Protein AF-0000000077060402 (afdb_homodimer)

InterPro domains:
  IPR001466 Beta-lactamase-related [PF00144] (90-393)
  IPR012338 Beta-lactamase/transpeptidase-like [G3DSA:3.40.710.10] (52-408)
  IPR012338 Beta-lactamase/transpeptidase-like [SSF56601] (44-394)
  IPR058664 Beta-lactamase-like ARB_00930-like, C-terminal domain [PF26335] (419-558)

Secondary structure (DSSP, 8-state):
-------GGGGS---------S-S--SPPPP--TTTTTTTHHHHHHHHHHHHHHTT-TT-EEEEEEE-SSSEEEEEEE--SS--SS----SS--TT-BEE-GGGHHHHHHHHHHHHHHHTS--TTSBGGGT-GGGSSTT--S-GGG-BHHHHHTT-S---S-SSS-BHHHH-S-GGGGTPPP--GGGS-SS----SS------HHHHHHHHTT---SS-TTT-----HHHHHHHHHHHHHHHSS-HHHHHIIIIITTTT-TT-BSS---GGGB-----TTT--GGG---GGGHHHH--EE-HHHHHHHHHHHHHHTTTSSTT--TTS--EE-SSSSEEE-SS-EEEEESSS-SS----EEEEEEEEEETTEEEEEEEEGGGTEEEEEEEES-HHHHHHHHHHHHHHHHHHHHHHHHHHHHHHS-EEEEESSTTS--EEEEEEETTTEEEEEEEEETTEE-TTTTTT--TTTS-----EEEEEEEEEEEEETTTTEEEEEEEEEEEPPPS-GGGS-GGGG---------EETTEETTEEEEEGGGTEEEEGGGTEEEEE------S--------/-------GGGGS---------S-S--SPPPP--TTTTTTTHHHHHHHHHHHHHHTT-TT-EEEEEEE-SSSEEEEEEE--SS--SS----SS--TT-BEE-GGGHHHHHHHHHHHHHHHTS--TTSBGGGT-GGGSSTT--S-GGG-BHHHHHTT-S---S-SSS-BHHHH-S-GGGGTPPP--GGGS-SS----SS------HHHHHHHHTT---SS-TTT-----HHHHHHHHHHHHHHHSS-HHHHHIIIIITTTT-TT-BSS---GGGB-----TTT--STT---GGGHHHH--EE-HHHHHHHHHHHHHHTTTSSTT--TTS--EE-SSSSEEE-SS-EEEEESSS-SS----EEEEEEEEEETTEEEEEEEEGGGTEEEEEEEES-HHHHHHHHHHHHHHHHHHHHHHHHHHHHHHS-EEEEESSTTS--EEEEEEETTTEEEEEEEEETTEE-TTTTTT--TTTS-----EEEEEEEEEEEEETTTTEEEEEEEEEEEPPPS-GGGS-GGGG---------EETTEETTEEEEEGGGTEEEEGGGTEEEEE------S--------

Structure (mmCIF, N/CA/C/O backbone):
data_AF-0000000077060402-model_v1
#
loop_
_entity.id
_entity.type
_entity.pdbx_description
1 polymer 'Putative FLP FmtA-like protein, betalactamase'
#
loop_
_atom_site.group_PDB
_atom_site.id
_atom_site.type_symbol
_atom_site.label_atom_id
_atom_site.label_alt_id
_atom_site.label_comp_id
_atom_site.label_asym_id
_atom_site.label_entity_id
_atom_site.label_seq_id
_atom_site.pdbx_PDB_ins_code
_atom_site.Cartn_x
_atom_site.Cartn_y
_atom_site.Cartn_z
_atom_site.occupancy
_atom_site.B_iso_or_equiv
_atom_site.auth_seq_id
_atom_site.auth_comp_id
_atom_site.auth_asym_id
_atom_site.auth_atom_id
_atom_site.pdbx_PDB_model_num
ATOM 1 N N . MET A 1 1 ? -0.69 -56.375 -0.549 1 24.81 1 MET A N 1
ATOM 2 C CA . MET A 1 1 ? -0.98 -55.562 -1.747 1 24.81 1 MET A CA 1
ATOM 3 C C . MET A 1 1 ? -0.968 -54.094 -1.439 1 24.81 1 MET A C 1
ATOM 5 O O . MET A 1 1 ? -1.936 -53.562 -0.895 1 24.81 1 MET A O 1
ATOM 9 N N . PHE A 1 2 ? 0.203 -53.531 -1.13 1 27.95 2 PHE A N 1
ATOM 10 C CA . PHE A 1 2 ? 0.481 -52.156 -0.75 1 27.95 2 PHE A CA 1
ATOM 11 C C . PHE A 1 2 ? 0.081 -51.188 -1.865 1 27.95 2 PHE A C 1
ATOM 13 O O . PHE A 1 2 ? 0.59 -51.281 -2.984 1 27.95 2 PHE A O 1
ATOM 20 N N . SER A 1 3 ? -1.171 -50.812 -1.831 1 28.67 3 SER A N 1
ATOM 21 C CA . SER A 1 3 ? -1.671 -49.781 -2.73 1 28.67 3 SER A CA 1
ATOM 22 C C . SER A 1 3 ? -0.73 -48.594 -2.77 1 28.67 3 SER A C 1
ATOM 24 O O . SER A 1 3 ? -0.456 -47.969 -1.736 1 28.67 3 SER A O 1
ATOM 26 N N . THR A 1 4 ? 0.245 -48.625 -3.666 1 31.5 4 THR A N 1
ATOM 27 C CA . THR A 1 4 ? 1.097 -47.5 -4.02 1 31.5 4 THR A CA 1
ATOM 28 C C . THR A 1 4 ? 0.256 -46.281 -4.312 1 31.5 4 THR A C 1
ATOM 30 O O . THR A 1 4 ? -0.4 -46.188 -5.355 1 31.5 4 THR A O 1
ATOM 33 N N . THR A 1 5 ? -0.342 -45.719 -3.33 1 33.84 5 THR A N 1
ATOM 34 C CA . THR A 1 5 ? -0.962 -44.406 -3.506 1 33.84 5 THR A CA 1
ATOM 35 C C . THR A 1 5 ? -0.013 -43.438 -4.219 1 33.84 5 THR A C 1
ATOM 37 O O . THR A 1 5 ? 1.096 -43.188 -3.744 1 33.84 5 THR A O 1
ATOM 40 N N . PHE A 1 6 ? 0.019 -43.469 -5.512 1 34.91 6 PHE A N 1
ATOM 41 C CA . PHE A 1 6 ? 0.745 -42.531 -6.344 1 34.91 6 PHE A CA 1
ATOM 42 C C . PHE A 1 6 ? 0.491 -41.094 -5.883 1 34.91 6 PHE A C 1
ATOM 44 O O . PHE A 1 6 ? -0.661 -40.656 -5.773 1 34.91 6 PHE A O 1
ATOM 51 N N . PRO A 1 7 ? 1.475 -40.562 -5.258 1 40.41 7 PRO A N 1
ATOM 52 C CA . PRO A 1 7 ? 1.281 -39.156 -4.879 1 40.41 7 PRO A CA 1
ATOM 53 C C . PRO A 1 7 ? 0.972 -38.25 -6.074 1 40.41 7 PRO A C 1
ATOM 55 O O . PRO A 1 7 ? 1.854 -37.969 -6.891 1 40.41 7 PRO A O 1
ATOM 58 N N . LEU A 1 8 ? -0.119 -38.469 -6.68 1 39.44 8 LEU A N 1
ATOM 59 C CA . LEU A 1 8 ? -0.647 -37.656 -7.777 1 39.44 8 LEU A CA 1
ATOM 60 C C . LEU A 1 8 ? -0.33 -36.188 -7.574 1 39.44 8 LEU A C 1
ATOM 62 O O . LEU A 1 8 ? -0.068 -35.469 -8.539 1 39.44 8 LEU A O 1
ATOM 66 N N . LEU A 1 9 ? -0.48 -35.719 -6.402 1 42.25 9 LEU A N 1
ATOM 67 C CA . LEU A 1 9 ? -0.623 -34.281 -6.203 1 42.25 9 LEU A CA 1
ATOM 68 C C . LEU A 1 9 ? 0.739 -33.594 -6.195 1 42.25 9 LEU A C 1
ATOM 70 O O . LEU A 1 9 ? 0.831 -32.375 -5.938 1 42.25 9 LEU A O 1
ATOM 74 N N . ALA A 1 10 ? 1.762 -34.406 -6.434 1 41.72 10 ALA A N 1
ATOM 75 C CA . ALA A 1 10 ? 3.088 -33.812 -6.461 1 41.72 10 ALA A CA 1
ATOM 76 C C . ALA A 1 10 ? 3.201 -32.781 -7.594 1 41.72 10 ALA A C 1
ATOM 78 O O . ALA A 1 10 ? 4.18 -32.031 -7.676 1 41.72 10 ALA A O 1
ATOM 79 N N . CYS A 1 11 ? 2.266 -32.938 -8.531 1 41.91 11 CYS A N 1
ATOM 80 C CA . CYS A 1 11 ? 2.436 -32.062 -9.695 1 41.91 11 CYS A CA 1
ATOM 81 C C . CYS A 1 11 ? 1.756 -30.719 -9.484 1 41.91 11 CYS A C 1
ATOM 83 O O . CYS A 1 11 ? 1.653 -29.922 -10.414 1 41.91 11 CYS A O 1
ATOM 85 N N . ILE A 1 12 ? 1.032 -30.625 -8.43 1 45.75 12 ILE A N 1
ATOM 86 C CA . ILE A 1 12 ? 0.491 -29.281 -8.266 1 45.75 12 ILE A CA 1
ATOM 87 C C . ILE A 1 12 ? 1.61 -28.312 -7.875 1 45.75 12 ILE A C 1
ATOM 89 O O . ILE A 1 12 ? 2.326 -28.547 -6.898 1 45.75 12 ILE A O 1
ATOM 93 N N . LEU A 1 13 ? 2.109 -27.672 -8.836 1 48.09 13 LEU A N 1
ATOM 94 C CA . LEU A 1 13 ? 3.178 -26.688 -8.648 1 48.09 13 LEU A CA 1
ATOM 95 C C . LEU A 1 13 ? 3.1 -26.062 -7.258 1 48.09 13 LEU A C 1
ATOM 97 O O . LEU A 1 13 ? 2.062 -25.516 -6.879 1 48.09 13 LEU A O 1
ATOM 101 N N . PRO A 1 14 ? 3.951 -26.625 -6.352 1 42.69 14 PRO A N 1
ATOM 102 C CA . PRO A 1 14 ? 3.986 -25.844 -5.117 1 42.69 14 PRO A CA 1
ATOM 103 C C . PRO A 1 14 ? 4.023 -24.328 -5.371 1 42.69 14 PRO A C 1
ATOM 105 O O . PRO A 1 14 ? 5.043 -23.797 -5.82 1 42.69 14 PRO A O 1
ATOM 108 N N . ILE A 1 15 ? 3.031 -23.812 -5.852 1 44.56 15 ILE A N 1
ATOM 109 C CA . ILE A 1 15 ? 3.053 -22.359 -5.66 1 44.56 15 ILE A CA 1
ATOM 110 C C . ILE A 1 15 ? 3.639 -22.031 -4.289 1 44.56 15 ILE A C 1
ATOM 112 O O . ILE A 1 15 ? 3.408 -22.75 -3.318 1 44.56 15 ILE A O 1
ATOM 116 N N . ALA A 1 16 ? 4.531 -21.25 -4.199 1 44.94 16 ALA A N 1
ATOM 117 C CA . ALA A 1 16 ? 5.055 -20.75 -2.932 1 44.94 16 ALA A CA 1
ATOM 118 C C . ALA A 1 16 ? 3.998 -20.812 -1.835 1 44.94 16 ALA A C 1
ATOM 120 O O . ALA A 1 16 ? 2.996 -20.094 -1.881 1 44.94 16 ALA A O 1
ATOM 121 N N . ALA A 1 17 ? 3.84 -21.984 -1.268 1 48.72 17 ALA A N 1
ATOM 122 C CA . ALA A 1 17 ? 2.932 -22.234 -0.149 1 48.72 17 ALA A CA 1
ATOM 123 C C . ALA A 1 17 ? 3 -21.094 0.864 1 48.72 17 ALA A C 1
ATOM 125 O O . ALA A 1 17 ? 3.809 -21.125 1.795 1 48.72 17 ALA A O 1
ATOM 126 N N . ALA A 1 18 ? 2.691 -19.922 0.426 1 56.84 18 ALA A N 1
ATOM 127 C CA . ALA A 1 18 ? 2.6 -18.891 1.452 1 56.84 18 ALA A CA 1
ATOM 128 C C . ALA A 1 18 ? 1.478 -19.203 2.439 1 56.84 18 ALA A C 1
ATOM 130 O O . ALA A 1 18 ? 0.377 -19.578 2.039 1 56.84 18 ALA A O 1
ATOM 131 N N . THR A 1 19 ? 1.859 -19.453 3.646 1 72.81 19 THR A N 1
ATOM 132 C CA . THR A 1 19 ? 0.919 -19.562 4.758 1 72.81 19 THR A CA 1
ATOM 133 C C . THR A 1 19 ? 0.091 -18.281 4.891 1 72.81 19 THR A C 1
ATOM 135 O O . THR A 1 19 ? 0.634 -17.203 5.148 1 72.81 19 THR A O 1
ATOM 138 N N . CYS A 1 20 ? -1.122 -18.422 4.422 1 85.06 20 CYS A N 1
ATOM 139 C CA . CYS A 1 20 ? -2.006 -17.266 4.527 1 85.06 20 CYS A CA 1
ATOM 140 C C . CYS A 1 20 ? -2.934 -17.406 5.73 1 85.06 20 CYS A C 1
ATOM 142 O O . CYS A 1 20 ? -3.494 -18.484 5.973 1 85.06 20 CYS A O 1
ATOM 144 N N . TYR A 1 21 ? -2.979 -16.297 6.406 1 88.5 21 TYR A N 1
ATOM 145 C CA . TYR A 1 21 ? -3.859 -16.25 7.566 1 88.5 21 TYR A CA 1
ATOM 146 C C . TYR A 1 21 ? -5.004 -15.273 7.344 1 88.5 21 TYR A C 1
ATOM 148 O O . TYR A 1 21 ? -4.812 -14.211 6.742 1 88.5 21 TYR A O 1
ATOM 156 N N . GLU A 1 22 ? -6.191 -15.641 7.77 1 89.44 22 GLU A N 1
ATOM 157 C CA . GLU A 1 22 ? -7.344 -14.758 7.902 1 89.44 22 GLU A CA 1
ATOM 158 C C . GLU A 1 22 ? -7.578 -13.953 6.625 1 89.44 22 GLU A C 1
ATOM 160 O O . GLU A 1 22 ? -7.5 -12.727 6.633 1 89.44 22 GLU A O 1
ATOM 165 N N . PRO A 1 23 ? -8 -14.578 5.586 1 92.25 23 PRO A N 1
ATOM 166 C CA . PRO A 1 23 ? -8.219 -13.875 4.32 1 92.25 23 PRO A CA 1
ATOM 167 C C . PRO A 1 23 ? -9.359 -12.859 4.398 1 92.25 23 PRO A C 1
ATOM 169 O O . PRO A 1 23 ? -10.25 -13 5.234 1 92.25 23 PRO A O 1
ATOM 172 N N . SER A 1 24 ? -9.266 -11.789 3.645 1 91.88 24 SER A N 1
ATOM 173 C CA . SER A 1 24 ? -10.297 -10.789 3.396 1 91.88 24 SER A CA 1
ATOM 174 C C . SER A 1 24 ? -10.641 -10.703 1.912 1 91.88 24 SER A C 1
ATOM 176 O O . SER A 1 24 ? -9.789 -10.969 1.058 1 91.88 24 SER A O 1
ATOM 178 N N . PRO A 1 25 ? -11.914 -10.352 1.57 1 93.94 25 PRO A N 1
ATOM 179 C CA . PRO A 1 25 ? -13.039 -10.148 2.488 1 93.94 25 PRO A CA 1
ATOM 180 C C . PRO A 1 25 ? -13.5 -11.445 3.156 1 93.94 25 PRO A C 1
ATOM 182 O O . PRO A 1 25 ? -13.484 -12.5 2.529 1 93.94 25 PRO A O 1
ATOM 185 N N . ALA A 1 26 ? -13.891 -11.312 4.332 1 95.81 26 ALA A N 1
ATOM 186 C CA . ALA A 1 26 ? -14.312 -12.492 5.078 1 95.81 26 ALA A CA 1
ATOM 187 C C . ALA A 1 26 ? -15.812 -12.734 4.922 1 95.81 26 ALA A C 1
ATOM 189 O O . ALA A 1 26 ? -16.312 -13.82 5.23 1 95.81 26 ALA A O 1
ATOM 190 N N . PHE A 1 27 ? -16.547 -11.781 4.531 1 97.62 27 PHE A N 1
ATOM 191 C CA . PHE A 1 27 ? -18 -11.836 4.402 1 97.62 27 PHE A CA 1
ATOM 192 C C . PHE A 1 27 ? -18.469 -10.898 3.295 1 97.62 27 PHE A C 1
ATOM 194 O O . PHE A 1 27 ? -17.719 -10.047 2.824 1 97.62 27 PHE A O 1
ATOM 201 N N . PRO A 1 28 ? -19.672 -11.102 2.762 1 96.94 28 PRO A N 1
ATOM 202 C CA . PRO A 1 28 ? -20.219 -10.188 1.76 1 96.94 28 PRO A CA 1
ATOM 203 C C . PRO A 1 28 ? -20.453 -8.789 2.311 1 96.94 28 PRO A C 1
ATOM 205 O O . PRO A 1 28 ? -20.453 -8.586 3.529 1 96.94 28 PRO A O 1
ATOM 208 N N . VAL A 1 29 ? -20.641 -7.824 1.464 1 95.81 29 VAL A N 1
ATOM 209 C CA . VAL A 1 29 ? -20.922 -6.457 1.887 1 95.81 29 VAL A CA 1
ATOM 210 C C . VAL A 1 29 ? -22.203 -6.422 2.709 1 95.81 29 VAL A C 1
ATOM 212 O O . VAL A 1 29 ? -23.281 -6.75 2.203 1 95.81 29 VAL A O 1
ATOM 215 N N . PRO A 1 30 ? -22.094 -6.016 3.916 1 96.88 30 PRO A N 1
ATOM 216 C CA . PRO A 1 30 ? -23.297 -6.035 4.762 1 96.88 30 PRO A CA 1
ATOM 217 C C . PRO A 1 30 ? -24.297 -4.953 4.383 1 96.88 30 PRO A C 1
ATOM 219 O O . PRO A 1 30 ? -23.906 -3.867 3.943 1 96.88 30 PRO A O 1
ATOM 222 N N . SER A 1 31 ? -25.516 -5.285 4.559 1 94.62 31 SER A N 1
ATOM 223 C CA . SER A 1 31 ? -26.594 -4.297 4.516 1 94.62 31 SER A CA 1
ATOM 224 C C . SER A 1 31 ? -27.047 -3.916 5.918 1 94.62 31 SER A C 1
ATOM 226 O O . SER A 1 31 ? -27.281 -4.789 6.762 1 94.62 31 SER A O 1
ATOM 228 N N . TRP A 1 32 ? -27.094 -2.654 6.145 1 97 32 TRP A N 1
ATOM 229 C CA . TRP A 1 32 ? -27.422 -2.182 7.484 1 97 32 TRP A CA 1
ATOM 230 C C . TRP A 1 32 ? -28.719 -1.389 7.477 1 97 32 TRP A C 1
ATOM 232 O O . TRP A 1 32 ? -29.016 -0.676 6.516 1 97 32 TRP A O 1
ATOM 242 N N . ASN A 1 33 ? -29.469 -1.549 8.547 1 90.62 33 ASN A N 1
ATOM 243 C CA . ASN A 1 33 ? -30.531 -0.615 8.867 1 90.62 33 ASN A CA 1
ATOM 244 C C . ASN A 1 33 ? -30.438 -0.127 10.312 1 90.62 33 ASN A C 1
ATOM 246 O O . ASN A 1 33 ? -29.516 -0.506 11.039 1 90.62 33 ASN A O 1
ATOM 250 N N . LYS A 1 34 ? -31.281 0.694 10.766 1 90.06 34 LYS A N 1
ATOM 251 C CA . LYS A 1 34 ? -31.188 1.396 12.047 1 90.06 34 LYS A CA 1
ATOM 252 C C . LYS A 1 34 ? -31.359 0.432 13.211 1 90.06 34 LYS A C 1
ATOM 254 O O . LYS A 1 34 ? -30.938 0.73 14.336 1 90.06 34 LYS A O 1
ATOM 259 N N . GLU A 1 35 ? -31.969 -0.68 12.875 1 91.12 35 GLU A N 1
ATOM 260 C CA . GLU A 1 35 ? -32.188 -1.651 13.938 1 91.12 35 GLU A CA 1
ATOM 261 C C . GLU A 1 35 ? -30.906 -2.449 14.219 1 91.12 35 GLU A C 1
ATOM 263 O O . GLU A 1 35 ? -30.719 -2.975 15.32 1 91.12 35 GLU A O 1
ATOM 268 N N . ASP A 1 36 ? -30.188 -2.33 13.102 1 89 36 ASP A N 1
ATOM 269 C CA . ASP A 1 36 ? -28.922 -3.041 13.266 1 89 36 ASP A CA 1
ATOM 270 C C . ASP A 1 36 ? -27.984 -2.293 14.211 1 89 36 ASP A C 1
ATOM 272 O O . ASP A 1 36 ? -27.969 -1.062 14.227 1 89 36 ASP A O 1
ATOM 276 N N . LEU A 1 37 ? -27.312 -2.781 15.156 1 94.44 37 LEU A N 1
ATOM 277 C CA . LEU A 1 37 ? -26.328 -2.238 16.078 1 94.44 37 LEU A CA 1
ATOM 278 C C . LEU A 1 37 ? -26.984 -1.337 17.125 1 94.44 37 LEU A C 1
ATOM 280 O O . LEU A 1 37 ? -26.312 -0.627 17.859 1 94.44 37 LEU A O 1
ATOM 284 N N . LYS A 1 38 ? -28.328 -1.126 17.094 1 94.19 38 LYS A N 1
ATOM 285 C CA . LYS A 1 38 ? -29.078 -0.216 17.953 1 94.19 38 LYS A CA 1
ATOM 286 C C . LYS A 1 38 ? -28.719 -0.425 19.422 1 94.19 38 LYS A C 1
ATOM 288 O O . LYS A 1 38 ? -28.734 0.524 20.203 1 94.19 38 LYS A O 1
ATOM 293 N N . SER A 1 39 ? -28.469 -1.648 19.734 1 95.12 39 SER A N 1
ATOM 294 C CA . SER A 1 39 ? -28.172 -1.961 21.125 1 95.12 39 SER A CA 1
ATOM 295 C C . SER A 1 39 ? -26.75 -1.546 21.516 1 95.12 39 SER A C 1
ATOM 297 O O . SER A 1 39 ? -26.438 -1.417 22.688 1 95.12 39 SER A O 1
ATOM 299 N N . ASP A 1 40 ? -25.906 -1.33 20.547 1 96.88 40 ASP A N 1
ATOM 300 C CA . ASP A 1 40 ? -24.5 -1.014 20.781 1 96.88 40 ASP A CA 1
ATOM 301 C C . ASP A 1 40 ? -24.281 0.494 20.922 1 96.88 40 ASP A C 1
ATOM 303 O O . ASP A 1 40 ? -23.406 0.944 21.656 1 96.88 40 ASP A O 1
ATOM 307 N N . PHE A 1 41 ? -25.062 1.335 20.281 1 97.62 41 PHE A N 1
ATOM 308 C CA . PHE A 1 41 ? -24.859 2.775 20.203 1 97.62 41 PHE A CA 1
ATOM 309 C C . PHE A 1 41 ? -25.047 3.428 21.578 1 97.62 41 PHE A C 1
ATOM 311 O O . PHE A 1 41 ? -24.281 4.324 21.938 1 97.62 41 PHE A O 1
ATOM 318 N N . PRO A 1 42 ? -26.016 2.951 22.453 1 97.44 42 PRO A N 1
ATOM 319 C CA . PRO A 1 42 ? -26.125 3.537 23.781 1 97.44 42 PRO A CA 1
ATOM 320 C C . PRO A 1 42 ? -24.859 3.33 24.625 1 97.44 42 PRO A C 1
ATOM 322 O O . PRO A 1 42 ? -24.516 4.188 25.438 1 97.44 42 PRO A O 1
ATOM 325 N N . LEU A 1 43 ? -24.266 2.197 24.422 1 97.62 43 LEU A N 1
ATOM 326 C CA . LEU A 1 43 ? -23.031 1.941 25.141 1 97.62 43 LEU A CA 1
ATOM 327 C C . LEU A 1 43 ? -21.922 2.902 24.703 1 97.62 43 LEU A C 1
ATOM 329 O O . LEU A 1 43 ? -21.141 3.379 25.531 1 97.62 43 LEU A O 1
ATOM 333 N N . ILE A 1 44 ? -21.875 3.184 23.438 1 98 44 ILE A N 1
ATOM 334 C CA . ILE A 1 44 ? -20.906 4.141 22.891 1 98 44 ILE A CA 1
ATOM 335 C C . ILE A 1 44 ? -21.203 5.535 23.453 1 98 44 ILE A C 1
ATOM 337 O O . ILE A 1 44 ? -20.297 6.254 23.859 1 98 44 ILE A O 1
ATOM 341 N N . GLU A 1 45 ? -22.438 5.906 23.516 1 97.62 45 GLU A N 1
ATOM 342 C CA . GLU A 1 45 ? -22.844 7.207 24.031 1 97.62 45 GLU A CA 1
ATOM 343 C C . GLU A 1 45 ? -22.469 7.363 25.5 1 97.62 45 GLU A C 1
ATOM 345 O O . GLU A 1 45 ? -22.031 8.438 25.938 1 97.62 45 GLU A O 1
ATOM 350 N N . ALA A 1 46 ? -22.688 6.316 26.25 1 97.31 46 ALA A N 1
ATOM 351 C CA . ALA A 1 46 ? -22.312 6.348 27.672 1 97.31 46 ALA A CA 1
ATOM 352 C C . ALA A 1 46 ? -20.812 6.582 27.828 1 97.31 46 ALA A C 1
ATOM 354 O O . ALA A 1 46 ? -20.391 7.355 28.703 1 97.31 46 ALA A O 1
ATOM 355 N N . SER A 1 47 ? -20.078 5.887 27.016 1 97 47 SER A N 1
ATOM 356 C CA . SER A 1 47 ? -18.625 6.047 27.078 1 97 47 SER A CA 1
ATOM 357 C C . SER A 1 47 ? -18.203 7.453 26.656 1 97 47 SER A C 1
ATOM 359 O O . SER A 1 47 ? -17.25 8.008 27.188 1 97 47 SER A O 1
ATOM 361 N N . LEU A 1 48 ? -18.875 8.039 25.641 1 97.06 48 LEU A N 1
ATOM 362 C CA . LEU A 1 48 ? -18.609 9.414 25.234 1 97.06 48 LEU A CA 1
ATOM 363 C C . LEU A 1 48 ? -18.875 10.383 26.375 1 97.06 48 LEU A C 1
ATOM 365 O O . LEU A 1 48 ? -18.094 11.32 26.594 1 97.06 48 LEU A O 1
ATOM 369 N N . ARG A 1 49 ? -19.922 10.148 27.156 1 95.06 49 ARG A N 1
ATOM 370 C CA . ARG A 1 49 ? -20.234 10.984 28.312 1 95.06 49 ARG A CA 1
ATOM 371 C C . ARG A 1 49 ? -19.141 10.875 29.359 1 95.06 49 ARG A C 1
ATOM 373 O O . ARG A 1 49 ? -18.766 11.875 29.984 1 95.06 49 ARG A O 1
ATOM 380 N N . ASP A 1 50 ? -18.656 9.695 29.516 1 95.44 50 ASP A N 1
ATOM 381 C CA . ASP A 1 50 ? -17.578 9.477 30.484 1 95.44 50 ASP A CA 1
ATOM 382 C C . ASP A 1 50 ? -16.328 10.281 30.094 1 95.44 50 ASP A C 1
ATOM 384 O O . ASP A 1 50 ? -15.648 10.836 30.953 1 95.44 50 ASP A O 1
ATOM 388 N N . ILE A 1 51 ? -16.062 10.305 28.859 1 95.12 51 ILE A N 1
ATOM 389 C CA . ILE A 1 51 ? -14.922 11.055 28.344 1 95.12 51 ILE A CA 1
ATOM 390 C C . ILE A 1 51 ? -15.102 12.539 28.656 1 95.12 51 ILE A C 1
ATOM 392 O O . ILE A 1 51 ? -14.18 13.203 29.109 1 95.12 51 ILE A O 1
ATOM 396 N N . LEU A 1 52 ? -16.266 13.047 28.438 1 93.62 52 LEU A N 1
ATOM 397 C CA . LEU A 1 52 ? -16.562 14.461 28.625 1 93.62 52 LEU A CA 1
ATOM 398 C C . LEU A 1 52 ? -16.5 14.836 30.109 1 93.62 52 LEU A C 1
ATOM 400 O O . LEU A 1 52 ? -16.156 15.969 30.453 1 93.62 52 LEU A O 1
ATOM 404 N N . ASP A 1 53 ? -16.766 13.945 30.984 1 88.69 53 ASP A N 1
ATOM 405 C CA . ASP A 1 53 ? -16.797 14.188 32.406 1 88.69 53 ASP A CA 1
ATOM 406 C C . ASP A 1 53 ? -15.398 14.156 33 1 88.69 53 ASP A C 1
ATOM 408 O O . ASP A 1 53 ? -15.125 14.805 34.031 1 88.69 53 ASP A O 1
ATOM 412 N N . GLN A 1 54 ? -14.594 13.391 32.469 1 78.75 54 GLN A N 1
ATOM 413 C CA . GLN A 1 54 ? -13.281 13.133 33.062 1 78.75 54 GLN A CA 1
ATOM 414 C C . GLN A 1 54 ? -12.273 14.195 32.625 1 78.75 54 GLN A C 1
ATOM 416 O O . GLN A 1 54 ? -11.312 14.469 33.375 1 78.75 54 GLN A O 1
ATOM 421 N N . GLU A 1 55 ? -12.43 14.664 31.547 1 75.31 55 GLU A N 1
ATOM 422 C CA . GLU A 1 55 ? -11.367 15.5 31 1 75.31 55 GLU A CA 1
ATOM 423 C C . GLU A 1 55 ? -11.859 16.922 30.719 1 75.31 55 GLU A C 1
ATOM 425 O O . GLU A 1 55 ? -13.07 17.156 30.641 1 75.31 55 GLU A O 1
ATOM 430 N N . ASN A 1 56 ? -11.0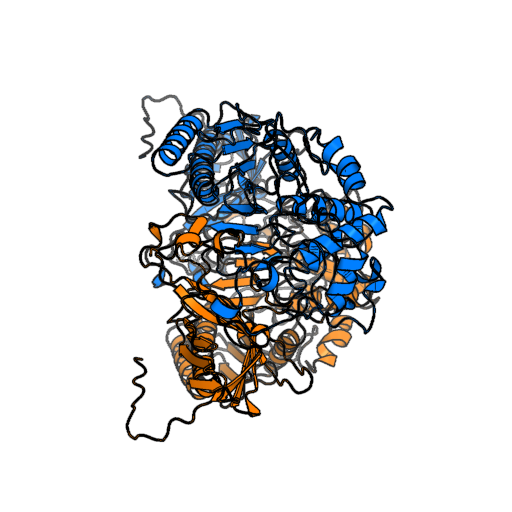23 17.844 30.812 1 78.38 56 ASN A N 1
ATOM 431 C CA . ASN A 1 56 ? -11.422 19.234 30.672 1 78.38 56 ASN A CA 1
ATOM 432 C C . ASN A 1 56 ? -11.641 19.594 29.203 1 78.38 56 ASN A C 1
ATOM 434 O O . ASN A 1 56 ? -10.758 20.156 28.562 1 78.38 56 ASN A O 1
ATOM 438 N N . TYR A 1 57 ? -12.906 19.172 28.781 1 91.81 57 TYR A N 1
ATOM 439 C CA . TYR A 1 57 ? -13.312 19.531 27.422 1 91.81 57 TYR A CA 1
ATOM 440 C C . TYR A 1 57 ? -14.477 20.516 27.453 1 91.81 57 TYR A C 1
ATOM 442 O O . TYR A 1 57 ? -15.344 20.484 26.578 1 91.81 57 TYR A O 1
ATOM 450 N N . GLU A 1 58 ? -14.492 21.391 28.422 1 91.69 58 GLU A N 1
ATOM 451 C CA . GLU A 1 58 ? -15.641 22.25 28.672 1 91.69 58 GLU A CA 1
ATOM 452 C C . GLU A 1 58 ? -15.844 23.25 27.531 1 91.69 58 GLU A C 1
ATOM 454 O O . GLU A 1 58 ? -16.953 23.75 27.328 1 91.69 58 GLU A O 1
ATOM 459 N N . SER A 1 59 ? -14.859 23.531 26.828 1 92.25 59 SER A N 1
ATOM 460 C CA . SER A 1 59 ? -14.961 24.5 25.75 1 92.25 59 SER A CA 1
ATOM 461 C C . SER A 1 59 ? -15.023 23.812 24.391 1 92.25 59 SER A C 1
ATOM 463 O O . SER A 1 59 ? -14.758 24.438 23.359 1 92.25 59 SER A O 1
ATOM 465 N N . SER A 1 60 ? -15.312 22.484 24.375 1 95.75 60 SER A N 1
ATOM 466 C CA . SER A 1 60 ? -15.305 21.734 23.125 1 95.75 60 SER A CA 1
ATOM 467 C C . SER A 1 60 ? -16.688 21.219 22.781 1 95.75 60 SER A C 1
ATOM 469 O O . SER A 1 60 ? -17.453 20.812 23.656 1 95.75 60 SER A O 1
ATOM 471 N N . SER A 1 61 ? -17.031 21.281 21.516 1 97.81 61 SER A N 1
ATOM 472 C CA . SER A 1 61 ? -18.234 20.688 20.938 1 97.81 61 SER A CA 1
ATOM 473 C C . SER A 1 61 ? -17.891 19.594 19.922 1 97.81 61 SER A C 1
ATOM 475 O O . SER A 1 61 ? -16.766 19.547 19.422 1 97.81 61 SER A O 1
ATOM 477 N N . PHE A 1 62 ? -18.812 18.656 19.703 1 98.62 62 PHE A N 1
ATOM 478 C CA . PHE A 1 62 ? -18.547 17.703 18.641 1 98.62 62 PHE A CA 1
ATOM 479 C C . PHE A 1 62 ? -19.859 17.234 18 1 98.62 62 PHE A C 1
ATOM 481 O O . PHE A 1 62 ? -20.922 17.375 18.578 1 98.62 62 PHE A O 1
ATOM 488 N N . SER A 1 63 ? -19.766 16.844 16.797 1 98.88 63 SER A N 1
ATOM 489 C CA . SER A 1 63 ? -20.766 16.078 16.047 1 98.88 63 SER A CA 1
ATOM 490 C C . SER A 1 63 ? -20.188 14.789 15.492 1 98.88 63 SER A C 1
ATOM 492 O O . SER A 1 63 ? -19.156 14.812 14.805 1 98.88 63 SER A O 1
ATOM 494 N N . VAL A 1 64 ? -20.781 13.641 15.781 1 98.88 64 VAL A N 1
ATOM 495 C CA . VAL A 1 64 ? -20.328 12.336 15.305 1 98.88 64 VAL A CA 1
ATOM 496 C C . VAL A 1 64 ? -21.5 11.609 14.625 1 98.88 64 VAL A C 1
ATOM 498 O O . VAL A 1 64 ? -22.609 11.594 15.148 1 98.88 64 VAL A O 1
ATOM 501 N N . GLU A 1 65 ? -21.219 11.086 13.477 1 98.75 65 GLU A N 1
ATOM 502 C CA . GLU A 1 65 ? -22.219 10.273 12.797 1 98.75 65 GLU A CA 1
ATOM 503 C C . GLU A 1 65 ? -21.625 8.984 12.25 1 98.75 65 GLU A C 1
ATOM 505 O O . GLU A 1 65 ? -20.484 8.984 11.781 1 98.75 65 GLU A O 1
ATOM 510 N N . VAL A 1 66 ? -22.359 7.887 12.328 1 98.75 66 VAL A N 1
ATOM 511 C CA . VAL A 1 66 ? -22.078 6.613 11.672 1 98.75 66 VAL A CA 1
ATOM 512 C C . VAL A 1 66 ? -23.125 6.371 10.57 1 98.75 66 VAL A C 1
ATOM 514 O O . VAL A 1 66 ? -24.328 6.465 10.812 1 98.75 66 VAL A O 1
ATOM 517 N N . THR A 1 67 ? -22.656 6.113 9.398 1 98.38 67 THR A N 1
ATOM 518 C CA . THR A 1 67 ? -23.562 5.902 8.273 1 98.38 67 THR A CA 1
ATOM 519 C C . THR A 1 67 ? -23.234 4.598 7.551 1 98.38 67 THR A C 1
ATOM 521 O O . THR A 1 67 ? -22.109 4.102 7.629 1 98.38 67 THR A O 1
ATOM 524 N N . SER A 1 68 ? -24.266 3.959 6.969 1 98.12 68 SER A N 1
ATOM 525 C CA . SER A 1 68 ? -24.094 2.945 5.934 1 98.12 68 SER A CA 1
ATOM 526 C C . SER A 1 68 ? -24.078 3.57 4.543 1 98.12 68 SER A C 1
ATOM 528 O O . SER A 1 68 ? -24.016 4.793 4.406 1 98.12 68 SER A O 1
ATOM 530 N N . SER A 1 69 ? -24.094 2.734 3.525 1 97.31 69 SER A N 1
ATOM 531 C CA . SER A 1 69 ? -24.141 3.24 2.158 1 97.31 69 SER A CA 1
ATOM 532 C C . SER A 1 69 ? -25.516 3.824 1.838 1 97.31 69 SER A C 1
ATOM 534 O O . SER A 1 69 ? -25.688 4.508 0.826 1 97.31 69 SER A O 1
ATOM 536 N N . THR A 1 70 ? -26.469 3.689 2.803 1 96.38 70 THR A N 1
ATOM 537 C CA . THR A 1 70 ? -27.828 4.082 2.43 1 96.38 70 THR A CA 1
ATOM 538 C C . THR A 1 70 ? -28.359 5.141 3.389 1 96.38 70 THR A C 1
ATOM 540 O O . THR A 1 70 ? -29.219 5.949 3.016 1 96.38 70 THR A O 1
ATOM 543 N N . GLU A 1 71 ? -27.953 5.086 4.656 1 96.5 71 GLU A N 1
ATOM 544 C CA . GLU A 1 71 ? -28.531 6.031 5.605 1 96.5 71 GLU A CA 1
ATOM 545 C C . GLU A 1 71 ? -27.641 6.207 6.828 1 96.5 71 GLU A C 1
ATOM 547 O O . GLU A 1 71 ? -26.734 5.402 7.066 1 96.5 71 GLU A O 1
ATOM 552 N N . THR A 1 72 ? -27.906 7.266 7.578 1 97.62 72 THR A N 1
ATOM 553 C CA . THR A 1 72 ? -27.266 7.461 8.875 1 97.62 72 THR A CA 1
ATOM 554 C C . THR A 1 72 ? -27.844 6.508 9.914 1 97.62 72 THR A C 1
ATOM 556 O O . THR A 1 72 ? -29.062 6.434 10.078 1 97.62 72 THR A O 1
ATOM 559 N N . LEU A 1 73 ? -27 5.785 10.594 1 98.06 73 LEU A N 1
ATOM 560 C CA . LEU A 1 73 ? -27.438 4.777 11.555 1 98.06 73 LEU A CA 1
ATOM 561 C C . LEU A 1 73 ? -27.453 5.348 12.969 1 98.06 73 LEU A C 1
ATOM 563 O O . LEU A 1 73 ? -28.203 4.879 13.828 1 98.06 73 LEU A O 1
ATOM 567 N N . TRP A 1 74 ? -26.594 6.293 13.234 1 97.88 74 TRP A N 1
ATOM 568 C CA . TRP A 1 74 ? -26.438 6.836 14.586 1 97.88 74 TRP A CA 1
ATOM 569 C C . TRP A 1 74 ? -25.75 8.203 14.539 1 97.88 74 TRP A C 1
ATOM 571 O O . TRP A 1 74 ? -24.875 8.445 13.703 1 97.88 74 TRP A O 1
ATOM 581 N N . SER A 1 75 ? -26.188 9.102 15.438 1 98 75 SER A N 1
ATOM 582 C CA . SER A 1 75 ? -25.578 10.414 15.625 1 98 75 SER A CA 1
ATOM 583 C C . SER A 1 75 ? -25.453 10.758 17.109 1 98 75 SER A C 1
ATOM 585 O O . SER A 1 75 ? -26.281 10.352 17.922 1 98 75 SER A O 1
ATOM 587 N N . ALA A 1 76 ? -24.422 11.438 17.422 1 98.44 76 ALA A N 1
ATOM 588 C CA . ALA A 1 76 ? -24.203 11.992 18.766 1 98.44 76 ALA A CA 1
ATOM 589 C C . ALA A 1 76 ? -23.625 13.398 18.688 1 98.44 76 ALA A C 1
ATOM 591 O O . ALA A 1 76 ? -22.766 13.672 17.844 1 98.44 76 ALA A O 1
ATOM 592 N N . PHE A 1 77 ? -24.172 14.312 19.516 1 98.31 77 PHE A N 1
ATOM 593 C CA . PHE A 1 77 ? -23.75 15.711 19.531 1 98.31 77 PHE A CA 1
ATOM 594 C C . PHE A 1 77 ? -23.484 16.188 20.953 1 98.31 77 PHE A C 1
ATOM 596 O O . PHE A 1 77 ? -24.078 15.664 21.906 1 98.31 77 PHE A O 1
ATOM 603 N N . HIS A 1 78 ? -22.641 17.094 21.078 1 98 78 HIS A N 1
ATOM 604 C CA . HIS A 1 78 ? -22.328 17.75 22.344 1 98 78 HIS A CA 1
ATOM 605 C C . HIS A 1 78 ? -22.016 19.234 22.141 1 98 78 HIS A C 1
ATOM 607 O O . HIS A 1 78 ? -21.219 19.578 21.266 1 98 78 HIS A O 1
ATOM 613 N N . THR A 1 79 ? -22.641 20.047 22.922 1 97.19 79 THR A N 1
ATOM 614 C CA . THR A 1 79 ? -22.359 21.469 22.953 1 97.19 79 THR A CA 1
ATOM 615 C C . THR A 1 79 ? -21.438 21.828 24.094 1 97.19 79 THR A C 1
ATOM 617 O O . THR A 1 79 ? -21.672 21.438 25.25 1 97.19 79 THR A O 1
ATOM 620 N N . ALA A 1 80 ? -20.453 22.625 23.766 1 95.81 80 ALA A N 1
ATOM 621 C CA . ALA A 1 80 ? -19.531 23.094 24.797 1 95.81 80 ALA A CA 1
ATOM 622 C C . ALA A 1 80 ? -20.281 23.781 25.938 1 95.81 80 ALA A C 1
ATOM 624 O O . ALA A 1 80 ? -21.25 24.5 25.703 1 95.81 80 ALA A O 1
ATOM 625 N N . LYS A 1 81 ? -19.797 23.562 27.141 1 93.31 81 LYS A N 1
ATOM 626 C CA . LYS A 1 81 ? -20.375 24.234 28.312 1 93.31 81 LYS A CA 1
ATOM 627 C C . LYS A 1 81 ? -19.938 25.703 28.375 1 93.31 81 LYS A C 1
ATOM 629 O O . LYS A 1 81 ? -20.688 26.562 28.828 1 93.31 81 LYS A O 1
ATOM 634 N N . VAL A 1 82 ? -18.75 25.922 27.969 1 92.38 82 VAL A N 1
ATOM 635 C CA . VAL A 1 82 ? -18.188 27.266 27.938 1 92.38 82 VAL A CA 1
ATOM 636 C C . VAL A 1 82 ? -18.172 27.781 26.5 1 92.38 82 VAL A C 1
ATOM 638 O O . VAL A 1 82 ? -17.453 27.25 25.656 1 92.38 82 VAL A O 1
ATOM 641 N N . LEU A 1 83 ? -18.938 28.75 26.234 1 93.25 83 LEU A N 1
ATOM 642 C CA . LEU A 1 83 ? -19.031 29.391 24.938 1 93.25 83 LEU A CA 1
ATOM 643 C C . LEU A 1 83 ? -18.562 30.844 25.016 1 93.25 83 LEU A C 1
ATOM 645 O O . LEU A 1 83 ? -18.422 31.391 26.094 1 93.25 83 LEU A O 1
ATOM 649 N N . ASN A 1 84 ? -18.234 31.344 23.844 1 89.75 84 ASN A N 1
ATOM 650 C CA . ASN A 1 84 ? -17.953 32.781 23.797 1 89.75 84 ASN A CA 1
ATOM 651 C C . ASN A 1 84 ? -19.172 33.594 24.25 1 89.75 84 ASN A C 1
ATOM 653 O O . ASN A 1 84 ? -20.266 33.406 23.719 1 89.75 84 ASN A O 1
ATOM 657 N N . GLU A 1 85 ? -19 34.5 25.062 1 90.12 85 GLU A N 1
ATOM 658 C CA . GLU A 1 85 ? -20.109 35.25 25.656 1 90.12 85 GLU A CA 1
ATOM 659 C C . GLU A 1 85 ? -20.797 36.156 24.641 1 90.12 85 GLU A C 1
ATOM 661 O O . GLU A 1 85 ? -22.031 36.281 24.625 1 90.12 85 GLU A O 1
ATOM 666 N N . THR A 1 86 ? -20.047 36.812 23.828 1 91.62 86 THR A N 1
ATOM 667 C CA . THR A 1 86 ? -20.609 37.781 22.922 1 91.62 86 THR A CA 1
ATOM 668 C C . THR A 1 86 ? -20.906 37.156 21.562 1 91.62 86 THR A C 1
ATOM 670 O O . THR A 1 86 ? -21.703 37.688 20.781 1 91.62 86 THR A O 1
ATOM 673 N N . ARG A 1 87 ? -20.266 36.031 21.266 1 93.88 87 ARG A N 1
ATOM 674 C CA . ARG A 1 87 ? -20.438 35.312 20 1 93.88 87 ARG A CA 1
ATOM 675 C C . ARG A 1 87 ? -20.5 33.812 20.234 1 93.88 87 ARG A C 1
ATOM 677 O O . ARG A 1 87 ? -19.594 33.062 19.812 1 93.88 87 ARG A O 1
ATOM 684 N N . PRO A 1 88 ? -21.547 33.375 20.828 1 94.44 88 PRO A N 1
ATOM 685 C CA . PRO A 1 88 ? -21.609 31.969 21.312 1 94.44 88 PRO A CA 1
ATOM 686 C C . PRO A 1 88 ? -21.734 30.969 20.172 1 94.44 88 PRO A C 1
ATOM 688 O O . PRO A 1 88 ? -21.453 29.781 20.359 1 94.44 88 PRO A O 1
ATOM 691 N N . GLY A 1 89 ? -22.141 31.438 18.922 1 96.38 89 GLY A N 1
ATOM 692 C CA . GLY A 1 89 ? -22.406 30.484 17.859 1 96.38 89 GLY A CA 1
ATOM 693 C C . GLY A 1 89 ? -23.609 29.609 18.125 1 96.38 89 GLY A C 1
ATOM 694 O O . GLY A 1 89 ? -24.594 30.047 18.703 1 96.38 89 GLY A O 1
ATOM 695 N N . ASP A 1 90 ? -23.562 28.406 17.578 1 96.12 90 ASP A N 1
ATOM 696 C CA . ASP A 1 90 ? -24.641 27.438 17.797 1 96.12 90 ASP A CA 1
ATOM 697 C C . ASP A 1 90 ? -24.672 26.969 19.25 1 96.12 90 ASP A C 1
ATOM 699 O O . ASP A 1 90 ? -23.734 26.312 19.703 1 96.12 90 ASP A O 1
ATOM 703 N N . GLN A 1 91 ? -25.734 27.125 19.891 1 96.62 91 GLN A N 1
ATOM 704 C CA . GLN A 1 91 ? -25.828 26.781 21.297 1 96.62 91 GLN A CA 1
ATOM 705 C C . GLN A 1 91 ? -26.516 25.438 21.5 1 96.62 91 GLN A C 1
ATOM 707 O O . GLN A 1 91 ? -26.672 24.953 22.625 1 96.62 91 GLN A O 1
ATOM 712 N N . ASN A 1 92 ? -26.969 24.875 20.516 1 97.5 92 ASN A N 1
ATOM 713 C CA . ASN A 1 92 ? -27.547 23.531 20.469 1 97.5 92 ASN A CA 1
ATOM 714 C C . ASN A 1 92 ? -27 22.734 19.297 1 97.5 92 ASN A C 1
ATOM 716 O O . ASN A 1 92 ? -27.719 22.5 18.312 1 97.5 92 ASN A O 1
ATOM 720 N N . VAL A 1 93 ? -25.812 22.234 19.438 1 98.44 93 VAL A N 1
ATOM 721 C CA . VAL A 1 93 ? -25.109 21.547 18.375 1 98.44 93 VAL A CA 1
ATOM 722 C C . VAL A 1 93 ? -25.906 20.359 17.875 1 98.44 93 VAL A C 1
ATOM 724 O O . VAL A 1 93 ? -26.453 19.594 18.688 1 98.44 93 VAL A O 1
ATOM 727 N N . SER A 1 94 ? -26.016 20.172 16.656 1 98.25 94 SER A N 1
ATOM 728 C CA . SER A 1 94 ? -26.734 19.109 15.961 1 98.25 94 SER A CA 1
ATOM 729 C C . SER A 1 94 ? -26 18.688 14.688 1 98.25 94 SER A C 1
ATOM 731 O O . SER A 1 94 ? -24.844 19.031 14.492 1 98.25 94 SER A O 1
ATOM 733 N N . SER A 1 95 ? -26.734 17.922 13.859 1 98.12 95 SER A N 1
ATOM 734 C CA . SER A 1 95 ? -26.156 17.438 12.609 1 98.12 95 SER A CA 1
ATOM 735 C C . SER A 1 95 ? -26.016 18.562 11.594 1 98.12 95 SER A C 1
ATOM 737 O O . SER A 1 95 ? -25.281 18.422 10.609 1 98.12 95 SER A O 1
ATOM 739 N N . SER A 1 96 ? -26.625 19.703 11.82 1 97.94 96 SER A N 1
ATOM 740 C CA . SER A 1 96 ? -26.609 20.812 10.883 1 97.94 96 SER A CA 1
ATOM 741 C C . SER A 1 96 ? -25.625 21.891 11.328 1 97.94 96 SER A C 1
ATOM 743 O O . SER A 1 96 ? -25.438 22.891 10.625 1 97.94 96 SER A O 1
ATOM 745 N N . SER A 1 97 ? -25.062 21.719 12.5 1 98.69 97 SER A N 1
ATOM 746 C CA . SER A 1 97 ? -24.094 22.688 12.977 1 98.69 97 SER A CA 1
ATOM 747 C C . SER A 1 97 ? -22.828 22.672 12.117 1 98.69 97 SER A C 1
ATOM 749 O O . SER A 1 97 ? -22.375 21.594 11.703 1 98.69 97 SER A O 1
ATOM 751 N N . LEU A 1 98 ? -22.312 23.844 11.875 1 98.75 98 LEU A N 1
ATOM 752 C CA . LEU A 1 98 ? -21.266 23.984 10.875 1 98.75 98 LEU A CA 1
ATOM 753 C C . LEU A 1 98 ? -19.891 24.078 11.547 1 98.75 98 LEU A C 1
ATOM 755 O O . LEU A 1 98 ? -19.75 24.719 12.586 1 98.75 98 LEU A O 1
ATOM 759 N N . TYR A 1 99 ? -18.953 23.406 10.969 1 98.75 99 TYR A N 1
ATOM 760 C CA . TYR A 1 99 ? -17.547 23.375 11.352 1 98.75 99 TYR A CA 1
ATOM 761 C C . TYR A 1 99 ? -16.656 23.75 10.172 1 98.75 99 TYR A C 1
ATOM 763 O O . TYR A 1 99 ? -17.094 23.703 9.023 1 98.75 99 TYR A O 1
ATOM 771 N N . ARG A 1 100 ? -15.383 24.219 10.43 1 98.12 100 ARG A N 1
ATOM 772 C CA . ARG A 1 100 ? -14.32 24.109 9.438 1 98.12 100 ARG A CA 1
ATOM 773 C C . ARG A 1 100 ? -13.82 22.672 9.336 1 98.12 100 ARG A C 1
ATOM 775 O O . ARG A 1 100 ? -13.242 22.141 10.281 1 98.12 100 ARG A O 1
ATOM 782 N N . ILE A 1 101 ? -14.008 22.031 8.195 1 98.69 101 ILE A N 1
ATOM 783 C CA . ILE A 1 101 ? -13.594 20.641 8.109 1 98.69 101 ILE A CA 1
ATOM 784 C C . ILE A 1 101 ? -12.125 20.562 7.695 1 98.69 101 ILE A C 1
ATOM 786 O O . ILE A 1 101 ? -11.539 19.469 7.664 1 98.69 101 ILE A O 1
ATOM 790 N N . ALA A 1 102 ? -11.555 21.703 7.332 1 98.06 102 ALA A N 1
ATOM 791 C CA . ALA A 1 102 ? -10.125 21.812 7.078 1 98.06 102 ALA A CA 1
ATOM 792 C C . ALA A 1 102 ? -9.68 20.844 5.988 1 98.06 102 ALA A C 1
ATOM 794 O O . ALA A 1 102 ? -10.258 20.812 4.898 1 98.06 102 ALA A O 1
ATOM 795 N N . SER A 1 103 ? -8.695 20.062 6.191 1 98.56 103 SER A N 1
ATOM 796 C CA . SER A 1 103 ? -8 19.281 5.176 1 98.56 103 SER A CA 1
ATOM 797 C C . SER A 1 103 ? -8.898 18.188 4.609 1 98.56 103 SER A C 1
ATOM 799 O O . SER A 1 103 ? -8.578 17.594 3.58 1 98.56 103 SER A O 1
ATOM 801 N N . ILE A 1 104 ? -9.984 17.875 5.207 1 98.88 104 ILE A N 1
ATOM 802 C CA . ILE A 1 104 ? -10.906 16.969 4.547 1 98.88 104 ILE A CA 1
ATOM 803 C C . ILE A 1 104 ? -11.281 17.516 3.168 1 98.88 104 ILE A C 1
ATOM 805 O O . ILE A 1 104 ? -11.602 16.75 2.258 1 98.88 104 ILE A O 1
ATOM 809 N N . THR A 1 105 ? -11.148 18.828 3.004 1 98.94 105 THR A N 1
ATOM 810 C CA . THR A 1 105 ? -11.383 19.5 1.731 1 98.94 105 THR A CA 1
ATOM 811 C C . THR A 1 105 ? -10.562 18.859 0.619 1 98.94 105 THR A C 1
ATOM 813 O O . THR A 1 105 ? -11.016 18.766 -0.523 1 98.94 105 THR A O 1
ATOM 816 N N . LYS A 1 106 ? -9.438 18.328 0.917 1 98.94 106 LYS A N 1
ATOM 817 C CA . LYS A 1 106 ? -8.562 17.703 -0.064 1 98.94 106 LYS A CA 1
ATOM 818 C C . LYS A 1 106 ? -9.258 16.547 -0.765 1 98.94 106 LYS A C 1
ATOM 820 O O . LYS A 1 106 ? -8.953 16.234 -1.921 1 98.94 106 LYS A O 1
ATOM 825 N N . THR A 1 107 ? -10.18 15.891 -0.113 1 98.94 107 THR A N 1
ATOM 826 C CA . THR A 1 107 ? -10.906 14.797 -0.747 1 98.94 107 THR A CA 1
ATOM 827 C C . THR A 1 107 ? -11.836 15.328 -1.832 1 98.94 107 THR A C 1
ATOM 829 O O . THR A 1 107 ? -12.031 14.68 -2.859 1 98.94 107 THR A O 1
ATOM 832 N N . PHE A 1 108 ? -12.414 16.484 -1.64 1 98.94 108 PHE A N 1
ATOM 833 C CA . PHE A 1 108 ? -13.242 17.109 -2.664 1 98.94 108 PHE A CA 1
ATOM 834 C C . PHE A 1 108 ? -12.391 17.531 -3.859 1 98.94 108 PHE A C 1
ATOM 836 O O . PHE A 1 108 ? -12.797 17.344 -5.008 1 98.94 108 PHE A O 1
ATOM 843 N N . THR A 1 109 ? -11.234 18.078 -3.547 1 98.94 109 THR A N 1
ATOM 844 C CA . THR A 1 109 ? -10.305 18.453 -4.602 1 98.94 109 THR A CA 1
ATOM 845 C C . THR A 1 109 ? -9.898 17.234 -5.426 1 98.94 109 THR A C 1
ATOM 847 O O . THR A 1 109 ? -9.906 17.281 -6.66 1 98.94 109 THR A O 1
ATOM 850 N N . THR A 1 110 ? -9.617 16.141 -4.785 1 98.88 110 THR A N 1
ATOM 851 C CA . THR A 1 110 ? -9.211 14.922 -5.477 1 98.88 110 THR A CA 1
ATOM 852 C C . THR A 1 110 ? -10.375 14.344 -6.273 1 98.88 110 THR A C 1
ATOM 854 O O . THR A 1 110 ? -10.188 13.867 -7.398 1 98.88 110 THR A O 1
ATOM 857 N N . LEU A 1 111 ? -11.57 14.359 -5.68 1 98.88 111 LEU A N 1
ATOM 858 C CA . LEU A 1 111 ? -12.734 13.891 -6.418 1 98.88 111 LEU A CA 1
ATOM 859 C C . LEU A 1 111 ? -12.922 14.688 -7.707 1 98.88 111 LEU A C 1
ATOM 861 O O . LEU A 1 111 ? -13.211 14.117 -8.758 1 98.88 111 LEU A O 1
ATOM 865 N N . ALA A 1 112 ? -12.742 16 -7.625 1 98.94 112 ALA A N 1
ATOM 866 C CA . ALA A 1 112 ? -12.828 16.844 -8.812 1 98.94 112 ALA A CA 1
ATOM 867 C C . ALA A 1 112 ? -11.797 16.422 -9.859 1 98.94 112 ALA A C 1
ATOM 869 O O . ALA A 1 112 ? -12.109 16.359 -11.055 1 98.94 112 ALA A O 1
ATOM 870 N N . ILE A 1 113 ? -10.586 16.141 -9.453 1 98.88 113 ILE A N 1
ATOM 871 C CA . ILE A 1 113 ? -9.523 15.688 -10.344 1 98.88 113 ILE A CA 1
ATOM 872 C C . ILE A 1 113 ? -9.938 14.375 -10.992 1 98.88 113 ILE A C 1
ATOM 874 O O . ILE A 1 113 ? -9.766 14.195 -12.203 1 98.88 113 ILE A O 1
ATOM 878 N N . LEU A 1 114 ? -10.477 13.453 -10.211 1 98.69 114 LEU A N 1
ATOM 879 C CA . LEU A 1 114 ? -10.906 12.164 -10.742 1 98.69 114 LEU A CA 1
ATOM 880 C C . LEU A 1 114 ? -12.008 12.344 -11.781 1 98.69 114 LEU A C 1
ATOM 882 O O . LEU A 1 114 ? -12.031 11.641 -12.789 1 98.69 114 LEU A O 1
ATOM 886 N N . HIS A 1 115 ? -12.961 13.32 -11.492 1 98.62 115 HIS A N 1
ATOM 887 C CA . HIS A 1 115 ? -13.984 13.633 -12.477 1 98.62 115 HIS A CA 1
ATOM 888 C C . HIS A 1 115 ? -13.375 14.086 -13.797 1 98.62 115 HIS A C 1
ATOM 890 O O . HIS A 1 115 ? -13.797 13.656 -14.867 1 98.62 115 HIS A O 1
ATOM 896 N N . GLN A 1 116 ? -12.367 14.883 -13.719 1 98.75 116 GLN A N 1
ATOM 897 C CA . GLN A 1 116 ? -11.734 15.406 -14.922 1 98.75 116 GLN A CA 1
ATOM 898 C C . GLN A 1 116 ? -10.922 14.328 -15.625 1 98.75 116 GLN A C 1
ATOM 900 O O . GLN A 1 116 ? -10.859 14.297 -16.859 1 98.75 116 GLN A O 1
ATOM 905 N N . HIS A 1 117 ? -10.297 13.469 -14.867 1 98.38 117 HIS A N 1
ATOM 906 C CA . HIS A 1 117 ? -9.609 12.312 -15.438 1 98.38 117 HIS A CA 1
ATOM 907 C C . HIS A 1 117 ? -10.586 11.414 -16.203 1 98.38 117 HIS A C 1
ATOM 909 O O . HIS A 1 117 ? -10.305 11.016 -17.328 1 98.38 117 HIS A O 1
ATOM 915 N N . ASN A 1 118 ? -11.656 11.125 -15.562 1 97.5 118 ASN A N 1
ATOM 916 C CA . ASN A 1 118 ? -12.672 10.273 -16.188 1 97.5 118 ASN A CA 1
ATOM 917 C C . ASN A 1 118 ? -13.219 10.898 -17.469 1 97.5 118 ASN A C 1
ATOM 919 O O . ASN A 1 118 ? -13.477 10.188 -18.438 1 97.5 118 ASN A O 1
ATOM 923 N N . ALA A 1 119 ? -13.336 12.211 -17.469 1 97.56 119 ALA A N 1
ATOM 924 C CA . ALA A 1 119 ? -13.883 12.93 -18.625 1 97.56 119 ALA A CA 1
ATOM 925 C C . ALA A 1 119 ? -12.836 13.078 -19.719 1 97.56 119 ALA A C 1
ATOM 927 O O . ALA A 1 119 ? -13.148 13.523 -20.828 1 97.56 119 ALA A O 1
ATOM 928 N N . GLY A 1 120 ? -11.578 12.781 -19.422 1 96.5 120 GLY A N 1
ATOM 929 C CA . GLY A 1 120 ? -10.523 12.859 -20.422 1 96.5 120 GLY A CA 1
ATOM 930 C C . GLY A 1 120 ? -9.914 14.242 -20.547 1 96.5 120 GLY A C 1
ATOM 931 O O . GLY A 1 120 ? -9.125 14.508 -21.453 1 96.5 120 GLY A O 1
ATOM 932 N N . ASN A 1 121 ? -10.297 15.164 -19.641 1 98.31 121 ASN A N 1
ATOM 933 C CA . ASN A 1 121 ? -9.773 16.531 -19.688 1 98.31 121 ASN A CA 1
ATOM 934 C C . ASN A 1 121 ? -8.352 16.594 -19.125 1 98.31 121 ASN A C 1
ATOM 936 O O . ASN A 1 121 ? -7.617 17.547 -19.406 1 98.31 121 ASN A O 1
ATOM 940 N N . LEU A 1 122 ? -7.977 15.586 -18.344 1 97.94 122 LEU A N 1
ATOM 941 C CA . LEU A 1 122 ? -6.609 15.391 -17.875 1 97.94 122 LEU A CA 1
ATOM 942 C C . LEU A 1 122 ? -6.344 13.922 -17.562 1 97.94 122 LEU A C 1
ATOM 944 O O . LEU A 1 122 ? -7.277 13.109 -17.531 1 97.94 122 LEU A O 1
ATOM 948 N N . SER A 1 123 ? -5.098 13.602 -17.5 1 97.25 123 SER A N 1
ATOM 949 C CA . SER A 1 123 ? -4.672 12.289 -17.031 1 97.25 123 SER A CA 1
ATOM 950 C C . SER A 1 123 ? -3.961 12.391 -15.688 1 97.25 123 SER A C 1
ATOM 952 O O . SER A 1 123 ? -3.178 13.312 -15.461 1 97.25 123 SER A O 1
ATOM 954 N N . LEU A 1 124 ? -4.254 11.477 -14.836 1 97.81 124 LEU A N 1
ATOM 955 C CA . LEU A 1 124 ? -3.568 11.445 -13.547 1 97.81 124 LEU A CA 1
ATOM 956 C C . LEU A 1 124 ? -2.059 11.328 -13.734 1 97.81 124 LEU A C 1
ATOM 958 O O . LEU A 1 124 ? -1.285 11.734 -12.867 1 97.81 124 LEU A O 1
ATOM 962 N N . ASP A 1 125 ? -1.596 10.82 -14.867 1 96.81 125 ASP A N 1
ATOM 963 C CA . ASP A 1 125 ? -0.172 10.586 -15.086 1 96.81 125 ASP A CA 1
ATOM 964 C C . ASP A 1 125 ? 0.453 11.727 -15.891 1 96.81 125 ASP A C 1
ATOM 966 O O . ASP A 1 125 ? 1.625 11.656 -16.266 1 96.81 125 ASP A O 1
ATOM 970 N N . ASP A 1 126 ? -0.33 12.805 -16.125 1 97.25 126 ASP A N 1
ATOM 971 C CA . ASP A 1 126 ? 0.213 14 -16.766 1 97.25 126 ASP A CA 1
ATOM 972 C C . ASP A 1 126 ? 1.119 14.773 -15.812 1 97.25 126 ASP A C 1
ATOM 974 O O . ASP A 1 126 ? 0.807 14.906 -14.625 1 97.25 126 ASP A O 1
ATOM 978 N N . PRO A 1 127 ? 2.248 15.273 -16.297 1 97.62 127 PRO A N 1
ATOM 979 C CA . PRO A 1 127 ? 2.998 16.219 -15.469 1 97.62 127 PRO A CA 1
ATOM 980 C C . PRO A 1 127 ? 2.215 17.5 -15.188 1 97.62 127 PRO A C 1
ATOM 982 O O . PRO A 1 127 ? 1.483 17.984 -16.047 1 97.62 127 PRO A O 1
ATOM 985 N N . VAL A 1 128 ? 2.357 18.078 -14.07 1 98.56 128 VAL A N 1
ATOM 986 C CA . VAL A 1 128 ? 1.572 19.219 -13.617 1 98.56 128 VAL A CA 1
ATOM 987 C C . VAL A 1 128 ? 1.842 20.422 -14.508 1 98.56 128 VAL A C 1
ATOM 989 O O . VAL A 1 128 ? 0.965 21.266 -14.703 1 98.56 128 VAL A O 1
ATOM 992 N N . ILE A 1 129 ? 3.006 20.547 -15.211 1 98.31 129 ILE A N 1
ATOM 993 C CA . ILE A 1 129 ? 3.393 21.703 -16.031 1 98.31 129 ILE A CA 1
ATOM 994 C C . ILE A 1 129 ? 2.461 21.812 -17.234 1 98.31 129 ILE A C 1
ATOM 996 O O . ILE A 1 129 ? 2.348 22.891 -17.828 1 98.31 129 ILE A O 1
ATOM 1000 N N . LYS A 1 130 ? 1.837 20.703 -17.578 1 98.12 130 LYS A N 1
ATOM 1001 C CA . LYS A 1 130 ? 0.872 20.75 -18.672 1 98.12 130 LYS A CA 1
ATOM 1002 C C . LYS A 1 130 ? -0.287 21.688 -18.359 1 98.12 130 LYS A C 1
ATOM 1004 O O . LYS A 1 130 ? -0.877 22.281 -19.266 1 98.12 130 LYS A O 1
ATOM 1009 N N . TYR A 1 131 ? -0.544 21.875 -17.062 1 98.69 131 TYR A N 1
ATOM 1010 C CA . TYR A 1 131 ? -1.737 22.609 -16.672 1 98.69 131 TYR A CA 1
ATOM 1011 C C . TYR A 1 131 ? -1.363 23.906 -15.953 1 98.69 131 TYR A C 1
ATOM 1013 O O . TYR A 1 131 ? -2.203 24.797 -15.789 1 98.69 131 TYR A O 1
ATOM 1021 N N . ILE A 1 132 ? -0.193 23.953 -15.516 1 98.62 132 ILE A N 1
ATOM 1022 C CA . ILE A 1 132 ? 0.379 25.188 -14.977 1 98.62 132 ILE A CA 1
ATOM 1023 C C . ILE A 1 132 ? 1.705 25.484 -15.672 1 98.62 132 ILE A C 1
ATOM 1025 O O . ILE A 1 132 ? 2.775 25.297 -15.086 1 98.62 132 ILE A O 1
ATOM 1029 N N . PRO A 1 133 ? 1.668 26 -16.781 1 97.75 133 PRO A N 1
ATOM 1030 C CA . PRO A 1 133 ? 2.869 26.156 -17.594 1 97.75 133 PRO A CA 1
ATOM 1031 C C . PRO A 1 133 ? 3.908 27.078 -16.953 1 97.75 133 PRO A C 1
ATOM 1033 O O . PRO A 1 133 ? 5.102 26.969 -17.266 1 97.75 133 PRO A O 1
ATOM 1036 N N . GLU A 1 134 ? 3.504 27.969 -16.031 1 97.31 134 GLU A N 1
ATOM 1037 C CA . GLU A 1 134 ? 4.43 28.859 -15.344 1 97.31 134 GLU A CA 1
ATOM 1038 C C . GLU A 1 134 ? 5.484 28.078 -14.57 1 97.31 134 GLU A C 1
ATOM 1040 O O . GLU A 1 134 ? 6.59 28.562 -14.336 1 97.31 134 GLU A O 1
ATOM 1045 N N . LEU A 1 135 ? 5.164 26.906 -14.227 1 98.06 135 LEU A N 1
ATOM 1046 C CA . LEU A 1 135 ? 6.078 26.078 -13.445 1 98.06 135 LEU A CA 1
ATOM 1047 C C . LEU A 1 135 ? 7.215 25.562 -14.312 1 98.06 135 LEU A C 1
ATOM 1049 O O . LEU A 1 135 ? 8.219 25.062 -13.797 1 98.06 135 LEU A O 1
ATOM 1053 N N . ASP A 1 136 ? 7.004 25.594 -15.609 1 95.81 136 ASP A N 1
ATOM 1054 C CA . ASP A 1 136 ? 8.039 25.156 -16.531 1 95.81 136 ASP A CA 1
ATOM 1055 C C . ASP A 1 136 ? 9.078 26.25 -16.766 1 95.81 136 ASP A C 1
ATOM 1057 O O . ASP A 1 136 ? 9.125 26.844 -17.844 1 95.81 136 ASP A O 1
ATOM 1061 N N . SER A 1 137 ? 9.805 26.594 -15.773 1 94.44 137 SER A N 1
ATOM 1062 C CA . SER A 1 137 ? 10.797 27.672 -15.805 1 94.44 137 SER A CA 1
ATOM 1063 C C . SER A 1 137 ? 12.047 27.281 -15.023 1 94.44 137 SER A C 1
ATOM 1065 O O . SER A 1 137 ? 11.969 26.547 -14.047 1 94.44 137 SER A O 1
ATOM 1067 N N . SER A 1 138 ? 13.141 27.797 -15.414 1 93.56 138 SER A N 1
ATOM 1068 C CA . SER A 1 138 ? 14.414 27.547 -14.742 1 93.56 138 SER A CA 1
ATOM 1069 C C . SER A 1 138 ? 14.492 28.312 -13.414 1 93.56 138 SER A C 1
ATOM 1071 O O . SER A 1 138 ? 15.406 28.078 -12.625 1 93.56 138 SER A O 1
ATOM 1073 N N . ASP A 1 139 ? 13.484 29.125 -13.188 1 94.19 139 ASP A N 1
ATOM 1074 C CA . ASP A 1 139 ? 13.438 29.891 -11.938 1 94.19 139 ASP A CA 1
ATOM 1075 C C . ASP A 1 139 ? 13.148 28.969 -10.75 1 94.19 139 ASP A C 1
ATOM 1077 O O . ASP A 1 139 ? 13.359 29.344 -9.594 1 94.19 139 ASP A O 1
ATOM 1081 N N . PHE A 1 140 ? 12.602 27.844 -11.078 1 95.69 140 PHE A N 1
ATOM 1082 C CA . PHE A 1 140 ? 12.227 26.922 -10.016 1 95.69 140 PHE A CA 1
ATOM 1083 C C . PHE A 1 140 ? 13.305 25.859 -9.82 1 95.69 140 PHE A C 1
ATOM 1085 O O . PHE A 1 140 ? 13.906 25.375 -10.789 1 95.69 140 PHE A O 1
ATOM 1092 N N . THR A 1 141 ? 13.484 25.484 -8.539 1 94.88 141 THR A N 1
ATOM 1093 C CA . THR A 1 141 ? 14.43 24.422 -8.219 1 94.88 141 THR A CA 1
ATOM 1094 C C . THR A 1 141 ? 13.711 23.078 -8.133 1 94.88 141 THR A C 1
ATOM 1096 O O . THR A 1 141 ? 14.305 22.031 -8.406 1 94.88 141 THR A O 1
ATOM 1099 N N . ILE A 1 142 ? 12.477 23.062 -7.746 1 97.25 142 ILE A N 1
ATOM 1100 C CA . ILE A 1 142 ? 11.664 21.844 -7.723 1 97.25 142 ILE A CA 1
ATOM 1101 C C . ILE A 1 142 ? 11.477 21.328 -9.148 1 97.25 142 ILE A C 1
ATOM 1103 O O . ILE A 1 142 ? 11.18 22.094 -10.062 1 97.25 142 ILE A O 1
ATOM 1107 N N . PRO A 1 143 ? 11.68 19.984 -9.375 1 96.81 143 PRO A N 1
ATOM 1108 C CA . PRO A 1 143 ? 11.562 19.438 -10.727 1 96.81 143 PRO A CA 1
ATOM 1109 C C . PRO A 1 143 ? 10.117 19.188 -11.141 1 96.81 143 PRO A C 1
ATOM 1111 O O . PRO A 1 143 ? 9.719 18.047 -11.352 1 96.81 143 PRO A O 1
ATOM 1114 N N . TRP A 1 144 ? 9.414 20.172 -11.453 1 97.94 144 TRP A N 1
ATOM 1115 C CA . TRP A 1 144 ? 7.98 20.141 -11.719 1 97.94 144 TRP A CA 1
ATOM 1116 C C . TRP A 1 144 ? 7.664 19.25 -12.914 1 97.94 144 TRP A C 1
ATOM 1118 O O . TRP A 1 144 ? 6.586 18.656 -12.992 1 97.94 144 TRP A O 1
ATOM 1128 N N . LYS A 1 145 ? 8.578 19.125 -13.859 1 96.25 145 LYS A N 1
ATOM 1129 C CA . LYS A 1 145 ? 8.367 18.297 -15.047 1 96.25 145 LYS A CA 1
ATOM 1130 C C . LYS A 1 145 ? 8.234 16.828 -14.68 1 96.25 145 LYS A C 1
ATOM 1132 O O . LYS A 1 145 ? 7.648 16.031 -15.438 1 96.25 145 LYS A O 1
ATOM 1137 N N . ASP A 1 146 ? 8.75 16.453 -13.539 1 96.62 146 ASP A N 1
ATOM 1138 C CA . ASP A 1 146 ? 8.758 15.055 -13.117 1 96.62 146 ASP A CA 1
ATOM 1139 C C . ASP A 1 146 ? 7.637 14.781 -12.125 1 96.62 146 ASP A C 1
ATOM 1141 O O . ASP A 1 146 ? 7.52 13.664 -11.609 1 96.62 146 ASP A O 1
ATOM 1145 N N . ILE A 1 147 ? 6.797 15.711 -11.828 1 98.06 147 ILE A N 1
ATOM 1146 C CA . ILE A 1 147 ? 5.711 15.586 -10.867 1 98.06 147 ILE A CA 1
ATOM 1147 C C . ILE A 1 147 ? 4.375 15.492 -11.602 1 98.06 147 ILE A C 1
ATOM 1149 O O . ILE A 1 147 ? 3.998 16.406 -12.336 1 98.06 147 ILE A O 1
ATOM 1153 N N . THR A 1 148 ? 3.666 14.391 -11.422 1 98.31 148 THR A N 1
ATOM 1154 C CA . THR A 1 148 ? 2.381 14.188 -12.078 1 98.31 148 THR A CA 1
ATOM 1155 C C . THR A 1 148 ? 1.231 14.602 -11.164 1 98.31 148 THR A C 1
ATOM 1157 O O . THR A 1 148 ? 1.438 14.852 -9.977 1 98.31 148 THR A O 1
ATOM 1160 N N . ILE A 1 149 ? 0.03 14.633 -11.727 1 98.62 149 ILE A N 1
ATOM 1161 C CA . ILE A 1 149 ? -1.186 14.898 -10.961 1 98.62 149 ILE A CA 1
ATOM 1162 C C . ILE A 1 149 ? -1.365 13.82 -9.891 1 98.62 149 ILE A C 1
ATOM 1164 O O . ILE A 1 149 ? -1.689 14.133 -8.742 1 98.62 149 ILE A O 1
ATOM 1168 N N . ARG A 1 150 ? -1.06 12.586 -10.25 1 97.69 150 ARG A N 1
ATOM 1169 C CA . ARG A 1 150 ? -1.144 11.461 -9.312 1 97.69 150 ARG A CA 1
ATOM 1170 C C . ARG A 1 150 ? -0.153 11.633 -8.164 1 97.69 150 ARG A C 1
ATOM 1172 O O . ARG A 1 150 ? -0.493 11.391 -7.008 1 97.69 150 ARG A O 1
ATOM 1179 N N . SER A 1 151 ? 1.06 12.039 -8.516 1 97.56 151 SER A N 1
ATOM 1180 C CA . SER A 1 151 ? 2.08 12.273 -7.5 1 97.56 151 SER A CA 1
ATOM 1181 C C . SER A 1 151 ? 1.605 13.289 -6.465 1 97.56 151 SER A C 1
ATOM 1183 O O . SER A 1 151 ? 1.766 13.07 -5.262 1 97.56 151 SER A O 1
ATOM 1185 N N . MET A 1 152 ? 1.021 14.297 -6.926 1 98.44 152 MET A N 1
ATOM 1186 C CA . MET A 1 152 ? 0.56 15.367 -6.043 1 98.44 152 MET A CA 1
ATOM 1187 C C . MET A 1 152 ? -0.6 14.898 -5.172 1 98.44 152 MET A C 1
ATOM 1189 O O . MET A 1 152 ? -0.569 15.055 -3.951 1 98.44 152 MET A O 1
ATOM 1193 N N . ALA A 1 153 ? -1.548 14.25 -5.777 1 98.25 153 ALA A N 1
ATOM 1194 C CA . ALA A 1 153 ? -2.738 13.82 -5.051 1 98.25 153 ALA A CA 1
ATOM 1195 C C . ALA A 1 153 ? -2.391 12.75 -4.02 1 98.25 153 ALA A C 1
ATOM 1197 O O . ALA A 1 153 ? -3.102 12.578 -3.025 1 98.25 153 ALA A O 1
ATOM 1198 N N . SER A 1 154 ? -1.261 12.047 -4.191 1 97.12 154 SER A N 1
ATOM 1199 C CA . SER A 1 154 ? -0.855 10.961 -3.312 1 97.12 154 SER A CA 1
ATOM 1200 C C . SER A 1 154 ? 0.255 11.398 -2.363 1 97.12 154 SER A C 1
ATOM 1202 O O . SER A 1 154 ? 0.901 10.562 -1.728 1 97.12 154 SER A O 1
ATOM 1204 N N . GLN A 1 155 ? 0.57 12.648 -2.348 1 97.62 155 GLN A N 1
ATOM 1205 C CA . GLN A 1 155 ? 1.58 13.211 -1.457 1 97.62 155 GLN A CA 1
ATOM 1206 C C . GLN A 1 155 ? 2.959 12.625 -1.752 1 97.62 155 GLN A C 1
ATOM 1208 O O . GLN A 1 155 ? 3.723 12.328 -0.832 1 97.62 155 GLN A O 1
ATOM 1213 N N . LEU A 1 156 ? 3.264 12.406 -3.035 1 97.31 156 LEU A N 1
ATOM 1214 C CA . LEU A 1 156 ? 4.516 11.789 -3.457 1 97.31 156 LEU A CA 1
ATOM 1215 C C . LEU A 1 156 ? 5.371 12.773 -4.246 1 97.31 156 LEU A C 1
ATOM 1217 O O . LEU A 1 156 ? 6.395 12.391 -4.82 1 97.31 156 LEU A O 1
ATOM 1221 N N . SER A 1 157 ? 5.039 14.016 -4.246 1 97.75 157 SER A N 1
ATOM 1222 C CA . SER A 1 157 ? 5.695 14.984 -5.125 1 97.75 157 SER A CA 1
ATOM 1223 C C . SER A 1 157 ? 7.062 15.383 -4.578 1 97.75 157 SER A C 1
ATOM 1225 O O . SER A 1 157 ? 7.926 15.852 -5.328 1 97.75 157 SER A O 1
ATOM 1227 N N . GLY A 1 158 ? 7.227 15.305 -3.24 1 97 158 GLY A N 1
ATOM 1228 C CA . GLY A 1 158 ? 8.445 15.781 -2.607 1 97 158 GLY A CA 1
ATOM 1229 C C . GLY A 1 158 ? 8.445 17.281 -2.377 1 97 158 GLY A C 1
ATOM 1230 O O . GLY A 1 158 ? 9.438 17.844 -1.9 1 97 158 GLY A O 1
ATOM 1231 N N . VAL A 1 159 ? 7.352 17.969 -2.607 1 97 159 VAL A N 1
ATOM 1232 C CA . VAL A 1 159 ? 7.25 19.422 -2.428 1 97 159 VAL A CA 1
ATOM 1233 C C . VAL A 1 159 ? 7.055 19.734 -0.948 1 97 159 VAL A C 1
ATOM 1235 O O . VAL A 1 159 ? 6.531 18.922 -0.19 1 97 159 VAL A O 1
ATOM 1238 N N . PRO A 1 160 ? 7.48 20.891 -0.528 1 95 160 PRO A N 1
ATOM 1239 C CA . PRO A 1 160 ? 7.344 21.25 0.888 1 95 160 PRO A CA 1
ATOM 1240 C C . PRO A 1 160 ? 5.895 21.25 1.36 1 95 160 PRO A C 1
ATOM 1242 O O . PRO A 1 160 ? 4.977 21.359 0.545 1 95 160 PRO A O 1
ATOM 1245 N N . ARG A 1 161 ? 5.746 21.203 2.635 1 95.62 161 ARG A N 1
ATOM 1246 C CA . ARG A 1 161 ? 4.426 21.125 3.252 1 95.62 161 ARG A CA 1
ATOM 1247 C C . ARG A 1 161 ? 3.625 22.391 2.992 1 95.62 161 ARG A C 1
ATOM 1249 O O . ARG A 1 161 ? 2.439 22.328 2.656 1 95.62 161 ARG A O 1
ATOM 1256 N N . GLU A 1 162 ? 4.336 23.547 3.244 1 94.88 162 GLU A N 1
ATOM 1257 C CA . GLU A 1 162 ? 3.688 24.859 3.217 1 94.88 162 GLU A CA 1
ATOM 1258 C C . GLU A 1 162 ? 4.43 25.828 2.297 1 94.88 162 GLU A C 1
ATOM 1260 O O . GLU A 1 162 ? 5.641 25.688 2.094 1 94.88 162 GLU A O 1
ATOM 1265 N N . PHE A 1 163 ? 3.682 26.875 1.814 1 91.88 163 PHE A N 1
ATOM 1266 C CA . PHE A 1 163 ? 4.352 27.984 1.142 1 91.88 163 PHE A CA 1
ATOM 1267 C C . PHE A 1 163 ? 4.277 29.25 1.984 1 91.88 163 PHE A C 1
ATOM 1269 O O . PHE A 1 163 ? 5.016 30.219 1.741 1 91.88 163 PHE A O 1
ATOM 1276 N N . GLY A 1 164 ? 3.428 29.297 3.008 1 87.31 164 GLY A N 1
ATOM 1277 C CA . GLY A 1 164 ? 3.289 30.562 3.703 1 87.31 164 GLY A CA 1
ATOM 1278 C C . GLY A 1 164 ? 2.855 30.406 5.148 1 87.31 164 GLY A C 1
ATOM 1279 O O . GLY A 1 164 ? 2.799 31.391 5.895 1 87.31 164 GLY A O 1
ATOM 1280 N N . GLN A 1 165 ? 2.594 29.25 5.602 1 85.62 165 GLN A N 1
ATOM 1281 C CA . GLN A 1 165 ? 2.107 29.031 6.961 1 85.62 165 GLN A CA 1
ATOM 1282 C C . GLN A 1 165 ? 3.199 28.438 7.844 1 85.62 165 GLN A C 1
ATOM 1284 O O . GLN A 1 165 ? 4.156 27.844 7.344 1 85.62 165 GLN A O 1
ATOM 1289 N N . SER A 1 166 ? 3.041 28.656 9.219 1 88.5 166 SER A N 1
ATOM 1290 C CA . SER A 1 166 ? 3.809 27.969 10.25 1 88.5 166 SER A CA 1
ATOM 1291 C C . SER A 1 166 ? 5.273 28.406 10.227 1 88.5 166 SER A C 1
ATOM 1293 O O . SER A 1 166 ? 6.172 27.562 10.367 1 88.5 166 SER A O 1
ATOM 1295 N N . ASP A 1 167 ? 5.508 29.656 10.008 1 91.81 167 ASP A N 1
ATOM 1296 C CA . ASP A 1 167 ? 6.855 30.203 10.133 1 91.81 167 ASP A CA 1
ATOM 1297 C C . ASP A 1 167 ? 7.066 30.844 11.508 1 91.81 167 ASP A C 1
ATOM 1299 O O . ASP A 1 167 ? 6.359 31.781 11.883 1 91.81 167 ASP A O 1
ATOM 1303 N N . LEU A 1 168 ? 8.031 30.438 12.195 1 90.81 168 LEU A N 1
ATOM 1304 C CA . LEU A 1 168 ? 8.281 30.875 13.57 1 90.81 168 LEU A CA 1
ATOM 1305 C C . LEU A 1 168 ? 8.625 32.375 13.617 1 90.81 168 LEU A C 1
ATOM 1307 O O . LEU A 1 168 ? 8.438 33 14.648 1 90.81 168 LEU A O 1
ATOM 1311 N N . LEU A 1 169 ? 9.109 32.875 12.539 1 91.75 169 LEU A N 1
ATOM 1312 C CA . LEU A 1 169 ? 9.414 34.312 12.516 1 91.75 169 LEU A CA 1
ATOM 1313 C C . LEU A 1 169 ? 8.148 35.125 12.711 1 91.75 169 LEU A C 1
ATOM 1315 O O . LEU A 1 169 ? 8.195 36.188 13.328 1 91.75 169 LEU A O 1
ATOM 1319 N N . ASN A 1 170 ? 7.078 34.594 12.195 1 87.94 170 ASN A N 1
ATOM 1320 C CA . ASN A 1 170 ? 5.793 35.281 12.344 1 87.94 170 ASN A CA 1
ATOM 1321 C C . ASN A 1 170 ? 5.078 34.844 13.617 1 87.94 170 ASN A C 1
ATOM 1323 O O . ASN A 1 170 ? 4.332 35.625 14.211 1 87.94 170 ASN A O 1
ATOM 1327 N N . LEU A 1 171 ? 5.301 33.656 14.07 1 84.5 171 LEU A N 1
ATOM 1328 C CA . LEU A 1 171 ? 4.469 33.062 15.102 1 84.5 171 LEU A CA 1
ATOM 1329 C C . LEU A 1 171 ? 5.047 33.344 16.484 1 84.5 171 LEU A C 1
ATOM 1331 O O . LEU A 1 171 ? 4.305 33.438 17.469 1 84.5 171 LEU A O 1
ATOM 1335 N N . ALA A 1 172 ? 6.355 33.312 16.547 1 86.19 172 ALA A N 1
ATOM 1336 C CA . ALA A 1 172 ? 6.996 33.469 17.859 1 86.19 172 ALA A CA 1
ATOM 1337 C C . ALA A 1 172 ? 6.938 34.906 18.328 1 86.19 172 ALA A C 1
ATOM 1339 O O . ALA A 1 172 ? 7.105 35.844 17.531 1 86.19 172 ALA A O 1
ATOM 1340 N N . GLU A 1 173 ? 6.625 35.062 19.625 1 85.19 173 GLU A N 1
ATOM 1341 C CA . GLU A 1 173 ? 6.672 36.406 20.203 1 85.19 173 GLU A CA 1
ATOM 1342 C C . GLU A 1 173 ? 8.078 37 20.125 1 85.19 173 GLU A C 1
ATOM 1344 O O . GLU A 1 173 ? 8.25 38.188 19.812 1 85.19 173 GLU A O 1
ATOM 1349 N N . ASP A 1 174 ? 9.016 36.156 20.5 1 90 174 ASP A N 1
ATOM 1350 C CA . ASP A 1 174 ? 10.43 36.531 20.438 1 90 174 ASP A CA 1
ATOM 1351 C C . ASP A 1 174 ? 11.273 35.344 19.953 1 90 174 ASP A C 1
ATOM 1353 O O . ASP A 1 174 ? 11.695 34.5 20.734 1 90 174 ASP A O 1
ATOM 1357 N N . ALA A 1 175 ? 11.609 35.406 18.719 1 90.5 175 ALA A N 1
ATOM 1358 C CA . ALA A 1 175 ? 12.367 34.344 18.078 1 90.5 175 ALA A CA 1
ATOM 1359 C C . ALA A 1 175 ? 13.766 34.219 18.688 1 90.5 175 ALA A C 1
ATOM 1361 O O . ALA A 1 175 ? 14.312 33.125 18.781 1 90.5 175 ALA A O 1
ATOM 1362 N N . LEU A 1 176 ? 14.266 35.281 19.188 1 91.62 176 LEU A N 1
ATOM 1363 C CA . LEU A 1 176 ? 15.625 35.281 19.734 1 91.62 176 LEU A CA 1
ATOM 1364 C C . LEU A 1 176 ? 15.672 34.5 21.031 1 91.62 176 LEU A C 1
ATOM 1366 O O . LEU A 1 176 ? 16.672 33.812 21.328 1 91.62 176 LEU A O 1
ATOM 1370 N N . LYS A 1 177 ? 14.602 34.531 21.734 1 90.44 177 LYS A N 1
ATOM 1371 C CA . LYS A 1 177 ? 14.531 33.812 23 1 90.44 177 LYS A CA 1
ATOM 1372 C C . LYS A 1 177 ? 14.477 32.312 22.781 1 90.44 177 LYS A C 1
ATOM 1374 O O . LYS A 1 177 ? 14.742 31.531 23.703 1 90.44 177 LYS A O 1
ATOM 1379 N N . LEU A 1 178 ? 14.188 32 21.594 1 90.81 178 LEU A N 1
ATOM 1380 C CA . LEU A 1 178 ? 14.141 30.578 21.25 1 90.81 178 LEU A CA 1
ATOM 1381 C C . LEU A 1 178 ? 15.477 30.109 20.688 1 90.81 178 LEU A C 1
ATOM 1383 O O . LEU A 1 178 ? 15.602 28.969 20.234 1 90.81 178 LEU A O 1
ATOM 1387 N N . GLY A 1 179 ? 16.406 30.953 20.703 1 93.06 179 GLY A N 1
ATOM 1388 C CA . GLY A 1 179 ? 17.719 30.609 20.203 1 93.06 179 GLY A CA 1
ATOM 1389 C C . GLY A 1 179 ? 17.859 30.828 18.703 1 93.06 179 GLY A C 1
ATOM 1390 O O . GLY A 1 179 ? 18.875 30.469 18.109 1 93.06 179 GLY A O 1
ATOM 1391 N N . LEU A 1 180 ? 16.859 31.406 18.109 1 94.62 180 LEU A N 1
ATOM 1392 C CA . LEU A 1 180 ? 16.875 31.641 16.672 1 94.62 180 LEU A CA 1
ATOM 1393 C C . LEU A 1 180 ? 17.625 32.906 16.328 1 94.62 180 LEU A C 1
ATOM 1395 O O . LEU A 1 180 ? 17.625 33.875 17.109 1 94.62 180 LEU A O 1
ATOM 1399 N N . PRO A 1 181 ? 18.266 32.969 15.141 1 95 181 PRO A N 1
ATOM 1400 C CA . PRO A 1 181 ? 19.016 34.156 14.742 1 95 181 PRO A CA 1
ATOM 1401 C C . PRO A 1 181 ? 18.109 35.281 14.227 1 95 181 PRO A C 1
ATOM 1403 O O . PRO A 1 181 ? 16.953 35.031 13.891 1 95 181 PRO A O 1
ATOM 1406 N N . PRO A 1 182 ? 18.688 36.5 14.258 1 94.81 182 PRO A N 1
ATOM 1407 C CA . PRO A 1 182 ? 17.906 37.531 13.602 1 94.81 182 PRO A CA 1
ATOM 1408 C C . PRO A 1 182 ? 17.625 37.25 12.133 1 94.81 182 PRO A C 1
ATOM 1410 O O . PRO A 1 182 ? 18.484 36.719 11.43 1 94.81 182 PRO A O 1
ATOM 1413 N N . ALA A 1 183 ? 16.422 37.562 11.75 1 94.94 183 ALA A N 1
ATOM 1414 C CA . ALA A 1 183 ? 16.031 37.344 10.367 1 94.94 183 ALA A CA 1
ATOM 1415 C C . ALA A 1 183 ? 15.039 38.406 9.906 1 94.94 183 ALA A C 1
ATOM 1417 O O . ALA A 1 183 ? 14.43 39.094 10.734 1 94.94 183 ALA A O 1
ATOM 1418 N N . SER A 1 184 ? 15.016 38.5 8.562 1 92.81 184 SER A N 1
ATOM 1419 C CA . SER A 1 184 ? 14.078 39.438 7.949 1 92.81 184 SER A CA 1
ATOM 1420 C C . SER A 1 184 ? 12.844 38.719 7.418 1 92.81 184 SER A C 1
ATOM 1422 O O . SER A 1 184 ? 12.938 37.594 6.938 1 92.81 184 SER A O 1
ATOM 1424 N N . LYS A 1 185 ? 11.711 39.375 7.457 1 90.94 185 LYS A N 1
ATOM 1425 C CA . LYS A 1 185 ? 10.469 38.844 6.934 1 90.94 185 LYS A CA 1
ATOM 1426 C C . LYS A 1 185 ? 10.336 39.094 5.438 1 90.94 185 LYS A C 1
ATOM 1428 O O . LYS A 1 185 ? 9.352 38.688 4.816 1 90.94 185 LYS A O 1
ATOM 1433 N N . GLU A 1 186 ? 11.312 39.625 4.828 1 88 186 GLU A N 1
ATOM 1434 C CA . GLU A 1 186 ? 11.25 40.062 3.438 1 88 186 GLU A CA 1
ATOM 1435 C C . GLU A 1 186 ? 11.016 38.875 2.498 1 88 186 GLU A C 1
ATOM 1437 O O . GLU A 1 186 ? 10.383 39.031 1.45 1 88 186 GLU A O 1
ATOM 1442 N N . SER A 1 187 ? 11.492 37.812 2.904 1 84.31 187 SER A N 1
ATOM 1443 C CA . SER A 1 187 ? 11.398 36.656 2.023 1 84.31 187 SER A CA 1
ATOM 1444 C C . SER A 1 187 ? 10.102 35.875 2.258 1 84.31 187 SER A C 1
ATOM 1446 O O . SER A 1 187 ? 9.797 34.938 1.525 1 84.31 187 SER A O 1
ATOM 1448 N N . LEU A 1 188 ? 9.32 36.219 3.186 1 91.56 188 LEU A N 1
ATOM 1449 C CA . LEU A 1 188 ? 8.078 35.531 3.494 1 91.56 188 LEU A CA 1
ATOM 1450 C C . LEU A 1 188 ? 6.91 36.125 2.709 1 91.56 188 LEU A C 1
ATOM 1452 O O . LEU A 1 188 ? 6.922 37.312 2.377 1 91.56 188 LEU A O 1
ATOM 1456 N N . PRO A 1 189 ? 5.977 35.25 2.393 1 91.5 189 PRO A N 1
ATOM 1457 C CA . PRO A 1 189 ? 4.781 35.844 1.78 1 91.5 189 PRO A CA 1
ATOM 1458 C C . PRO A 1 189 ? 4.047 36.812 2.715 1 91.5 189 PRO A C 1
ATOM 1460 O O . PRO A 1 189 ? 4.031 36.594 3.932 1 91.5 189 PRO A O 1
ATOM 1463 N N . PRO A 1 190 ? 3.418 37.812 2.176 1 89.12 190 PRO A N 1
ATOM 1464 C CA . PRO A 1 190 ? 2.699 38.781 2.992 1 89.12 190 PRO A CA 1
ATOM 1465 C C . PRO A 1 190 ? 1.303 38.312 3.389 1 89.12 190 PRO A C 1
ATOM 1467 O O . PRO A 1 190 ? 0.454 39.125 3.762 1 89.12 190 PRO A O 1
ATOM 1470 N N . CYS A 1 191 ? 1.066 37.094 3.217 1 91.44 191 CYS A N 1
ATOM 1471 C CA . CYS A 1 191 ? -0.272 36.531 3.369 1 91.44 191 CYS A CA 1
ATOM 1472 C C . CYS A 1 191 ? -0.215 35.125 3.947 1 91.44 191 CYS A C 1
ATOM 1474 O O . CYS A 1 191 ? 0.869 34.562 4.109 1 91.44 191 CYS A O 1
ATOM 1476 N N . ASP A 1 192 ? -1.387 34.594 4.473 1 86.69 192 ASP A N 1
ATOM 1477 C CA . ASP A 1 192 ? -1.729 33.219 4.746 1 86.69 192 ASP A CA 1
ATOM 1478 C C . ASP A 1 192 ? -1.138 32.75 6.078 1 86.69 192 ASP A C 1
ATOM 1480 O O . ASP A 1 192 ? -1.343 31.609 6.492 1 86.69 192 ASP A O 1
ATOM 1484 N N . GLU A 1 193 ? -0.482 33.531 6.746 1 84.81 193 GLU A N 1
ATOM 1485 C CA . GLU A 1 193 ? 0.075 33.094 8.023 1 84.81 193 GLU A CA 1
ATOM 1486 C C . GLU A 1 193 ? -0.999 33.062 9.109 1 84.81 193 GLU A C 1
ATOM 1488 O O . GLU A 1 193 ? -1.948 33.844 9.078 1 84.81 193 GLU A O 1
ATOM 1493 N N . TYR A 1 194 ? -0.808 32.094 10.055 1 74.12 194 TYR A N 1
ATOM 1494 C CA . TYR A 1 194 ? -1.731 31.969 11.172 1 74.12 194 TYR A CA 1
ATOM 1495 C C . TYR A 1 194 ? -1.608 33.156 12.117 1 74.12 194 TYR A C 1
ATOM 1497 O O . TYR A 1 194 ? -0.847 33.125 13.086 1 74.12 194 TYR A O 1
ATOM 1505 N N . VAL A 1 195 ? -2.006 34.312 11.664 1 68.94 195 VAL A N 1
ATOM 1506 C CA . VAL A 1 195 ? -1.802 35.5 12.508 1 68.94 195 VAL A CA 1
ATOM 1507 C C . VAL A 1 195 ? -3.117 35.875 13.172 1 68.94 195 VAL A C 1
ATOM 1509 O O . VAL A 1 195 ? -4.195 35.656 12.625 1 68.94 195 VAL A O 1
ATOM 1512 N N . ARG A 1 196 ? -3.021 36.25 14.453 1 61.38 196 ARG A N 1
ATOM 1513 C CA . ARG A 1 196 ? -4.129 36.625 15.328 1 61.38 196 ARG A CA 1
ATOM 1514 C C . ARG A 1 196 ? -5.02 37.688 14.672 1 61.38 196 ARG A C 1
ATOM 1516 O O . ARG A 1 196 ? -6.246 37.562 14.68 1 61.38 196 ARG A O 1
ATOM 1523 N N . ASN A 1 197 ? -4.355 38.75 14.258 1 66.06 197 ASN A N 1
ATOM 1524 C CA . ASN A 1 197 ? -5.117 39.875 13.758 1 66.06 197 ASN A CA 1
ATOM 1525 C C . ASN A 1 197 ? -4.699 40.25 12.336 1 66.06 197 ASN A C 1
ATOM 1527 O O . ASN A 1 197 ? -3.529 40.125 11.969 1 66.06 197 ASN A O 1
ATOM 1531 N N . ASN A 1 198 ? -5.703 40.281 11.375 1 74.44 198 ASN A N 1
ATOM 1532 C CA . ASN A 1 198 ? -5.504 40.812 10.039 1 74.44 198 ASN A CA 1
ATOM 1533 C C . ASN A 1 198 ? -5.043 39.75 9.055 1 74.44 198 ASN A C 1
ATOM 1535 O O . ASN A 1 198 ? -4.105 39.969 8.289 1 74.44 198 ASN A O 1
ATOM 1539 N N . TYR A 1 199 ? -5.578 38.625 9.117 1 84.12 199 TYR A N 1
ATOM 1540 C CA . TYR A 1 199 ? -5.293 37.594 8.133 1 84.12 199 TYR A CA 1
ATOM 1541 C C . TYR A 1 199 ? -5.566 38.094 6.723 1 84.12 199 TYR A C 1
ATOM 1543 O O . TYR A 1 199 ? -6.578 38.781 6.477 1 84.12 199 TYR A O 1
ATOM 1551 N N . LYS A 1 200 ? -4.613 37.906 5.824 1 89.44 200 LYS A N 1
ATOM 1552 C CA . LYS A 1 200 ? -4.758 38.188 4.395 1 89.44 200 LYS A CA 1
ATOM 1553 C C . LYS A 1 200 ? -4.551 36.938 3.572 1 89.44 200 LYS A C 1
ATOM 1555 O O . LYS A 1 200 ? -3.502 36.281 3.66 1 89.44 200 LYS A O 1
ATOM 1560 N N . PRO A 1 201 ? -5.57 36.562 2.812 1 93 201 PRO A N 1
ATOM 1561 C CA . PRO A 1 201 ? -5.398 35.375 1.976 1 93 201 PRO A CA 1
ATOM 1562 C C . PRO A 1 201 ? -4.41 35.594 0.831 1 93 201 PRO A C 1
ATOM 1564 O O . PRO A 1 201 ? -4.371 36.688 0.244 1 93 201 PRO A O 1
ATOM 1567 N N . CYS A 1 202 ? -3.674 34.594 0.535 1 95.56 202 CYS A N 1
ATOM 1568 C CA . CYS A 1 202 ? -2.793 34.625 -0.626 1 95.56 202 CYS A CA 1
ATOM 1569 C C . CYS A 1 202 ? -3.553 34.281 -1.9 1 95.56 202 CYS A C 1
ATOM 1571 O O . CYS A 1 202 ? -4.605 33.656 -1.847 1 95.56 202 CYS A O 1
ATOM 1573 N N . GLY A 1 203 ? -3.002 34.75 -3.049 1 96.56 203 GLY A N 1
ATOM 1574 C CA . GLY A 1 203 ? -3.492 34.375 -4.363 1 96.56 203 GLY A CA 1
ATOM 1575 C C . GLY A 1 203 ? -2.498 33.531 -5.156 1 96.56 203 GLY A C 1
ATOM 1576 O O . GLY A 1 203 ? -1.448 33.156 -4.633 1 96.56 203 GLY A O 1
ATOM 1577 N N . ARG A 1 204 ? -2.914 33.25 -6.375 1 97.12 204 ARG A N 1
ATOM 1578 C CA . ARG A 1 204 ? -2.105 32.469 -7.293 1 97.12 204 ARG A CA 1
ATOM 1579 C C . ARG A 1 204 ? -0.702 33.031 -7.43 1 97.12 204 ARG A C 1
ATOM 1581 O O . ARG A 1 204 ? 0.288 32.312 -7.371 1 97.12 204 ARG A O 1
ATOM 1588 N N . ALA A 1 205 ? -0.606 34.312 -7.586 1 96.69 205 ALA A N 1
ATOM 1589 C CA . ALA A 1 205 ? 0.68 34.969 -7.816 1 96.69 205 ALA A CA 1
ATOM 1590 C C . ALA A 1 205 ? 1.596 34.812 -6.605 1 96.69 205 ALA A C 1
ATOM 1592 O O . ALA A 1 205 ? 2.799 34.594 -6.754 1 96.69 205 ALA A O 1
ATOM 1593 N N . ASP A 1 206 ? 1.027 35 -5.395 1 96.38 206 ASP A N 1
ATOM 1594 C CA . ASP A 1 206 ? 1.798 34.844 -4.168 1 96.38 206 ASP A CA 1
ATOM 1595 C C . ASP A 1 206 ? 2.359 33.438 -4.055 1 96.38 206 ASP A C 1
ATOM 1597 O O . ASP A 1 206 ? 3.535 33.25 -3.732 1 96.38 206 ASP A O 1
ATOM 1601 N N . LEU A 1 207 ? 1.492 32.438 -4.32 1 97 207 LEU A N 1
ATOM 1602 C CA . LEU A 1 207 ? 1.868 31.047 -4.258 1 97 207 LEU A CA 1
ATOM 1603 C C . LEU A 1 207 ? 3.02 30.75 -5.211 1 97 207 LEU A C 1
ATOM 1605 O O . LEU A 1 207 ? 4.051 30.203 -4.797 1 97 207 LEU A O 1
ATOM 1609 N N . LEU A 1 208 ? 2.895 31.094 -6.469 1 97.19 208 LEU A N 1
ATOM 1610 C CA . LEU A 1 208 ? 3.893 30.781 -7.488 1 97.19 208 LEU A CA 1
ATOM 1611 C C . LEU A 1 208 ? 5.199 31.516 -7.211 1 97.19 208 LEU A C 1
ATOM 1613 O O . LEU A 1 208 ? 6.281 30.953 -7.426 1 97.19 208 LEU A O 1
ATOM 1617 N N . LYS A 1 209 ? 5.098 32.719 -6.758 1 95.69 209 LYS A N 1
ATOM 1618 C CA . LYS A 1 209 ? 6.301 33.469 -6.414 1 95.69 209 LYS A CA 1
ATOM 1619 C C . LYS A 1 209 ? 7.082 32.781 -5.301 1 95.69 209 LYS A C 1
ATOM 1621 O O . LYS A 1 209 ? 8.305 32.656 -5.387 1 95.69 209 LYS A O 1
ATOM 1626 N N . ARG A 1 210 ? 6.375 32.406 -4.293 1 95.5 210 ARG A N 1
ATOM 1627 C CA . ARG A 1 210 ? 7.027 31.734 -3.166 1 95.5 210 ARG A CA 1
ATOM 1628 C C . ARG A 1 210 ? 7.68 30.422 -3.602 1 95.5 210 ARG A C 1
ATOM 1630 O O . ARG A 1 210 ? 8.727 30.047 -3.074 1 95.5 210 ARG A O 1
ATOM 1637 N N . LEU A 1 211 ? 7.086 29.719 -4.504 1 96.38 211 LEU A N 1
ATOM 1638 C CA . LEU A 1 211 ? 7.574 28.406 -4.934 1 96.38 211 LEU A CA 1
ATOM 1639 C C . LEU A 1 211 ? 8.883 28.547 -5.707 1 96.38 211 LEU A C 1
ATOM 1641 O O . LEU A 1 211 ? 9.617 27.578 -5.871 1 96.38 211 LEU A O 1
ATOM 1645 N N . LYS A 1 212 ? 9.195 29.75 -6.168 1 95.5 212 LYS A N 1
ATOM 1646 C CA . LYS A 1 212 ? 10.477 29.969 -6.84 1 95.5 212 LYS A CA 1
ATOM 1647 C C . LYS A 1 212 ? 11.641 29.781 -5.875 1 95.5 212 LYS A C 1
ATOM 1649 O O . LYS A 1 212 ? 12.727 29.359 -6.281 1 95.5 212 LYS A O 1
ATOM 1654 N N . SER A 1 213 ? 11.367 30.031 -4.629 1 92.94 213 SER A N 1
ATOM 1655 C CA . SER A 1 213 ? 12.438 29.938 -3.643 1 92.94 213 SER A CA 1
ATOM 1656 C C . SER A 1 213 ? 12.406 28.594 -2.92 1 92.94 213 SER A C 1
ATOM 1658 O O . SER A 1 213 ? 13.312 28.281 -2.141 1 92.94 213 SER A O 1
ATOM 1660 N N . ALA A 1 214 ? 11.391 27.859 -3.164 1 94.25 214 ALA A N 1
ATOM 1661 C CA . ALA A 1 214 ? 11.234 26.594 -2.455 1 94.25 214 ALA A CA 1
ATOM 1662 C C . ALA A 1 214 ? 12.172 25.531 -3.012 1 94.25 214 ALA A C 1
ATOM 1664 O O . ALA A 1 214 ? 12.484 25.531 -4.207 1 94.25 214 ALA A O 1
ATOM 1665 N N . LYS A 1 215 ? 12.633 24.625 -2.127 1 94.88 215 LYS A N 1
ATOM 1666 C CA . LYS A 1 215 ? 13.453 23.469 -2.492 1 94.88 215 LYS A CA 1
ATOM 1667 C C . LYS A 1 215 ? 12.711 22.156 -2.215 1 94.88 215 LYS A C 1
ATOM 1669 O O . LYS A 1 215 ? 11.891 22.094 -1.299 1 94.88 215 LYS A O 1
ATOM 1674 N N . PRO A 1 216 ? 13.016 21.125 -3.018 1 96.31 216 PRO A N 1
ATOM 1675 C CA . PRO A 1 216 ? 12.344 19.844 -2.781 1 96.31 216 PRO A CA 1
ATOM 1676 C C . PRO A 1 216 ? 12.797 19.172 -1.488 1 96.31 216 PRO A C 1
ATOM 1678 O O . PRO A 1 216 ? 13.977 19.234 -1.13 1 96.31 216 PRO A O 1
ATOM 1681 N N . LEU A 1 217 ? 11.906 18.531 -0.802 1 96.88 217 LEU A N 1
ATOM 1682 C CA . LEU A 1 217 ? 12.219 17.703 0.361 1 96.88 217 LEU A CA 1
ATOM 1683 C C . LEU A 1 217 ? 12.727 16.328 -0.066 1 96.88 217 LEU A C 1
ATOM 1685 O O . LEU A 1 217 ? 13.695 15.828 0.495 1 96.88 217 LEU A O 1
ATOM 1689 N N . PHE A 1 218 ? 12.008 15.688 -0.974 1 97.19 218 PHE A N 1
ATOM 1690 C CA . PHE A 1 218 ? 12.367 14.414 -1.593 1 97.19 218 PHE A CA 1
ATOM 1691 C C . PHE A 1 218 ? 12.305 14.516 -3.111 1 97.19 218 PHE A C 1
ATOM 1693 O O . PHE A 1 218 ? 11.656 15.414 -3.654 1 97.19 218 PHE A O 1
ATOM 1700 N N . ALA A 1 219 ? 13.031 13.594 -3.797 1 96.94 219 ALA A N 1
ATOM 1701 C CA . ALA A 1 219 ? 12.773 13.438 -5.227 1 96.94 219 ALA A CA 1
ATOM 1702 C C . ALA A 1 219 ? 11.344 12.984 -5.48 1 96.94 219 ALA A C 1
ATOM 1704 O O . ALA A 1 219 ? 10.758 12.258 -4.672 1 96.94 219 ALA A O 1
ATOM 1705 N N . PRO A 1 220 ? 10.766 13.484 -6.602 1 97.56 220 PRO A N 1
ATOM 1706 C CA . PRO A 1 220 ? 9.406 13.031 -6.91 1 97.56 220 PRO A CA 1
ATOM 1707 C C . PRO A 1 220 ? 9.258 11.516 -6.867 1 97.56 220 PRO A C 1
ATOM 1709 O O . PRO A 1 220 ? 10.117 10.797 -7.387 1 97.56 220 PRO A O 1
ATOM 1712 N N . ASN A 1 221 ? 8.211 11.008 -6.145 1 96.69 221 ASN A N 1
ATOM 1713 C CA . ASN A 1 221 ? 7.789 9.617 -6.082 1 96.69 221 ASN A CA 1
ATOM 1714 C C . ASN A 1 221 ? 8.727 8.781 -5.219 1 96.69 221 ASN A C 1
ATOM 1716 O O . ASN A 1 221 ? 8.633 7.555 -5.199 1 96.69 221 ASN A O 1
ATOM 1720 N N . GLN A 1 222 ? 9.641 9.422 -4.496 1 95.81 222 GLN A N 1
ATOM 1721 C CA . GLN A 1 222 ? 10.578 8.703 -3.646 1 95.81 222 GLN A CA 1
ATOM 1722 C C . GLN A 1 222 ? 9.938 8.328 -2.314 1 95.81 222 GLN A C 1
ATOM 1724 O O . GLN A 1 222 ? 10.109 7.203 -1.836 1 95.81 222 GLN A O 1
ATOM 1729 N N . LYS A 1 223 ? 9.297 9.242 -1.72 1 94.81 223 LYS A N 1
ATOM 1730 C CA . LYS A 1 223 ? 8.688 9.102 -0.402 1 94.81 223 LYS A CA 1
ATOM 1731 C C . LYS A 1 223 ? 7.535 10.086 -0.222 1 94.81 223 LYS A C 1
ATOM 1733 O O . LYS A 1 223 ? 7.625 11.234 -0.652 1 94.81 223 LYS A O 1
ATOM 1738 N N . SER A 1 224 ? 6.52 9.539 0.434 1 94.06 224 SER A N 1
ATOM 1739 C CA . SER A 1 224 ? 5.391 10.414 0.725 1 94.06 224 SER A CA 1
ATOM 1740 C C . SER A 1 224 ? 5.668 11.289 1.944 1 94.06 224 SER A C 1
ATOM 1742 O O . SER A 1 224 ? 6.254 10.828 2.926 1 94.06 224 SER A O 1
ATOM 1744 N N . THR A 1 225 ? 5.289 12.492 1.856 1 94.88 225 THR A N 1
ATOM 1745 C CA . THR A 1 225 ? 5.227 13.453 2.953 1 94.88 225 THR A CA 1
ATOM 1746 C C . THR A 1 225 ? 4.078 14.438 2.75 1 94.88 225 THR A C 1
ATOM 1748 O O . THR A 1 225 ? 3.75 14.789 1.615 1 94.88 225 THR A O 1
ATOM 1751 N N . TYR A 1 226 ? 3.51 14.805 3.799 1 95.81 226 TYR A N 1
ATOM 1752 C CA . TYR A 1 226 ? 2.316 15.641 3.742 1 95.81 226 TYR A CA 1
ATOM 1753 C C . TYR A 1 226 ? 2.643 17.016 3.176 1 95.81 226 TYR A C 1
ATOM 1755 O O . TYR A 1 226 ? 3.568 17.688 3.643 1 95.81 226 TYR A O 1
ATOM 1763 N N . SER A 1 227 ? 1.862 17.438 2.143 1 97.31 227 SER A N 1
ATOM 1764 C CA . SER A 1 227 ? 2.043 18.75 1.516 1 97.31 227 SER A CA 1
ATOM 1765 C C . SER A 1 227 ? 0.701 19.406 1.208 1 97.31 227 SER A C 1
ATOM 1767 O O . SER A 1 227 ? -0.087 18.875 0.42 1 97.31 227 SER A O 1
ATOM 1769 N N . ASN A 1 228 ? 0.448 20.547 1.794 1 97.56 228 ASN A N 1
ATOM 1770 C CA . ASN A 1 228 ? -0.694 21.359 1.411 1 97.56 228 ASN A CA 1
ATOM 1771 C C . ASN A 1 228 ? -0.503 21.984 0.028 1 97.56 228 ASN A C 1
ATOM 1773 O O . ASN A 1 228 ? -1.469 22.141 -0.72 1 97.56 228 ASN A O 1
ATOM 1777 N N . VAL A 1 229 ? 0.701 22.266 -0.327 1 97.88 229 VAL A N 1
ATOM 1778 C CA . VAL A 1 229 ? 1.031 22.906 -1.594 1 97.88 229 VAL A CA 1
ATOM 1779 C C . VAL A 1 229 ? 0.56 22.031 -2.756 1 97.88 229 VAL A C 1
ATOM 1781 O O . VAL A 1 229 ? 0.097 22.547 -3.777 1 97.88 229 VAL A O 1
ATOM 1784 N N . ASN A 1 230 ? 0.658 20.703 -2.604 1 98.69 230 ASN A N 1
ATOM 1785 C CA . ASN A 1 230 ? 0.137 19.812 -3.625 1 98.69 230 ASN A CA 1
ATOM 1786 C C . ASN A 1 230 ? -1.307 20.141 -3.986 1 98.69 230 ASN A C 1
ATOM 1788 O O . ASN A 1 230 ? -1.652 20.234 -5.168 1 98.69 230 ASN A O 1
ATOM 1792 N N . PHE A 1 231 ? -2.059 20.453 -3.031 1 98.81 231 PHE A N 1
ATOM 1793 C CA . PHE A 1 231 ? -3.492 20.609 -3.252 1 98.81 231 PHE A CA 1
ATOM 1794 C C . PHE A 1 231 ? -3.83 22.047 -3.619 1 98.81 231 PHE A C 1
ATOM 1796 O O . PHE A 1 231 ? -4.789 22.297 -4.355 1 98.81 231 PHE A O 1
ATOM 1803 N N . ASP A 1 232 ? -2.988 23.016 -3.141 1 98.69 232 ASP A N 1
ATOM 1804 C CA . ASP A 1 232 ? -3.125 24.359 -3.674 1 98.69 232 ASP A CA 1
ATOM 1805 C C . ASP A 1 232 ? -2.969 24.375 -5.195 1 98.69 232 ASP A C 1
ATOM 1807 O O . ASP A 1 232 ? -3.787 24.953 -5.902 1 98.69 232 ASP A O 1
ATOM 1811 N N . LEU A 1 233 ? -1.992 23.656 -5.629 1 98.88 233 LEU A N 1
ATOM 1812 C CA . LEU A 1 233 ? -1.704 23.609 -7.059 1 98.88 233 LEU A CA 1
ATOM 1813 C C . LEU A 1 233 ? -2.768 22.797 -7.797 1 98.88 233 LEU A C 1
ATOM 1815 O O . LEU A 1 233 ? -3.145 23.141 -8.922 1 98.88 233 LEU A O 1
ATOM 1819 N N . LEU A 1 234 ? -3.258 21.672 -7.203 1 98.94 234 LEU A N 1
ATOM 1820 C CA . LEU A 1 234 ? -4.324 20.906 -7.832 1 98.94 234 LEU A CA 1
ATOM 1821 C C . LEU A 1 234 ? -5.578 21.75 -8.016 1 98.94 234 LEU A C 1
ATOM 1823 O O . LEU A 1 234 ? -6.32 21.578 -8.984 1 98.94 234 LEU A O 1
ATOM 1827 N N . GLY A 1 235 ? -5.824 22.688 -7.051 1 98.94 235 GLY A N 1
ATOM 1828 C CA . GLY A 1 235 ? -6.891 23.641 -7.258 1 98.94 235 GLY A CA 1
ATOM 1829 C C . GLY A 1 235 ? -6.723 24.469 -8.523 1 98.94 235 GLY A C 1
ATOM 1830 O O . GLY A 1 235 ? -7.68 24.672 -9.273 1 98.94 235 GLY A O 1
ATOM 1831 N N . LEU A 1 236 ? -5.496 24.953 -8.773 1 98.88 236 LEU A N 1
ATOM 1832 C CA . LEU A 1 236 ? -5.203 25.703 -9.992 1 98.88 236 LEU A CA 1
ATOM 1833 C C . LEU A 1 236 ? -5.395 24.828 -11.227 1 98.88 236 LEU A C 1
ATOM 1835 O O . LEU A 1 236 ? -5.855 25.312 -12.266 1 98.88 236 LEU A O 1
ATOM 1839 N N . VAL A 1 237 ? -5.012 23.547 -11.125 1 98.94 237 VAL A N 1
ATOM 1840 C CA . VAL A 1 237 ? -5.207 22.609 -12.227 1 98.94 237 VAL A CA 1
ATOM 1841 C C . VAL A 1 237 ? -6.695 22.5 -12.555 1 98.94 237 VAL A C 1
ATOM 1843 O O . VAL A 1 237 ? -7.078 22.547 -13.727 1 98.94 237 VAL A O 1
ATOM 1846 N N . ILE A 1 238 ? -7.547 22.359 -11.562 1 98.94 238 ILE A N 1
ATOM 1847 C CA . ILE A 1 238 ? -8.992 22.266 -11.758 1 98.94 238 ILE A CA 1
ATOM 1848 C C . ILE A 1 238 ? -9.516 23.516 -12.445 1 98.94 238 ILE A C 1
ATOM 1850 O O . ILE A 1 238 ? -10.312 23.438 -13.383 1 98.94 238 ILE A O 1
ATOM 1854 N N . GLU A 1 239 ? -9.047 24.688 -12 1 98.88 239 GLU A N 1
ATOM 1855 C CA . GLU A 1 239 ? -9.453 25.938 -12.641 1 98.88 239 GLU A CA 1
ATOM 1856 C C . GLU A 1 239 ? -9.07 25.938 -14.117 1 98.88 239 GLU A C 1
ATOM 1858 O O . GLU A 1 239 ? -9.867 26.344 -14.969 1 98.88 239 GLU A O 1
ATOM 1863 N N . GLN A 1 240 ? -7.891 25.484 -14.383 1 98.69 240 GLN A N 1
ATOM 1864 C CA . GLN A 1 240 ? -7.375 25.5 -15.742 1 98.69 240 GLN A CA 1
ATOM 1865 C C . GLN A 1 240 ? -8.195 24.578 -16.656 1 98.69 240 GLN A C 1
ATOM 1867 O O . GLN A 1 240 ? -8.562 24.969 -17.766 1 98.69 240 GLN A O 1
ATOM 1872 N N . VAL A 1 241 ? -8.523 23.375 -16.203 1 98.69 241 VAL A N 1
ATOM 1873 C CA . VAL A 1 241 ? -9.117 22.375 -17.078 1 98.69 241 VAL A CA 1
ATOM 1874 C C . VAL A 1 241 ? -10.617 22.609 -17.188 1 98.69 241 VAL A C 1
ATOM 1876 O O . VAL A 1 241 ? -11.242 22.219 -18.188 1 98.69 241 VAL A O 1
ATOM 1879 N N . THR A 1 242 ? -11.234 23.281 -16.203 1 98.62 242 THR A N 1
ATOM 1880 C CA . THR A 1 242 ? -12.68 23.469 -16.219 1 98.62 242 THR A CA 1
ATOM 1881 C C . THR A 1 242 ? -13.047 24.859 -16.734 1 98.62 242 THR A C 1
ATOM 1883 O O . THR A 1 242 ? -14.18 25.094 -17.141 1 98.62 242 THR A O 1
ATOM 1886 N N . GLY A 1 243 ? -12.125 25.828 -16.547 1 98.44 243 GLY A N 1
ATOM 1887 C CA . GLY A 1 243 ? -12.398 27.219 -16.891 1 98.44 243 GLY A CA 1
ATOM 1888 C C . GLY A 1 243 ? -13.227 27.922 -15.836 1 98.44 243 GLY A C 1
ATOM 1889 O O . GLY A 1 243 ? -13.719 29.031 -16.078 1 98.44 243 GLY A O 1
ATOM 1890 N N . MET A 1 244 ? -13.398 27.344 -14.688 1 98.38 244 MET A N 1
ATOM 1891 C CA . MET A 1 244 ? -14.172 27.891 -13.578 1 98.38 244 MET A CA 1
ATOM 1892 C C . MET A 1 244 ? -13.289 28.125 -12.359 1 98.38 244 MET A C 1
ATOM 1894 O O . MET A 1 244 ? -12.289 27.438 -12.164 1 98.38 244 MET A O 1
ATOM 1898 N N . PRO A 1 245 ? -13.727 29.141 -11.531 1 98.56 245 PRO A N 1
ATOM 1899 C CA . PRO A 1 245 ? -13.078 29.172 -10.227 1 98.56 245 PRO A CA 1
ATOM 1900 C C . PRO A 1 245 ? -13.242 27.875 -9.438 1 98.56 245 PRO A C 1
ATOM 1902 O O . PRO A 1 245 ? -14.305 27.25 -9.5 1 98.56 245 PRO A O 1
ATOM 1905 N N . TYR A 1 246 ? -12.258 27.547 -8.719 1 98.69 246 TYR A N 1
ATOM 1906 C CA . TYR A 1 246 ? -12.242 26.281 -7.992 1 98.69 246 TYR A CA 1
ATOM 1907 C C . TYR A 1 246 ? -13.5 26.125 -7.145 1 98.69 246 TYR A C 1
ATOM 1909 O O . TYR A 1 246 ? -14.18 25.094 -7.223 1 98.69 246 TYR A O 1
ATOM 1917 N N . GLU A 1 247 ? -13.789 27.094 -6.352 1 98.75 247 GLU A N 1
ATOM 1918 C CA . GLU A 1 247 ? -14.914 27.031 -5.418 1 98.75 247 GLU A CA 1
ATOM 1919 C C . GLU A 1 247 ? -16.234 26.812 -6.156 1 98.75 247 GLU A C 1
ATOM 1921 O O . GLU A 1 247 ? -17.047 25.984 -5.738 1 98.75 247 GLU A O 1
ATOM 1926 N N . GLU A 1 248 ? -16.391 27.5 -7.203 1 98.62 248 GLU A N 1
ATOM 1927 C CA . GLU A 1 248 ? -17.625 27.375 -7.988 1 98.62 248 GLU A CA 1
ATOM 1928 C C . GLU A 1 248 ? -17.75 25.969 -8.578 1 98.62 248 GLU A C 1
ATOM 1930 O O . GLU A 1 248 ? -18.844 25.391 -8.57 1 98.62 248 GLU A O 1
ATOM 1935 N N . TYR A 1 249 ? -16.688 25.484 -9.047 1 98.81 249 TYR A N 1
ATOM 1936 C CA . TYR A 1 249 ? -16.734 24.141 -9.625 1 98.81 249 TYR A CA 1
ATOM 1937 C C . TYR A 1 249 ? -17.094 23.094 -8.578 1 98.81 249 TYR A C 1
ATOM 1939 O O . TYR A 1 249 ? -17.906 22.203 -8.828 1 98.81 249 TYR A O 1
ATOM 1947 N N . ILE A 1 250 ? -16.484 23.125 -7.414 1 98.88 250 ILE A N 1
ATOM 1948 C CA . ILE A 1 250 ? -16.75 22.156 -6.359 1 98.88 250 ILE A CA 1
ATOM 1949 C C . ILE A 1 250 ? -18.234 22.203 -5.973 1 98.88 250 ILE A C 1
ATOM 1951 O O . ILE A 1 250 ? -18.875 21.172 -5.805 1 98.88 250 ILE A O 1
ATOM 1955 N N . VAL A 1 251 ? -18.734 23.391 -5.852 1 98.69 251 VAL A N 1
ATOM 1956 C CA . VAL A 1 251 ? -20.141 23.547 -5.469 1 98.69 251 VAL A CA 1
ATOM 1957 C C . VAL A 1 251 ? -21.031 22.922 -6.539 1 98.69 251 VAL A C 1
ATOM 1959 O O . VAL A 1 251 ? -21.891 22.094 -6.234 1 98.69 251 VAL A O 1
ATOM 1962 N N . GLU A 1 252 ? -20.797 23.234 -7.762 1 98.31 252 GLU A N 1
ATOM 1963 C CA . GLU A 1 252 ? -21.656 22.797 -8.859 1 98.31 252 GLU A CA 1
ATOM 1964 C C . GLU A 1 252 ? -21.516 21.312 -9.133 1 98.31 252 GLU A C 1
ATOM 1966 O O . GLU A 1 252 ? -22.5 20.609 -9.375 1 98.31 252 GLU A O 1
ATOM 1971 N N . ALA A 1 253 ? -20.297 20.844 -9.086 1 98.56 253 ALA A N 1
ATOM 1972 C CA . ALA A 1 253 ? -20.016 19.5 -9.57 1 98.56 253 ALA A CA 1
ATOM 1973 C C . ALA A 1 253 ? -20.141 18.469 -8.445 1 98.56 253 ALA A C 1
ATOM 1975 O O . ALA A 1 253 ? -20.328 17.281 -8.703 1 98.56 253 ALA A O 1
ATOM 1976 N N . ILE A 1 254 ? -20.078 18.891 -7.164 1 98.81 254 ILE A N 1
ATOM 1977 C CA . ILE A 1 254 ? -20 17.906 -6.094 1 98.81 254 ILE A CA 1
ATOM 1978 C C . ILE A 1 254 ? -21.047 18.234 -5.023 1 98.81 254 ILE A C 1
ATOM 1980 O O . ILE A 1 254 ? -21.938 17.422 -4.758 1 98.81 254 ILE A O 1
ATOM 1984 N N . LEU A 1 255 ? -21.062 19.422 -4.457 1 98.88 255 LEU A N 1
ATOM 1985 C CA . LEU A 1 255 ? -21.922 19.719 -3.318 1 98.88 255 LEU A CA 1
ATOM 1986 C C . LEU A 1 255 ? -23.406 19.672 -3.721 1 98.88 255 LEU A C 1
ATOM 1988 O O . LEU A 1 255 ? -24.219 19.078 -3.027 1 98.88 255 LEU A O 1
ATOM 1992 N N . GLU A 1 256 ? -23.703 20.328 -4.801 1 98.69 256 GLU A N 1
ATOM 1993 C CA . GLU A 1 256 ? -25.109 20.406 -5.219 1 98.69 256 GLU A CA 1
ATOM 1994 C C . GLU A 1 256 ? -25.656 19.047 -5.586 1 98.69 256 GLU A C 1
ATOM 1996 O O . GLU A 1 256 ? -26.703 18.625 -5.074 1 98.69 256 GLU A O 1
ATOM 2001 N N . PRO A 1 257 ? -24.922 18.281 -6.395 1 98.69 257 PRO A N 1
ATOM 2002 C CA . PRO A 1 257 ? -25.438 16.953 -6.73 1 98.69 257 PRO A CA 1
ATOM 2003 C C . PRO A 1 257 ? -25.594 16.047 -5.508 1 98.69 257 PRO A C 1
ATOM 2005 O O . PRO A 1 257 ? -26.469 15.172 -5.496 1 98.69 257 PRO A O 1
ATOM 2008 N N . LEU A 1 258 ? -24.844 16.234 -4.473 1 98.69 258 LEU A N 1
ATOM 2009 C CA . LEU A 1 258 ? -24.906 15.406 -3.279 1 98.69 258 LEU A CA 1
ATOM 2010 C C . LEU A 1 258 ? -25.875 15.984 -2.252 1 98.69 258 LEU A C 1
ATOM 2012 O O . LEU A 1 258 ? -25.984 15.469 -1.136 1 98.69 258 LEU A O 1
ATOM 2016 N N . ASP A 1 259 ? -26.484 17.078 -2.592 1 98.5 259 ASP A N 1
ATOM 2017 C CA . ASP A 1 259 ? -27.422 17.781 -1.716 1 98.5 259 ASP A CA 1
ATOM 2018 C C . ASP A 1 259 ? -26.75 18.219 -0.42 1 98.5 259 ASP A C 1
ATOM 2020 O O . ASP A 1 259 ? -27.328 18.094 0.662 1 98.5 259 ASP A O 1
ATOM 2024 N N . MET A 1 260 ? -25.5 18.531 -0.511 1 98.75 260 MET A N 1
ATOM 2025 C CA . MET A 1 260 ? -24.766 19.109 0.606 1 98.75 260 MET A CA 1
ATOM 2026 C C . MET A 1 260 ? -24.984 20.609 0.691 1 98.75 260 MET A C 1
ATOM 2028 O O . MET A 1 260 ? -24.047 21.391 0.555 1 98.75 260 MET A O 1
ATOM 2032 N N . VAL A 1 261 ? -26.062 21.016 1.119 1 96.38 261 VAL A N 1
ATOM 2033 C CA . VAL A 1 261 ? -26.562 22.375 0.94 1 96.38 261 VAL A CA 1
ATOM 2034 C C . VAL A 1 261 ? -26 23.281 2.025 1 96.38 261 VAL A C 1
ATOM 2036 O O . VAL A 1 261 ? -26.016 24.5 1.883 1 96.38 261 VAL A O 1
ATOM 2039 N N . SER A 1 262 ? -25.562 22.688 3.098 1 97.5 262 SER A N 1
ATOM 2040 C CA . SER A 1 262 ? -25.031 23.5 4.184 1 97.5 262 SER A CA 1
ATOM 2041 C C . SER A 1 262 ? -23.547 23.75 4.004 1 97.5 262 SER A C 1
ATOM 2043 O O . SER A 1 262 ? -22.969 24.609 4.684 1 97.5 262 SER A O 1
ATOM 2045 N N . SER A 1 263 ? -22.906 23.031 3.102 1 98.69 263 SER A N 1
ATOM 2046 C CA . SER A 1 263 ? -21.469 23.156 2.887 1 98.69 263 SER A CA 1
ATOM 2047 C C . SER A 1 263 ? -21.156 24.312 1.949 1 98.69 263 SER A C 1
ATOM 2049 O O . SER A 1 263 ? -21.875 24.547 0.979 1 98.69 263 SER A O 1
ATOM 2051 N N . SER A 1 264 ? -20.078 25.031 2.299 1 97.81 264 SER A N 1
ATOM 2052 C CA . SER A 1 264 ? -19.781 26.234 1.522 1 97.81 264 SER A CA 1
ATOM 2053 C C . SER A 1 264 ? -18.328 26.672 1.723 1 97.81 264 SER A C 1
ATOM 2055 O O . SER A 1 264 ? -17.688 26.281 2.707 1 97.81 264 SER A O 1
ATOM 2057 N N . PHE A 1 265 ? -17.844 27.438 0.751 1 98.12 265 PHE A N 1
ATOM 2058 C CA . PHE A 1 265 ? -16.562 28.109 0.921 1 98.12 265 PHE A CA 1
ATOM 2059 C C . PHE A 1 265 ? -16.75 29.516 1.465 1 98.12 265 PHE A C 1
ATOM 2061 O O . PHE A 1 265 ? -15.82 30.125 1.984 1 98.12 265 PHE A O 1
ATOM 2068 N N . GLU A 1 266 ? -17.891 29.984 1.274 1 96.69 266 GLU A N 1
ATOM 2069 C CA . GLU A 1 266 ? -18.25 31.25 1.903 1 96.69 266 GLU A CA 1
ATOM 2070 C C . GLU A 1 266 ? -18.609 31.062 3.371 1 96.69 266 GLU A C 1
ATOM 2072 O O . GLU A 1 266 ? -19.297 30.094 3.719 1 96.69 266 GLU A O 1
ATOM 2077 N N . LYS A 1 267 ? -18.156 31.953 4.152 1 96.06 267 LYS A N 1
ATOM 2078 C CA . LYS A 1 267 ? -18.438 31.875 5.582 1 96.06 267 LYS A CA 1
ATOM 2079 C C . LYS A 1 267 ? -19.953 31.844 5.84 1 96.06 267 LYS A C 1
ATOM 2081 O O . LYS A 1 267 ? -20.672 32.75 5.414 1 96.06 267 LYS A O 1
ATOM 2086 N N . PRO A 1 268 ? -20.359 30.875 6.598 1 96.12 268 PRO A N 1
ATOM 2087 C CA . PRO A 1 268 ? -21.797 30.812 6.93 1 96.12 268 PRO A CA 1
ATOM 2088 C C . PRO A 1 268 ? -22.156 31.703 8.117 1 96.12 268 PRO A C 1
ATOM 2090 O O . PRO A 1 268 ? -21.281 32.312 8.727 1 96.12 268 PRO A O 1
ATOM 2093 N N . SER A 1 269 ? -23.469 31.688 8.375 1 94.75 269 SER A N 1
ATOM 2094 C CA . SER A 1 269 ? -23.984 32.438 9.516 1 94.75 269 SER A CA 1
ATOM 2095 C C . SER A 1 269 ? -23.469 31.859 10.828 1 94.75 269 SER A C 1
ATOM 2097 O O . SER A 1 269 ? -23.375 30.641 10.984 1 94.75 269 SER A O 1
ATOM 2099 N N . ASP A 1 270 ? -23.25 32.75 11.758 1 95.94 270 ASP A N 1
ATOM 2100 C CA . ASP A 1 270 ? -22.797 32.344 13.078 1 95.94 270 ASP A CA 1
ATOM 2101 C C . ASP A 1 270 ? -23.859 31.531 13.805 1 95.94 270 ASP A C 1
ATOM 2103 O O . ASP A 1 270 ? -23.562 30.797 14.742 1 95.94 270 ASP A O 1
ATOM 2107 N N . LYS A 1 271 ? -25.062 31.75 13.375 1 93.75 271 LYS A N 1
ATOM 2108 C CA . LYS A 1 271 ? -26.188 31.125 14.062 1 93.75 271 LYS A CA 1
ATOM 2109 C C . LYS A 1 271 ? -26 29.609 14.148 1 93.75 271 LYS A C 1
ATOM 2111 O O . LYS A 1 271 ? -26.422 28.984 15.133 1 93.75 271 LYS A O 1
ATOM 2116 N N . HIS A 1 272 ? -25.391 29.016 13.172 1 95.06 272 HIS A N 1
ATOM 2117 C CA . HIS A 1 272 ? -25.234 27.562 13.148 1 95.06 272 HIS A CA 1
ATOM 2118 C C . HIS A 1 272 ? -23.766 27.172 13.227 1 95.06 272 HIS A C 1
ATOM 2120 O O . HIS A 1 272 ? -23.422 26.016 12.945 1 95.06 272 HIS A O 1
ATOM 2126 N N . ALA A 1 273 ? -23.016 28.141 13.672 1 97.94 273 ALA A N 1
ATOM 2127 C CA . ALA A 1 273 ? -21.562 27.922 13.68 1 97.94 273 ALA A CA 1
ATOM 2128 C C . ALA A 1 273 ? -21.109 27.375 15.023 1 97.94 273 ALA A C 1
ATOM 2130 O O . ALA A 1 273 ? -21.531 27.859 16.078 1 97.94 273 ALA A O 1
ATOM 2131 N N . VAL A 1 274 ? -20.359 26.312 14.992 1 98.06 274 VAL A N 1
ATOM 2132 C CA . VAL A 1 274 ? -19.562 25.969 16.172 1 98.06 274 VAL A CA 1
ATOM 2133 C C . VAL A 1 274 ? -18.359 26.891 16.281 1 98.06 274 VAL A C 1
ATOM 2135 O O . VAL A 1 274 ? -17.469 26.859 15.422 1 98.06 274 VAL A O 1
ATOM 2138 N N . LEU A 1 275 ? -18.312 27.688 17.328 1 96.69 275 LEU A N 1
ATOM 2139 C CA . LEU A 1 275 ? -17.25 28.672 17.516 1 96.69 275 LEU A CA 1
ATOM 2140 C C . LEU A 1 275 ? -16.469 28.375 18.797 1 96.69 275 LEU A C 1
ATOM 2142 O O . LEU A 1 275 ? -16.719 28.984 19.844 1 96.69 275 LEU A O 1
ATOM 2146 N N . PRO A 1 276 ? -15.5 27.516 18.703 1 93.88 276 PRO A N 1
ATOM 2147 C CA . PRO A 1 276 ? -14.727 27.203 19.922 1 93.88 276 PRO A CA 1
ATOM 2148 C C . PRO A 1 276 ? -13.945 28.406 20.438 1 93.88 276 PRO A C 1
ATOM 2150 O O . PRO A 1 276 ? -13.453 29.219 19.656 1 93.88 276 PRO A O 1
ATOM 2153 N N . VAL A 1 277 ? -13.766 28.406 21.75 1 88.69 277 VAL A N 1
ATOM 2154 C CA . VAL A 1 277 ? -12.93 29.422 22.375 1 88.69 277 VAL A CA 1
ATOM 2155 C C . VAL A 1 277 ? -11.469 29 22.328 1 88.69 277 VAL A C 1
ATOM 2157 O O . VAL A 1 277 ? -11.078 28.016 22.969 1 88.69 277 VAL A O 1
ATOM 2160 N N . VAL A 1 278 ? -10.758 29.609 21.547 1 81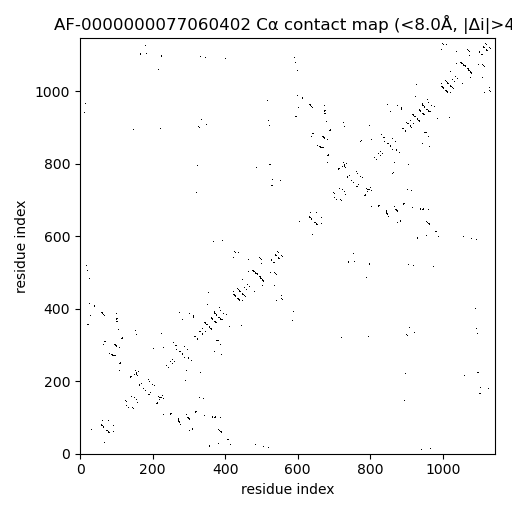.5 278 VAL A N 1
ATOM 2161 C CA . VAL A 1 278 ? -9.336 29.312 21.391 1 81.5 278 VAL A CA 1
ATOM 2162 C C . VAL A 1 278 ? -8.508 30.469 21.953 1 81.5 278 VAL A C 1
ATOM 2164 O O . VAL A 1 278 ? -8.641 31.609 21.5 1 81.5 278 VAL A O 1
ATOM 2167 N N . PRO A 1 279 ? -7.766 30.125 22.953 1 72.19 279 PRO A N 1
ATOM 2168 C CA . PRO A 1 279 ? -6.914 31.203 23.453 1 72.19 279 PRO A CA 1
ATOM 2169 C C . PRO A 1 279 ? -5.922 31.719 22.422 1 72.19 279 PRO A C 1
ATOM 2171 O O . PRO A 1 279 ? -5.387 30.922 21.641 1 72.19 279 PRO A O 1
ATOM 2174 N N . GLY A 1 280 ? -5.648 33 22.406 1 64.62 280 GLY A N 1
ATOM 2175 C CA . GLY A 1 280 ? -4.629 33.562 21.531 1 64.62 280 GLY A CA 1
ATOM 2176 C C . GLY A 1 280 ? -5.156 33.938 20.172 1 64.62 280 GLY A C 1
ATOM 2177 O O . GLY A 1 280 ? -5.957 34.875 20.062 1 64.62 280 GLY A O 1
ATOM 2178 N N . THR A 1 281 ? -4.926 33.094 19.141 1 61.44 281 THR A N 1
ATOM 2179 C CA . THR A 1 281 ? -5.121 33.406 17.719 1 61.44 281 THR A CA 1
ATOM 2180 C C . THR A 1 281 ? -6.602 33.406 17.359 1 61.44 281 THR A C 1
ATOM 2182 O O . THR A 1 281 ? -7 33.938 16.328 1 61.44 281 THR A O 1
ATOM 2185 N N . GLY A 1 282 ? -7.426 32.969 18.266 1 76.88 282 GLY A N 1
ATOM 2186 C CA . GLY A 1 282 ? -8.828 32.781 17.906 1 76.88 282 GLY A CA 1
ATOM 2187 C C . GLY A 1 282 ? -9.078 31.562 17.047 1 76.88 282 GLY A C 1
ATOM 2188 O O . GLY A 1 282 ? -8.148 30.859 16.656 1 76.88 282 GLY A O 1
ATOM 2189 N N . ASN A 1 283 ? -10.352 31.359 16.797 1 84.81 283 ASN A N 1
ATOM 2190 C CA . ASN A 1 283 ? -10.68 30.219 15.945 1 84.81 283 ASN A CA 1
ATOM 2191 C C . ASN A 1 283 ? -10.672 30.609 14.469 1 84.81 283 ASN A C 1
ATOM 2193 O O . ASN A 1 283 ? -10.648 31.797 14.133 1 84.81 283 ASN A O 1
ATOM 2197 N N . TYR A 1 284 ? -10.469 29.844 13.57 1 90.56 284 TYR A N 1
ATOM 2198 C CA . TYR A 1 284 ? -10.266 30.047 12.141 1 90.56 284 TYR A CA 1
ATOM 2199 C C . TYR A 1 284 ? -11.602 30.156 11.406 1 90.56 284 TYR A C 1
ATOM 2201 O O . TYR A 1 284 ? -11.656 30.016 10.188 1 90.56 284 TYR A O 1
ATOM 2209 N N . TRP A 1 285 ? -12.664 30.547 12.094 1 94.12 285 TRP A N 1
ATOM 2210 C CA . TRP A 1 285 ? -14 30.562 11.508 1 94.12 285 TRP A CA 1
ATOM 2211 C C . TRP A 1 285 ? -14.109 31.641 10.438 1 94.12 285 TRP A C 1
ATOM 2213 O O . TRP A 1 285 ? -14.727 31.438 9.391 1 94.12 285 TRP A O 1
ATOM 2223 N N . ASP A 1 286 ? -13.461 32.781 10.648 1 93.12 286 ASP A N 1
ATOM 2224 C CA . ASP A 1 286 ? -13.695 33.969 9.828 1 93.12 286 ASP A CA 1
ATOM 2225 C C . ASP A 1 286 ? -12.656 34.062 8.711 1 93.12 286 ASP A C 1
ATOM 2227 O O . ASP A 1 286 ? -12.594 35.094 8.016 1 93.12 286 ASP A O 1
ATOM 2231 N N . ILE A 1 287 ? -11.875 33.062 8.523 1 91.81 287 ILE A N 1
ATOM 2232 C CA . ILE A 1 287 ? -10.719 33.188 7.652 1 91.81 287 ILE A CA 1
ATOM 2233 C C . ILE A 1 287 ? -11.055 32.656 6.266 1 91.81 287 ILE A C 1
ATOM 2235 O O . ILE A 1 287 ? -11.539 31.531 6.133 1 91.81 287 ILE A O 1
ATOM 2239 N N . ASP A 1 288 ? -10.844 33.438 5.285 1 92.56 288 ASP A N 1
ATOM 2240 C CA . ASP A 1 288 ? -10.836 33 3.896 1 92.56 288 ASP A CA 1
ATOM 2241 C C . ASP A 1 288 ? -9.453 32.5 3.486 1 92.56 288 ASP A C 1
ATOM 2243 O O . ASP A 1 288 ? -8.492 33.281 3.475 1 92.56 288 ASP A O 1
ATOM 2247 N N . GLU A 1 289 ? -9.367 31.312 2.992 1 93.25 289 GLU A N 1
ATOM 2248 C CA . GLU A 1 289 ? -8.062 30.688 2.773 1 93.25 289 GLU A CA 1
ATOM 2249 C C . GLU A 1 289 ? -7.535 31 1.378 1 93.25 289 GLU A C 1
ATOM 2251 O O . GLU A 1 289 ? -6.406 30.625 1.0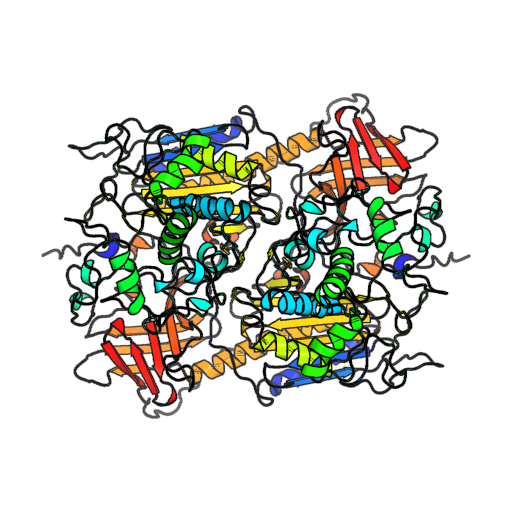4 1 93.25 289 GLU A O 1
ATOM 2256 N N . GLY A 1 290 ? -8.336 31.656 0.477 1 95.56 290 GLY A N 1
ATOM 2257 C CA . GLY A 1 290 ? -7.859 32.062 -0.833 1 95.56 290 GLY A CA 1
ATOM 2258 C C . GLY A 1 290 ? -7.348 30.922 -1.672 1 95.56 290 GLY A C 1
ATOM 2259 O O . GLY A 1 290 ? -8.055 29.922 -1.865 1 95.56 290 GLY A O 1
ATOM 2260 N N . VAL A 1 291 ? -6.082 31 -2.059 1 97.31 291 VAL A N 1
ATOM 2261 C CA . VAL A 1 291 ? -5.484 30 -2.939 1 97.31 291 VAL A CA 1
ATOM 2262 C C . VAL A 1 291 ? -5.363 28.672 -2.203 1 97.31 291 VAL A C 1
ATOM 2264 O O . VAL A 1 291 ? -5.188 27.625 -2.83 1 97.31 291 VAL A O 1
ATOM 2267 N N . GLN A 1 292 ? -5.574 28.625 -0.862 1 97.25 292 GLN A N 1
ATOM 2268 C CA . GLN A 1 292 ? -5.488 27.406 -0.067 1 97.25 292 GLN A CA 1
ATOM 2269 C C . GLN A 1 292 ? -6.867 26.781 0.135 1 97.25 292 GLN A C 1
ATOM 2271 O O . GLN A 1 292 ? -7.008 25.797 0.854 1 97.25 292 GLN A O 1
ATOM 2276 N N . ASN A 1 293 ? -7.922 27.297 -0.506 1 98.38 293 ASN A N 1
ATOM 2277 C CA . ASN A 1 293 ? -9.258 26.719 -0.391 1 98.38 293 ASN A CA 1
ATOM 2278 C C . ASN A 1 293 ? -9.266 25.25 -0.797 1 98.38 293 ASN A C 1
ATOM 2280 O O . ASN A 1 293 ? -9.883 24.422 -0.133 1 98.38 293 ASN A O 1
ATOM 2284 N N . PRO A 1 294 ? -8.484 24.859 -1.831 1 98.81 294 PRO A N 1
ATOM 2285 C CA . PRO A 1 294 ? -8.469 23.453 -2.219 1 98.81 294 PRO A CA 1
ATOM 2286 C C . PRO A 1 294 ? -7.863 22.547 -1.146 1 98.81 294 PRO A C 1
ATOM 2288 O O . PRO A 1 294 ? -8.078 21.344 -1.164 1 98.81 294 PRO A O 1
ATOM 2291 N N . THR A 1 295 ? -7.172 23.078 -0.253 1 97.69 295 THR A N 1
ATOM 2292 C CA . THR A 1 295 ? -6.492 22.312 0.779 1 97.69 295 THR A CA 1
ATOM 2293 C C . THR A 1 295 ? -7.336 22.234 2.049 1 97.69 295 THR A C 1
ATOM 2295 O O . THR A 1 295 ? -7.266 21.266 2.797 1 97.69 295 THR A O 1
ATOM 2298 N N . GLY A 1 296 ? -8.125 23.375 2.324 1 97.56 296 GLY A N 1
ATOM 2299 C CA . GLY A 1 296 ? -8.742 23.312 3.641 1 97.56 296 GLY A CA 1
ATOM 2300 C C . GLY A 1 296 ? -9.867 24.312 3.822 1 97.56 296 GLY A C 1
ATOM 2301 O O . GLY A 1 296 ? -10.242 24.641 4.949 1 97.56 296 GLY A O 1
ATOM 2302 N N . GLY A 1 297 ? -10.531 24.797 2.799 1 98.06 297 GLY A N 1
ATOM 2303 C CA . GLY A 1 297 ? -11.359 25.984 2.939 1 98.06 297 GLY A CA 1
ATOM 2304 C C . GLY A 1 297 ? -12.82 25.656 3.172 1 98.06 297 GLY A C 1
ATOM 2305 O O . GLY A 1 297 ? -13.625 26.562 3.445 1 98.06 297 GLY A O 1
ATOM 2306 N N . LEU A 1 298 ? -13.211 24.422 3.182 1 98.81 298 LEU A N 1
ATOM 2307 C CA . LEU A 1 298 ? -14.625 24.062 3.148 1 98.81 298 LEU A CA 1
ATOM 2308 C C . LEU A 1 298 ? -15.219 24.078 4.551 1 98.81 298 LEU A C 1
ATOM 2310 O O . LEU A 1 298 ? -14.602 23.578 5.496 1 98.81 298 LEU A O 1
ATOM 2314 N N . TYR A 1 299 ? -16.391 24.781 4.742 1 98.81 299 TYR A N 1
ATOM 2315 C CA . TYR A 1 299 ? -17.281 24.625 5.891 1 98.81 299 TYR A CA 1
ATOM 2316 C C . TYR A 1 299 ? -18.281 23.5 5.664 1 98.81 299 TYR A C 1
ATOM 2318 O O . TYR A 1 299 ? -18.797 23.328 4.559 1 98.81 299 TYR A O 1
ATOM 2326 N N . SER A 1 300 ? -18.531 22.734 6.652 1 98.88 300 SER A N 1
ATOM 2327 C CA . SER A 1 300 ? -19.531 21.688 6.477 1 98.88 300 SER A CA 1
ATOM 2328 C C . SER A 1 300 ? -20.094 21.234 7.816 1 98.88 300 SER A C 1
ATOM 2330 O O . SER A 1 300 ? -19.766 21.797 8.859 1 98.88 300 SER A O 1
ATOM 2332 N N . CYS A 1 301 ? -21.078 20.359 7.793 1 98.88 301 CYS A N 1
ATOM 2333 C CA . CYS A 1 301 ? -21.703 19.766 8.969 1 98.88 301 CYS A CA 1
ATOM 2334 C C . CYS A 1 301 ? -21.703 18.25 8.859 1 98.88 301 CYS A C 1
ATOM 2336 O O . CYS A 1 301 ? -21.344 17.688 7.82 1 98.88 301 CYS A O 1
ATOM 2338 N N . SER A 1 302 ? -21.984 17.625 9.945 1 98.81 302 SER A N 1
ATOM 2339 C CA . SER A 1 302 ? -21.875 16.172 9.969 1 98.81 302 SER A CA 1
ATOM 2340 C C . SER A 1 302 ? -22.891 15.516 9.039 1 98.81 302 SER A C 1
ATOM 2342 O O . SER A 1 302 ? -22.609 14.484 8.43 1 98.81 302 SER A O 1
ATOM 2344 N N . SER A 1 303 ? -24.062 16.125 8.867 1 98.69 303 SER A N 1
ATOM 2345 C CA . SER A 1 303 ? -25.062 15.586 7.965 1 98.69 303 SER A CA 1
ATOM 2346 C C . SER A 1 303 ? -24.578 15.594 6.52 1 98.69 303 SER A C 1
ATOM 2348 O O . SER A 1 303 ? -24.719 14.602 5.805 1 98.69 303 SER A O 1
ATOM 2350 N N . ASP A 1 304 ? -24.062 16.719 6.066 1 98.88 304 ASP A N 1
ATOM 2351 C CA . ASP A 1 304 ? -23.516 16.812 4.719 1 98.88 304 ASP A CA 1
ATOM 2352 C C . ASP A 1 304 ? -22.328 15.859 4.539 1 98.88 304 ASP A C 1
ATOM 2354 O O . ASP A 1 304 ? -22.219 15.188 3.508 1 98.88 304 ASP A O 1
ATOM 2358 N N . MET A 1 305 ? -21.469 15.781 5.531 1 98.94 305 MET A N 1
ATOM 2359 C CA . MET A 1 305 ? -20.312 14.906 5.438 1 98.94 305 MET A CA 1
ATOM 2360 C C . MET A 1 305 ? -20.734 13.445 5.363 1 98.94 305 MET A C 1
ATOM 2362 O O . MET A 1 305 ? -20.094 12.633 4.699 1 98.94 305 MET A O 1
ATOM 2366 N N . SER A 1 306 ? -21.781 13.117 6.059 1 98.75 306 SER A N 1
ATOM 2367 C CA . SER A 1 306 ? -22.312 11.758 5.957 1 98.75 306 SER A CA 1
ATOM 2368 C C . SER A 1 306 ? -22.766 11.445 4.535 1 98.75 306 SER A C 1
ATOM 2370 O O . SER A 1 306 ? -22.594 10.328 4.051 1 98.75 306 SER A O 1
ATOM 2372 N N . LYS A 1 307 ? -23.406 12.422 3.859 1 98.88 307 LYS A N 1
ATOM 2373 C CA . LYS A 1 307 ? -23.766 12.242 2.459 1 98.88 307 LYS A CA 1
ATOM 2374 C C . LYS A 1 307 ? -22.547 11.984 1.593 1 98.88 307 LYS A C 1
ATOM 2376 O O . LYS A 1 307 ? -22.562 11.109 0.727 1 98.88 307 LYS A O 1
ATOM 2381 N N . PHE A 1 308 ? -21.547 12.766 1.835 1 98.94 308 PHE A N 1
ATOM 2382 C CA . PHE A 1 308 ? -20.312 12.617 1.074 1 98.94 308 PHE A CA 1
ATOM 2383 C C . PHE A 1 308 ? -19.688 11.25 1.309 1 98.94 308 PHE A C 1
ATOM 2385 O O . PHE A 1 308 ? -19.266 10.586 0.363 1 98.94 308 PHE A O 1
ATOM 2392 N N . VAL A 1 309 ? -19.609 10.805 2.559 1 98.88 309 VAL A N 1
ATOM 2393 C CA . VAL A 1 309 ? -19.062 9.508 2.922 1 98.88 309 VAL A CA 1
ATOM 2394 C C . VAL A 1 309 ? -19.875 8.391 2.266 1 98.88 309 VAL A C 1
ATOM 2396 O O . VAL A 1 309 ? -19.328 7.41 1.776 1 98.88 309 VAL A O 1
ATOM 2399 N N . ARG A 1 310 ? -21.188 8.539 2.182 1 98.44 310 ARG A N 1
ATOM 2400 C CA . ARG A 1 310 ? -22.031 7.57 1.494 1 98.44 310 ARG A CA 1
ATOM 2401 C C . ARG A 1 310 ? -21.719 7.516 0.005 1 98.44 310 ARG A C 1
ATOM 2403 O O . ARG A 1 310 ? -21.672 6.438 -0.59 1 98.44 310 ARG A O 1
ATOM 2410 N N . TYR A 1 311 ? -21.5 8.664 -0.503 1 98.81 311 TYR A N 1
ATOM 2411 C CA . TYR A 1 311 ? -21.109 8.719 -1.907 1 98.81 311 TYR A CA 1
ATOM 2412 C C . TYR A 1 311 ? -19.828 7.945 -2.146 1 98.81 311 TYR A C 1
ATOM 2414 O O . TYR A 1 311 ? -19.719 7.18 -3.111 1 98.81 311 TYR A O 1
ATOM 2422 N N . ILE A 1 312 ? -18.859 8.117 -1.292 1 98.81 312 ILE A N 1
ATOM 2423 C CA . ILE A 1 312 ? -17.594 7.395 -1.425 1 98.81 312 ILE A CA 1
ATOM 2424 C C . ILE A 1 312 ? -17.844 5.891 -1.322 1 98.81 312 ILE A C 1
ATOM 2426 O O . ILE A 1 312 ? -17.359 5.121 -2.158 1 98.81 312 ILE A O 1
ATOM 2430 N N . LEU A 1 313 ? -18.641 5.473 -0.402 1 98.5 313 LEU A N 1
ATOM 2431 C CA . LEU A 1 313 ? -18.922 4.062 -0.156 1 98.5 313 LEU A CA 1
ATOM 2432 C C . LEU A 1 313 ? -19.547 3.408 -1.379 1 98.5 313 LEU A C 1
ATOM 2434 O O . LEU A 1 313 ? -19.344 2.219 -1.63 1 98.5 313 LEU A O 1
ATOM 2438 N N . THR A 1 314 ? -20.234 4.219 -2.143 1 97.69 314 THR A N 1
ATOM 2439 C CA . THR A 1 314 ? -21 3.623 -3.234 1 97.69 314 THR A CA 1
ATOM 2440 C C . THR A 1 314 ? -20.297 3.842 -4.57 1 97.69 314 THR A C 1
ATOM 2442 O O . THR A 1 314 ? -20.672 3.236 -5.578 1 97.69 314 THR A O 1
ATOM 2445 N N . HIS A 1 315 ? -19.219 4.691 -4.637 1 98.25 315 HIS A N 1
ATOM 2446 C CA . HIS A 1 315 ? -18.688 5.059 -5.945 1 98.25 315 HIS A CA 1
ATOM 2447 C C . HIS A 1 315 ? -17.172 4.863 -5.996 1 98.25 315 HIS A C 1
ATOM 2449 O O . HIS A 1 315 ? -16.562 5.039 -7.051 1 98.25 315 HIS A O 1
ATOM 2455 N N . PHE A 1 316 ? -16.531 4.445 -4.961 1 98.19 316 PHE A N 1
ATOM 2456 C CA . PHE A 1 316 ? -15.078 4.484 -4.828 1 98.19 316 PHE A CA 1
ATOM 2457 C C . PHE A 1 316 ? -14.406 3.715 -5.961 1 98.19 316 PHE A C 1
ATOM 2459 O O . PHE A 1 316 ? -13.273 4.016 -6.336 1 98.19 316 PHE A O 1
ATOM 2466 N N . ASN A 1 317 ? -15.039 2.762 -6.582 1 97.31 317 ASN A N 1
ATOM 2467 C CA . ASN A 1 317 ? -14.438 1.929 -7.617 1 97.31 317 ASN A CA 1
ATOM 2468 C C . ASN A 1 317 ? -15.07 2.18 -8.977 1 97.31 317 ASN A C 1
ATOM 2470 O O . ASN A 1 317 ? -14.938 1.363 -9.891 1 97.31 317 ASN A O 1
ATOM 2474 N N . THR A 1 318 ? -15.852 3.26 -9.164 1 96.44 318 THR A N 1
ATOM 2475 C CA . THR A 1 318 ? -16.547 3.508 -10.414 1 96.44 318 THR A CA 1
ATOM 2476 C C . THR A 1 318 ? -16.344 4.949 -10.867 1 96.44 318 THR A C 1
ATOM 2478 O O . THR A 1 318 ? -16.969 5.391 -11.844 1 96.44 318 THR A O 1
ATOM 2481 N N . LEU A 1 319 ? -15.5 5.695 -10.156 1 97.31 319 LEU A N 1
ATOM 2482 C CA . LEU A 1 319 ? -15.305 7.113 -10.438 1 97.31 319 LEU A CA 1
ATOM 2483 C C . LEU A 1 319 ? -14.578 7.305 -11.766 1 97.31 319 LEU A C 1
ATOM 2485 O O . LEU A 1 319 ? -14.828 8.273 -12.484 1 97.31 319 LEU A O 1
ATOM 2489 N N . ALA A 1 320 ? -13.672 6.457 -11.984 1 95.38 320 ALA A N 1
ATOM 2490 C CA . ALA A 1 320 ? -12.898 6.406 -13.227 1 95.38 320 ALA A CA 1
ATOM 2491 C C . ALA A 1 320 ? -12.438 4.98 -13.523 1 95.38 320 ALA A C 1
ATOM 2493 O O . ALA A 1 320 ? -12.203 4.191 -12.609 1 95.38 320 ALA A O 1
ATOM 2494 N N . THR A 1 321 ? -12.289 4.723 -14.805 1 92.44 321 THR A N 1
ATOM 2495 C CA . THR A 1 321 ? -11.867 3.385 -15.203 1 92.44 321 THR A CA 1
ATOM 2496 C C . THR A 1 321 ? -10.508 3.041 -14.602 1 92.44 321 THR A C 1
ATOM 2498 O O . THR A 1 321 ? -9.555 3.809 -14.734 1 92.44 321 THR A O 1
ATOM 2501 N N . GLY A 1 322 ? -10.539 1.952 -13.914 1 92 322 GLY A N 1
ATOM 2502 C CA . GLY A 1 322 ? -9.273 1.44 -13.406 1 92 322 GLY A CA 1
ATOM 2503 C C . GLY A 1 322 ? -8.875 2.055 -12.078 1 92 322 GLY A C 1
ATOM 2504 O O . GLY A 1 322 ? -7.789 1.783 -11.562 1 92 322 GLY A O 1
ATOM 2505 N N . VAL A 1 323 ? -9.758 2.887 -11.523 1 94.5 323 VAL A N 1
ATOM 2506 C CA . VAL A 1 323 ? -9.391 3.557 -10.273 1 94.5 323 VAL A CA 1
ATOM 2507 C C . VAL A 1 323 ? -10.242 3.018 -9.125 1 94.5 323 VAL A C 1
ATOM 2509 O O . VAL A 1 323 ? -11.469 3.084 -9.172 1 94.5 323 VAL A O 1
ATOM 2512 N N . ASN A 1 324 ? -9.641 2.398 -8.164 1 97.5 324 ASN A N 1
ATOM 2513 C CA . ASN A 1 324 ? -10.203 2.227 -6.828 1 97.5 324 ASN A CA 1
ATOM 2514 C C . ASN A 1 324 ? -9.672 3.273 -5.855 1 97.5 324 ASN A C 1
ATOM 2516 O O . ASN A 1 324 ? -8.5 3.234 -5.477 1 97.5 324 ASN A O 1
ATOM 2520 N N . TRP A 1 325 ? -10.516 4.191 -5.48 1 98.31 325 TRP A N 1
ATOM 2521 C CA . TRP A 1 325 ? -10.117 5.391 -4.754 1 98.31 325 TRP A CA 1
ATOM 2522 C C . TRP A 1 325 ? -9.625 5.043 -3.352 1 98.31 325 TRP A C 1
ATOM 2524 O O . TRP A 1 325 ? -9.016 5.875 -2.676 1 98.31 325 TRP A O 1
ATOM 2534 N N . LEU A 1 326 ? -9.828 3.82 -2.871 1 98.25 326 LEU A N 1
ATOM 2535 C CA . LEU A 1 326 ? -9.57 3.488 -1.476 1 98.25 326 LEU A CA 1
ATOM 2536 C C . LEU A 1 326 ? -8.297 2.65 -1.347 1 98.25 326 LEU A C 1
ATOM 2538 O O . LEU A 1 326 ? -7.941 2.225 -0.246 1 98.25 326 LEU A O 1
ATOM 2542 N N . MET A 1 327 ? -7.555 2.459 -2.395 1 97.31 327 MET A N 1
ATOM 2543 C CA . MET A 1 327 ? -6.34 1.647 -2.383 1 97.31 327 MET A CA 1
ATOM 2544 C C . MET A 1 327 ? -5.152 2.457 -1.881 1 97.31 327 MET A C 1
ATOM 2546 O O . MET A 1 327 ? -5.152 3.686 -1.964 1 97.31 327 MET A O 1
ATOM 2550 N N . PRO A 1 328 ? -4.109 1.773 -1.368 1 96.56 328 PRO A N 1
ATOM 2551 C CA . PRO A 1 328 ? -2.877 2.479 -1.008 1 96.56 328 PRO A CA 1
ATOM 2552 C C . PRO A 1 328 ? -2.062 2.9 -2.229 1 96.56 328 PRO A C 1
ATOM 2554 O O . PRO A 1 328 ? -2.221 2.33 -3.311 1 96.56 328 PRO A O 1
ATOM 2557 N N . GLY A 1 329 ? -1.219 3.926 -1.979 1 95.56 329 GLY A N 1
ATOM 2558 C CA . GLY A 1 329 ? -0.334 4.367 -3.045 1 95.56 329 GLY A CA 1
ATOM 2559 C C . GLY A 1 329 ? 1.127 4.387 -2.639 1 95.56 329 GLY A C 1
ATOM 2560 O O . GLY A 1 329 ? 2.016 4.344 -3.494 1 95.56 329 GLY A O 1
ATOM 2561 N N . SER A 1 330 ? 1.316 4.496 -1.356 1 96.44 330 SER A N 1
ATOM 2562 C CA . SER A 1 330 ? 2.67 4.527 -0.813 1 96.44 330 SER A CA 1
ATOM 2563 C C . SER A 1 330 ? 2.672 4.238 0.684 1 96.44 330 SER A C 1
ATOM 2565 O O . SER A 1 330 ? 1.611 4.172 1.31 1 96.44 330 SER A O 1
ATOM 2567 N N . TRP A 1 331 ? 3.852 4.09 1.193 1 94.88 331 TRP A N 1
ATOM 2568 C CA . TRP A 1 331 ? 4.004 3.889 2.631 1 94.88 331 TRP A CA 1
ATOM 2569 C C . TRP A 1 331 ? 4.086 5.223 3.361 1 94.88 331 TRP A C 1
ATOM 2571 O O . TRP A 1 331 ? 4.699 6.172 2.869 1 94.88 331 TRP A O 1
ATOM 2581 N N . ALA A 1 332 ? 3.406 5.25 4.492 1 94.94 332 ALA A N 1
ATOM 2582 C CA . ALA A 1 332 ? 3.781 6.219 5.52 1 94.94 332 ALA A CA 1
ATOM 2583 C C . ALA A 1 332 ? 4.758 5.609 6.523 1 94.94 332 ALA A C 1
ATOM 2585 O O . ALA A 1 332 ? 5.352 4.562 6.258 1 94.94 332 ALA A O 1
ATOM 2586 N N . THR A 1 333 ? 5.004 6.301 7.609 1 93.38 333 THR A N 1
ATOM 2587 C CA . THR A 1 333 ? 5.949 5.789 8.602 1 93.38 333 THR A CA 1
ATOM 2588 C C . THR A 1 333 ? 5.336 4.637 9.383 1 93.38 333 THR A C 1
ATOM 2590 O O . THR A 1 333 ? 4.184 4.715 9.82 1 93.38 333 THR A O 1
ATOM 2593 N N . GLY A 1 334 ? 6.125 3.559 9.5 1 92.5 334 GLY A N 1
ATOM 2594 C CA . GLY A 1 334 ? 5.695 2.402 10.273 1 92.5 334 GLY A CA 1
ATOM 2595 C C . GLY A 1 334 ? 5.059 1.321 9.422 1 92.5 334 GLY A C 1
ATOM 2596 O O . GLY A 1 334 ? 5.094 1.393 8.188 1 92.5 334 GLY A O 1
ATOM 2597 N N . MET A 1 335 ? 4.48 0.284 10.055 1 94.5 335 MET A N 1
ATOM 2598 C CA . MET A 1 335 ? 3.92 -0.878 9.375 1 94.5 335 MET A CA 1
ATOM 2599 C C . MET A 1 335 ? 2.467 -0.628 8.984 1 94.5 335 MET A C 1
ATOM 2601 O O . MET A 1 335 ? 1.975 -1.201 8.008 1 94.5 335 MET A O 1
ATOM 2605 N N . ASN A 1 336 ? 1.804 0.302 9.727 1 96.31 336 ASN A N 1
ATOM 2606 C CA . ASN A 1 336 ? 0.345 0.284 9.734 1 96.31 336 ASN A CA 1
ATOM 2607 C C . ASN A 1 336 ? -0.235 1.443 8.93 1 96.31 336 ASN A C 1
ATOM 2609 O O . ASN A 1 336 ? -1.449 1.524 8.734 1 96.31 336 ASN A O 1
ATOM 2613 N N . SER A 1 337 ? 0.6 2.336 8.43 1 96.81 337 SER A N 1
ATOM 2614 C CA . SER A 1 337 ? 0.101 3.582 7.859 1 96.81 337 SER A CA 1
ATOM 2615 C C . SER A 1 337 ? 0.515 3.725 6.398 1 96.81 337 SER A C 1
ATOM 2617 O O . SER A 1 337 ? 1.638 3.375 6.031 1 96.81 337 SER A O 1
ATOM 2619 N N . PHE A 1 338 ? -0.427 4.254 5.59 1 97.44 338 PHE A N 1
ATOM 2620 C CA . PHE A 1 338 ? -0.227 4.418 4.156 1 97.44 338 PHE A CA 1
ATOM 2621 C C . PHE A 1 338 ? -0.853 5.723 3.668 1 97.44 338 PHE A C 1
ATOM 2623 O O . PHE A 1 338 ? -1.748 6.266 4.316 1 97.44 338 PHE A O 1
ATOM 2630 N N . TYR A 1 339 ? -0.323 6.215 2.572 1 97.5 339 TYR A N 1
ATOM 2631 C CA . TYR A 1 339 ? -1.014 7.262 1.829 1 97.5 339 TYR A CA 1
ATOM 2632 C C . TYR A 1 339 ? -1.758 6.684 0.632 1 97.5 339 TYR A C 1
ATOM 2634 O O . TYR A 1 339 ? -1.241 5.801 -0.061 1 97.5 339 TYR A O 1
ATOM 2642 N N . GLY A 1 340 ? -3.01 7.074 0.491 1 97.69 340 GLY A N 1
ATOM 2643 C CA . GLY A 1 340 ? -3.756 6.91 -0.746 1 97.69 340 GLY A CA 1
ATOM 2644 C C . GLY A 1 340 ? -3.834 8.188 -1.568 1 97.69 340 GLY A C 1
ATOM 2645 O O . GLY A 1 340 ? -2.838 8.898 -1.714 1 97.69 340 GLY A O 1
ATOM 2646 N N . THR A 1 341 ? -5.02 8.398 -2.131 1 96.56 341 THR A N 1
ATOM 2647 C CA . THR A 1 341 ? -5.23 9.57 -2.971 1 96.56 341 THR A CA 1
ATOM 2648 C C . THR A 1 341 ? -6.508 10.305 -2.568 1 96.56 341 THR A C 1
ATOM 2650 O O . THR A 1 341 ? -7.566 10.086 -3.162 1 96.56 341 THR A O 1
ATOM 2653 N N . PRO A 1 342 ? -6.566 11.094 -1.579 1 97.31 342 PRO A N 1
ATOM 2654 C CA . PRO A 1 342 ? -5.418 11.492 -0.766 1 97.31 342 PRO A CA 1
ATOM 2655 C C . PRO A 1 342 ? -5.461 10.914 0.646 1 97.31 342 PRO A C 1
ATOM 2657 O O . PRO A 1 342 ? -4.898 11.5 1.575 1 97.31 342 PRO A O 1
ATOM 2660 N N . PHE A 1 343 ? -6.039 9.883 0.902 1 98.62 343 PHE A N 1
ATOM 2661 C CA . PHE A 1 343 ? -6.414 9.344 2.203 1 98.62 343 PHE A CA 1
ATOM 2662 C C . PHE A 1 343 ? -5.176 8.953 3.004 1 98.62 343 PHE A C 1
ATOM 2664 O O . PHE A 1 343 ? -4.172 8.523 2.432 1 98.62 343 PHE A O 1
ATOM 2671 N N . GLU A 1 344 ? -5.273 9.195 4.336 1 97.81 344 GLU A N 1
ATOM 2672 C CA . GLU A 1 344 ? -4.383 8.57 5.312 1 97.81 344 GLU A CA 1
ATOM 2673 C C . GLU A 1 344 ? -4.93 7.223 5.777 1 97.81 344 GLU A C 1
ATOM 2675 O O . GLU A 1 344 ? -5.773 7.164 6.676 1 97.81 344 GLU A O 1
ATOM 2680 N N . ILE A 1 345 ? -4.375 6.188 5.238 1 98.5 345 ILE A N 1
ATOM 2681 C CA . ILE A 1 345 ? -4.945 4.863 5.461 1 98.5 345 ILE A CA 1
ATOM 2682 C C . ILE A 1 345 ? -4.266 4.203 6.66 1 98.5 345 ILE A C 1
ATOM 2684 O O . ILE A 1 345 ? -3.039 4.227 6.773 1 98.5 345 ILE A O 1
ATOM 2688 N N . PHE A 1 346 ? -5.082 3.691 7.605 1 98 346 PHE A N 1
ATOM 2689 C CA . PHE A 1 346 ? -4.629 2.971 8.789 1 98 346 PHE A CA 1
ATOM 2690 C C . PHE A 1 346 ? -5.109 1.526 8.766 1 98 346 PHE A C 1
ATOM 2692 O O . PHE A 1 346 ? -6.309 1.269 8.641 1 98 346 PHE A O 1
ATOM 2699 N N . ARG A 1 347 ? -4.215 0.581 8.812 1 97.38 347 ARG A N 1
ATOM 2700 C CA . ARG A 1 347 ? -4.527 -0.844 8.859 1 97.38 347 ARG A CA 1
ATOM 2701 C C . ARG A 1 347 ? -4.02 -1.474 10.148 1 97.38 347 ARG A C 1
ATOM 2703 O O . ARG A 1 347 ? -2.889 -1.219 10.57 1 97.38 347 ARG A O 1
ATOM 2710 N N . SER A 1 348 ? -4.902 -2.297 10.844 1 96.69 348 SER A N 1
ATOM 2711 C CA . SER A 1 348 ? -4.523 -2.9 12.117 1 96.69 348 SER A CA 1
ATOM 2712 C C . SER A 1 348 ? -5.141 -4.285 12.281 1 96.69 348 SER A C 1
ATOM 2714 O O . SER A 1 348 ? -6.273 -4.52 11.852 1 96.69 348 SER A O 1
ATOM 2716 N N . ASP A 1 349 ? -4.367 -5.184 12.891 1 94.62 349 ASP A N 1
ATOM 2717 C CA . ASP A 1 349 ? -4.891 -6.504 13.227 1 94.62 349 ASP A CA 1
ATOM 2718 C C . ASP A 1 349 ? -5.211 -6.609 14.711 1 94.62 349 ASP A C 1
ATOM 2720 O O . ASP A 1 349 ? -5.332 -7.711 15.25 1 94.62 349 ASP A O 1
ATOM 2724 N N . ARG A 1 350 ? -5.379 -5.457 15.398 1 94.44 350 ARG A N 1
ATOM 2725 C CA . ARG A 1 350 ? -5.582 -5.441 16.844 1 94.44 350 ARG A CA 1
ATOM 2726 C C . ARG A 1 350 ? -7.012 -5.043 17.188 1 94.44 350 ARG A C 1
ATOM 2728 O O . ARG A 1 350 ? -7.34 -4.848 18.375 1 94.44 350 ARG A O 1
ATOM 2735 N N . VAL A 1 351 ? -7.809 -4.883 16.188 1 97.06 351 VAL A N 1
ATOM 2736 C CA . VAL A 1 351 ? -9.125 -4.301 16.438 1 97.06 351 VAL A CA 1
ATOM 2737 C C . VAL A 1 351 ? -10.094 -5.387 16.891 1 97.06 351 VAL A C 1
ATOM 2739 O O . VAL A 1 351 ? -10.844 -5.199 17.859 1 97.06 351 VAL A O 1
ATOM 2742 N N . LEU A 1 352 ? -10.086 -6.492 16.234 1 96.81 352 LEU A N 1
ATOM 2743 C CA . LEU A 1 352 ? -11.07 -7.547 16.469 1 96.81 352 LEU A CA 1
ATOM 2744 C C . LEU A 1 352 ? -10.727 -8.344 17.719 1 96.81 352 LEU A C 1
ATOM 2746 O O . LEU A 1 352 ? -9.555 -8.57 18.016 1 96.81 352 LEU A O 1
ATOM 2750 N N . LYS A 1 353 ? -11.695 -8.844 18.406 1 93.94 353 LYS A N 1
ATOM 2751 C CA . LYS A 1 353 ? -11.523 -9.555 19.656 1 93.94 353 LYS A CA 1
ATOM 2752 C C . LYS A 1 353 ? -11.055 -10.984 19.422 1 93.94 353 LYS A C 1
ATOM 2754 O O . LYS A 1 353 ? -10.25 -11.516 20.203 1 93.94 353 LYS A O 1
ATOM 2759 N N . ASP A 1 354 ? -11.516 -11.586 18.328 1 92.06 354 ASP A N 1
ATOM 2760 C CA . ASP A 1 354 ? -11.367 -13.031 18.203 1 92.06 354 ASP A CA 1
ATOM 2761 C C . ASP A 1 354 ? -10.508 -13.383 16.984 1 92.06 354 ASP A C 1
ATOM 2763 O O . ASP A 1 354 ? -10.406 -14.547 16.609 1 92.06 354 ASP A O 1
ATOM 2767 N N . SER A 1 355 ? -10.07 -12.414 16.344 1 92.19 355 SER A N 1
ATOM 2768 C CA . SER A 1 355 ? -9.328 -12.633 15.109 1 92.19 355 SER A CA 1
ATOM 2769 C C . SER A 1 355 ? -8.258 -11.555 14.914 1 92.19 355 SER A C 1
ATOM 2771 O O . SER A 1 355 ? -8.375 -10.453 15.453 1 92.19 355 SER A O 1
ATOM 2773 N N . ARG A 1 356 ? -7.23 -11.914 14.18 1 92.5 356 ARG A N 1
ATOM 2774 C CA . ARG A 1 356 ? -6.207 -10.938 13.805 1 92.5 356 ARG A CA 1
ATOM 2775 C C . ARG A 1 356 ? -6.371 -10.5 12.352 1 92.5 356 ARG A C 1
ATOM 2777 O O . ARG A 1 356 ? -5.41 -10.055 11.727 1 92.5 356 ARG A O 1
ATOM 2784 N N . ARG A 1 357 ? -7.574 -10.734 11.758 1 95 357 ARG A N 1
ATOM 2785 C CA . ARG A 1 357 ? -7.855 -10.227 10.422 1 95 357 ARG A CA 1
ATOM 2786 C C . ARG A 1 357 ? -7.648 -8.719 10.352 1 95 357 ARG A C 1
ATOM 2788 O O . ARG A 1 357 ? -8.172 -7.98 11.195 1 95 357 ARG A O 1
ATOM 2795 N N . PRO A 1 358 ? -6.902 -8.273 9.438 1 96.06 358 PRO A N 1
ATOM 2796 C CA . PRO A 1 358 ? -6.637 -6.836 9.367 1 96.06 358 PRO A CA 1
ATOM 2797 C C . PRO A 1 358 ? -7.891 -6.02 9.047 1 96.06 358 PRO A C 1
ATOM 2799 O O . PRO A 1 358 ? -8.695 -6.418 8.203 1 96.06 358 PRO A O 1
ATOM 2802 N N . ILE A 1 359 ? -8 -4.945 9.758 1 98 359 ILE A N 1
ATOM 2803 C CA . ILE A 1 359 ? -9.047 -3.965 9.484 1 98 359 ILE A CA 1
ATOM 2804 C C . ILE A 1 359 ? -8.422 -2.715 8.867 1 98 359 ILE A C 1
ATOM 2806 O O . ILE A 1 359 ? -7.434 -2.186 9.375 1 98 359 ILE A O 1
ATOM 2810 N N . THR A 1 360 ? -8.969 -2.309 7.766 1 98.25 360 THR A N 1
ATOM 2811 C CA . THR A 1 360 ? -8.469 -1.126 7.07 1 98.25 360 THR A CA 1
ATOM 2812 C C . THR A 1 360 ? -9.398 0.063 7.293 1 98.25 360 THR A C 1
ATOM 2814 O O . THR A 1 360 ? -10.594 -0.016 7.008 1 98.25 360 THR A O 1
ATOM 2817 N N . PHE A 1 361 ? -8.859 1.146 7.836 1 98.81 361 PHE A N 1
ATOM 2818 C CA . PHE A 1 361 ? -9.516 2.443 7.953 1 98.81 361 PHE A CA 1
ATOM 2819 C C . PHE A 1 361 ? -8.984 3.414 6.906 1 98.81 361 PHE A C 1
ATOM 2821 O O . PHE A 1 361 ? -7.832 3.84 6.977 1 98.81 361 PHE A O 1
ATOM 2828 N N . VAL A 1 362 ? -9.812 3.727 5.922 1 98.81 362 VAL A N 1
ATOM 2829 C CA . VAL A 1 362 ? -9.445 4.785 4.984 1 98.81 362 VAL A CA 1
ATOM 2830 C C . VAL A 1 362 ? -9.914 6.137 5.523 1 98.81 362 VAL A C 1
ATOM 2832 O O . VAL A 1 362 ? -11.117 6.391 5.617 1 98.81 362 VAL A O 1
ATOM 2835 N N . THR A 1 363 ? -8.945 7.023 5.875 1 98.69 363 THR A N 1
ATOM 2836 C CA . THR A 1 363 ? -9.32 8.219 6.625 1 98.69 363 THR A CA 1
ATOM 2837 C C . THR A 1 363 ? -8.781 9.469 5.949 1 98.69 363 THR A C 1
ATOM 2839 O O . THR A 1 363 ? -7.875 9.391 5.113 1 98.69 363 THR A O 1
ATOM 2842 N N . LYS A 1 364 ? -9.375 10.516 6.234 1 98.69 364 LYS A N 1
ATOM 2843 C CA . LYS A 1 364 ? -8.82 11.852 6.012 1 98.69 364 LYS A CA 1
ATOM 2844 C C . LYS A 1 364 ? -9.109 12.773 7.195 1 98.69 364 LYS A C 1
ATOM 2846 O O . LYS A 1 364 ? -10.273 12.953 7.574 1 98.69 364 LYS A O 1
ATOM 2851 N N . SER A 1 365 ? -8.086 13.32 7.75 1 97.88 365 SER A N 1
ATOM 2852 C CA . SER A 1 365 ? -8.227 14.234 8.883 1 97.88 365 SER A CA 1
ATOM 2853 C C . SER A 1 365 ? -8.133 15.688 8.43 1 97.88 365 SER A C 1
ATOM 2855 O O . SER A 1 365 ? -7.668 15.969 7.324 1 97.88 365 SER A O 1
ATOM 2857 N N . GLY A 1 366 ? -8.672 16.531 9.211 1 98.12 366 GLY A N 1
ATOM 2858 C CA . GLY A 1 366 ? -8.57 17.969 9.047 1 98.12 366 GLY A CA 1
ATOM 2859 C C . GLY A 1 366 ? -8.188 18.688 10.328 1 98.12 366 GLY A C 1
ATOM 2860 O O . GLY A 1 366 ? -8.609 18.312 11.414 1 98.12 366 GLY A O 1
ATOM 2861 N N . GLY A 1 367 ? -7.359 19.703 10.172 1 95.75 367 GLY A N 1
ATOM 2862 C CA . GLY A 1 367 ? -6.977 20.531 11.305 1 95.75 367 GLY A CA 1
ATOM 2863 C C . GLY A 1 367 ? -6.77 21.984 10.945 1 95.75 367 GLY A C 1
ATOM 2864 O O . GLY A 1 367 ? -6.105 22.297 9.953 1 95.75 367 GLY A O 1
ATOM 2865 N N . LEU A 1 368 ? -7.402 22.828 11.617 1 93.69 368 LEU A N 1
ATOM 2866 C CA . LEU A 1 368 ? -7.23 24.281 11.68 1 93.69 368 LEU A CA 1
ATOM 2867 C C . LEU A 1 368 ? -7.352 24.781 13.117 1 93.69 368 LEU A C 1
ATOM 2869 O O . LEU A 1 368 ? -7.895 24.078 13.977 1 93.69 368 LEU A O 1
ATOM 2873 N N . PRO A 1 369 ? -6.832 25.953 13.43 1 90.69 369 PRO A N 1
ATOM 2874 C CA . PRO A 1 369 ? -7.008 26.438 14.805 1 90.69 369 PRO A CA 1
ATOM 2875 C C . PRO A 1 369 ? -8.461 26.375 15.266 1 90.69 369 PRO A C 1
ATOM 2877 O O . PRO A 1 369 ? -9.336 26.984 14.648 1 90.69 369 PRO A O 1
ATOM 2880 N N . GLY A 1 370 ? -8.656 25.531 16.234 1 93.38 370 GLY A N 1
ATOM 2881 C CA . GLY A 1 370 ? -9.977 25.406 16.844 1 93.38 370 GLY A CA 1
ATOM 2882 C C . GLY A 1 370 ? -10.797 24.266 16.266 1 93.38 370 GLY A C 1
ATOM 2883 O O . GLY A 1 370 ? -11.82 23.875 16.844 1 93.38 370 GLY A O 1
ATOM 2884 N N . TYR A 1 371 ? -10.414 23.734 15.18 1 96.81 371 TYR A N 1
ATOM 2885 C CA . TYR A 1 371 ? -11.211 22.703 14.523 1 96.81 371 TYR A CA 1
ATOM 2886 C C . TYR A 1 371 ? -10.367 21.469 14.219 1 96.81 371 TYR A C 1
ATOM 2888 O O . TYR A 1 371 ? -9.258 21.578 13.68 1 96.81 371 TYR A O 1
ATOM 2896 N N . PHE A 1 372 ? -10.859 20.297 14.562 1 97.5 372 PHE A N 1
ATOM 2897 C CA . PHE A 1 372 ? -10.227 19 14.344 1 97.5 372 PHE A CA 1
ATOM 2898 C C . PHE A 1 372 ? -11.258 17.953 13.922 1 97.5 372 PHE A C 1
ATOM 2900 O O . PHE A 1 372 ? -12.188 17.656 14.672 1 97.5 372 PHE A O 1
ATOM 2907 N N . THR A 1 373 ? -11.062 17.438 12.734 1 98.69 373 THR A N 1
ATOM 2908 C CA . THR A 1 373 ? -12.117 16.656 12.094 1 98.69 373 THR A CA 1
ATOM 2909 C C . THR A 1 373 ? -11.531 15.414 11.43 1 98.69 373 THR A C 1
ATOM 2911 O O . THR A 1 373 ? -10.32 15.32 11.219 1 98.69 373 THR A O 1
ATOM 2914 N N . ARG A 1 374 ? -12.398 14.414 11.203 1 98.75 374 ARG A N 1
ATOM 2915 C CA . ARG A 1 374 ? -11.984 13.195 10.516 1 98.75 374 ARG A CA 1
ATOM 2916 C C . ARG A 1 374 ? -13.172 12.492 9.875 1 98.75 374 ARG A C 1
ATOM 2918 O O . ARG A 1 374 ? -14.25 12.406 10.477 1 98.75 374 ARG A O 1
ATOM 2925 N N . ILE A 1 375 ? -12.961 12.031 8.672 1 98.94 375 ILE A N 1
ATOM 2926 C CA . ILE A 1 375 ? -13.867 11.055 8.086 1 98.94 375 ILE A CA 1
ATOM 2927 C C . ILE A 1 375 ? -13.156 9.711 7.949 1 98.94 375 ILE A C 1
ATOM 2929 O O . ILE A 1 375 ? -11.938 9.656 7.758 1 98.94 375 ILE A O 1
ATOM 2933 N N . ILE A 1 376 ? -13.922 8.648 8.078 1 98.94 376 ILE A N 1
ATOM 2934 C CA . ILE A 1 376 ? -13.406 7.281 8.039 1 98.94 376 ILE A CA 1
ATOM 2935 C C . ILE A 1 376 ? -14.32 6.414 7.176 1 98.94 376 ILE A C 1
ATOM 2937 O O . ILE A 1 376 ? -15.531 6.395 7.371 1 98.94 376 ILE A O 1
ATOM 2941 N N . ILE A 1 377 ? -13.727 5.734 6.246 1 98.88 377 ILE A N 1
ATOM 2942 C CA . ILE A 1 377 ? -14.438 4.781 5.402 1 98.88 377 ILE A CA 1
ATOM 2943 C C . ILE A 1 377 ? -14.023 3.357 5.762 1 98.88 377 ILE A C 1
ATOM 2945 O O . ILE A 1 377 ? -12.836 3.029 5.734 1 98.88 377 ILE A O 1
ATOM 2949 N N . LEU A 1 378 ? -14.969 2.545 6.121 1 98.69 378 LEU A N 1
ATOM 2950 C CA . LEU A 1 378 ? -14.805 1.112 6.34 1 98.69 378 LEU A CA 1
ATOM 2951 C C . LEU A 1 378 ? -15.484 0.314 5.23 1 98.69 378 LEU A C 1
ATOM 2953 O O . LEU A 1 378 ? -16.594 -0.204 5.418 1 98.69 378 LEU A O 1
ATOM 2957 N N . GLU A 1 379 ? -14.766 0.143 4.18 1 97.5 379 GLU A N 1
ATOM 2958 C CA . GLU A 1 379 ? -15.328 -0.446 2.967 1 97.5 379 GLU A CA 1
ATOM 2959 C C . GLU A 1 379 ? -15.891 -1.839 3.24 1 97.5 379 GLU A C 1
ATOM 2961 O O . GLU A 1 379 ? -17.016 -2.145 2.855 1 97.5 379 GLU A O 1
ATOM 2966 N N . GLU A 1 380 ? -15.094 -2.664 3.906 1 96.81 380 GLU A N 1
ATOM 2967 C CA . GLU A 1 380 ? -15.477 -4.055 4.137 1 96.81 380 GLU A CA 1
ATOM 2968 C C . GLU A 1 380 ? -16.766 -4.145 4.941 1 96.81 380 GLU A C 1
ATOM 2970 O O . GLU A 1 380 ? -17.562 -5.078 4.766 1 96.81 380 GLU A O 1
ATOM 2975 N N . PHE A 1 381 ? -17.031 -3.189 5.781 1 98.44 381 PHE A N 1
ATOM 2976 C CA . PHE A 1 381 ? -18.172 -3.221 6.68 1 98.44 381 PHE A CA 1
ATOM 2977 C C . PHE A 1 381 ? -19.328 -2.4 6.113 1 98.44 381 PHE A C 1
ATOM 2979 O O . PHE A 1 381 ? -20.406 -2.369 6.691 1 98.44 381 PHE A O 1
ATOM 2986 N N . ASN A 1 382 ? -19.031 -1.72 4.988 1 98.44 382 ASN A N 1
ATOM 2987 C CA . ASN A 1 382 ? -20.031 -0.821 4.422 1 98.44 382 ASN A CA 1
ATOM 2988 C C . ASN A 1 382 ? -20.5 0.214 5.441 1 98.44 382 ASN A C 1
ATOM 2990 O O . ASN A 1 382 ? -21.703 0.421 5.613 1 98.44 382 ASN A O 1
ATOM 2994 N N . LEU A 1 383 ? -19.516 0.79 6.121 1 98.81 383 LEU A N 1
ATOM 2995 C CA . LEU A 1 383 ? -19.781 1.817 7.121 1 98.81 383 LEU A CA 1
ATOM 2996 C C . LEU A 1 383 ? -18.859 3.02 6.922 1 98.81 383 LEU A C 1
ATOM 2998 O O . LEU A 1 383 ? -17.766 2.891 6.359 1 98.81 383 LEU A O 1
ATOM 3002 N N . GLY A 1 384 ? -19.297 4.133 7.273 1 98.75 384 GLY A N 1
ATOM 3003 C CA . GLY A 1 384 ? -18.547 5.375 7.344 1 98.75 384 GLY A CA 1
ATOM 3004 C C . GLY A 1 384 ? -18.75 6.125 8.648 1 98.75 384 GLY A C 1
ATOM 3005 O O . GLY A 1 384 ? -19.812 6.016 9.273 1 98.75 384 GLY A O 1
ATOM 3006 N N . ILE A 1 385 ? -17.766 6.848 9.078 1 98.94 385 ILE A N 1
ATOM 3007 C CA . ILE A 1 385 ? -17.828 7.613 10.32 1 98.94 385 ILE A CA 1
ATOM 3008 C C . ILE A 1 385 ? -17.344 9.039 10.07 1 98.94 385 ILE A C 1
ATOM 3010 O O . ILE A 1 385 ? -16.344 9.25 9.375 1 98.94 385 ILE A O 1
ATOM 3014 N N . THR A 1 386 ? -18.047 9.977 10.555 1 98.94 386 THR A N 1
ATOM 3015 C CA . THR A 1 386 ? -17.688 11.391 10.578 1 98.94 386 THR A CA 1
ATOM 3016 C C . THR A 1 386 ? -17.531 11.891 12.008 1 98.94 386 THR A C 1
ATOM 3018 O O . THR A 1 386 ? -18.422 11.695 12.836 1 98.94 386 THR A O 1
ATOM 3021 N N . ILE A 1 387 ? -16.422 12.508 12.305 1 98.94 387 ILE A N 1
ATOM 3022 C CA . ILE A 1 387 ? -16.172 13.125 13.602 1 98.94 387 ILE A CA 1
ATOM 3023 C C . ILE A 1 387 ? -15.727 14.57 13.406 1 98.94 387 ILE A C 1
ATOM 3025 O O . ILE A 1 387 ? -14.664 14.828 12.836 1 98.94 387 ILE A O 1
ATOM 3029 N N . LEU A 1 388 ? -16.516 15.508 13.852 1 98.94 388 LEU A N 1
ATOM 3030 C CA . LEU A 1 388 ? -16.188 16.922 13.812 1 98.94 388 LEU A CA 1
ATOM 3031 C C . LEU A 1 388 ? -16.062 17.5 15.227 1 98.94 388 LEU A C 1
ATOM 3033 O O . LEU A 1 388 ? -17.016 17.422 16.016 1 98.94 388 LEU A O 1
ATOM 3037 N N . VAL A 1 389 ? -14.906 18.047 15.508 1 98.19 389 VAL A N 1
ATOM 3038 C CA . VAL A 1 389 ? -14.664 18.609 16.828 1 98.19 389 VAL A CA 1
ATOM 3039 C C . VAL A 1 389 ? -14.266 20.078 16.719 1 98.19 389 VAL A C 1
ATOM 3041 O O . VAL A 1 389 ? -13.383 20.422 15.922 1 98.19 389 VAL A O 1
ATOM 3044 N N . GLY A 1 390 ? -14.969 20.984 17.375 1 97.12 390 GLY A N 1
ATOM 3045 C CA . GLY A 1 390 ? -14.531 22.328 17.656 1 97.12 390 GLY A CA 1
ATOM 3046 C C . GLY A 1 390 ? -13.992 22.516 19.062 1 97.12 390 GLY A C 1
ATOM 3047 O O . GLY A 1 390 ? -14.734 22.391 20.031 1 97.12 390 GLY A O 1
ATOM 3048 N N . GLY A 1 391 ? -12.703 22.734 19.203 1 93.81 391 GLY A N 1
ATOM 3049 C CA . GLY A 1 391 ? -12.109 22.859 20.531 1 93.81 391 GLY A CA 1
ATOM 3050 C C . GLY A 1 391 ? -10.82 22.078 20.672 1 93.81 391 GLY A C 1
ATOM 3051 O O . GLY A 1 391 ? -9.883 22.266 19.891 1 93.81 391 GLY A O 1
ATOM 3052 N N . ASN A 1 392 ? -10.781 21.141 21.578 1 91.94 392 ASN A N 1
ATOM 3053 C CA . ASN A 1 392 ? -9.57 20.422 21.969 1 91.94 392 ASN A CA 1
ATOM 3054 C C . ASN A 1 392 ? -9.281 19.266 21.031 1 91.94 392 ASN A C 1
ATOM 3056 O O . ASN A 1 392 ? -10.094 18.344 20.906 1 91.94 392 ASN A O 1
ATOM 3060 N N . PRO A 1 393 ? -8.109 19.188 20.422 1 91.38 393 PRO A N 1
ATOM 3061 C CA . PRO A 1 393 ? -7.785 18.109 19.5 1 91.38 393 PRO A CA 1
ATOM 3062 C C . PRO A 1 393 ? -7.73 16.75 20.172 1 91.38 393 PRO A C 1
ATOM 3064 O O . PRO A 1 393 ? -7.98 15.719 19.547 1 91.38 393 PRO A O 1
ATOM 3067 N N . LYS A 1 394 ? -7.402 16.625 21.406 1 91.62 394 LYS A N 1
ATOM 3068 C CA . LYS A 1 394 ? -7.344 15.352 22.125 1 91.62 394 LYS A CA 1
ATOM 3069 C C . LYS A 1 394 ? -8.711 14.688 22.188 1 91.62 394 LYS A C 1
ATOM 3071 O O . LYS A 1 394 ? -8.812 13.461 22.281 1 91.62 394 LYS A O 1
ATOM 3076 N N . LEU A 1 395 ? -9.734 15.523 22.188 1 95.31 395 LEU A N 1
ATOM 3077 C CA . LEU A 1 395 ? -11.086 14.977 22.172 1 95.31 395 LEU A CA 1
ATOM 3078 C C . LEU A 1 395 ? -11.352 14.188 20.891 1 95.31 395 LEU A C 1
ATOM 3080 O O . LEU A 1 395 ? -12 13.141 20.938 1 95.31 395 LEU A O 1
ATOM 3084 N N . LEU A 1 396 ? -10.859 14.664 19.75 1 96.62 396 LEU A N 1
ATOM 3085 C CA . LEU A 1 396 ? -10.984 13.914 18.516 1 96.62 396 LEU A CA 1
ATOM 3086 C C . LEU A 1 396 ? -10.352 12.531 18.641 1 96.62 396 LEU A C 1
ATOM 3088 O O . LEU A 1 396 ? -10.93 11.531 18.219 1 96.62 396 LEU A O 1
ATOM 3092 N N . ASP A 1 397 ? -9.172 12.477 19.234 1 94.44 397 ASP A N 1
ATOM 3093 C CA . ASP A 1 397 ? -8.445 11.211 19.375 1 94.44 397 ASP A CA 1
ATOM 3094 C C . ASP A 1 397 ? -9.242 10.219 20.219 1 94.44 397 ASP A C 1
ATOM 3096 O O . ASP A 1 397 ? -9.32 9.031 19.875 1 94.44 397 ASP A O 1
ATOM 3100 N N . LYS A 1 398 ? -9.758 10.727 21.297 1 96 398 LYS A N 1
ATOM 3101 C CA . LYS A 1 398 ? -10.531 9.867 22.188 1 96 398 LYS A CA 1
ATOM 3102 C C . LYS A 1 398 ? -11.789 9.344 21.5 1 96 398 LYS A C 1
ATOM 3104 O O . LYS A 1 398 ? -12.117 8.164 21.609 1 96 398 LYS A O 1
ATOM 3109 N N . ILE A 1 399 ? -12.484 10.25 20.797 1 98 399 ILE A N 1
ATOM 3110 C CA . ILE A 1 399 ? -13.703 9.859 20.109 1 98 399 ILE A CA 1
ATOM 3111 C C . ILE A 1 399 ? -13.375 8.875 19 1 98 399 ILE A C 1
ATOM 3113 O O . ILE A 1 399 ? -14.07 7.871 18.828 1 98 399 ILE A O 1
ATOM 3117 N N . ASN A 1 400 ? -12.344 9.164 18.266 1 98.19 400 ASN A N 1
ATOM 3118 C CA . ASN A 1 400 ? -11.914 8.297 17.172 1 98.19 400 ASN A CA 1
ATOM 3119 C C . ASN A 1 400 ? -11.656 6.871 17.656 1 98.19 400 ASN A C 1
ATOM 3121 O O . ASN A 1 400 ? -12.172 5.91 17.078 1 98.19 400 ASN A O 1
ATOM 3125 N N . GLU A 1 401 ? -10.844 6.723 18.688 1 97.44 401 GLU A N 1
ATOM 3126 C CA . GLU A 1 401 ? -10.539 5.414 19.25 1 97.44 401 GLU A CA 1
ATOM 3127 C C . GLU A 1 401 ? -11.812 4.703 19.703 1 97.44 401 GLU A C 1
ATOM 3129 O O . GLU A 1 401 ? -12.055 3.555 19.328 1 97.44 401 GLU A O 1
ATOM 3134 N N . LEU A 1 402 ? -12.602 5.371 20.453 1 98 402 LEU A N 1
ATOM 3135 C CA . LEU A 1 402 ? -13.789 4.766 21.062 1 98 402 LEU A CA 1
ATOM 3136 C C . LEU A 1 402 ? -14.781 4.332 19.984 1 98 402 LEU A C 1
ATOM 3138 O O . LEU A 1 402 ? -15.195 3.172 19.953 1 98 402 LEU A O 1
ATOM 3142 N N . VAL A 1 403 ? -15.102 5.246 19.062 1 98.75 403 VAL A N 1
ATOM 3143 C CA . VAL A 1 403 ? -16.203 5.008 18.125 1 98.75 403 VAL A CA 1
ATOM 3144 C C . VAL A 1 403 ? -15.773 3.967 17.094 1 98.75 403 VAL A C 1
ATOM 3146 O O . VAL A 1 403 ? -16.5 3.012 16.828 1 98.75 403 VAL A O 1
ATOM 3149 N N . THR A 1 404 ? -14.594 4.047 16.547 1 98.69 404 THR A N 1
ATOM 3150 C CA . THR A 1 404 ? -14.18 3.145 15.477 1 98.69 404 THR A CA 1
ATOM 3151 C C . THR A 1 404 ? -14.039 1.718 16 1 98.69 404 THR A C 1
ATOM 3153 O O . THR A 1 404 ? -14.547 0.775 15.383 1 98.69 404 THR A O 1
ATOM 3156 N N . VAL A 1 405 ? -13.375 1.563 17.125 1 98.31 405 VAL A N 1
ATOM 3157 C CA . VAL A 1 405 ? -13.141 0.231 17.672 1 98.31 405 VAL A CA 1
ATOM 3158 C C . VAL A 1 405 ? -14.469 -0.407 18.062 1 98.31 405 VAL A C 1
ATOM 3160 O O . VAL A 1 405 ? -14.742 -1.555 17.719 1 98.31 405 VAL A O 1
ATOM 3163 N N . SER A 1 406 ? -15.305 0.391 18.734 1 98.38 406 SER A N 1
ATOM 3164 C CA . SER A 1 406 ? -16.578 -0.139 19.203 1 98.38 406 SER A CA 1
ATOM 3165 C C . SER A 1 406 ? -17.484 -0.496 18.031 1 98.38 406 SER A C 1
ATOM 3167 O O . SER A 1 406 ? -18.125 -1.549 18.031 1 98.38 406 SER A O 1
ATOM 3169 N N . VAL A 1 407 ? -17.547 0.367 17.031 1 98.56 407 VAL A N 1
ATOM 3170 C CA . VAL A 1 407 ? -18.422 0.149 15.891 1 98.56 407 VAL A CA 1
ATOM 3171 C C . VAL A 1 407 ? -17.953 -1.08 15.109 1 98.56 407 VAL A C 1
ATOM 3173 O O . VAL A 1 407 ? -18.766 -1.915 14.711 1 98.56 407 VAL A O 1
ATOM 3176 N N . VAL A 1 408 ? -16.688 -1.246 14.883 1 98.56 408 VAL A N 1
ATOM 3177 C CA . VAL A 1 408 ? -16.156 -2.379 14.125 1 98.56 408 VAL A CA 1
ATOM 3178 C C . VAL A 1 408 ? -16.453 -3.678 14.875 1 98.56 408 VAL A C 1
ATOM 3180 O O . VAL A 1 408 ? -16.891 -4.664 14.273 1 98.56 408 VAL A O 1
ATOM 3183 N N . GLN A 1 409 ? -16.203 -3.664 16.156 1 98.06 409 GLN A N 1
ATOM 3184 C CA . GLN A 1 409 ? -16.438 -4.871 16.953 1 98.06 409 GLN A CA 1
ATOM 3185 C C . GLN A 1 409 ? -17.922 -5.242 16.969 1 98.06 409 GLN A C 1
ATOM 3187 O O . GLN A 1 409 ? -18.266 -6.414 16.828 1 98.06 409 GLN A O 1
ATOM 3192 N N . ALA A 1 410 ? -18.766 -4.227 17.141 1 97.69 410 ALA A N 1
ATOM 3193 C CA . ALA A 1 410 ? -20.203 -4.477 17.109 1 97.69 410 ALA A CA 1
ATOM 3194 C C . ALA A 1 410 ? -20.641 -4.992 15.734 1 97.69 410 ALA A C 1
ATOM 3196 O O . ALA A 1 410 ? -21.422 -5.945 15.648 1 97.69 410 ALA A O 1
ATOM 3197 N N . ALA A 1 411 ? -20.188 -4.363 14.68 1 98.06 411 ALA A N 1
ATOM 3198 C CA . ALA A 1 411 ? -20.547 -4.77 13.32 1 98.06 411 ALA A CA 1
ATOM 3199 C C . ALA A 1 411 ? -20.078 -6.195 13.039 1 98.06 411 ALA A C 1
ATOM 3201 O O . ALA A 1 411 ? -20.812 -6.992 12.453 1 98.06 411 ALA A O 1
ATOM 3202 N N . GLU A 1 412 ? -18.844 -6.477 13.43 1 97.44 412 GLU A N 1
ATOM 3203 C CA . GLU A 1 412 ? -18.281 -7.816 13.25 1 97.44 412 GLU A CA 1
ATOM 3204 C C . GLU A 1 412 ? -19.188 -8.867 13.891 1 97.44 412 GLU A C 1
ATOM 3206 O O . GLU A 1 412 ? -19.5 -9.891 13.273 1 97.44 412 GLU A O 1
ATOM 3211 N N . ALA A 1 413 ? -19.547 -8.625 15.094 1 95.88 413 ALA A N 1
ATOM 3212 C CA . ALA A 1 413 ? -20.422 -9.562 15.805 1 95.88 413 ALA A CA 1
ATOM 3213 C C . ALA A 1 413 ? -21.75 -9.727 15.086 1 95.88 413 ALA A C 1
ATOM 3215 O O . ALA A 1 413 ? -22.25 -10.844 14.922 1 95.88 413 ALA A O 1
ATOM 3216 N N . ALA A 1 414 ? -22.344 -8.641 14.711 1 96.38 414 ALA A N 1
ATOM 3217 C CA . ALA A 1 414 ? -23.641 -8.672 14.031 1 96.38 414 ALA A CA 1
ATOM 3218 C C . ALA A 1 414 ? -23.547 -9.43 12.711 1 96.38 414 ALA A C 1
ATOM 3220 O O . ALA A 1 414 ? -24.453 -10.188 12.359 1 96.38 414 ALA A O 1
ATOM 3221 N N . ILE A 1 415 ? -22.516 -9.234 11.969 1 97.38 415 ILE A N 1
ATOM 3222 C CA . ILE A 1 415 ? -22.328 -9.859 10.664 1 97.38 415 ILE A CA 1
ATOM 3223 C C . ILE A 1 415 ? -22.219 -11.375 10.82 1 97.38 415 ILE A C 1
ATOM 3225 O O . ILE A 1 415 ? -22.906 -12.125 10.117 1 97.38 415 ILE A O 1
ATOM 3229 N N . TRP A 1 416 ? -21.438 -11.812 11.711 1 96.75 416 TRP A N 1
ATOM 3230 C CA . TRP A 1 416 ? -21.25 -13.25 11.867 1 96.75 416 TRP A CA 1
ATOM 3231 C C . TRP A 1 416 ? -22.516 -13.898 12.438 1 96.75 416 TRP A C 1
ATOM 3233 O O . TRP A 1 416 ? -22.828 -15.039 12.102 1 96.75 416 TRP A O 1
ATOM 3243 N N . SER A 1 417 ? -23.219 -13.172 13.336 1 94.94 417 SER A N 1
ATOM 3244 C CA . SER A 1 417 ? -24.516 -13.672 13.789 1 94.94 417 SER A CA 1
ATOM 3245 C C . SER A 1 417 ? -25.469 -13.867 12.617 1 94.94 417 SER A C 1
ATOM 3247 O O . SER A 1 417 ? -26.156 -14.891 12.539 1 94.94 417 SER A O 1
ATOM 3249 N N . SER A 1 418 ? -25.5 -12.906 11.758 1 95.31 418 SER A N 1
ATOM 3250 C CA . SER A 1 418 ? -26.359 -12.992 10.578 1 95.31 418 SER A CA 1
ATOM 3251 C C . SER A 1 418 ? -25.922 -14.133 9.664 1 95.31 418 SER A C 1
ATOM 3253 O O . SER A 1 418 ? -26.766 -14.891 9.172 1 95.31 418 SER A O 1
ATOM 3255 N N . LEU A 1 419 ? -24.688 -14.305 9.422 1 97 419 LEU A N 1
ATOM 3256 C CA . LEU A 1 419 ? -24.172 -15.352 8.547 1 97 419 LEU A CA 1
ATOM 3257 C C . LEU A 1 419 ? -24.406 -16.734 9.141 1 97 419 LEU A C 1
ATOM 3259 O O . LEU A 1 419 ? -24.641 -17.688 8.406 1 97 419 LEU A O 1
ATOM 3263 N N . ALA A 1 420 ? -24.281 -16.797 10.445 1 96.5 420 ALA A N 1
ATOM 3264 C CA . ALA A 1 420 ? -24.547 -18.078 11.125 1 96.5 420 ALA A CA 1
ATOM 3265 C C . ALA A 1 420 ? -25.969 -18.531 10.867 1 96.5 420 ALA A C 1
ATOM 3267 O O . ALA A 1 420 ? -26.234 -19.734 10.82 1 96.5 420 ALA A O 1
ATOM 3268 N N . GLN A 1 421 ? -26.859 -17.656 10.664 1 94.69 421 GLN A N 1
ATOM 3269 C CA . GLN A 1 421 ? -28.25 -17.984 10.422 1 94.69 421 GLN A CA 1
ATOM 3270 C C . GLN A 1 421 ? -28.5 -18.297 8.953 1 94.69 421 GLN A C 1
ATOM 3272 O O . GLN A 1 421 ? -29.297 -19.188 8.633 1 94.69 421 GLN A O 1
ATOM 3277 N N . SER A 1 422 ? -27.766 -17.641 8.133 1 96 422 SER A N 1
ATOM 3278 C CA . SER A 1 422 ? -28.141 -17.672 6.723 1 96 422 SER A CA 1
ATOM 3279 C C . SER A 1 422 ? -27.281 -18.656 5.949 1 96 422 SER A C 1
ATOM 3281 O O . SER A 1 422 ? -27.688 -19.188 4.918 1 96 422 SER A O 1
ATOM 3283 N N . HIS A 1 423 ? -25.984 -18.922 6.383 1 98 423 HIS A N 1
ATOM 3284 C CA . HIS A 1 423 ? -25.031 -19.578 5.512 1 98 423 HIS A CA 1
ATOM 3285 C C . HIS A 1 423 ? -24.531 -20.891 6.137 1 98 423 HIS A C 1
ATOM 3287 O O . HIS A 1 423 ? -23.641 -21.531 5.59 1 98 423 HIS A O 1
ATOM 3293 N N . THR A 1 424 ? -25 -21.234 7.273 1 97.94 424 THR A N 1
ATOM 3294 C CA . THR A 1 424 ? -24.469 -22.422 7.941 1 97.94 424 THR A CA 1
ATOM 3295 C C . THR A 1 424 ? -25.5 -23.547 7.938 1 97.94 424 THR A C 1
ATOM 3297 O O . THR A 1 424 ? -26.656 -23.328 7.574 1 97.94 424 THR A O 1
ATOM 3300 N N . GLY A 1 425 ? -25.031 -24.781 8.289 1 97.44 425 GLY A N 1
ATOM 3301 C CA . GLY A 1 425 ? -25.875 -25.969 8.391 1 97.44 425 GLY A CA 1
ATOM 3302 C C . GLY A 1 425 ? -25.328 -27.156 7.625 1 97.44 425 GLY A C 1
ATOM 3303 O O . GLY A 1 425 ? -24.188 -27.109 7.125 1 97.44 425 GLY A O 1
ATOM 3304 N N . SER A 1 426 ? -26.078 -28.203 7.688 1 97.81 426 SER A N 1
ATOM 3305 C CA . SER A 1 426 ? -25.781 -29.406 6.91 1 97.81 426 SER A CA 1
ATOM 3306 C C . SER A 1 426 ? -26.594 -29.438 5.617 1 97.81 426 SER A C 1
ATOM 3308 O O . SER A 1 426 ? -27.781 -29.141 5.617 1 97.81 426 SER A O 1
ATOM 3310 N N . PHE A 1 427 ? -25.906 -29.75 4.547 1 98.19 427 PHE A N 1
ATOM 3311 C CA . PHE A 1 427 ? -26.516 -29.797 3.227 1 98.19 427 PHE A CA 1
ATOM 3312 C C . PHE A 1 427 ? -26.344 -31.172 2.602 1 98.19 427 PHE A C 1
ATOM 3314 O O . PHE A 1 427 ? -25.297 -31.797 2.736 1 98.19 427 PHE A O 1
ATOM 3321 N N . THR A 1 428 ? -27.391 -31.641 1.959 1 97.94 428 THR A N 1
ATOM 3322 C CA . THR A 1 428 ? -27.328 -32.906 1.258 1 97.94 428 THR A CA 1
ATOM 3323 C C . THR A 1 428 ? -27.766 -32.75 -0.195 1 97.94 428 THR A C 1
ATOM 3325 O O . THR A 1 428 ? -28.625 -31.922 -0.504 1 97.94 428 THR A O 1
ATOM 3328 N N . ALA A 1 429 ? -27.234 -33.594 -1.02 1 98.19 429 ALA A N 1
ATOM 3329 C CA . ALA A 1 429 ? -27.531 -33.531 -2.449 1 98.19 429 ALA A CA 1
ATOM 3330 C C . ALA A 1 429 ? -29.031 -33.625 -2.707 1 98.19 429 ALA A C 1
ATOM 3332 O O . ALA A 1 429 ? -29.719 -34.438 -2.088 1 98.19 429 ALA A O 1
ATOM 3333 N N . VAL A 1 430 ? -29.453 -32.75 -3.607 1 97.5 430 VAL A N 1
ATOM 3334 C CA . VAL A 1 430 ? -30.859 -32.781 -4.008 1 97.5 430 VAL A CA 1
ATOM 3335 C C . VAL A 1 430 ? -31.156 -34.125 -4.688 1 97.5 430 VAL A C 1
ATOM 3337 O O . VAL A 1 430 ? -32.219 -34.719 -4.48 1 97.5 430 VAL A O 1
ATOM 3340 N N . ASP A 1 431 ? -30.25 -34.531 -5.551 1 95.69 431 ASP A N 1
ATOM 3341 C CA . ASP A 1 431 ? -30.297 -35.875 -6.109 1 95.69 431 ASP A CA 1
ATOM 3342 C C . ASP A 1 431 ? -29.766 -36.906 -5.117 1 95.69 431 ASP A C 1
ATOM 3344 O O . ASP A 1 431 ? -28.562 -37.031 -4.938 1 95.69 431 ASP A O 1
ATOM 3348 N N . PRO A 1 432 ? -30.594 -37.656 -4.594 1 87.94 432 PRO A N 1
ATOM 3349 C CA . PRO A 1 432 ? -30.172 -38.562 -3.521 1 87.94 432 PRO A CA 1
ATOM 3350 C C . PRO A 1 432 ? -29.234 -39.656 -4.012 1 87.94 432 PRO A C 1
ATOM 3352 O O . PRO A 1 432 ? -28.578 -40.312 -3.207 1 87.94 432 PRO A O 1
ATOM 3355 N N . SER A 1 433 ? -29.234 -39.844 -5.32 1 92.94 433 SER A N 1
ATOM 3356 C CA . SER A 1 433 ? -28.328 -40.844 -5.84 1 92.94 433 SER A CA 1
ATOM 3357 C C . SER A 1 433 ? -26.875 -40.438 -5.699 1 92.94 433 SER A C 1
ATOM 3359 O O . SER A 1 433 ? -25.953 -41.25 -5.793 1 92.94 433 SER A O 1
ATOM 3361 N N . LEU A 1 434 ? -26.797 -39.188 -5.535 1 93.88 434 LEU A N 1
ATOM 3362 C CA . LEU A 1 434 ? -25.469 -38.656 -5.289 1 93.88 434 LEU A CA 1
ATOM 3363 C C . LEU A 1 434 ? -25.141 -38.656 -3.799 1 93.88 434 LEU A C 1
ATOM 3365 O O . LEU A 1 434 ? -25.797 -37.938 -3.027 1 93.88 434 LEU A O 1
ATOM 3369 N N . ASN A 1 435 ? -24.406 -39.531 -3.227 1 94.94 435 ASN A N 1
ATOM 3370 C CA . ASN A 1 435 ? -23.984 -39.5 -1.834 1 94.94 435 ASN A CA 1
ATOM 3371 C C . ASN A 1 435 ? -23.031 -38.344 -1.555 1 94.94 435 ASN A C 1
ATOM 3373 O O . ASN A 1 435 ? -21.844 -38.562 -1.292 1 94.94 435 ASN A O 1
ATOM 3377 N N . SER A 1 436 ? -23.578 -37.156 -1.627 1 97.31 436 SER A N 1
ATOM 3378 C CA . SER A 1 436 ? -22.812 -35.938 -1.436 1 97.31 436 SER A CA 1
ATOM 3379 C C . SER A 1 436 ? -23.453 -35.031 -0.386 1 97.31 436 SER A C 1
ATOM 3381 O O . SER A 1 436 ? -24.688 -34.938 -0.327 1 97.31 436 SER A O 1
ATOM 3383 N N . SER A 1 437 ? -22.641 -34.5 0.523 1 97.19 437 SER A N 1
ATOM 3384 C CA . SER A 1 437 ? -23.094 -33.625 1.6 1 97.19 437 SER A CA 1
ATOM 3385 C C . SER A 1 437 ? -21.969 -32.688 2.061 1 97.19 437 SER A C 1
ATOM 3387 O O . SER A 1 437 ? -20.797 -32.938 1.772 1 97.19 437 SER A O 1
ATOM 3389 N N . LEU A 1 438 ? -22.344 -31.594 2.65 1 97.19 438 LEU A N 1
ATOM 3390 C CA . LEU A 1 438 ? -21.344 -30.75 3.307 1 97.19 438 LEU A CA 1
ATOM 3391 C C . LEU A 1 438 ? -21.938 -30.062 4.531 1 97.19 438 LEU A C 1
ATOM 3393 O O . LEU A 1 438 ? -23.156 -30.016 4.695 1 97.19 438 LEU A O 1
ATOM 3397 N N . THR A 1 439 ? -21.109 -29.656 5.434 1 98.06 439 THR A N 1
ATOM 3398 C CA . THR A 1 439 ? -21.484 -28.922 6.637 1 98.06 439 THR A CA 1
ATOM 3399 C C . THR A 1 439 ? -20.688 -27.625 6.746 1 98.06 439 THR A C 1
ATOM 3401 O O . THR A 1 439 ? -19.469 -27.609 6.578 1 98.06 439 THR A O 1
ATOM 3404 N N . LEU A 1 440 ? -21.406 -26.594 6.957 1 98.31 440 LEU A N 1
ATOM 3405 C CA . LEU A 1 440 ? -20.812 -25.266 7.121 1 98.31 440 LEU A CA 1
ATOM 3406 C C . LEU A 1 440 ? -21.078 -24.719 8.523 1 98.31 440 LEU A C 1
ATOM 3408 O O . LEU A 1 440 ? -22.188 -24.875 9.047 1 98.31 440 LEU A O 1
ATOM 3412 N N . THR A 1 441 ? -20.062 -24.156 9.102 1 97.62 441 THR A N 1
ATOM 3413 C CA . THR A 1 441 ? -20.172 -23.453 10.383 1 97.62 441 THR A CA 1
ATOM 3414 C C . THR A 1 441 ? -19.562 -22.062 10.289 1 97.62 441 THR A C 1
ATOM 3416 O O . THR A 1 441 ? -18.797 -21.766 9.367 1 97.62 441 THR A O 1
ATOM 3419 N N . ALA A 1 442 ? -19.969 -21.219 11.156 1 96.69 442 ALA A N 1
ATOM 3420 C CA . ALA A 1 442 ? -19.453 -19.844 11.164 1 96.69 442 ALA A CA 1
ATOM 3421 C C . ALA A 1 442 ? -19.016 -19.438 12.57 1 96.69 442 ALA A C 1
ATOM 3423 O O . ALA A 1 442 ? -19.672 -19.797 13.555 1 96.69 442 ALA A O 1
ATOM 3424 N N . SER A 1 443 ? -17.922 -18.703 12.672 1 93.12 443 SER A N 1
ATOM 3425 C CA . SER A 1 443 ? -17.453 -18.078 13.906 1 93.12 443 SER A CA 1
ATOM 3426 C C . SER A 1 443 ? -16.625 -16.844 13.633 1 93.12 443 SER A C 1
ATOM 3428 O O . SER A 1 443 ? -16 -16.719 12.57 1 93.12 443 SER A O 1
ATOM 3430 N N . PRO A 1 444 ? -16.594 -15.945 14.578 1 91.88 444 PRO A N 1
ATOM 3431 C CA . PRO A 1 444 ? -15.766 -14.75 14.391 1 91.88 444 PRO A CA 1
ATOM 3432 C C . PRO A 1 444 ? -14.273 -15.078 14.281 1 91.88 444 PRO A C 1
ATOM 3434 O O . PRO A 1 444 ? -13.531 -14.352 13.609 1 91.88 444 PRO A O 1
ATOM 3437 N N . SER A 1 445 ? -13.805 -16.125 14.828 1 91.19 445 SER A N 1
ATOM 3438 C CA . SER A 1 445 ? -12.383 -16.453 14.859 1 91.19 445 SER A CA 1
ATOM 3439 C C . SER A 1 445 ? -11.938 -17.109 13.562 1 91.19 445 SER A C 1
ATOM 3441 O O . SER A 1 445 ? -10.789 -16.938 13.133 1 91.19 445 SER A O 1
ATOM 3443 N N . LYS A 1 446 ? -12.859 -17.828 12.875 1 92.56 446 LYS A N 1
ATOM 3444 C CA . LYS A 1 446 ? -12.398 -18.609 11.734 1 92.56 446 LYS A CA 1
ATOM 3445 C C . LYS A 1 446 ? -13.234 -18.312 10.484 1 92.56 446 LYS A C 1
ATOM 3447 O O . LYS A 1 446 ? -12.969 -18.859 9.414 1 92.56 446 LYS A O 1
ATOM 3452 N N . GLY A 1 447 ? -14.234 -17.453 10.641 1 95.38 447 GLY A N 1
ATOM 3453 C CA . GLY A 1 447 ? -15.086 -17.125 9.508 1 95.38 447 GLY A CA 1
ATOM 3454 C C . GLY A 1 447 ? -16.062 -18.234 9.164 1 95.38 447 GLY A C 1
ATOM 3455 O O . GLY A 1 447 ? -16.484 -18.984 10.039 1 95.38 447 GLY A O 1
ATOM 3456 N N . LEU A 1 448 ? -16.562 -18.234 7.938 1 98.06 448 LEU A N 1
ATOM 3457 C CA . LEU A 1 448 ? -17.375 -19.328 7.422 1 98.06 448 LEU A CA 1
ATOM 3458 C C . LEU A 1 448 ? -16.5 -20.516 7 1 98.06 448 LEU A C 1
ATOM 3460 O O . LEU A 1 448 ? -15.641 -20.375 6.133 1 98.06 448 LEU A O 1
ATOM 3464 N N . GLN A 1 449 ? -16.797 -21.719 7.582 1 96.75 449 GLN A N 1
ATOM 3465 C CA . GLN A 1 449 ? -15.898 -22.859 7.414 1 96.75 449 GLN A CA 1
ATOM 3466 C C . GLN A 1 449 ? -16.625 -24.062 6.828 1 96.75 449 GLN A C 1
ATOM 3468 O O . GLN A 1 449 ? -17.781 -24.328 7.172 1 96.75 449 GLN A O 1
ATOM 3473 N N . LEU A 1 450 ? -15.914 -24.688 6.008 1 96.94 450 LEU A N 1
ATOM 3474 C CA . LEU A 1 450 ? -16.312 -26.031 5.621 1 96.94 450 LEU A CA 1
ATOM 3475 C C . LEU A 1 450 ? -15.75 -27.062 6.602 1 96.94 450 LEU A C 1
ATOM 3477 O O . LEU A 1 450 ? -14.531 -27.266 6.672 1 96.94 450 LEU A O 1
ATOM 3481 N N . THR A 1 451 ? -16.609 -27.766 7.316 1 96.19 451 THR A N 1
ATOM 3482 C CA . THR A 1 451 ? -16.125 -28.641 8.383 1 96.19 451 THR A CA 1
ATOM 3483 C C . THR A 1 451 ? -16.281 -30.094 7.996 1 96.19 451 THR A C 1
ATOM 3485 O O . THR A 1 451 ? -15.688 -30.984 8.617 1 96.19 451 THR A O 1
ATOM 3488 N N . ALA A 1 452 ? -17.141 -30.375 7.031 1 96.38 452 ALA A N 1
ATOM 3489 C CA . ALA A 1 452 ? -17.281 -31.703 6.438 1 96.38 452 ALA A CA 1
ATOM 3490 C C . ALA A 1 452 ? -17.703 -31.594 4.973 1 96.38 452 ALA A C 1
ATOM 3492 O O . ALA A 1 452 ? -18.484 -30.719 4.605 1 96.38 452 ALA A O 1
ATOM 3493 N N . ALA A 1 453 ? -17.219 -32.469 4.195 1 96.31 453 ALA A N 1
ATOM 3494 C CA . ALA A 1 453 ? -17.578 -32.5 2.779 1 96.31 453 ALA A CA 1
ATOM 3495 C C . ALA A 1 453 ? -17.391 -33.875 2.178 1 96.31 453 ALA A C 1
ATOM 3497 O O . ALA A 1 453 ? -16.266 -34.406 2.123 1 96.31 453 ALA A O 1
ATOM 3498 N N . ILE A 1 454 ? -18.453 -34.469 1.747 1 96.06 454 ILE A N 1
ATOM 3499 C CA . ILE A 1 454 ? -18.469 -35.75 1.061 1 96.06 454 ILE A CA 1
ATOM 3500 C C . ILE A 1 454 ? -18.984 -35.562 -0.366 1 96.06 454 ILE A C 1
ATOM 3502 O O . ILE A 1 454 ? -20.031 -34.969 -0.582 1 96.06 454 ILE A O 1
ATOM 3506 N N . SER A 1 455 ? -18.25 -36 -1.317 1 95.88 455 SER A N 1
ATOM 3507 C CA . SER A 1 455 ? -18.688 -36 -2.709 1 95.88 455 SER A CA 1
ATOM 3508 C C . SER A 1 455 ? -18.656 -37.438 -3.266 1 95.88 455 SER A C 1
ATOM 3510 O O . SER A 1 455 ? -17.594 -38.062 -3.365 1 95.88 455 SER A O 1
ATOM 3512 N N . ASN A 1 456 ? -19.844 -37.938 -3.623 1 94.38 456 ASN A N 1
ATOM 3513 C CA . ASN A 1 456 ? -19.938 -39.312 -4.152 1 94.38 456 ASN A CA 1
ATOM 3514 C C . ASN A 1 456 ? -19.25 -40.312 -3.238 1 94.38 456 ASN A C 1
ATOM 3516 O O . ASN A 1 456 ? -18.406 -41.094 -3.688 1 94.38 456 ASN A O 1
ATOM 3520 N N . SER A 1 457 ? -19.453 -40.188 -2.02 1 93.62 457 SER A N 1
ATOM 3521 C CA . SER A 1 457 ? -19.031 -41.125 -0.962 1 93.62 457 SER A CA 1
ATOM 3522 C C . SER A 1 457 ? -17.547 -40.938 -0.651 1 93.62 457 SER A C 1
ATOM 3524 O O . SER A 1 457 ? -16.953 -41.75 0.043 1 93.62 457 SER A O 1
ATOM 3526 N N . THR A 1 458 ? -16.953 -39.906 -1.183 1 94.38 458 THR A N 1
ATOM 3527 C CA . THR A 1 458 ? -15.539 -39.625 -0.95 1 94.38 458 THR A CA 1
ATOM 3528 C C . THR A 1 458 ? -15.367 -38.375 -0.067 1 94.38 458 THR A C 1
ATOM 3530 O O . THR A 1 458 ? -15.992 -37.344 -0.312 1 94.38 458 THR A O 1
ATOM 3533 N N . ASP A 1 459 ? -14.57 -38.5 0.997 1 93.62 459 ASP A N 1
ATOM 3534 C CA . ASP A 1 459 ? -14.203 -37.344 1.818 1 93.62 459 ASP A CA 1
ATOM 3535 C C . ASP A 1 459 ? -13.266 -36.406 1.063 1 93.62 459 ASP A C 1
ATOM 3537 O O . ASP A 1 459 ? -12.086 -36.719 0.867 1 93.62 459 ASP A O 1
ATOM 3541 N N . ILE A 1 460 ? -13.797 -35.281 0.708 1 90.69 460 ILE A N 1
ATOM 3542 C CA . ILE A 1 460 ? -13 -34.438 -0.163 1 90.69 460 ILE A CA 1
ATOM 3543 C C . ILE A 1 460 ? -12.266 -33.375 0.672 1 90.69 460 ILE A C 1
ATOM 3545 O O . ILE A 1 460 ? -11.328 -32.719 0.193 1 90.69 460 ILE A O 1
ATOM 3549 N N . LEU A 1 461 ? -12.688 -33.094 1.854 1 87.06 461 LEU A N 1
ATOM 3550 C CA . LEU A 1 461 ? -12 -32.125 2.725 1 87.06 461 LEU A CA 1
ATOM 3551 C C . LEU A 1 461 ? -10.586 -32.625 3.045 1 87.06 461 LEU A C 1
ATOM 3553 O O . LEU A 1 461 ? -9.633 -31.844 2.934 1 87.06 461 LEU A O 1
ATOM 3557 N N . ASN A 1 462 ? -10.383 -33.844 3.371 1 78.69 462 ASN A N 1
ATOM 3558 C CA . ASN A 1 462 ? -9.07 -34.406 3.684 1 78.69 462 ASN A CA 1
ATOM 3559 C C . ASN A 1 462 ? -8.422 -35.031 2.451 1 78.69 462 ASN A C 1
ATOM 3561 O O . ASN A 1 462 ? -7.41 -35.719 2.561 1 78.69 462 ASN A O 1
ATOM 3565 N N . GLY A 1 463 ? -8.961 -34.719 1.308 1 79.38 463 GLY A N 1
ATOM 3566 C CA . GLY A 1 463 ? -8.445 -35.219 0.049 1 79.38 463 GLY A CA 1
ATOM 3567 C C . GLY A 1 463 ? -7.977 -34.125 -0.895 1 79.38 463 GLY A C 1
ATOM 3568 O O . GLY A 1 463 ? -7.008 -33.438 -0.607 1 79.38 463 GLY A O 1
ATOM 3569 N N . VAL A 1 464 ? -8.844 -33.906 -1.847 1 75.19 464 VAL A N 1
ATOM 3570 C CA . VAL A 1 464 ? -8.492 -33.062 -2.99 1 75.19 464 VAL A CA 1
ATOM 3571 C C . VAL A 1 464 ? -8.312 -31.609 -2.535 1 75.19 464 VAL A C 1
ATOM 3573 O O . VAL A 1 464 ? -7.48 -30.875 -3.084 1 75.19 464 VAL A O 1
ATOM 3576 N N . LEU A 1 465 ? -9.016 -31.234 -1.507 1 71.19 465 LEU A N 1
ATOM 3577 C CA . LEU A 1 465 ? -8.922 -29.844 -1.082 1 71.19 465 LEU A CA 1
ATOM 3578 C C . LEU A 1 465 ? -7.695 -29.609 -0.211 1 71.19 465 LEU A C 1
ATOM 3580 O O . LEU A 1 465 ? -7.188 -28.484 -0.125 1 71.19 465 LEU A O 1
ATOM 3584 N N . SER A 1 466 ? -7.293 -30.5 0.689 1 63.19 466 SER A N 1
ATOM 3585 C CA . SER A 1 466 ? -6.156 -30.312 1.585 1 63.19 466 SER A CA 1
ATOM 3586 C C . SER A 1 466 ? -4.836 -30.562 0.86 1 63.19 466 SER A C 1
ATOM 3588 O O . SER A 1 466 ? -3.777 -30.141 1.325 1 63.19 466 SER A O 1
ATOM 3590 N N . GLY A 1 467 ? -4.957 -30.734 -0.287 1 56.38 467 GLY A N 1
ATOM 3591 C CA . GLY A 1 467 ? -3.719 -31.109 -0.953 1 56.38 467 GLY A CA 1
ATOM 3592 C C . GLY A 1 467 ? -2.947 -32.188 -0.214 1 56.38 467 GLY A C 1
ATOM 3593 O O . GLY A 1 467 ? -3.338 -32.594 0.88 1 56.38 467 GLY A O 1
ATOM 3594 N N . ASN A 1 468 ? -2.193 -33 -0.648 1 43.25 468 ASN A N 1
ATOM 3595 C CA . ASN A 1 468 ? -1.38 -33.938 0.104 1 43.25 468 ASN A CA 1
ATOM 3596 C C . ASN A 1 468 ? -0.521 -33.25 1.151 1 43.25 468 ASN A C 1
ATOM 3598 O O . ASN A 1 468 ? 0.001 -32.156 0.902 1 43.25 468 ASN A O 1
ATOM 3602 N N . ASP A 1 469 ? -0.8 -33.562 2.379 1 42.62 469 ASP A N 1
ATOM 3603 C CA . ASP A 1 469 ? -0.064 -33.156 3.57 1 42.62 469 ASP A CA 1
ATOM 3604 C C . ASP A 1 469 ? 1.378 -32.781 3.225 1 42.62 469 ASP A C 1
ATOM 3606 O O . ASP A 1 469 ? 1.94 -31.859 3.801 1 42.62 469 ASP A O 1
ATOM 3610 N N . ASP A 1 470 ? 1.967 -33.688 2.465 1 42.22 470 ASP A N 1
ATOM 3611 C CA . ASP A 1 470 ? 3.395 -33.5 2.211 1 42.22 470 ASP A CA 1
ATOM 3612 C C . ASP A 1 470 ? 3.672 -32.219 1.429 1 42.22 470 ASP A C 1
ATOM 3614 O O . ASP A 1 470 ? 4.816 -31.781 1.351 1 42.22 470 ASP A O 1
ATOM 3618 N N . ASP A 1 471 ? 2.758 -31.859 0.742 1 42.66 471 ASP A N 1
ATOM 3619 C CA . ASP A 1 471 ? 3.002 -30.719 -0.141 1 42.66 471 ASP A CA 1
ATOM 3620 C C . ASP A 1 471 ? 2.924 -29.406 0.626 1 42.66 471 ASP A C 1
ATOM 3622 O O . ASP A 1 471 ? 3.547 -28.406 0.236 1 42.66 471 ASP A O 1
ATOM 3626 N N . PHE A 1 472 ? 2.07 -29.328 1.556 1 42.19 472 PHE A N 1
ATOM 3627 C CA . PHE A 1 472 ? 2.094 -28.109 2.361 1 42.19 472 PHE A CA 1
ATOM 3628 C C . PHE A 1 472 ? 3.096 -28.234 3.504 1 42.19 472 PHE A C 1
ATOM 3630 O O . PHE A 1 472 ? 3.264 -27.312 4.297 1 42.19 472 PHE A O 1
ATOM 3637 N N . GLY A 1 473 ? 3.9 -29.125 3.48 1 42.38 473 GLY A N 1
ATOM 3638 C CA . GLY A 1 473 ? 5.016 -29.25 4.402 1 42.38 473 GLY A CA 1
ATOM 3639 C C . GLY A 1 473 ? 4.664 -28.859 5.824 1 42.38 473 GLY A C 1
ATOM 3640 O O . GLY A 1 473 ? 5.516 -28.875 6.711 1 42.38 473 GLY A O 1
ATOM 3641 N N . SER A 1 474 ? 3.627 -27.969 6 1 51 474 SER A N 1
ATOM 3642 C CA . SER A 1 474 ? 3.525 -27.438 7.352 1 51 474 SER A CA 1
ATOM 3643 C C . SER A 1 474 ? 2.592 -28.281 8.211 1 51 474 SER A C 1
ATOM 3645 O O . SER A 1 474 ? 1.508 -28.672 7.766 1 51 474 SER A O 1
ATOM 3647 N N . SER A 1 475 ? 3.059 -29.047 9.109 1 58.09 475 SER A N 1
ATOM 3648 C CA . SER A 1 475 ? 2.363 -29.672 10.234 1 58.09 475 SER A CA 1
ATOM 3649 C C . SER A 1 475 ? 1.434 -28.672 10.922 1 58.09 475 SER A C 1
ATOM 3651 O O . SER A 1 475 ? 0.796 -29 11.922 1 58.09 475 SER A O 1
ATOM 3653 N N . ALA A 1 476 ? 1.28 -27.531 10.242 1 68.38 476 ALA A N 1
ATOM 3654 C CA . ALA A 1 476 ? 0.464 -26.547 10.953 1 68.38 476 ALA A CA 1
ATOM 3655 C C . ALA A 1 476 ? -1.023 -26.828 10.75 1 68.38 476 ALA A C 1
ATOM 3657 O O . ALA A 1 476 ? -1.44 -27.234 9.664 1 68.38 476 ALA A O 1
ATOM 3658 N N . PRO A 1 477 ? -1.765 -26.703 11.828 1 81.88 477 PRO A N 1
ATOM 3659 C CA . PRO A 1 477 ? -3.217 -26.844 11.703 1 81.88 477 PRO A CA 1
ATOM 3660 C C . PRO A 1 477 ? -3.816 -25.891 10.672 1 81.88 477 PRO A C 1
ATOM 3662 O O . PRO A 1 477 ? -3.295 -24.797 10.461 1 81.88 477 PRO A O 1
ATOM 3665 N N . TRP A 1 478 ? -4.75 -26.422 9.859 1 87.62 478 TRP A N 1
ATOM 3666 C CA . TRP A 1 478 ? -5.43 -25.641 8.844 1 87.62 478 TRP A CA 1
ATOM 3667 C C . TRP A 1 478 ? -6.93 -25.922 8.844 1 87.62 478 TRP A C 1
ATOM 3669 O O . TRP A 1 478 ? -7.387 -26.859 9.484 1 87.62 478 TRP A O 1
ATOM 3679 N N . HIS A 1 479 ? -7.699 -25.078 8.336 1 91.25 479 HIS A N 1
ATOM 3680 C CA . HIS A 1 479 ? -9.117 -25.266 8.062 1 91.25 479 HIS A CA 1
ATOM 3681 C C . HIS A 1 479 ? -9.5 -24.688 6.703 1 91.25 479 HIS A C 1
ATOM 3683 O O . HIS A 1 479 ? -8.703 -23.984 6.07 1 91.25 479 HIS A O 1
ATOM 3689 N N . VAL A 1 480 ? -10.672 -25.094 6.191 1 94.12 480 VAL A N 1
ATOM 3690 C CA . VAL A 1 480 ? -11.18 -24.547 4.934 1 94.12 480 VAL A CA 1
ATOM 3691 C C . VAL A 1 480 ? -12.141 -23.406 5.223 1 94.12 480 VAL A C 1
ATOM 3693 O O . VAL A 1 480 ? -13.18 -23.594 5.863 1 94.12 480 VAL A O 1
ATOM 3696 N N . GLN A 1 481 ? -11.75 -22.25 4.773 1 95.44 481 GLN A N 1
ATOM 3697 C CA . GLN A 1 481 ? -12.578 -21.062 4.949 1 95.44 481 GLN A CA 1
ATOM 3698 C C . GLN A 1 481 ? -13.188 -20.609 3.627 1 95.44 481 GLN A C 1
ATOM 3700 O O . GLN A 1 481 ? -12.531 -20.656 2.586 1 95.44 481 GLN A O 1
ATOM 3705 N N . LEU A 1 482 ? -14.461 -20.297 3.67 1 97.75 482 LEU A N 1
ATOM 3706 C CA . LEU A 1 482 ? -15.109 -19.688 2.508 1 97.75 482 LEU A CA 1
ATOM 3707 C C . LEU A 1 482 ? -14.945 -18.172 2.514 1 97.75 482 LEU A C 1
ATOM 3709 O O . LEU A 1 482 ? -15.125 -17.531 3.549 1 97.75 482 LEU A O 1
ATOM 3713 N N . VAL A 1 483 ? -14.609 -17.641 1.379 1 97.06 483 VAL A N 1
ATOM 3714 C CA . VAL A 1 483 ? -14.5 -16.203 1.196 1 97.06 483 VAL A CA 1
ATOM 3715 C C . VAL A 1 483 ? -15.352 -15.766 0.005 1 97.06 483 VAL A C 1
ATOM 3717 O O . VAL A 1 483 ? -15.336 -16.422 -1.044 1 97.06 483 VAL A O 1
ATOM 3720 N N . PRO A 1 484 ? -16.094 -14.68 0.155 1 97.94 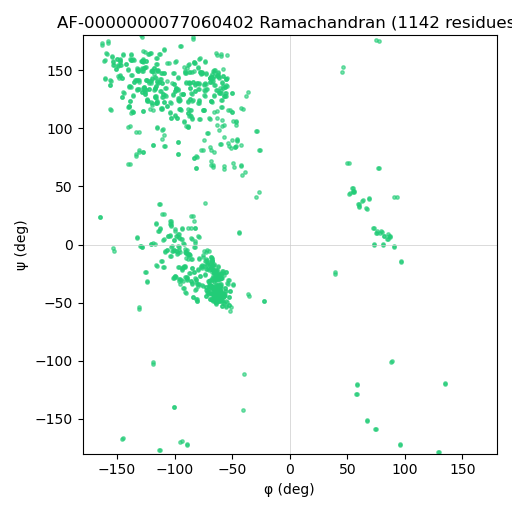484 PRO A N 1
ATOM 3721 C CA . PRO A 1 484 ? -16.938 -14.234 -0.954 1 97.94 484 PRO A CA 1
ATOM 3722 C C . PRO A 1 484 ? -16.156 -13.531 -2.055 1 97.94 484 PRO A C 1
ATOM 3724 O O . PRO A 1 484 ? -15.164 -12.844 -1.771 1 97.94 484 PRO A O 1
ATOM 3727 N N . THR A 1 485 ? -16.594 -13.664 -3.295 1 97.69 485 THR A N 1
ATOM 3728 C CA . THR A 1 485 ? -16.047 -12.898 -4.41 1 97.69 485 THR A CA 1
ATOM 3729 C C . THR A 1 485 ? -16.734 -11.547 -4.523 1 97.69 485 THR A C 1
ATOM 3731 O O . THR A 1 485 ? -16.266 -10.656 -5.234 1 97.69 485 THR A O 1
ATOM 3734 N N . LEU A 1 486 ? -17.859 -11.398 -3.799 1 97.5 486 LEU A N 1
ATOM 3735 C CA . LEU A 1 486 ? -18.703 -10.211 -3.811 1 97.5 486 LEU A CA 1
ATOM 3736 C C . LEU A 1 486 ? -19.484 -10.117 -5.117 1 97.5 486 LEU A C 1
ATOM 3738 O O . LEU A 1 486 ? -19.969 -9.039 -5.477 1 97.5 486 LEU A O 1
ATOM 3742 N N . LEU A 1 487 ? -19.531 -11.203 -5.898 1 97.75 487 LEU A N 1
ATOM 3743 C CA . LEU A 1 487 ? -20.297 -11.281 -7.137 1 97.75 487 LEU A CA 1
ATOM 3744 C C . LEU A 1 487 ? -21.453 -12.258 -6.992 1 97.75 487 LEU A C 1
ATOM 3746 O O . LEU A 1 487 ? -21.5 -13.047 -6.047 1 97.75 487 LEU A O 1
ATOM 3750 N N . TYR A 1 488 ? -22.375 -12.148 -7.91 1 97.88 488 TYR A N 1
ATOM 3751 C CA . TYR A 1 488 ? -23.562 -13 -7.973 1 97.88 488 TYR A CA 1
ATOM 3752 C C . TYR A 1 488 ? -23.719 -13.609 -9.359 1 97.88 488 TYR A C 1
ATOM 3754 O O . TYR A 1 488 ? -23.234 -13.055 -10.352 1 97.88 488 TYR A O 1
ATOM 3762 N N . LYS A 1 489 ? -24.344 -14.789 -9.359 1 97.62 489 LYS A N 1
ATOM 3763 C CA . LYS A 1 489 ? -24.703 -15.367 -10.656 1 97.62 489 LYS A CA 1
ATOM 3764 C C . LYS A 1 489 ? -25.672 -14.469 -11.414 1 97.62 489 LYS A C 1
ATOM 3766 O O . LYS A 1 489 ? -25.578 -14.336 -12.641 1 97.62 489 LYS A O 1
ATOM 3771 N N . ASN A 1 490 ? -26.562 -13.922 -10.703 1 96.69 490 ASN A N 1
ATOM 3772 C CA . ASN A 1 490 ? -27.469 -12.883 -11.203 1 96.69 490 ASN A CA 1
ATOM 3773 C C . ASN A 1 490 ? -27.234 -11.555 -10.492 1 96.69 490 ASN A C 1
ATOM 3775 O O . ASN A 1 490 ? -27.781 -11.32 -9.414 1 96.69 490 ASN A O 1
ATOM 3779 N N . GLU A 1 491 ? -26.547 -10.664 -11.07 1 94.69 491 GLU A N 1
ATOM 3780 C CA . GLU A 1 491 ? -26.141 -9.414 -10.445 1 94.69 491 GLU A CA 1
ATOM 3781 C C . GLU A 1 491 ? -27.344 -8.5 -10.203 1 94.69 491 GLU A C 1
ATOM 3783 O O . GLU A 1 491 ? -27.406 -7.824 -9.172 1 94.69 491 GLU A O 1
ATOM 3788 N N . THR A 1 492 ? -28.266 -8.547 -11.109 1 94.5 492 THR A N 1
ATOM 3789 C CA . THR A 1 492 ? -29.422 -7.652 -11.031 1 94.5 492 THR A CA 1
ATOM 3790 C C . THR A 1 492 ? -30.266 -7.969 -9.805 1 94.5 492 THR A C 1
ATOM 3792 O O . THR A 1 492 ? -30.656 -7.066 -9.055 1 94.5 492 THR A O 1
ATOM 3795 N N . THR A 1 493 ? -30.5 -9.266 -9.617 1 95.06 493 THR A N 1
ATOM 3796 C CA . THR A 1 493 ? -31.359 -9.672 -8.508 1 95.06 493 THR A CA 1
ATOM 3797 C C . THR A 1 493 ? -30.516 -10.023 -7.281 1 95.06 493 THR A C 1
ATOM 3799 O O . THR A 1 493 ? -31.062 -10.312 -6.211 1 95.06 493 THR A O 1
ATOM 3802 N N . GLN A 1 494 ? -29.203 -10.023 -7.469 1 94.94 494 GLN A N 1
ATOM 3803 C CA . GLN A 1 494 ? -28.266 -10.398 -6.422 1 94.94 494 GLN A CA 1
ATOM 3804 C C . GLN A 1 494 ? -28.578 -11.781 -5.863 1 94.94 494 GLN A C 1
ATOM 3806 O O . GLN A 1 494 ? -28.703 -11.953 -4.652 1 94.94 494 GLN A O 1
ATOM 3811 N N . GLN A 1 495 ? -28.828 -12.719 -6.758 1 97.19 495 GLN A N 1
ATOM 3812 C CA . GLN A 1 495 ? -29.031 -14.125 -6.434 1 97.19 495 GLN A CA 1
ATOM 3813 C C . GLN A 1 495 ? -27.859 -14.977 -6.891 1 97.19 495 GLN A C 1
ATOM 3815 O O . GLN A 1 495 ? -27.25 -14.703 -7.926 1 97.19 495 GLN A O 1
ATOM 3820 N N . GLY A 1 496 ? -27.609 -16.016 -6.145 1 98.25 496 GLY A N 1
ATOM 3821 C CA . GLY A 1 496 ? -26.453 -16.844 -6.438 1 98.25 496 GLY A CA 1
ATOM 3822 C C . GLY A 1 496 ? -25.156 -16.234 -5.98 1 98.25 496 GLY A C 1
ATOM 3823 O O . GLY A 1 496 ? -24.281 -15.914 -6.805 1 98.25 496 GLY A O 1
ATOM 3824 N N . GLU A 1 497 ? -25.016 -16.109 -4.691 1 98.5 497 GLU A N 1
ATOM 3825 C CA . GLU A 1 497 ? -23.828 -15.5 -4.109 1 98.5 497 GLU A CA 1
ATOM 3826 C C . GLU A 1 497 ? -22.609 -16.391 -4.312 1 98.5 497 GLU A C 1
ATOM 3828 O O . GLU A 1 497 ? -22.594 -17.547 -3.893 1 98.5 497 GLU A O 1
ATOM 3833 N N . ILE A 1 498 ? -21.547 -15.852 -4.938 1 98.62 498 ILE A N 1
ATOM 3834 C CA . ILE A 1 498 ? -20.406 -16.672 -5.34 1 98.62 498 ILE A CA 1
ATOM 3835 C C . ILE A 1 498 ? -19.312 -16.578 -4.281 1 98.62 498 ILE A C 1
ATOM 3837 O O . ILE A 1 498 ? -18.891 -15.477 -3.906 1 98.62 498 ILE A O 1
ATOM 3841 N N . TRP A 1 499 ? -18.844 -17.688 -3.727 1 98.56 499 TRP A N 1
ATOM 3842 C CA . TRP A 1 499 ? -17.781 -17.812 -2.74 1 98.56 499 TRP A CA 1
ATOM 3843 C C . TRP A 1 499 ? -16.672 -18.734 -3.248 1 98.56 499 TRP A C 1
ATOM 3845 O O . TRP A 1 499 ? -16.844 -19.422 -4.258 1 98.56 499 TRP A O 1
ATOM 3855 N N . ARG A 1 500 ? -15.5 -18.688 -2.619 1 97.19 500 ARG A N 1
ATOM 3856 C CA . ARG A 1 500 ? -14.391 -19.625 -2.826 1 97.19 500 ARG A CA 1
ATOM 3857 C C . ARG A 1 500 ? -13.969 -20.266 -1.513 1 97.19 500 ARG A C 1
ATOM 3859 O O . ARG A 1 500 ? -13.938 -19.609 -0.47 1 97.19 500 ARG A O 1
ATOM 3866 N N . MET A 1 501 ? -13.641 -21.547 -1.572 1 95.75 501 MET A N 1
ATOM 3867 C CA . MET A 1 501 ? -13.055 -22.266 -0.452 1 95.75 501 MET A CA 1
ATOM 3868 C C . MET A 1 501 ? -11.531 -22.141 -0.457 1 95.75 501 MET A C 1
ATOM 3870 O O . MET A 1 501 ? -10.875 -22.516 -1.434 1 95.75 501 MET A O 1
ATOM 3874 N N . LEU A 1 502 ? -11.016 -21.641 0.653 1 93.25 502 LEU A N 1
ATOM 3875 C CA . LEU A 1 502 ? -9.57 -21.484 0.775 1 93.25 502 LEU A CA 1
ATOM 3876 C C . LEU A 1 502 ? -9.023 -22.297 1.94 1 93.25 502 LEU A C 1
ATOM 3878 O O . LEU A 1 502 ? -9.664 -22.391 2.99 1 93.25 502 LEU A O 1
ATOM 3882 N N . ILE A 1 503 ? -7.879 -22.844 1.735 1 89.75 503 ILE A N 1
ATOM 3883 C CA . ILE A 1 503 ? -7.148 -23.438 2.848 1 89.75 503 ILE A CA 1
ATOM 3884 C C . ILE A 1 503 ? -6.453 -22.344 3.654 1 89.75 503 ILE A C 1
ATOM 3886 O O . ILE A 1 503 ? -5.641 -21.594 3.117 1 89.75 503 ILE A O 1
ATOM 3890 N N . VAL A 1 504 ? -6.762 -22.281 4.883 1 90.12 504 VAL A N 1
ATOM 3891 C CA . VAL A 1 504 ? -6.234 -21.234 5.758 1 90.12 504 VAL A CA 1
ATOM 3892 C C . VAL A 1 504 ? -5.496 -21.875 6.934 1 90.12 504 VAL A C 1
ATOM 3894 O O . VAL A 1 504 ? -6.008 -22.797 7.566 1 90.12 504 VAL A O 1
ATOM 3897 N N . HIS A 1 505 ? -4.348 -21.328 7.172 1 85.88 505 HIS A N 1
ATOM 3898 C CA . HIS A 1 505 ? -3.549 -21.844 8.281 1 85.88 505 HIS A CA 1
ATOM 3899 C C . HIS A 1 505 ? -3.852 -21.109 9.578 1 85.88 505 HIS A C 1
ATOM 3901 O O . HIS A 1 505 ? -4.254 -19.938 9.547 1 85.88 505 HIS A O 1
ATOM 3907 N N . GLU A 1 506 ? -3.719 -21.828 10.609 1 84.44 506 GLU A N 1
ATOM 3908 C CA . GLU A 1 506 ? -3.893 -21.234 11.93 1 84.44 506 GLU A CA 1
ATOM 3909 C C . GLU A 1 506 ? -2.568 -20.703 12.469 1 84.44 506 GLU A C 1
ATOM 3911 O O . GLU A 1 506 ? -1.518 -21.312 12.266 1 84.44 506 GLU A O 1
ATOM 3916 N N . ARG A 1 507 ? -2.645 -19.531 13.094 1 80.94 507 ARG A N 1
ATOM 3917 C CA . ARG A 1 507 ? -1.439 -18.953 13.672 1 80.94 507 ARG A CA 1
ATOM 3918 C C . ARG A 1 507 ? -0.96 -19.75 14.875 1 80.94 507 ARG A C 1
ATOM 3920 O O . ARG A 1 507 ? -1.771 -20.281 15.641 1 80.94 507 ARG A O 1
ATOM 3927 N N . VAL A 1 508 ? 0.31 -19.875 14.906 1 71.94 508 VAL A N 1
ATOM 3928 C CA . VAL A 1 508 ? 0.902 -20.562 16.047 1 71.94 508 VAL A CA 1
ATOM 3929 C C . VAL A 1 508 ? 1.149 -19.562 17.188 1 71.94 508 VAL A C 1
ATOM 3931 O O . VAL A 1 508 ? 1.34 -18.375 16.938 1 71.94 508 VAL A O 1
ATOM 3934 N N . GLU A 1 509 ? 1.084 -19.938 18.359 1 64.31 509 GLU A N 1
ATOM 3935 C CA . GLU A 1 509 ? 1.154 -19.125 19.578 1 64.31 509 GLU A CA 1
ATOM 3936 C C . GLU A 1 509 ? 2.479 -18.375 19.656 1 64.31 509 GLU A C 1
ATOM 3938 O O . GLU A 1 509 ? 2.502 -17.188 20 1 64.31 509 GLU A O 1
ATOM 3943 N N . ASP A 1 510 ? 3.617 -19.016 19.328 1 66.38 510 ASP A N 1
ATOM 3944 C CA . ASP A 1 510 ? 4.887 -18.312 19.5 1 66.38 510 ASP A CA 1
ATOM 3945 C C . ASP A 1 510 ? 5.352 -17.688 18.188 1 66.38 510 ASP A C 1
ATOM 3947 O O . ASP A 1 510 ? 6.176 -18.266 17.469 1 66.38 510 ASP A O 1
ATOM 3951 N N . GLU A 1 511 ? 4.91 -16.484 17.953 1 63.62 511 GLU A N 1
ATOM 3952 C CA . GLU A 1 511 ? 5.176 -15.789 16.703 1 63.62 511 GLU A CA 1
ATOM 3953 C C . GLU A 1 511 ? 6.625 -15.328 16.625 1 63.62 511 GLU A C 1
ATOM 3955 O O . GLU A 1 511 ? 7.188 -15.211 15.531 1 63.62 511 GLU A O 1
ATOM 3960 N N . LYS A 1 512 ? 7.195 -15.141 17.75 1 63.66 512 LYS A N 1
ATOM 3961 C CA . LYS A 1 512 ? 8.562 -14.633 17.766 1 63.66 512 LYS A CA 1
ATOM 3962 C C . LYS A 1 512 ? 9.555 -15.703 17.328 1 63.66 512 LYS A C 1
ATOM 3964 O O . LYS A 1 512 ? 10.641 -15.398 16.844 1 63.66 512 LYS A O 1
ATOM 3969 N N . ALA A 1 513 ? 9.125 -16.766 17.312 1 72.19 513 ALA A N 1
ATOM 3970 C CA . ALA A 1 513 ? 10.055 -17.844 17.016 1 72.19 513 ALA A CA 1
ATOM 3971 C C . ALA A 1 513 ? 9.883 -18.328 15.57 1 72.19 513 ALA A C 1
ATOM 3973 O O . ALA A 1 513 ? 10.719 -19.062 15.047 1 72.19 513 ALA A O 1
ATOM 3974 N N . LYS A 1 514 ? 9.039 -17.812 14.953 1 84 514 LYS A N 1
ATOM 3975 C CA . LYS A 1 514 ? 8.797 -18.297 13.602 1 84 514 LYS A CA 1
ATOM 3976 C C . LYS A 1 514 ? 9.656 -17.547 12.586 1 84 514 LYS A C 1
ATOM 3978 O O . LYS A 1 514 ? 10.031 -16.391 12.805 1 84 514 LYS A O 1
ATOM 3983 N N . PRO A 1 515 ? 9.969 -18.25 11.453 1 90.88 515 PRO A N 1
ATOM 3984 C CA . PRO A 1 515 ? 10.703 -17.578 10.383 1 90.88 515 PRO A CA 1
ATOM 3985 C C . PRO A 1 515 ? 10.008 -16.297 9.914 1 90.88 515 PRO A C 1
ATOM 3987 O O . PRO A 1 515 ? 8.773 -16.234 9.898 1 90.88 515 PRO A O 1
ATOM 3990 N N . VAL A 1 516 ? 10.805 -15.281 9.602 1 94.81 516 VAL A N 1
ATOM 3991 C CA . VAL A 1 516 ? 10.305 -13.969 9.195 1 94.81 516 VAL A CA 1
ATOM 3992 C C . VAL A 1 516 ? 9.367 -14.133 7.996 1 94.81 516 VAL A C 1
ATOM 3994 O O . VAL A 1 516 ? 8.281 -13.531 7.961 1 94.81 516 VAL A O 1
ATOM 3997 N N . TRP A 1 517 ? 9.664 -14.984 7.07 1 94.81 517 TRP A N 1
ATOM 3998 C CA . TRP A 1 517 ? 8.977 -15.07 5.785 1 94.81 517 TRP A CA 1
ATOM 3999 C C . TRP A 1 517 ? 7.688 -15.883 5.91 1 94.81 517 TRP A C 1
ATOM 4001 O O . TRP A 1 517 ? 6.895 -15.945 4.965 1 94.81 517 TRP A O 1
ATOM 4011 N N . ASP A 1 518 ? 7.391 -16.422 7.07 1 90.06 518 ASP A N 1
ATOM 4012 C CA . ASP A 1 518 ? 6.109 -17.078 7.316 1 90.06 518 ASP A CA 1
ATOM 4013 C C . ASP A 1 518 ? 4.969 -16.062 7.301 1 90.06 518 ASP A C 1
ATOM 4015 O O . ASP A 1 518 ? 3.797 -16.438 7.199 1 90.06 518 ASP A O 1
ATOM 4019 N N . ASP A 1 519 ? 5.336 -14.797 7.363 1 91.19 519 ASP A N 1
ATOM 4020 C CA . ASP A 1 519 ? 4.316 -13.75 7.395 1 91.19 519 ASP A CA 1
ATOM 4021 C C . ASP A 1 519 ? 3.93 -13.32 5.98 1 91.19 519 ASP A C 1
ATOM 4023 O O . ASP A 1 519 ? 2.975 -12.562 5.797 1 91.19 519 ASP A O 1
ATOM 4027 N N . GLN A 1 520 ? 4.609 -13.758 4.953 1 93.25 520 GLN A N 1
ATOM 4028 C CA . GLN A 1 520 ? 4.254 -13.383 3.59 1 93.25 520 GLN A CA 1
ATOM 4029 C C . GLN A 1 520 ? 3.127 -14.258 3.055 1 93.25 520 GLN A C 1
ATOM 4031 O O . GLN A 1 520 ? 3.152 -15.477 3.219 1 93.25 520 GLN A O 1
ATOM 4036 N N . CYS A 1 521 ? 2.146 -13.617 2.475 1 91.5 521 CYS A N 1
ATOM 4037 C CA . CYS A 1 521 ? 1.062 -14.312 1.797 1 91.5 521 CYS A CA 1
ATOM 4038 C C . CYS A 1 521 ? 0.705 -13.625 0.485 1 91.5 521 CYS A C 1
ATOM 4040 O O . CYS A 1 521 ? 0.179 -12.508 0.487 1 91.5 521 CYS A O 1
ATOM 4042 N N . VAL A 1 522 ? 0.971 -14.336 -0.578 1 88.44 522 VAL A N 1
ATOM 4043 C CA . VAL A 1 522 ? 0.558 -13.859 -1.893 1 88.44 522 VAL A CA 1
ATOM 4044 C C . VAL A 1 522 ? -0.87 -14.312 -2.184 1 88.44 522 VAL A C 1
ATOM 4046 O O . VAL A 1 522 ? -1.177 -15.508 -2.1 1 88.44 522 VAL A O 1
ATOM 4049 N N . THR A 1 523 ? -1.824 -13.469 -2.25 1 88.88 523 THR A N 1
ATOM 4050 C CA . THR A 1 523 ? -3.219 -13.789 -2.523 1 88.88 523 THR A CA 1
ATOM 4051 C C . THR A 1 523 ? -3.357 -14.492 -3.871 1 88.88 523 THR A C 1
ATOM 4053 O O . THR A 1 523 ? -3.15 -13.883 -4.922 1 88.88 523 THR A O 1
ATOM 4056 N N . ASP A 1 524 ? -3.619 -15.789 -3.838 1 91.94 524 ASP A N 1
ATOM 4057 C CA . ASP A 1 524 ? -3.881 -16.656 -4.98 1 91.94 524 ASP A CA 1
ATOM 4058 C C . ASP A 1 524 ? -5.133 -17.5 -4.754 1 91.94 524 ASP A C 1
ATOM 4060 O O . ASP A 1 524 ? -5.055 -18.594 -4.184 1 91.94 524 ASP A O 1
ATOM 4064 N N . VAL A 1 525 ? -6.289 -17.094 -5.25 1 91.75 525 VAL A N 1
ATOM 4065 C CA . VAL A 1 525 ? -7.582 -17.609 -4.82 1 91.75 525 VAL A CA 1
ATOM 4066 C C . VAL A 1 525 ? -7.973 -18.812 -5.691 1 91.75 525 VAL A C 1
ATOM 4068 O O . VAL A 1 525 ? -8.531 -19.797 -5.191 1 91.75 525 VAL A O 1
ATOM 4071 N N . ASP A 1 526 ? -7.75 -18.812 -7.027 1 89.56 526 ASP A N 1
ATOM 4072 C CA . ASP A 1 526 ? -8.18 -19.859 -7.957 1 89.56 526 ASP A CA 1
ATOM 4073 C C . ASP A 1 526 ? -6.98 -20.625 -8.5 1 89.56 526 ASP A C 1
ATOM 4075 O O . ASP A 1 526 ? -6.59 -20.453 -9.656 1 89.56 526 ASP A O 1
ATOM 4079 N N . GLN A 1 527 ? -6.656 -21.656 -7.801 1 86.38 527 GLN A N 1
ATOM 4080 C CA . GLN A 1 527 ? -5.406 -22.312 -8.18 1 86.38 527 GLN A CA 1
ATOM 4081 C C . GLN A 1 527 ? -5.668 -23.531 -9.047 1 86.38 527 GLN A C 1
ATOM 4083 O O . GLN A 1 527 ? -4.828 -23.906 -9.867 1 86.38 527 GLN A O 1
ATOM 4088 N N . ILE A 1 528 ? -6.859 -24.141 -8.836 1 90.94 528 ILE A N 1
ATOM 4089 C CA . ILE A 1 528 ? -7.109 -25.438 -9.469 1 90.94 528 ILE A CA 1
ATOM 4090 C C . ILE A 1 528 ? -8.516 -25.453 -10.07 1 90.94 528 ILE A C 1
ATOM 4092 O O . ILE A 1 528 ? -9.461 -24.938 -9.461 1 90.94 528 ILE A O 1
ATOM 4096 N N . SER A 1 529 ? -8.547 -26.047 -11.242 1 92.94 529 SER A N 1
ATOM 4097 C CA . SER A 1 529 ? -9.836 -26.188 -11.898 1 92.94 529 SER A CA 1
ATOM 4098 C C . SER A 1 529 ? -10.172 -27.641 -12.172 1 92.94 529 SER A C 1
ATOM 4100 O O . SER A 1 529 ? -9.328 -28.516 -12.008 1 92.94 529 SER A O 1
ATOM 4102 N N . TYR A 1 530 ? -11.383 -27.938 -12.469 1 94.38 530 TYR A N 1
ATOM 4103 C CA . TYR A 1 530 ? -11.883 -29.203 -12.992 1 94.38 530 TYR A CA 1
ATOM 4104 C C . TYR A 1 530 ? -12.875 -28.969 -14.125 1 94.38 530 TYR A C 1
ATOM 4106 O O . TYR A 1 530 ? -13.922 -28.359 -13.922 1 94.38 530 TYR A O 1
ATOM 4114 N N . ALA A 1 531 ? -12.469 -29.391 -15.281 1 94.38 531 ALA A N 1
ATOM 4115 C CA . ALA A 1 531 ? -13.25 -29.219 -16.5 1 94.38 531 ALA A CA 1
ATOM 4116 C C . ALA A 1 531 ? -13.508 -27.734 -16.766 1 94.38 531 ALA A C 1
ATOM 4118 O O . ALA A 1 531 ? -14.625 -27.344 -17.141 1 94.38 531 ALA A O 1
ATOM 4119 N N . GLY A 1 532 ? -12.578 -26.953 -16.438 1 92.56 532 GLY A N 1
ATOM 4120 C CA . GLY A 1 532 ? -12.617 -25.531 -16.766 1 92.56 532 GLY A CA 1
ATOM 4121 C C . GLY A 1 532 ? -13.258 -24.688 -15.688 1 92.56 532 GLY A C 1
ATOM 4122 O O . GLY A 1 532 ? -13.328 -23.453 -15.812 1 92.56 532 GLY A O 1
ATOM 4123 N N . LEU A 1 533 ? -13.727 -25.297 -14.641 1 94.5 533 LEU A N 1
ATOM 4124 C CA . LEU A 1 533 ? -14.367 -24.578 -13.555 1 94.5 533 LEU A CA 1
ATOM 4125 C C . LEU A 1 533 ? -13.516 -24.625 -12.289 1 94.5 533 LEU A C 1
ATOM 4127 O O . LEU A 1 533 ? -12.906 -25.656 -11.992 1 94.5 533 LEU A O 1
ATOM 4131 N N . PRO A 1 534 ? -13.492 -23.531 -11.539 1 94.62 534 PRO A N 1
ATOM 4132 C CA . PRO A 1 534 ? -12.734 -23.578 -10.281 1 94.62 534 PRO A CA 1
ATOM 4133 C C . PRO A 1 534 ? -13.281 -24.625 -9.312 1 94.62 534 PRO A C 1
ATOM 4135 O O . PRO A 1 534 ? -14.469 -24.625 -8.992 1 94.62 534 PRO A O 1
ATOM 4138 N N . ILE A 1 535 ? -12.453 -25.438 -8.789 1 93.62 535 ILE A N 1
ATOM 4139 C CA . ILE A 1 535 ? -12.883 -26.562 -7.945 1 93.62 535 ILE A CA 1
ATOM 4140 C C . ILE A 1 535 ? -13.344 -26.031 -6.59 1 93.62 535 ILE A C 1
ATOM 4142 O O . ILE A 1 535 ? -14.086 -26.703 -5.875 1 93.62 535 ILE A O 1
ATOM 4146 N N . ASN A 1 536 ? -12.875 -24.812 -6.258 1 95.31 536 ASN A N 1
ATOM 4147 C CA . ASN A 1 536 ? -13.148 -24.297 -4.922 1 95.31 536 ASN A CA 1
ATOM 4148 C C . ASN A 1 536 ? -14.32 -23.328 -4.93 1 95.31 536 ASN A C 1
ATOM 4150 O O . ASN A 1 536 ? -14.508 -22.562 -3.973 1 95.31 536 ASN A O 1
ATOM 4154 N N . GLU A 1 537 ? -15.086 -23.234 -6 1 97.31 537 GLU A N 1
ATOM 4155 C CA . GLU A 1 537 ? -16.25 -22.359 -6.078 1 97.31 537 GLU A CA 1
ATOM 4156 C C . GLU A 1 537 ? -17.453 -22.969 -5.352 1 97.31 537 GLU A C 1
ATOM 4158 O O . GLU A 1 537 ? -17.719 -24.156 -5.473 1 97.31 537 GLU A O 1
ATOM 4163 N N . ILE A 1 538 ? -18.109 -22.219 -4.578 1 98.31 538 ILE A N 1
ATOM 4164 C CA . ILE A 1 538 ? -19.375 -22.547 -3.953 1 98.31 538 ILE A CA 1
ATOM 4165 C C . ILE A 1 538 ? -20.359 -21.391 -4.125 1 98.31 538 ILE A C 1
ATOM 4167 O O . ILE A 1 538 ? -19.984 -20.234 -3.973 1 98.31 538 ILE A O 1
ATOM 4171 N N . VAL A 1 539 ? -21.594 -21.688 -4.527 1 98.81 539 VAL A N 1
ATOM 4172 C CA . VAL A 1 539 ? -22.609 -20.672 -4.777 1 98.81 539 VAL A CA 1
ATOM 4173 C C . VAL A 1 539 ? -23.781 -20.859 -3.812 1 98.81 539 VAL A C 1
ATOM 4175 O O . VAL A 1 539 ? -24.344 -21.953 -3.729 1 98.81 539 VAL A O 1
ATOM 4178 N N . PHE A 1 540 ? -24.141 -19.844 -3.121 1 98.75 540 PHE A N 1
ATOM 4179 C CA . PHE A 1 540 ? -25.281 -19.844 -2.219 1 98.75 540 PHE A CA 1
ATOM 4180 C C . PHE A 1 540 ? -26.531 -19.312 -2.914 1 98.75 540 PHE A C 1
ATOM 4182 O O . PHE A 1 540 ? -26.562 -18.156 -3.32 1 98.75 540 PHE A O 1
ATOM 4189 N N . TRP A 1 541 ? -27.5 -20.141 -3.057 1 98.25 541 TRP A N 1
ATOM 4190 C CA . TRP A 1 541 ? -28.859 -19.734 -3.406 1 98.25 541 TRP A CA 1
ATOM 4191 C C . TRP A 1 541 ? -29.734 -19.625 -2.162 1 98.25 541 TRP A C 1
ATOM 4193 O O . TRP A 1 541 ? -30.609 -20.469 -1.929 1 98.25 541 TRP A O 1
ATOM 4203 N N . LEU A 1 542 ? -29.547 -18.578 -1.484 1 96.56 542 LEU A N 1
ATOM 4204 C CA . LEU A 1 542 ? -30.078 -18.422 -0.134 1 96.56 542 LEU A CA 1
ATOM 4205 C C . LEU A 1 542 ? -31.594 -18.453 -0.14 1 96.56 542 LEU A C 1
ATOM 4207 O O . LEU A 1 542 ? -32.219 -19 0.773 1 96.56 542 LEU A O 1
ATOM 4211 N N . GLU A 1 543 ? -32.25 -17.906 -1.104 1 94.5 543 GLU A N 1
ATOM 4212 C CA . GLU A 1 543 ? -33.688 -17.875 -1.183 1 94.5 543 GLU A CA 1
ATOM 4213 C C . GLU A 1 543 ? -34.281 -19.266 -1.303 1 94.5 543 GLU A C 1
ATOM 4215 O O . GLU A 1 543 ? -35.406 -19.516 -0.879 1 94.5 543 GLU A O 1
ATOM 4220 N N . ASP A 1 544 ? -33.5 -20.156 -1.759 1 95.5 544 ASP A N 1
ATOM 4221 C CA . ASP A 1 544 ? -33.969 -21.516 -2.018 1 95.5 544 ASP A CA 1
ATOM 4222 C C . ASP A 1 544 ? -33.406 -22.5 -0.998 1 95.5 544 ASP A C 1
ATOM 4224 O O . ASP A 1 544 ? -33.75 -23.688 -1.021 1 95.5 544 ASP A O 1
ATOM 4228 N N . GLY A 1 545 ? -32.5 -21.984 -0.144 1 95.88 545 GLY A N 1
ATOM 4229 C CA . GLY A 1 545 ? -31.844 -22.859 0.809 1 95.88 545 GLY A CA 1
ATOM 4230 C C . GLY A 1 545 ? -30.938 -23.875 0.151 1 95.88 545 GLY A C 1
ATOM 4231 O O . GLY A 1 545 ? -30.859 -25.031 0.584 1 95.88 545 GLY A O 1
ATOM 4232 N N . LEU A 1 546 ? -30.344 -23.5 -1 1 97.88 546 LEU A N 1
ATOM 4233 C CA . LEU A 1 546 ? -29.5 -24.406 -1.771 1 97.88 546 LEU A CA 1
ATOM 4234 C C . LEU A 1 546 ? -28.062 -23.922 -1.79 1 97.88 546 LEU A C 1
ATOM 4236 O O . LEU A 1 546 ? -27.797 -22.719 -1.695 1 97.88 546 LEU A O 1
ATOM 4240 N N . VAL A 1 547 ? -27.172 -24.844 -1.892 1 98.44 547 VAL A N 1
ATOM 4241 C CA . VAL A 1 547 ? -25.75 -24.594 -2.176 1 98.44 547 VAL A CA 1
ATOM 4242 C C . VAL A 1 547 ? -25.328 -25.422 -3.393 1 98.44 547 VAL A C 1
ATOM 4244 O O . VAL A 1 547 ? -25.703 -26.578 -3.533 1 98.44 547 VAL A O 1
ATOM 4247 N N . GLU A 1 548 ? -24.641 -24.734 -4.25 1 98.5 548 GLU A N 1
ATOM 4248 C CA . GLU A 1 548 ? -24.188 -25.375 -5.48 1 98.5 548 GLU A CA 1
ATOM 4249 C C . GLU A 1 548 ? -22.656 -25.406 -5.555 1 98.5 548 GLU A C 1
ATOM 4251 O O . GLU A 1 548 ? -22 -24.438 -5.207 1 98.5 548 GLU A O 1
ATOM 4256 N N . LEU A 1 549 ? -22.125 -26.5 -5.914 1 97.94 549 LEU A N 1
ATOM 4257 C CA . LEU A 1 549 ? -20.734 -26.656 -6.293 1 97.94 549 LEU A CA 1
ATOM 4258 C C . LEU A 1 549 ? -20.594 -26.953 -7.785 1 97.94 549 LEU A C 1
ATOM 4260 O O . LEU A 1 549 ? -20.609 -28.109 -8.195 1 97.94 549 LEU A O 1
ATOM 4264 N N . PRO A 1 550 ? -20.297 -25.922 -8.555 1 97.06 550 PRO A N 1
ATOM 4265 C CA . PRO A 1 550 ? -20.391 -26.062 -10.008 1 97.06 550 PRO A CA 1
ATOM 4266 C C . PRO A 1 550 ? -19.422 -27.109 -10.562 1 97.06 550 PRO A C 1
ATOM 4268 O O . PRO A 1 550 ? -19.828 -27.969 -11.344 1 97.06 550 PRO A O 1
ATOM 4271 N N . ALA A 1 551 ? -18.172 -27.062 -10.188 1 95.69 551 ALA A N 1
ATOM 4272 C CA . ALA A 1 551 ? -17.188 -28 -10.719 1 95.69 551 ALA A CA 1
ATOM 4273 C C . ALA A 1 551 ? -17.516 -29.438 -10.328 1 95.69 551 ALA A C 1
ATOM 4275 O O . ALA A 1 551 ? -17.188 -30.375 -11.047 1 95.69 551 ALA A O 1
ATOM 4276 N N . TRP A 1 552 ? -18.188 -29.594 -9.242 1 96.5 552 TRP A N 1
ATOM 4277 C CA . TRP A 1 552 ? -18.547 -30.906 -8.711 1 96.5 552 TRP A CA 1
ATOM 4278 C C . TRP A 1 552 ? -19.906 -31.359 -9.234 1 96.5 552 TRP A C 1
ATOM 4280 O O . TRP A 1 552 ? -20.344 -32.469 -8.945 1 96.5 552 TRP A O 1
ATOM 4290 N N . LYS A 1 553 ? -20.578 -30.547 -9.906 1 96.12 553 LYS A N 1
ATOM 4291 C CA . LYS A 1 553 ? -21.875 -30.812 -10.516 1 96.12 553 LYS A CA 1
ATOM 4292 C C . LYS A 1 553 ? -22.875 -31.312 -9.484 1 96.12 553 LYS A C 1
ATOM 4294 O O . LYS A 1 553 ? -23.547 -32.312 -9.703 1 96.12 553 LYS A O 1
ATOM 4299 N N . VAL A 1 554 ? -22.938 -30.609 -8.383 1 97.69 554 VAL A N 1
ATOM 4300 C CA . VAL A 1 554 ? -23.875 -31.031 -7.34 1 97.69 554 VAL A CA 1
ATOM 4301 C C . VAL A 1 554 ? -24.562 -29.797 -6.75 1 97.69 554 VAL A C 1
ATOM 4303 O O . VAL A 1 554 ? -23.953 -28.75 -6.586 1 97.69 554 VAL A O 1
ATOM 4306 N N . THR A 1 555 ? -25.797 -29.859 -6.559 1 98.31 555 THR A N 1
ATOM 4307 C CA . THR A 1 555 ? -26.609 -28.922 -5.785 1 98.31 555 THR A CA 1
ATOM 4308 C C . THR A 1 555 ? -27.156 -29.594 -4.523 1 98.31 555 THR A C 1
ATOM 4310 O O . THR A 1 555 ? -27.641 -30.719 -4.578 1 98.31 555 THR A O 1
ATOM 4313 N N . MET A 1 556 ? -27.031 -28.953 -3.443 1 98.5 556 MET A N 1
ATOM 4314 C CA . MET A 1 556 ? -27.422 -29.516 -2.156 1 98.5 556 MET A CA 1
ATOM 4315 C C . MET A 1 556 ? -28.406 -28.609 -1.432 1 98.5 556 MET A C 1
ATOM 4317 O O . MET A 1 556 ? -28.406 -27.391 -1.642 1 98.5 556 MET A O 1
ATOM 4321 N N . LYS A 1 557 ? -29.188 -29.188 -0.623 1 97.88 557 LYS A N 1
ATOM 4322 C CA . LYS A 1 557 ? -30.203 -28.453 0.118 1 97.88 557 LYS A CA 1
ATOM 4323 C C . LYS A 1 557 ? -29.969 -28.562 1.623 1 97.88 557 LYS A C 1
ATOM 4325 O O . LYS A 1 557 ? -29.516 -29.594 2.111 1 97.88 557 LYS A O 1
ATOM 4330 N N . LEU A 1 558 ? -30.328 -27.594 2.318 1 96.81 558 LEU A N 1
ATOM 4331 C CA . LEU A 1 558 ? -30.25 -27.547 3.775 1 96.81 558 LEU A CA 1
ATOM 4332 C C . LEU A 1 558 ? -31.109 -28.625 4.406 1 96.81 558 LEU A C 1
ATOM 4334 O O . LEU A 1 558 ? -32.25 -28.812 4.016 1 96.81 558 LEU A O 1
ATOM 4338 N N . VAL A 1 559 ? -30.531 -29.312 5.301 1 93.44 559 VAL A N 1
ATOM 4339 C CA . VAL A 1 559 ? -31.25 -30.344 6.039 1 93.44 559 VAL A CA 1
ATOM 4340 C C . VAL A 1 559 ? -31.938 -29.734 7.246 1 93.44 559 VAL A C 1
ATOM 4342 O O . VAL A 1 559 ? -31.312 -29.047 8.055 1 93.44 559 VAL A O 1
ATOM 4345 N N . GLU A 1 560 ? -33.188 -29.688 7.191 1 79.88 560 GLU A N 1
ATOM 4346 C CA . GLU A 1 560 ? -33.938 -29.141 8.32 1 79.88 560 GLU A CA 1
ATOM 4347 C C . GLU A 1 560 ? -33.719 -30 9.578 1 79.88 560 GLU A C 1
ATOM 4349 O O . GLU A 1 560 ? -33.781 -31.219 9.516 1 79.88 560 GLU A O 1
ATOM 4354 N N . GLU A 1 561 ? -32.906 -29.516 10.438 1 62.91 561 GLU A N 1
ATOM 4355 C CA . GLU A 1 561 ? -32.844 -30.266 11.695 1 62.91 561 GLU A CA 1
ATOM 4356 C C . GLU A 1 561 ? -34.25 -30.531 12.242 1 62.91 561 GLU A C 1
ATOM 4358 O O . GLU A 1 561 ? -35.062 -29.609 12.336 1 62.91 561 GLU A O 1
ATOM 4363 N N . LYS A 1 562 ? -34.781 -31.641 12.195 1 47.69 562 LYS A N 1
ATOM 4364 C CA . LYS A 1 562 ? -35.938 -31.906 13.055 1 47.69 562 LYS A CA 1
ATOM 4365 C C . LYS A 1 562 ? -35.719 -31.328 14.445 1 47.69 562 LYS A C 1
ATOM 4367 O O . LYS A 1 562 ? -34.625 -31.344 14.977 1 47.69 562 LYS A O 1
ATOM 4372 N N . ASP A 1 563 ? -36.562 -30.359 14.859 1 40.66 563 ASP A N 1
ATOM 4373 C CA . ASP A 1 563 ? -36.656 -29.766 16.188 1 40.66 563 ASP A CA 1
ATOM 4374 C C . ASP A 1 563 ? -36.25 -30.766 17.266 1 40.66 563 ASP A C 1
ATOM 4376 O O . ASP A 1 563 ? -37.062 -31.547 17.75 1 40.66 563 ASP A O 1
ATOM 4380 N N . ASP A 1 564 ? -35.344 -31.531 17.219 1 36 564 ASP A N 1
ATOM 4381 C CA . ASP A 1 564 ? -35.219 -31.922 18.625 1 36 564 ASP A CA 1
ATOM 4382 C C . ASP A 1 564 ? -35.062 -30.703 19.516 1 36 564 ASP A C 1
ATOM 4384 O O . ASP A 1 564 ? -34.625 -29.641 19.062 1 36 564 ASP A O 1
ATOM 4388 N N . GLU A 1 565 ? -35.281 -30.75 21.031 1 33.47 565 GLU A N 1
ATOM 4389 C CA . GLU A 1 565 ? -35.25 -29.75 22.094 1 33.47 565 GLU A CA 1
ATOM 4390 C C . GLU A 1 565 ? -34.094 -28.766 21.906 1 33.47 565 GLU A C 1
ATOM 4392 O O . GLU A 1 565 ? -33.25 -28.969 21.031 1 33.47 565 GLU A O 1
ATOM 4397 N N . GLY A 1 566 ? -33.406 -28.328 23.156 1 31.11 566 GLY A N 1
ATOM 4398 C CA . GLY A 1 566 ? -32.75 -27.203 23.828 1 31.11 566 GLY A CA 1
ATOM 4399 C C . GLY A 1 566 ? -31.375 -26.906 23.281 1 31.11 566 GLY A C 1
ATOM 4400 O O . GLY A 1 566 ? -30.375 -27.25 23.906 1 31.11 566 GLY A O 1
ATOM 4401 N N . LYS A 1 567 ? -31 -26.984 22.203 1 35.12 567 LYS A N 1
ATOM 4402 C CA . LYS A 1 567 ? -29.578 -26.656 22.094 1 35.12 567 LYS A CA 1
ATOM 4403 C C . LYS A 1 567 ? -29.344 -25.172 22.344 1 35.12 567 LYS A C 1
ATOM 4405 O O . LYS A 1 567 ? -29.781 -24.328 21.562 1 35.12 567 LYS A O 1
ATOM 4410 N N . GLU A 1 568 ? -29.219 -24.734 23.656 1 29.55 568 GLU A N 1
ATOM 4411 C CA . GLU A 1 568 ? -28.656 -23.453 24.062 1 29.55 568 GLU A CA 1
ATOM 4412 C C . GLU A 1 568 ? -27.297 -23.203 23.391 1 29.55 568 GLU A C 1
ATOM 4414 O O . GLU A 1 568 ? -26.375 -24.016 23.531 1 29.55 568 GLU A O 1
ATOM 4419 N N . TYR A 1 569 ? -27.156 -22.656 22.328 1 30.95 569 TYR A N 1
ATOM 4420 C CA . TYR A 1 569 ? -25.906 -22.094 21.844 1 30.95 569 TYR A CA 1
ATOM 4421 C C . TYR A 1 569 ? -25.25 -21.234 22.906 1 30.95 569 TYR A C 1
ATOM 4423 O O . TYR A 1 569 ? -25.828 -20.234 23.359 1 30.95 569 TYR A O 1
ATOM 4431 N N . THR A 1 570 ? -24.484 -21.844 23.8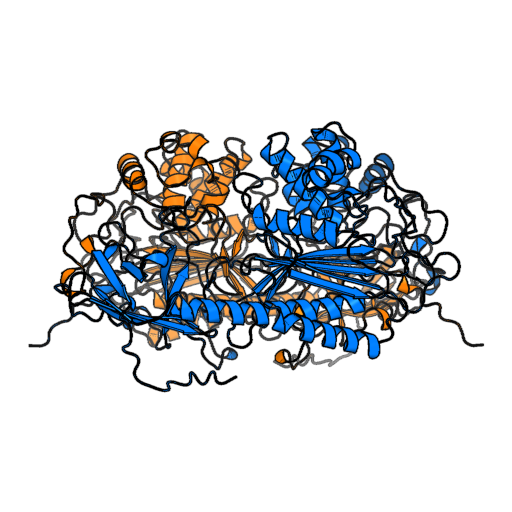28 1 26.89 570 THR A N 1
ATOM 4432 C CA . THR A 1 570 ? -23.656 -21.062 24.75 1 26.89 570 THR A CA 1
ATOM 4433 C C . THR A 1 570 ? -22.562 -20.328 24 1 26.89 570 THR A C 1
ATOM 4435 O O . THR A 1 570 ? -21.672 -20.953 23.422 1 26.89 570 THR A O 1
ATOM 4438 N N . PHE A 1 571 ? -22.859 -19.234 23.375 1 27.2 571 PHE A N 1
ATOM 4439 C CA . PHE A 1 571 ? -21.781 -18.312 23 1 27.2 571 PHE A CA 1
ATOM 4440 C C . PHE A 1 571 ? -20.891 -18 24.188 1 27.2 571 PHE A C 1
ATOM 4442 O O . PHE A 1 571 ? -21.375 -17.531 25.234 1 27.2 571 PHE A O 1
ATOM 4449 N N . ASP A 1 572 ? -19.953 -18.766 24.531 1 26.05 572 ASP A N 1
ATOM 4450 C CA . ASP A 1 572 ? -18.984 -18.25 25.484 1 26.05 572 ASP A CA 1
ATOM 4451 C C . ASP A 1 572 ? -18.594 -16.812 25.156 1 26.05 572 ASP A C 1
ATOM 4453 O O . ASP A 1 572 ? -18.062 -16.531 24.078 1 26.05 572 ASP A O 1
ATOM 4457 N N . LEU A 1 573 ? -19.312 -15.812 25.594 1 23.55 573 LEU A N 1
ATOM 4458 C CA . LEU A 1 573 ? -18.906 -14.414 25.688 1 23.55 573 LEU A CA 1
ATOM 4459 C C . LEU A 1 573 ? -17.562 -14.297 26.391 1 23.55 573 LEU A C 1
ATOM 4461 O O . LEU A 1 573 ? -17.328 -14.93 27.422 1 23.55 573 LEU A O 1
ATOM 4465 N N . MET B 1 1 ? 7.457 37.438 40.844 1 24.61 1 MET B N 1
ATOM 4466 C CA . MET B 1 1 ? 7.402 37.812 39.438 1 24.61 1 MET B CA 1
ATOM 4467 C C . MET B 1 1 ? 7.273 36.594 38.531 1 24.61 1 MET B C 1
ATOM 4469 O O . MET B 1 1 ? 8.266 35.906 38.25 1 24.61 1 MET B O 1
ATOM 4473 N N . PHE B 1 2 ? 6.156 35.875 38.594 1 27.86 2 PHE B N 1
ATOM 4474 C CA . PHE B 1 2 ? 5.801 34.656 37.875 1 27.86 2 PHE B CA 1
ATOM 4475 C C . PHE B 1 2 ? 5.812 34.875 36.375 1 27.86 2 PHE B C 1
ATOM 4477 O O . PHE B 1 2 ? 5.078 35.75 35.875 1 27.86 2 PHE B O 1
ATOM 4484 N N . SER B 1 3 ? 6.98 34.719 35.812 1 28.59 3 SER B N 1
ATOM 4485 C CA . SER B 1 3 ? 7.133 34.75 34.375 1 28.59 3 SER B CA 1
ATOM 4486 C C . SER B 1 3 ? 6.059 33.906 33.688 1 28.59 3 SER B C 1
ATOM 4488 O O . SER B 1 3 ? 5.93 32.719 33.938 1 28.59 3 SER B O 1
ATOM 4490 N N . THR B 1 4 ? 4.938 34.531 33.375 1 31.23 4 THR B N 1
ATOM 4491 C CA . THR B 1 4 ? 3.895 34 32.531 1 31.23 4 THR B CA 1
ATOM 4492 C C . THR B 1 4 ? 4.488 33.438 31.234 1 31.23 4 THR B C 1
ATOM 4494 O O . THR B 1 4 ? 4.859 34.219 30.344 1 31.23 4 THR B O 1
ATOM 4497 N N . THR B 1 5 ? 5.246 32.406 31.312 1 33.59 5 THR B N 1
ATOM 4498 C CA . THR B 1 5 ? 5.645 31.719 30.078 1 33.59 5 THR B CA 1
ATOM 4499 C C . THR B 1 5 ? 4.438 31.484 29.172 1 33.59 5 THR B C 1
ATOM 4501 O O . THR B 1 5 ? 3.471 30.844 29.578 1 33.59 5 THR B O 1
ATOM 4504 N N . PHE B 1 6 ? 4.074 32.438 28.406 1 34.84 6 PHE B N 1
ATOM 4505 C CA . PHE B 1 6 ? 3.053 32.312 27.375 1 34.84 6 PHE B CA 1
ATOM 4506 C C . PHE B 1 6 ? 3.266 31.062 26.547 1 34.84 6 PHE B C 1
ATOM 4508 O O . PHE B 1 6 ? 4.352 30.844 26 1 34.84 6 PHE B O 1
ATOM 4515 N N . PRO B 1 7 ? 2.438 30.125 26.781 1 39.94 7 PRO B N 1
ATOM 4516 C CA . PRO B 1 7 ? 2.582 28.938 25.953 1 39.94 7 PRO B CA 1
ATOM 4517 C C . PRO B 1 7 ? 2.475 29.234 24.453 1 39.94 7 PRO B C 1
ATOM 4519 O O . PRO B 1 7 ? 1.39 29.562 23.969 1 39.94 7 PRO B O 1
ATOM 4522 N N . LEU B 1 8 ? 3.41 29.922 23.938 1 39.41 8 LEU B N 1
ATOM 4523 C CA . LEU B 1 8 ? 3.561 30.234 22.531 1 39.41 8 LEU B CA 1
ATOM 4524 C C . LEU B 1 8 ? 3.094 29.062 21.656 1 39.41 8 LEU B C 1
ATOM 4526 O O . LEU B 1 8 ? 2.52 29.266 20.594 1 39.41 8 LEU B O 1
ATOM 4530 N N . LEU B 1 9 ? 3.455 27.875 22 1 41.75 9 LEU B N 1
ATOM 4531 C CA . LEU B 1 9 ? 3.457 26.781 21.047 1 41.75 9 LEU B CA 1
ATOM 4532 C C . LEU B 1 9 ? 2.061 26.188 20.906 1 41.75 9 LEU B C 1
ATOM 4534 O O . LEU B 1 9 ? 1.872 25.203 20.188 1 41.75 9 LEU B O 1
ATOM 4538 N N . ALA B 1 10 ? 1.134 26.781 21.641 1 41.34 10 ALA B N 1
ATOM 4539 C CA . ALA B 1 10 ? -0.226 26.266 21.5 1 41.34 10 ALA B CA 1
ATOM 4540 C C . ALA B 1 10 ? -0.736 26.453 20.078 1 41.34 10 ALA B C 1
ATOM 4542 O O . ALA B 1 10 ? -1.786 25.906 19.719 1 41.34 10 ALA B O 1
ATOM 4543 N N . CYS B 1 11 ? -0.049 27.344 19.391 1 41.56 11 CYS B N 1
ATOM 4544 C CA . CYS B 1 11 ? -0.59 27.641 18.062 1 41.56 11 CYS B CA 1
ATOM 4545 C C . CYS B 1 11 ? -0.044 26.672 17.016 1 41.56 11 CYS B C 1
ATOM 4547 O O . CYS B 1 11 ? -0.269 26.859 15.82 1 41.56 11 CYS B O 1
ATOM 4549 N N . ILE B 1 12 ? 0.9 25.906 17.422 1 45.69 12 ILE B N 1
ATOM 4550 C CA . ILE B 1 12 ? 1.309 24.953 16.391 1 45.69 12 ILE B CA 1
ATOM 4551 C C . ILE B 1 12 ? 0.22 23.891 16.203 1 45.69 12 ILE B C 1
ATOM 4553 O O . ILE B 1 12 ? -0.186 23.234 17.156 1 45.69 12 ILE B O 1
ATOM 4557 N N . LEU B 1 13 ? -0.573 24.125 15.258 1 48.19 13 LEU B N 1
ATOM 4558 C CA . LEU B 1 13 ? -1.668 23.219 14.922 1 48.19 13 LEU B CA 1
ATOM 4559 C C . LEU B 1 13 ? -1.319 21.781 15.289 1 48.19 13 LEU B C 1
ATOM 4561 O O . LEU B 1 13 ? -0.3 21.25 14.836 1 48.19 13 LEU B O 1
ATOM 4565 N N . PRO B 1 14 ? -1.823 21.375 16.484 1 42.56 14 PRO B N 1
ATOM 4566 C CA . PRO B 1 14 ? -1.648 19.938 16.688 1 42.56 14 PRO B CA 1
ATOM 4567 C C . PRO B 1 14 ? -1.947 19.125 15.422 1 42.56 14 PRO B C 1
ATOM 4569 O O . PRO B 1 14 ? -3.107 19.016 15.023 1 42.56 14 PRO B O 1
ATOM 4572 N N . ILE B 1 15 ? -1.177 19.234 14.469 1 44.47 15 ILE B N 1
ATOM 4573 C CA . ILE B 1 15 ? -1.336 18.109 13.547 1 44.47 15 ILE B CA 1
ATOM 4574 C C . ILE B 1 15 ? -1.612 16.828 14.328 1 44.47 15 ILE B C 1
ATOM 4576 O O . ILE B 1 15 ? -1.089 16.641 15.43 1 44.47 15 ILE B O 1
ATOM 4580 N N . ALA B 1 16 ? -2.51 16.125 14.023 1 45.06 16 ALA B N 1
ATOM 4581 C CA . ALA B 1 16 ? -2.734 14.797 14.602 1 45.06 16 ALA B CA 1
ATOM 4582 C C . ALA B 1 16 ? -1.426 14.188 15.094 1 45.06 16 ALA B C 1
ATOM 4584 O O . ALA B 1 16 ? -0.542 13.867 14.289 1 45.06 16 ALA B O 1
ATOM 4585 N N . ALA B 1 17 ? -1.017 14.578 16.266 1 49.31 17 ALA B N 1
ATOM 4586 C CA . ALA B 1 17 ? 0.166 14.023 16.922 1 49.31 17 ALA B CA 1
ATOM 4587 C C . ALA B 1 17 ? 0.258 12.516 16.688 1 49.31 17 ALA B C 1
ATOM 4589 O O . ALA B 1 17 ? -0.317 11.734 17.453 1 49.31 17 ALA B O 1
ATOM 4590 N N . ALA B 1 18 ? 0.395 12.141 15.477 1 56.66 18 ALA B N 1
ATOM 4591 C CA . ALA B 1 18 ? 0.637 10.719 15.289 1 56.66 18 ALA B CA 1
ATOM 4592 C C . ALA B 1 18 ? 1.984 10.305 15.883 1 56.66 18 ALA B C 1
ATOM 4594 O O . ALA B 1 18 ? 2.984 11 15.703 1 56.66 18 ALA B O 1
ATOM 4595 N N . THR B 1 19 ? 1.92 9.508 16.891 1 72.88 19 THR B N 1
ATOM 4596 C CA . THR B 1 19 ? 3.109 8.859 17.438 1 72.88 19 THR B CA 1
ATOM 4597 C C . THR B 1 19 ? 3.787 8.008 16.359 1 72.88 19 THR B C 1
ATOM 4599 O O . THR B 1 19 ? 3.211 7.031 15.875 1 72.88 19 THR B O 1
ATOM 4602 N N . CYS B 1 20 ? 4.84 8.602 15.844 1 84.62 20 CYS B N 1
ATOM 4603 C CA . CYS B 1 20 ? 5.574 7.867 14.82 1 84.62 20 CYS B CA 1
ATOM 4604 C C . CYS B 1 20 ? 6.797 7.176 15.414 1 84.62 20 CYS B C 1
ATOM 4606 O O . CYS B 1 20 ? 7.523 7.77 16.203 1 84.62 20 CYS B O 1
ATOM 4608 N N . TYR B 1 21 ? 6.887 5.957 14.984 1 88.19 21 TYR B N 1
ATOM 4609 C CA . TYR B 1 21 ? 8.031 5.176 15.438 1 88.19 21 TYR B CA 1
ATOM 4610 C C . TYR B 1 21 ? 8.953 4.836 14.266 1 88.19 21 TYR B C 1
ATOM 4612 O O . TYR B 1 21 ? 8.484 4.574 13.156 1 88.19 21 TYR B O 1
ATOM 4620 N N . GLU B 1 22 ? 10.242 4.91 14.477 1 89.25 22 GLU B N 1
ATOM 4621 C CA . GLU B 1 22 ? 11.273 4.363 13.602 1 89.25 22 GLU B CA 1
ATOM 4622 C C . GLU B 1 22 ? 11.062 4.82 12.156 1 89.25 22 GLU B C 1
ATOM 4624 O O . GLU B 1 22 ? 10.844 3.996 11.266 1 89.25 22 GLU B O 1
ATOM 4629 N N . PRO B 1 23 ? 11.281 6.051 11.883 1 92.25 23 PRO B N 1
ATOM 4630 C CA . PRO B 1 23 ? 11.07 6.555 10.523 1 92.25 23 PRO B CA 1
ATOM 4631 C C . PRO B 1 23 ? 12.055 5.969 9.516 1 92.25 23 PRO B C 1
ATOM 4633 O O . PRO B 1 23 ? 13.156 5.551 9.898 1 92.25 23 PRO B O 1
ATOM 4636 N N . SER B 1 24 ? 11.648 5.816 8.289 1 91.75 24 SER B N 1
ATOM 4637 C CA . SER B 1 24 ? 12.445 5.469 7.121 1 91.75 24 SER B CA 1
ATOM 4638 C C . SER B 1 24 ? 12.367 6.555 6.055 1 91.75 24 SER B C 1
ATOM 4640 O O . SER B 1 24 ? 11.367 7.262 5.953 1 91.75 24 SER B O 1
ATOM 4642 N N . PRO B 1 25 ? 13.461 6.75 5.242 1 94 25 PRO B N 1
ATOM 4643 C CA . PRO B 1 25 ? 14.75 6.07 5.352 1 94 25 PRO B CA 1
ATOM 4644 C C . PRO B 1 25 ? 15.523 6.473 6.609 1 94 25 PRO B C 1
ATOM 4646 O O . PRO B 1 25 ? 15.469 7.633 7.023 1 94 25 PRO B O 1
ATOM 4649 N N . ALA B 1 26 ? 16.188 5.559 7.137 1 95.88 26 ALA B N 1
ATOM 4650 C CA . ALA B 1 26 ? 16.922 5.828 8.367 1 95.88 26 ALA B CA 1
ATOM 4651 C C . ALA B 1 26 ? 18.359 6.277 8.055 1 95.88 26 ALA B C 1
ATOM 4653 O O . ALA B 1 26 ? 19.047 6.82 8.922 1 95.88 26 ALA B O 1
ATOM 4654 N N . PHE B 1 27 ? 18.844 6.027 6.914 1 97.69 27 PHE B N 1
ATOM 4655 C CA . PHE B 1 27 ? 20.203 6.328 6.488 1 97.69 27 PHE B CA 1
ATOM 4656 C C . PHE B 1 27 ? 20.25 6.586 4.988 1 97.69 27 PHE B C 1
ATOM 4658 O O . PHE B 1 27 ? 19.312 6.277 4.266 1 97.69 27 PHE B O 1
ATOM 4665 N N . PRO B 1 28 ? 21.281 7.266 4.492 1 96.94 28 PRO B N 1
ATOM 4666 C CA . PRO B 1 28 ? 21.438 7.461 3.049 1 96.94 28 PRO B CA 1
ATOM 4667 C C . PRO B 1 28 ? 21.641 6.152 2.291 1 96.94 28 PRO B C 1
ATOM 4669 O O . PRO B 1 28 ? 21.922 5.121 2.9 1 96.94 28 PRO B O 1
ATOM 4672 N N . VAL B 1 29 ? 21.453 6.156 1.009 1 95.81 29 VAL B N 1
ATOM 4673 C CA . VAL B 1 29 ? 21.672 4.969 0.186 1 95.81 29 VAL B CA 1
ATOM 4674 C C . VAL B 1 29 ? 23.125 4.5 0.326 1 95.81 29 VAL B C 1
ATOM 4676 O O . VAL B 1 29 ? 24.047 5.227 -0.03 1 95.81 29 VAL B O 1
ATOM 4679 N N . PRO B 1 30 ? 23.297 3.328 0.804 1 96.88 30 PRO B N 1
ATOM 4680 C CA . PRO B 1 30 ? 24.672 2.865 1.022 1 96.88 30 PRO B CA 1
ATOM 4681 C C . PRO B 1 30 ? 25.391 2.551 -0.28 1 96.88 30 PRO B C 1
ATOM 4683 O O . PRO B 1 30 ? 24.781 2.111 -1.251 1 96.88 30 PRO B O 1
ATOM 4686 N N . SER B 1 31 ? 26.656 2.793 -0.241 1 94.62 31 SER B N 1
ATOM 4687 C CA . SER B 1 31 ? 27.547 2.299 -1.282 1 94.62 31 SER B CA 1
ATOM 4688 C C . SER B 1 31 ? 28.312 1.063 -0.817 1 94.62 31 SER B C 1
ATOM 4690 O O . SER B 1 31 ? 28.859 1.045 0.286 1 94.62 31 SER B O 1
ATOM 4692 N N . TRP B 1 32 ? 28.25 0.07 -1.621 1 97 32 TRP B N 1
ATOM 4693 C CA . TRP B 1 32 ? 28.859 -1.195 -1.229 1 97 32 TRP B CA 1
ATOM 4694 C C . TRP B 1 32 ? 30 -1.557 -2.164 1 97 32 TRP B C 1
ATOM 4696 O O . TRP B 1 32 ? 29.953 -1.28 -3.363 1 97 32 TRP B O 1
ATOM 4706 N N . ASN B 1 33 ? 31.016 -2.145 -1.576 1 90.38 33 ASN B N 1
ATOM 4707 C CA . ASN B 1 33 ? 32.031 -2.875 -2.35 1 90.38 33 ASN B CA 1
ATOM 4708 C C . ASN B 1 33 ? 32.25 -4.277 -1.791 1 90.38 33 ASN B C 1
ATOM 4710 O O . ASN B 1 33 ? 31.594 -4.676 -0.818 1 90.38 33 ASN B O 1
ATOM 4714 N N . LYS B 1 34 ? 33.062 -5.062 -2.342 1 90 34 LYS B N 1
ATOM 4715 C CA . LYS B 1 34 ? 33.219 -6.48 -2.049 1 90 34 LYS B CA 1
ATOM 4716 C C . LYS B 1 34 ? 33.812 -6.691 -0.655 1 90 34 LYS B C 1
ATOM 4718 O O . LYS B 1 34 ? 33.688 -7.77 -0.075 1 90 34 LYS B O 1
ATOM 4723 N N . GLU B 1 35 ? 34.438 -5.629 -0.208 1 90.94 35 GLU B N 1
ATOM 4724 C CA . GLU B 1 35 ? 35.062 -5.754 1.116 1 90.94 35 GLU B CA 1
ATOM 4725 C C . GLU B 1 35 ? 34 -5.586 2.215 1 90.94 35 GLU B C 1
ATOM 4727 O O . GLU B 1 35 ? 34.188 -6.07 3.332 1 90.94 35 GLU B O 1
ATOM 4732 N N . ASP B 1 36 ? 33 -4.926 1.623 1 88.62 36 ASP B N 1
ATOM 4733 C CA . ASP B 1 36 ? 31.922 -4.723 2.584 1 88.62 36 ASP B CA 1
ATOM 4734 C C . ASP B 1 36 ? 31.203 -6.031 2.871 1 88.62 36 ASP B C 1
ATOM 4736 O O . ASP B 1 36 ? 31.031 -6.867 1.979 1 88.62 36 ASP B O 1
ATOM 4740 N N . LEU B 1 37 ? 30.875 -6.492 3.984 1 94.25 37 LEU B N 1
ATOM 4741 C CA . LEU B 1 37 ? 30.109 -7.652 4.426 1 94.25 37 LEU B CA 1
ATOM 4742 C C . LEU B 1 37 ? 30.906 -8.938 4.223 1 94.25 37 LEU B C 1
ATOM 4744 O O . LEU B 1 37 ? 30.375 -10.039 4.34 1 94.25 37 LEU B O 1
ATOM 4748 N N . LYS B 1 38 ? 32.156 -8.906 3.699 1 94.12 38 LYS B N 1
ATOM 4749 C CA . LYS B 1 38 ? 33 -10.055 3.357 1 94.12 38 LYS B CA 1
ATOM 4750 C C . LYS B 1 38 ? 33.062 -11.047 4.516 1 94.12 38 LYS B C 1
ATOM 4752 O O . LYS B 1 38 ? 33.188 -12.25 4.297 1 94.12 38 LYS B O 1
ATOM 4757 N N . SER B 1 39 ? 33.031 -10.508 5.688 1 95.06 39 SER B N 1
ATOM 4758 C CA . SER B 1 39 ? 33.156 -11.367 6.855 1 95.06 39 SER B CA 1
ATOM 4759 C C . SER B 1 39 ? 31.859 -12.094 7.152 1 95.06 39 SER B C 1
ATOM 4761 O O . SER B 1 39 ? 31.844 -13.094 7.871 1 95.06 39 SER B O 1
ATOM 4763 N N . ASP B 1 40 ? 30.75 -11.617 6.613 1 96.88 40 ASP B N 1
ATOM 4764 C CA . ASP B 1 40 ? 29.438 -12.18 6.898 1 96.88 40 ASP B CA 1
ATOM 4765 C C . ASP B 1 40 ? 29.094 -13.297 5.914 1 96.88 40 ASP B C 1
ATOM 4767 O O . ASP B 1 40 ? 28.391 -14.242 6.27 1 96.88 40 ASP B O 1
ATOM 4771 N N . PHE B 1 41 ? 29.562 -13.289 4.703 1 97.62 41 PHE B N 1
ATOM 4772 C CA . PHE B 1 41 ? 29.172 -14.203 3.639 1 97.62 41 PHE B CA 1
ATOM 4773 C C . PHE B 1 41 ? 29.641 -15.625 3.949 1 97.62 41 PHE B C 1
ATOM 4775 O O . PHE B 1 41 ? 28.891 -16.578 3.713 1 97.62 41 PHE B O 1
ATOM 4782 N N . PRO B 1 42 ? 30.844 -15.836 4.594 1 97.44 42 PRO B N 1
ATOM 4783 C CA . PRO B 1 42 ? 31.234 -17.203 4.957 1 97.44 42 PRO B CA 1
ATOM 4784 C C . PRO B 1 42 ? 30.281 -17.844 5.957 1 97.44 42 PRO B C 1
ATOM 4786 O O . PRO B 1 42 ? 30.047 -19.047 5.918 1 97.44 42 PRO B O 1
ATOM 4789 N N . LEU B 1 43 ? 29.781 -17.016 6.828 1 97.62 43 LEU B N 1
ATOM 4790 C CA . LEU B 1 43 ? 28.812 -17.531 7.789 1 97.62 43 LEU B CA 1
ATOM 4791 C C . LEU B 1 43 ? 27.531 -17.969 7.094 1 97.62 43 LEU B C 1
ATOM 4793 O O . LEU B 1 43 ? 26.938 -19 7.453 1 97.62 43 LEU B O 1
ATOM 4797 N N . ILE B 1 44 ? 27.109 -17.219 6.113 1 98 44 ILE B N 1
ATOM 4798 C CA . ILE B 1 44 ? 25.938 -17.562 5.324 1 98 44 ILE B CA 1
ATOM 4799 C C . ILE B 1 44 ? 26.203 -18.859 4.551 1 98 44 ILE B C 1
ATOM 4801 O O . ILE B 1 44 ? 25.359 -19.75 4.516 1 98 44 ILE B O 1
ATOM 4805 N N . GLU B 1 45 ? 27.359 -19.016 4.012 1 97.69 45 GLU B N 1
ATOM 4806 C CA . GLU B 1 45 ? 27.734 -20.203 3.258 1 97.69 45 GLU B CA 1
ATOM 4807 C C . GLU B 1 45 ? 27.719 -21.438 4.148 1 97.69 45 GLU B C 1
ATOM 4809 O O . GLU B 1 45 ? 27.281 -22.516 3.729 1 97.69 45 GLU B O 1
ATOM 4814 N N . ALA B 1 46 ? 28.25 -21.281 5.328 1 97.38 46 ALA B N 1
ATOM 4815 C CA . ALA B 1 46 ? 28.266 -22.391 6.273 1 97.38 46 ALA B CA 1
ATOM 4816 C C . ALA B 1 46 ? 26.844 -22.844 6.598 1 97.38 46 ALA B C 1
ATOM 4818 O O . ALA B 1 46 ? 26.578 -24.047 6.668 1 97.38 46 ALA B O 1
ATOM 4819 N N . SER B 1 47 ? 26.016 -21.875 6.801 1 97 47 SER B N 1
ATOM 4820 C CA . SER B 1 47 ? 24.625 -22.188 7.098 1 97 47 SER B CA 1
ATOM 4821 C C . SER B 1 47 ? 23.953 -22.859 5.906 1 97 47 SER B C 1
ATOM 4823 O O . SER B 1 47 ? 23.094 -23.734 6.078 1 97 47 SER B O 1
ATOM 4825 N N . LEU B 1 48 ? 24.25 -22.422 4.672 1 97.12 48 LEU B N 1
ATOM 4826 C CA . LEU B 1 48 ? 23.719 -23.062 3.471 1 97.12 48 LEU B CA 1
ATOM 4827 C C . LEU B 1 48 ? 24.156 -24.531 3.398 1 97.12 48 LEU B C 1
ATOM 4829 O O . LEU B 1 48 ? 23.359 -25.391 3.043 1 97.12 48 LEU B O 1
ATOM 4833 N N . ARG B 1 49 ? 25.391 -24.812 3.77 1 95.12 49 ARG B N 1
ATOM 4834 C CA . ARG B 1 49 ? 25.891 -26.172 3.787 1 95.12 49 ARG B CA 1
ATOM 4835 C C . ARG B 1 49 ? 25.125 -27.016 4.809 1 95.12 49 ARG B C 1
ATOM 4837 O O . ARG B 1 49 ? 24.812 -28.188 4.551 1 95.12 49 ARG B O 1
ATOM 4844 N N . ASP B 1 50 ? 24.844 -26.406 5.91 1 95.44 50 ASP B N 1
ATOM 4845 C CA . ASP B 1 50 ? 24.094 -27.109 6.941 1 95.44 50 ASP B CA 1
ATOM 4846 C C . ASP B 1 50 ? 22.703 -27.5 6.441 1 95.44 50 ASP B C 1
ATOM 4848 O O . ASP B 1 50 ? 22.219 -28.594 6.742 1 95.44 50 ASP B O 1
ATOM 4852 N N . ILE B 1 51 ? 22.125 -26.641 5.719 1 95.12 51 ILE B N 1
ATOM 4853 C CA . ILE B 1 51 ? 20.797 -26.891 5.16 1 95.12 51 ILE B CA 1
ATOM 4854 C C . ILE B 1 51 ? 20.875 -28.078 4.195 1 95.12 51 ILE B C 1
ATOM 4856 O O . ILE B 1 51 ? 20.031 -28.984 4.238 1 95.12 51 ILE B O 1
ATOM 4860 N N . LEU B 1 52 ? 21.875 -28.125 3.383 1 93.62 52 LEU B N 1
ATOM 4861 C CA . LEU B 1 52 ? 22.047 -29.172 2.377 1 93.62 52 LEU B CA 1
ATOM 4862 C C . LEU B 1 52 ? 22.312 -30.516 3.033 1 93.62 52 LEU B C 1
ATOM 4864 O O . LEU B 1 52 ? 21.938 -31.562 2.498 1 93.62 52 LEU B O 1
ATOM 4868 N N . ASP B 1 53 ? 22.922 -30.531 4.168 1 88.81 53 ASP B N 1
ATOM 4869 C CA . ASP B 1 53 ? 23.297 -31.766 4.867 1 88.81 53 ASP B CA 1
ATOM 4870 C C . ASP B 1 53 ? 22.109 -32.344 5.633 1 88.81 53 ASP B C 1
ATOM 4872 O O . ASP B 1 53 ? 22.047 -33.562 5.859 1 88.81 53 ASP B O 1
ATOM 4876 N N . GLN B 1 54 ? 21.266 -31.531 6.074 1 78.94 54 GLN B N 1
ATOM 4877 C CA . GLN B 1 54 ? 20.203 -31.953 6.973 1 78.94 54 GLN B CA 1
ATOM 4878 C C . GLN B 1 54 ? 19 -32.469 6.188 1 78.94 54 GLN B C 1
ATOM 4880 O O . GLN B 1 54 ? 18.234 -33.312 6.688 1 78.94 54 GLN B O 1
ATOM 4885 N N . GLU B 1 55 ? 18.812 -31.969 5.117 1 75.25 55 GLU B N 1
ATOM 4886 C CA . GLU B 1 55 ? 17.547 -32.25 4.434 1 75.25 55 GLU B CA 1
ATOM 4887 C C . GLU B 1 55 ? 17.797 -32.906 3.082 1 75.25 55 GLU B C 1
ATOM 4889 O O . GLU B 1 55 ? 18.906 -32.875 2.553 1 75.25 55 GLU B O 1
ATOM 4894 N N . ASN B 1 56 ? 16.906 -33.719 2.678 1 78.56 56 ASN B N 1
ATOM 4895 C CA . ASN B 1 56 ? 17.094 -34.469 1.445 1 78.56 56 ASN B CA 1
ATOM 4896 C C . ASN B 1 56 ? 16.875 -33.594 0.212 1 78.56 56 ASN B C 1
ATOM 4898 O O . ASN B 1 56 ? 15.781 -33.594 -0.365 1 78.56 56 ASN B O 1
ATOM 4902 N N . TYR B 1 57 ? 18.016 -32.844 -0.062 1 92 57 TYR B N 1
ATOM 4903 C CA . TYR B 1 57 ? 18 -32.031 -1.268 1 92 57 TYR B CA 1
ATOM 4904 C C . TYR B 1 57 ? 19 -32.562 -2.291 1 92 57 TYR B C 1
ATOM 4906 O O . TYR B 1 57 ? 19.609 -31.766 -3.037 1 92 57 TYR B O 1
ATOM 4914 N N . GLU B 1 58 ? 19.172 -33.844 -2.344 1 91.81 58 GLU B N 1
ATOM 4915 C CA . GLU B 1 58 ? 20.219 -34.469 -3.137 1 91.81 58 GLU B CA 1
ATOM 4916 C C . GLU B 1 58 ? 20 -34.25 -4.629 1 91.81 58 GLU B C 1
ATOM 4918 O O . GLU B 1 58 ? 20.953 -34.281 -5.418 1 91.81 58 GLU B O 1
ATOM 4923 N N . SER B 1 59 ? 18.844 -34.031 -5.008 1 92.38 59 SER B N 1
ATOM 4924 C CA . SER B 1 59 ? 18.547 -33.844 -6.426 1 92.38 59 SER B CA 1
ATOM 4925 C C . SER B 1 59 ? 18.328 -32.375 -6.77 1 92.38 59 SER B C 1
ATOM 4927 O O . SER B 1 59 ? 17.719 -32.062 -7.797 1 92.38 59 SER B O 1
ATOM 4929 N N . SER B 1 60 ? 18.766 -31.469 -5.855 1 95.88 60 SER B N 1
ATOM 4930 C CA . SER B 1 60 ? 18.516 -30.047 -6.078 1 95.88 60 SER B CA 1
ATOM 4931 C C . SER B 1 60 ? 19.828 -29.281 -6.273 1 95.88 60 SER B C 1
ATOM 4933 O O . SER B 1 60 ? 20.828 -29.578 -5.621 1 95.88 60 SER B O 1
ATOM 4935 N N . SER B 1 61 ? 19.828 -28.344 -7.188 1 97.88 61 SER B N 1
ATOM 4936 C CA . SER B 1 61 ? 20.891 -27.375 -7.43 1 97.88 61 SER B CA 1
ATOM 4937 C C . SER B 1 61 ? 20.422 -25.953 -7.148 1 97.88 61 SER B C 1
ATOM 4939 O O . SER B 1 61 ? 19.219 -25.688 -7.141 1 97.88 61 SER B O 1
ATOM 4941 N N . PHE B 1 62 ? 21.359 -25.062 -6.836 1 98.62 62 PHE B N 1
ATOM 4942 C CA . PHE B 1 62 ? 20.938 -23.672 -6.711 1 98.62 62 PHE B CA 1
ATOM 4943 C C . PHE B 1 62 ? 22.062 -22.734 -7.109 1 98.62 62 PHE B C 1
ATOM 4945 O O . PHE B 1 62 ? 23.234 -23.125 -7.133 1 98.62 62 PHE B O 1
ATOM 4952 N N . SER B 1 63 ? 21.719 -21.578 -7.535 1 98.88 63 SER B N 1
ATOM 4953 C CA . SER B 1 63 ? 22.562 -20.406 -7.699 1 98.88 63 SER B CA 1
ATOM 4954 C C . SER B 1 63 ? 22.016 -19.219 -6.934 1 98.88 63 SER B C 1
ATOM 4956 O O . SER B 1 63 ? 20.859 -18.844 -7.105 1 98.88 63 SER B O 1
ATOM 4958 N N . VAL B 1 64 ? 22.797 -18.609 -6.055 1 98.88 64 VAL B N 1
ATOM 4959 C CA . VAL B 1 64 ? 22.406 -17.438 -5.266 1 98.88 64 VAL B CA 1
ATOM 4960 C C . VAL B 1 64 ? 23.422 -16.312 -5.453 1 98.88 64 VAL B C 1
ATOM 4962 O O . VAL B 1 64 ? 24.625 -16.562 -5.422 1 98.88 64 VAL B O 1
ATOM 4965 N N . GLU B 1 65 ? 22.922 -15.148 -5.723 1 98.75 65 GLU B N 1
ATOM 4966 C CA . GLU B 1 65 ? 23.812 -13.992 -5.801 1 98.75 65 GLU B CA 1
ATOM 4967 C C . GLU B 1 65 ? 23.234 -12.805 -5.027 1 98.75 65 GLU B C 1
ATOM 4969 O O . GLU B 1 65 ? 22.031 -12.594 -5.008 1 98.75 65 GLU B O 1
ATOM 4974 N N . VAL B 1 66 ? 24.078 -12.047 -4.348 1 98.69 66 VAL B N 1
ATOM 4975 C CA . VAL B 1 66 ? 23.797 -10.75 -3.74 1 98.69 66 VAL B CA 1
ATOM 4976 C C . VAL B 1 66 ? 24.531 -9.648 -4.508 1 98.69 66 VAL B C 1
ATOM 4978 O O . VAL B 1 66 ? 25.734 -9.75 -4.746 1 98.69 66 VAL B O 1
ATOM 4981 N N . THR B 1 67 ? 23.812 -8.664 -4.922 1 98.31 67 THR B N 1
ATOM 4982 C CA . THR B 1 67 ? 24.406 -7.582 -5.699 1 98.31 67 THR B CA 1
ATOM 4983 C C . THR B 1 67 ? 24.078 -6.223 -5.094 1 98.31 67 THR B C 1
ATOM 4985 O O . THR B 1 67 ? 23.078 -6.086 -4.391 1 98.31 67 THR B O 1
ATOM 4988 N N . SER B 1 68 ? 24.969 -5.242 -5.25 1 98.12 68 SER B N 1
ATOM 4989 C CA . SER B 1 68 ? 24.656 -3.826 -5.098 1 98.12 68 SER B CA 1
ATOM 4990 C C . SER B 1 68 ? 24.203 -3.215 -6.418 1 98.12 68 SER B C 1
ATOM 4992 O O . SER B 1 68 ? 23.953 -3.934 -7.391 1 98.12 68 SER B O 1
ATOM 4994 N N . SER B 1 69 ? 24.031 -1.908 -6.438 1 97.31 69 SER B N 1
ATOM 4995 C CA . SER B 1 69 ? 23.672 -1.226 -7.672 1 97.31 69 SER B CA 1
ATOM 4996 C C . SER B 1 69 ? 24.828 -1.214 -8.664 1 97.31 69 SER B C 1
ATOM 4998 O O . SER B 1 69 ? 24.641 -0.901 -9.844 1 97.31 69 SER B O 1
ATOM 5000 N N . THR B 1 70 ? 26.016 -1.719 -8.219 1 96.31 70 THR B N 1
ATOM 5001 C CA . THR B 1 70 ? 27.172 -1.541 -9.102 1 96.31 70 THR B CA 1
ATOM 5002 C C . THR B 1 70 ? 27.812 -2.885 -9.43 1 96.31 70 THR B C 1
ATOM 5004 O O . THR B 1 70 ? 28.422 -3.041 -10.492 1 96.31 70 THR B O 1
ATOM 5007 N N . GLU B 1 71 ? 27.75 -3.834 -8.5 1 96.44 71 GLU B N 1
ATOM 5008 C CA . GLU B 1 71 ? 28.438 -5.09 -8.766 1 96.44 71 GLU B CA 1
ATOM 5009 C C . GLU B 1 71 ? 27.891 -6.223 -7.902 1 96.44 71 GLU B C 1
ATOM 5011 O O . GLU B 1 71 ? 27.188 -5.973 -6.922 1 96.44 71 GLU B O 1
ATOM 5016 N N . THR B 1 72 ? 28.219 -7.453 -8.289 1 97.62 72 THR B N 1
ATOM 5017 C CA . THR B 1 72 ? 27.922 -8.617 -7.465 1 97.62 72 THR B CA 1
ATOM 5018 C C . THR B 1 72 ? 28.875 -8.688 -6.27 1 97.62 72 THR B C 1
ATOM 5020 O O . THR B 1 72 ? 30.094 -8.609 -6.43 1 97.62 72 THR B O 1
ATOM 5023 N N . LEU B 1 73 ? 28.312 -8.82 -5.086 1 98.06 73 LEU B N 1
ATOM 5024 C CA . LEU B 1 73 ? 29.109 -8.812 -3.859 1 98.06 73 LEU B CA 1
ATOM 5025 C C . LEU B 1 73 ? 29.438 -10.234 -3.412 1 98.06 73 LEU B C 1
ATOM 5027 O O . LEU B 1 73 ? 30.438 -10.461 -2.738 1 98.06 73 LEU B O 1
ATOM 5031 N N . TRP B 1 74 ? 28.578 -11.156 -3.723 1 97.88 74 TRP B N 1
ATOM 5032 C CA . TRP B 1 74 ? 28.703 -12.531 -3.248 1 97.88 74 TRP B CA 1
ATOM 5033 C C . TRP B 1 74 ? 27.891 -13.484 -4.105 1 97.88 74 TRP B C 1
ATOM 5035 O O . TRP B 1 74 ? 26.797 -13.125 -4.574 1 97.88 74 TRP B O 1
ATOM 5045 N N . SER B 1 75 ? 28.438 -14.688 -4.332 1 98 75 SER B N 1
ATOM 5046 C CA . SER B 1 75 ? 27.734 -15.766 -5.031 1 98 75 SER B CA 1
ATOM 5047 C C . SER B 1 75 ? 27.953 -17.109 -4.332 1 98 75 SER B C 1
ATOM 5049 O O . SER B 1 75 ? 29.016 -17.344 -3.74 1 98 75 SER B O 1
ATOM 5051 N N . ALA B 1 76 ? 26.984 -17.906 -4.371 1 98.44 76 ALA B N 1
ATOM 5052 C CA . ALA B 1 76 ? 27.062 -19.297 -3.902 1 98.44 76 ALA B CA 1
ATOM 5053 C C . ALA B 1 76 ? 26.312 -20.234 -4.84 1 98.44 76 ALA B C 1
ATOM 5055 O O . ALA B 1 76 ? 25.234 -19.891 -5.336 1 98.44 76 ALA B O 1
ATOM 5056 N N . PHE B 1 77 ? 26.953 -21.406 -5.141 1 98.31 77 PHE B N 1
ATOM 5057 C CA . PHE B 1 77 ? 26.375 -22.375 -6.055 1 98.31 77 PHE B CA 1
ATOM 5058 C C . PHE B 1 77 ? 26.453 -23.781 -5.461 1 98.31 77 PHE B C 1
ATOM 5060 O O . PHE B 1 77 ? 27.328 -24.078 -4.641 1 98.31 77 PHE B O 1
ATOM 5067 N N . HIS B 1 78 ? 25.562 -24.578 -5.836 1 98 78 HIS B N 1
ATOM 5068 C CA . HIS B 1 78 ? 25.531 -25.984 -5.457 1 98 78 HIS B CA 1
ATOM 5069 C C . HIS B 1 78 ? 25 -26.844 -6.59 1 98 78 HIS B C 1
ATOM 5071 O O . HIS B 1 78 ? 23.969 -26.516 -7.191 1 98 78 HIS B O 1
ATOM 5077 N N . THR B 1 79 ? 25.703 -27.891 -6.871 1 97.25 79 THR B N 1
ATOM 5078 C CA . THR B 1 79 ? 25.281 -28.875 -7.848 1 97.25 79 THR B CA 1
ATOM 5079 C C . THR B 1 79 ? 24.641 -30.078 -7.156 1 97.25 79 THR B C 1
ATOM 5081 O O . THR B 1 79 ? 25.219 -30.641 -6.219 1 97.25 79 THR B O 1
ATOM 5084 N N . ALA B 1 80 ? 23.516 -30.484 -7.711 1 95.88 80 ALA B N 1
ATOM 5085 C CA . ALA B 1 80 ? 22.844 -31.672 -7.18 1 95.88 80 ALA B CA 1
ATOM 5086 C C . ALA B 1 80 ? 23.781 -32.875 -7.172 1 95.88 80 ALA B C 1
ATOM 5088 O O . ALA B 1 80 ? 24.562 -33.062 -8.102 1 95.88 80 ALA B O 1
ATOM 5089 N N . LYS B 1 81 ? 23.656 -33.688 -6.133 1 93.44 81 LYS B N 1
ATOM 5090 C CA . LYS B 1 81 ? 24.438 -34.938 -6.059 1 93.44 81 LYS B CA 1
ATOM 5091 C C . LYS B 1 81 ? 23.859 -36 -6.984 1 93.44 81 LYS B C 1
ATOM 5093 O O . LYS B 1 81 ? 24.594 -36.812 -7.535 1 93.44 81 LYS B O 1
ATOM 5098 N N . VAL B 1 82 ? 22.578 -35.969 -7.086 1 92.5 82 VAL B N 1
ATOM 5099 C CA . VAL B 1 82 ? 21.875 -36.906 -7.957 1 92.5 82 VAL B CA 1
ATOM 5100 C C . VAL B 1 82 ? 21.422 -36.188 -9.227 1 92.5 82 VAL B C 1
ATOM 5102 O O . VAL B 1 82 ? 20.578 -35.281 -9.172 1 92.5 82 VAL B O 1
ATOM 5105 N N . LEU B 1 83 ? 21.969 -36.562 -10.305 1 93.44 83 LEU B N 1
ATOM 5106 C CA . LEU B 1 83 ? 21.641 -36 -11.609 1 93.44 83 LEU B CA 1
ATOM 5107 C C . LEU B 1 83 ? 21.031 -37.062 -12.516 1 93.44 83 LEU B C 1
ATOM 5109 O O . LEU B 1 83 ? 21.109 -38.281 -12.211 1 93.44 83 LEU B O 1
ATOM 5113 N N . ASN B 1 84 ? 20.359 -36.562 -13.516 1 89.94 84 ASN B N 1
ATOM 5114 C CA . ASN B 1 84 ? 19.906 -37.531 -14.531 1 89.94 84 ASN B CA 1
ATOM 5115 C C . ASN B 1 84 ? 21.094 -38.25 -15.18 1 89.94 84 ASN B C 1
ATOM 5117 O O . ASN B 1 84 ? 22.047 -37.625 -15.641 1 89.94 84 ASN B O 1
ATOM 5121 N N . GLU B 1 85 ? 21.016 -39.5 -15.32 1 90.25 85 GLU B N 1
ATOM 5122 C CA . GLU B 1 85 ? 22.141 -40.281 -15.781 1 90.25 85 GLU B CA 1
ATOM 5123 C C . GLU B 1 85 ? 22.438 -40.031 -17.266 1 90.25 85 GLU B C 1
ATOM 5125 O O . GLU B 1 85 ? 23.594 -39.969 -17.672 1 90.25 85 GLU B O 1
ATOM 5130 N N . THR B 1 86 ? 21.422 -39.969 -18.047 1 91.75 86 THR B N 1
ATOM 5131 C CA . THR B 1 86 ? 21.609 -39.844 -19.5 1 91.75 86 THR B CA 1
ATOM 5132 C C . THR B 1 86 ? 21.609 -38.406 -19.938 1 91.75 86 THR B C 1
ATOM 5134 O O . THR B 1 86 ? 22.109 -38.062 -21.016 1 91.75 86 THR B O 1
ATOM 5137 N N . ARG B 1 87 ? 21.078 -37.531 -19.109 1 93.94 87 ARG B N 1
ATOM 5138 C CA . ARG B 1 87 ? 20.984 -36.094 -19.406 1 93.94 87 ARG B CA 1
ATOM 5139 C C . ARG B 1 87 ? 21.281 -35.25 -18.156 1 93.94 87 ARG B C 1
ATOM 5141 O O . ARG B 1 87 ? 20.391 -34.594 -17.625 1 93.94 87 ARG B O 1
ATOM 5148 N N . PRO B 1 88 ? 22.516 -35.281 -17.75 1 94.5 88 PRO B N 1
ATOM 5149 C CA . PRO B 1 88 ? 22.859 -34.688 -16.438 1 94.5 88 PRO B CA 1
ATOM 5150 C C . PRO B 1 88 ? 22.797 -33.188 -16.438 1 94.5 88 PRO B C 1
ATOM 5152 O O . PRO B 1 88 ? 22.719 -32.562 -15.359 1 94.5 88 PRO B O 1
ATOM 5155 N N . GLY B 1 89 ? 22.797 -32.531 -17.656 1 96.44 89 GLY B N 1
ATOM 5156 C CA . GLY B 1 89 ? 22.875 -31.078 -17.672 1 96.44 89 GLY B CA 1
ATOM 5157 C C . GLY B 1 89 ? 24.203 -30.547 -17.172 1 96.44 89 GLY B C 1
ATOM 5158 O O . GLY B 1 89 ? 25.25 -31.156 -17.406 1 96.44 89 GLY B O 1
ATOM 5159 N N . ASP B 1 90 ? 24.188 -29.344 -16.625 1 96.31 90 ASP B N 1
ATOM 5160 C CA . ASP B 1 90 ? 25.391 -28.734 -16.062 1 96.31 90 ASP B CA 1
ATOM 5161 C C . ASP B 1 90 ? 25.844 -29.484 -14.812 1 96.31 90 ASP B C 1
ATOM 5163 O O . ASP B 1 90 ? 25.141 -29.516 -13.805 1 96.31 90 ASP B O 1
ATOM 5167 N N . GLN B 1 91 ? 27.016 -29.953 -14.805 1 96.75 91 GLN B N 1
ATOM 5168 C CA . GLN B 1 91 ? 27.516 -30.75 -13.703 1 96.75 91 GLN B CA 1
ATOM 5169 C C . GLN B 1 91 ? 28.391 -29.922 -12.773 1 96.75 91 GLN B C 1
ATOM 5171 O O . GLN B 1 91 ? 28.891 -30.438 -11.766 1 96.75 91 GLN B O 1
ATOM 5176 N N . ASN B 1 92 ? 28.641 -28.766 -13.078 1 97.56 92 ASN B N 1
ATOM 5177 C CA . ASN B 1 92 ? 29.359 -27.781 -12.273 1 97.56 92 ASN B CA 1
ATOM 5178 C C . ASN B 1 92 ? 28.609 -26.438 -12.258 1 97.56 92 ASN B C 1
ATOM 5180 O O . ASN B 1 92 ? 29.062 -25.469 -12.883 1 97.56 92 ASN B O 1
ATOM 5184 N N . VAL B 1 93 ? 27.562 -26.375 -11.492 1 98.44 93 VAL B N 1
ATOM 5185 C CA . VAL B 1 93 ? 26.672 -25.219 -11.461 1 98.44 93 VAL B CA 1
ATOM 5186 C C . VAL B 1 93 ? 27.469 -23.969 -11.086 1 98.44 93 VAL B C 1
ATOM 5188 O O . VAL B 1 93 ? 28.281 -24 -10.164 1 98.44 93 VAL B O 1
ATOM 5191 N N . SER B 1 94 ? 27.25 -22.922 -11.734 1 98.25 94 SER B N 1
ATOM 5192 C CA . SER B 1 94 ? 27.891 -21.609 -11.562 1 98.25 94 SER B CA 1
ATOM 5193 C C . SER B 1 94 ? 26.906 -20.484 -11.844 1 98.25 94 SER B C 1
ATOM 5195 O O . SER B 1 94 ? 25.688 -20.703 -11.914 1 98.25 94 SER B O 1
ATOM 5197 N N . SER B 1 95 ? 27.484 -19.266 -11.977 1 98.12 95 SER B N 1
ATOM 5198 C CA . SER B 1 95 ? 26.656 -18.094 -12.242 1 98.12 95 SER B CA 1
ATOM 5199 C C . SER B 1 95 ? 26.109 -18.109 -13.664 1 98.12 95 SER B C 1
ATOM 5201 O O . SER B 1 95 ? 25.172 -17.375 -13.984 1 98.12 95 SER B O 1
ATOM 5203 N N . SER B 1 96 ? 26.625 -18.953 -14.523 1 97.94 96 SER B N 1
ATOM 5204 C CA . SER B 1 96 ? 26.234 -19 -15.922 1 97.94 96 SER B CA 1
ATOM 5205 C C . SER B 1 96 ? 25.281 -20.156 -16.188 1 97.94 96 SER B C 1
ATOM 5207 O O . SER B 1 96 ? 24.781 -20.312 -17.312 1 97.94 96 SER B O 1
ATOM 5209 N N . SER B 1 97 ? 25.062 -20.969 -15.195 1 98.69 97 SER B N 1
ATOM 5210 C CA . SER B 1 97 ? 24.141 -22.094 -15.367 1 98.69 97 SER B CA 1
ATOM 5211 C C . SER B 1 97 ? 22.703 -21.594 -15.547 1 98.69 97 SER B C 1
ATOM 5213 O O . SER B 1 97 ? 22.297 -20.641 -14.891 1 98.69 97 SER B O 1
ATOM 5215 N N . LEU B 1 98 ? 22.016 -22.25 -16.438 1 98.75 98 LEU B N 1
ATOM 5216 C CA . LEU B 1 98 ? 20.734 -21.734 -16.875 1 98.75 98 LEU B CA 1
ATOM 5217 C C . LEU B 1 98 ? 19.594 -22.469 -16.188 1 98.75 98 LEU B C 1
ATOM 5219 O O . LEU B 1 98 ? 19.656 -23.688 -15.984 1 98.75 98 LEU B O 1
ATOM 5223 N N . TYR B 1 99 ? 18.609 -21.703 -15.789 1 98.75 99 TYR B N 1
ATOM 5224 C CA . TYR B 1 99 ? 17.375 -22.141 -15.164 1 98.75 99 TYR B CA 1
ATOM 5225 C C . TYR B 1 99 ? 16.156 -21.625 -15.93 1 98.75 99 TYR B C 1
ATOM 5227 O O . TYR B 1 99 ? 16.281 -20.688 -16.719 1 98.75 99 TYR B O 1
ATOM 5235 N N . ARG B 1 100 ? 14.953 -22.281 -15.781 1 98.19 100 ARG B N 1
ATOM 5236 C CA . ARG B 1 100 ? 13.688 -21.594 -16.031 1 98.19 100 ARG B CA 1
ATOM 5237 C C . ARG B 1 100 ? 13.359 -20.625 -14.898 1 98.19 100 ARG B C 1
ATOM 5239 O O . ARG B 1 100 ? 13.125 -21.047 -13.758 1 98.19 100 ARG B O 1
ATOM 5246 N N . ILE B 1 101 ? 13.32 -19.344 -15.18 1 98.69 101 ILE B N 1
ATOM 5247 C CA . ILE B 1 101 ? 13.062 -18.406 -14.086 1 98.69 101 ILE B CA 1
ATOM 5248 C C . ILE B 1 101 ? 11.562 -18.234 -13.898 1 98.69 101 ILE B C 1
ATOM 5250 O O . ILE B 1 101 ? 11.125 -17.562 -12.961 1 98.69 101 ILE B O 1
ATOM 5254 N N . ALA B 1 102 ? 10.789 -18.781 -14.828 1 98.12 102 ALA B N 1
ATOM 5255 C CA . ALA B 1 102 ? 9.336 -18.844 -14.695 1 98.12 102 ALA B CA 1
ATOM 5256 C C . ALA B 1 102 ? 8.734 -17.453 -14.531 1 98.12 102 ALA B C 1
ATOM 5258 O O . ALA B 1 102 ? 9.008 -16.547 -15.336 1 98.12 102 ALA B O 1
ATOM 5259 N N . SER B 1 103 ? 7.938 -17.203 -13.586 1 98.56 103 SER B N 1
ATOM 5260 C CA . SER B 1 103 ? 7.098 -16.031 -13.453 1 98.56 103 SER B CA 1
ATOM 5261 C C . SER B 1 103 ? 7.938 -14.773 -13.227 1 98.56 103 SER B C 1
ATOM 5263 O O . SER B 1 103 ? 7.43 -13.648 -13.336 1 98.56 103 SER B O 1
ATOM 5265 N N . ILE B 1 104 ? 9.172 -14.875 -12.906 1 98.88 104 ILE B N 1
ATOM 5266 C CA . ILE B 1 104 ? 9.992 -13.672 -12.883 1 98.88 104 ILE B CA 1
ATOM 5267 C C . ILE B 1 104 ? 9.914 -12.961 -14.234 1 98.88 104 ILE B C 1
ATOM 5269 O O . ILE B 1 104 ? 10.086 -11.742 -14.312 1 98.88 104 ILE B O 1
ATOM 5273 N N . THR B 1 105 ? 9.586 -13.734 -15.281 1 98.94 105 THR B N 1
ATOM 5274 C CA . THR B 1 105 ? 9.398 -13.203 -16.625 1 98.94 105 THR B CA 1
ATOM 5275 C C . THR B 1 105 ? 8.398 -12.047 -16.609 1 98.94 105 THR B C 1
ATOM 5277 O O . THR B 1 105 ? 8.547 -11.094 -17.375 1 98.94 105 THR B O 1
ATOM 5280 N N . LYS B 1 106 ? 7.465 -12.055 -15.742 1 98.94 106 LYS B N 1
ATOM 5281 C CA . LYS B 1 106 ? 6.438 -11.023 -15.648 1 98.94 106 LYS B CA 1
ATOM 5282 C C . LYS B 1 106 ? 7.059 -9.648 -15.406 1 98.94 106 LYS B C 1
ATOM 5284 O O . LYS B 1 106 ? 6.5 -8.633 -15.812 1 98.94 106 LYS B O 1
ATOM 5289 N N . THR B 1 107 ? 8.195 -9.594 -14.773 1 98.94 107 THR B N 1
ATOM 5290 C CA . THR B 1 107 ? 8.859 -8.312 -14.547 1 98.94 107 THR B CA 1
ATOM 5291 C C . THR B 1 107 ? 9.398 -7.746 -15.852 1 98.94 107 THR B C 1
ATOM 5293 O O . THR B 1 107 ? 9.398 -6.531 -16.062 1 98.94 107 THR B O 1
ATOM 5296 N N . PHE B 1 108 ? 9.859 -8.586 -16.734 1 98.94 108 PHE B N 1
ATOM 5297 C CA . PHE B 1 108 ? 10.305 -8.141 -18.062 1 98.94 108 PHE B CA 1
ATOM 5298 C C . PHE B 1 108 ? 9.125 -7.637 -18.891 1 98.94 108 PHE B C 1
ATOM 5300 O O . PHE B 1 108 ? 9.234 -6.613 -19.562 1 98.94 108 PHE B O 1
ATOM 5307 N N . THR B 1 109 ? 8.031 -8.375 -18.797 1 98.94 109 THR B N 1
ATOM 5308 C CA . THR B 1 109 ? 6.816 -7.949 -19.484 1 98.94 109 THR B CA 1
ATOM 5309 C C . THR B 1 109 ? 6.359 -6.582 -18.984 1 98.94 109 THR B C 1
ATOM 5311 O O . THR B 1 109 ? 6.031 -5.703 -19.781 1 98.94 109 THR B O 1
ATOM 5314 N N . THR B 1 110 ? 6.395 -6.375 -17.703 1 98.88 110 THR B N 1
ATOM 5315 C CA . THR B 1 110 ? 5.969 -5.105 -17.109 1 98.88 110 THR B CA 1
ATOM 5316 C C . THR B 1 110 ? 6.941 -3.988 -17.484 1 98.88 110 THR B C 1
ATOM 5318 O O . THR B 1 110 ? 6.52 -2.867 -17.781 1 98.88 110 THR B O 1
ATOM 5321 N N . LEU B 1 111 ? 8.242 -4.293 -17.438 1 98.88 111 LEU B N 1
ATOM 5322 C CA . LEU B 1 111 ? 9.219 -3.297 -17.859 1 98.88 111 LEU B CA 1
ATOM 5323 C C . LEU B 1 111 ? 8.953 -2.848 -19.297 1 98.88 111 LEU B C 1
ATOM 5325 O O . LEU B 1 111 ? 9.023 -1.654 -19.594 1 98.88 111 LEU B O 1
ATOM 5329 N N . ALA B 1 112 ? 8.648 -3.795 -20.172 1 98.94 112 ALA B N 1
ATOM 5330 C CA . ALA B 1 112 ? 8.305 -3.465 -21.547 1 98.94 112 ALA B CA 1
ATOM 5331 C C . ALA B 1 112 ? 7.098 -2.537 -21.609 1 98.94 112 ALA B C 1
ATOM 5333 O O . ALA B 1 112 ? 7.086 -1.574 -22.391 1 98.94 112 ALA B O 1
ATOM 5334 N N . ILE B 1 113 ? 6.09 -2.805 -20.844 1 98.88 113 ILE B N 1
ATOM 5335 C CA . ILE B 1 113 ? 4.895 -1.975 -20.766 1 98.88 113 ILE B CA 1
ATOM 5336 C C . ILE B 1 113 ? 5.266 -0.568 -20.297 1 98.88 113 ILE B C 1
ATOM 5338 O O . ILE B 1 113 ? 4.805 0.423 -20.875 1 98.88 113 ILE B O 1
ATOM 5342 N N . LEU B 1 114 ? 6.105 -0.474 -19.297 1 98.69 114 LEU B N 1
ATOM 5343 C CA . LEU B 1 114 ? 6.531 0.821 -18.766 1 98.69 114 LEU B CA 1
ATOM 5344 C C . LEU B 1 114 ? 7.293 1.608 -19.828 1 98.69 114 LEU B C 1
ATOM 5346 O O . LEU B 1 114 ? 7.125 2.824 -19.953 1 98.69 114 LEU B O 1
ATOM 5350 N N . HIS B 1 115 ? 8.148 0.858 -20.641 1 98.62 115 HIS B N 1
ATOM 5351 C CA . HIS B 1 115 ? 8.844 1.509 -21.75 1 98.62 115 HIS B CA 1
ATOM 5352 C C . HIS B 1 115 ? 7.848 2.109 -22.734 1 98.62 115 HIS B C 1
ATOM 5354 O O . HIS B 1 115 ? 8.023 3.242 -23.188 1 98.62 115 HIS B O 1
ATOM 5360 N N . GLN B 1 116 ? 6.812 1.401 -23.016 1 98.75 116 GLN B N 1
ATOM 5361 C CA . GLN B 1 116 ? 5.82 1.868 -23.984 1 98.75 116 GLN B CA 1
ATOM 5362 C C . GLN B 1 116 ? 4.988 3.01 -23.406 1 98.75 116 GLN B C 1
ATOM 5364 O O . GLN B 1 116 ? 4.609 3.934 -24.125 1 98.75 116 GLN B O 1
ATOM 5369 N N . HIS B 1 117 ? 4.699 2.939 -22.125 1 98.31 117 HIS B N 1
ATOM 5370 C CA . HIS B 1 117 ? 4.027 4.043 -21.453 1 98.31 117 HIS B CA 1
ATOM 5371 C C . HIS B 1 117 ? 4.863 5.316 -21.516 1 98.31 117 HIS B C 1
ATOM 5373 O O . HIS B 1 117 ? 4.348 6.387 -21.844 1 98.31 117 HIS B O 1
ATOM 5379 N N . ASN B 1 118 ? 6.098 5.168 -21.172 1 97.44 118 ASN B N 1
ATOM 5380 C CA . ASN B 1 118 ? 7.004 6.309 -21.203 1 97.44 118 ASN B CA 1
ATOM 5381 C C . ASN B 1 118 ? 7.113 6.918 -22.594 1 97.44 118 ASN B C 1
ATOM 5383 O O . ASN B 1 118 ? 7.188 8.141 -22.734 1 97.44 118 ASN B O 1
ATOM 5387 N N . ALA B 1 119 ? 7.07 6.07 -23.609 1 97.56 119 ALA B N 1
ATOM 5388 C CA . ALA B 1 119 ? 7.203 6.508 -24.984 1 97.56 119 ALA B CA 1
ATOM 5389 C C . ALA B 1 119 ? 5.895 7.102 -25.5 1 97.56 119 ALA B C 1
ATOM 5391 O O . ALA B 1 119 ? 5.852 7.668 -26.594 1 97.56 119 ALA B O 1
ATOM 5392 N N . GLY B 1 120 ? 4.805 6.918 -24.781 1 96.5 120 GLY B N 1
ATOM 5393 C CA . GLY B 1 120 ? 3.523 7.477 -25.172 1 96.5 120 GLY B CA 1
ATOM 5394 C C . GLY B 1 120 ? 2.746 6.57 -26.125 1 96.5 120 GLY B C 1
ATOM 5395 O O . GLY B 1 120 ? 1.717 6.973 -26.656 1 96.5 120 GLY B O 1
ATOM 5396 N N . ASN B 1 121 ? 3.246 5.348 -26.344 1 98.31 121 ASN B N 1
ATOM 5397 C CA . ASN B 1 121 ? 2.574 4.406 -27.234 1 98.31 121 ASN B CA 1
ATOM 5398 C C . ASN B 1 121 ? 1.348 3.785 -26.578 1 98.31 121 ASN B C 1
ATOM 5400 O O . ASN B 1 121 ? 0.46 3.273 -27.266 1 98.31 121 ASN B O 1
ATOM 5404 N N . LEU B 1 122 ? 1.312 3.83 -25.25 1 98 122 LEU B N 1
ATOM 5405 C CA . LEU B 1 122 ? 0.151 3.441 -24.453 1 98 122 LEU B CA 1
ATOM 5406 C C . LEU B 1 122 ? 0.151 4.156 -23.109 1 98 122 LEU B C 1
ATOM 5408 O O . LEU B 1 122 ? 1.15 4.77 -22.719 1 98 122 LEU B O 1
ATOM 5412 N N . SER B 1 123 ? -0.987 4.172 -22.5 1 97.25 123 SER B N 1
ATOM 5413 C CA . SER B 1 123 ? -1.118 4.641 -21.125 1 97.25 123 SER B CA 1
ATOM 5414 C C . SER B 1 123 ? -1.454 3.49 -20.188 1 97.25 123 SER B C 1
ATOM 5416 O O . SER B 1 123 ? -2.252 2.613 -20.516 1 97.25 123 SER B O 1
ATOM 5418 N N . LEU B 1 124 ? -0.844 3.498 -19.062 1 97.81 124 LEU B N 1
ATOM 5419 C CA . LEU B 1 124 ? -1.158 2.484 -18.062 1 97.81 124 LEU B CA 1
ATOM 5420 C C . LEU B 1 124 ? -2.639 2.523 -17.688 1 97.81 124 LEU B C 1
ATOM 5422 O O . LEU B 1 124 ? -3.197 1.521 -17.234 1 97.81 124 LEU B O 1
ATOM 5426 N N . ASP B 1 125 ? -3.314 3.648 -17.891 1 96.81 125 ASP B N 1
ATOM 5427 C CA . ASP B 1 125 ? -4.707 3.795 -17.484 1 96.81 125 ASP B CA 1
ATOM 5428 C C . ASP B 1 125 ? -5.652 3.557 -18.656 1 96.81 125 ASP B C 1
ATOM 5430 O O . ASP B 1 125 ? -6.867 3.738 -18.531 1 96.81 125 ASP B O 1
ATOM 5434 N N . ASP B 1 126 ? -5.098 3.102 -19.812 1 97.31 126 ASP B N 1
ATOM 5435 C CA . ASP B 1 126 ? -5.93 2.715 -20.938 1 97.31 126 ASP B CA 1
ATOM 5436 C C . ASP B 1 126 ? -6.633 1.386 -20.672 1 97.31 126 ASP B C 1
ATOM 5438 O O . ASP B 1 126 ? -6.039 0.459 -20.125 1 97.31 126 ASP B O 1
ATOM 5442 N N . PRO B 1 127 ? -7.906 1.281 -21.047 1 97.62 127 PRO B N 1
ATOM 5443 C CA . PRO B 1 127 ? -8.516 -0.051 -21.047 1 97.62 127 PRO B CA 1
ATOM 5444 C C . PRO B 1 127 ? -7.844 -1.012 -22.016 1 97.62 127 PRO B C 1
ATOM 5446 O O . PRO B 1 127 ? -7.434 -0.603 -23.109 1 97.62 127 PRO B O 1
ATOM 5449 N N . VAL B 1 128 ? -7.758 -2.232 -21.719 1 98.62 128 VAL B N 1
ATOM 5450 C CA . VAL B 1 128 ? -7.02 -3.232 -22.484 1 98.62 128 VAL B CA 1
ATOM 5451 C C . VAL B 1 128 ? -7.66 -3.4 -23.859 1 98.62 128 VAL B C 1
ATOM 5453 O O . VAL B 1 128 ? -6.973 -3.709 -24.828 1 98.62 128 VAL B O 1
ATOM 5456 N N . ILE B 1 129 ? -8.977 -3.098 -24.078 1 98.38 129 ILE B N 1
ATOM 5457 C CA . ILE B 1 129 ? -9.695 -3.303 -25.328 1 98.38 129 ILE B CA 1
ATOM 5458 C C . ILE B 1 129 ? -9.141 -2.375 -26.406 1 98.38 129 ILE B C 1
ATOM 5460 O O . ILE B 1 129 ? -9.32 -2.619 -27.609 1 98.38 129 ILE B O 1
ATOM 5464 N N . LYS B 1 130 ? -8.5 -1.309 -25.969 1 98.12 130 LYS B N 1
ATOM 5465 C CA . LYS B 1 130 ? -7.867 -0.406 -26.938 1 98.12 130 LYS B CA 1
ATOM 5466 C C . LYS B 1 130 ? -6.789 -1.124 -27.734 1 98.12 130 LYS B C 1
ATOM 5468 O O . LYS B 1 130 ? -6.539 -0.782 -28.891 1 98.12 130 LYS B O 1
ATOM 5473 N N . TYR B 1 131 ? -6.223 -2.172 -27.141 1 98.69 131 TYR B N 1
ATOM 5474 C CA . TYR B 1 131 ? -5.066 -2.811 -27.766 1 98.69 131 TYR B CA 1
ATOM 5475 C C . TYR B 1 131 ? -5.391 -4.238 -28.188 1 98.69 131 TYR B C 1
ATOM 5477 O O . TYR B 1 131 ? -4.648 -4.848 -28.953 1 98.69 131 TYR B O 1
ATOM 5485 N N . ILE B 1 132 ? -6.402 -4.742 -27.641 1 98.62 132 ILE B N 1
ATOM 5486 C CA . ILE B 1 132 ? -6.953 -6.023 -28.062 1 98.62 132 ILE B CA 1
ATOM 5487 C C . ILE B 1 132 ? -8.445 -5.871 -28.359 1 98.62 132 ILE B C 1
ATOM 5489 O O . ILE B 1 132 ? -9.289 -6.309 -27.578 1 98.62 132 ILE B O 1
ATOM 5493 N N . PRO B 1 133 ? -8.766 -5.391 -29.438 1 97.81 133 PRO B N 1
ATOM 5494 C CA . PRO B 1 133 ? -10.148 -5.035 -29.75 1 97.81 133 PRO B CA 1
ATOM 5495 C C . PRO B 1 133 ? -11.086 -6.242 -29.75 1 97.81 133 PRO B C 1
ATOM 5497 O O . PRO B 1 133 ? -12.289 -6.098 -29.547 1 97.81 133 PRO B O 1
ATOM 5500 N N . GLU B 1 134 ? -10.555 -7.465 -29.938 1 97.38 134 GLU B N 1
ATOM 5501 C CA . GLU B 1 134 ? -11.352 -8.688 -29.938 1 97.38 134 GLU B CA 1
ATOM 5502 C C . GLU B 1 134 ? -12.07 -8.867 -28.594 1 97.38 134 GLU B C 1
ATOM 5504 O O . GLU B 1 134 ? -13.117 -9.508 -28.531 1 97.38 134 GLU B O 1
ATOM 5509 N N . LEU B 1 135 ? -11.539 -8.305 -27.609 1 98.06 135 LEU B N 1
ATOM 5510 C CA . LEU B 1 135 ? -12.102 -8.445 -26.281 1 98.06 135 LEU B CA 1
ATOM 5511 C C . LEU B 1 135 ? -13.359 -7.598 -26.125 1 98.06 135 LEU B C 1
ATOM 5513 O O . LEU B 1 135 ? -14.125 -7.777 -25.172 1 98.06 135 LEU B O 1
ATOM 5517 N N . ASP B 1 136 ? -13.508 -6.633 -27 1 95.88 136 ASP B N 1
ATOM 5518 C CA . ASP B 1 136 ? -14.688 -5.781 -26.969 1 95.88 136 ASP B CA 1
ATOM 5519 C C . ASP B 1 136 ? -15.875 -6.457 -27.656 1 95.88 136 ASP B C 1
ATOM 5521 O O . ASP B 1 136 ? -16.281 -6.055 -28.75 1 95.88 136 ASP B O 1
ATOM 5525 N N . SER B 1 137 ? -16.344 -7.52 -27.094 1 94.69 137 SER B N 1
ATOM 5526 C CA . SER B 1 137 ? -17.438 -8.32 -27.641 1 94.69 137 SER B CA 1
ATOM 5527 C C . SER B 1 137 ? -18.375 -8.805 -26.547 1 94.69 137 SER B C 1
ATOM 5529 O O . SER B 1 137 ? -17.953 -9.023 -25.406 1 94.69 137 SER B O 1
ATOM 5531 N N . SER B 1 138 ? -19.594 -8.984 -26.875 1 93.69 138 SER B N 1
ATOM 5532 C CA . SER B 1 138 ? -20.609 -9.477 -25.953 1 93.69 138 SER B CA 1
ATOM 5533 C C . SER B 1 138 ? -20.422 -10.969 -25.672 1 93.69 138 SER B C 1
ATOM 5535 O O . SER B 1 138 ? -21.062 -11.516 -24.781 1 93.69 138 SER B O 1
ATOM 5537 N N . ASP B 1 139 ? -19.5 -11.555 -26.391 1 94.44 139 ASP B N 1
ATOM 5538 C CA . ASP B 1 139 ? -19.203 -12.969 -26.188 1 94.44 139 ASP B CA 1
ATOM 5539 C C . ASP B 1 139 ? -18.516 -13.203 -24.859 1 94.44 139 ASP B C 1
ATOM 5541 O O . ASP B 1 139 ? -18.453 -14.336 -24.375 1 94.44 139 ASP B O 1
ATOM 5545 N N . PHE B 1 140 ? -17.938 -12.156 -24.375 1 95.88 140 PHE B N 1
ATOM 5546 C CA . PHE B 1 140 ? -17.188 -12.281 -23.141 1 95.88 140 PHE B CA 1
ATOM 5547 C C . PHE B 1 140 ? -18.047 -11.859 -21.938 1 95.88 140 PHE B C 1
ATOM 5549 O O . PHE B 1 140 ? -18.812 -10.898 -22.031 1 95.88 140 PHE B O 1
ATOM 5556 N N . THR B 1 141 ? -17.844 -12.586 -20.844 1 95.06 141 THR B N 1
ATOM 5557 C CA . THR B 1 141 ? -18.516 -12.234 -19.594 1 95.06 141 THR B CA 1
ATOM 5558 C C . THR B 1 141 ? -17.656 -11.32 -18.734 1 95.06 141 THR B C 1
ATOM 5560 O O . THR B 1 141 ? -18.156 -10.508 -17.969 1 95.06 141 THR B O 1
ATOM 5563 N N . ILE B 1 142 ? -16.359 -11.453 -18.812 1 97.31 142 ILE B N 1
ATOM 5564 C CA . ILE B 1 142 ? -15.43 -10.57 -18.125 1 97.31 142 ILE B CA 1
ATOM 5565 C C . ILE B 1 142 ? -15.57 -9.148 -18.656 1 97.31 142 ILE B C 1
ATOM 5567 O O . ILE B 1 142 ? -15.617 -8.938 -19.875 1 97.31 142 ILE B O 1
ATOM 5571 N N . PRO B 1 143 ? -15.648 -8.117 -17.766 1 96.81 143 PRO B N 1
ATOM 5572 C CA . PRO B 1 143 ? -15.836 -6.734 -18.219 1 96.81 143 PRO B CA 1
ATOM 5573 C C . PRO B 1 143 ? -14.531 -6.082 -18.672 1 96.81 143 PRO B C 1
ATOM 5575 O O . PRO B 1 143 ? -14.07 -5.121 -18.062 1 96.81 143 PRO B O 1
ATOM 5578 N N . TRP B 1 144 ? -14.062 -6.414 -19.797 1 98 144 TRP B N 1
ATOM 5579 C CA . TRP B 1 144 ? -12.758 -6.02 -20.297 1 98 144 TRP B CA 1
ATOM 5580 C C . TRP B 1 144 ? -12.672 -4.508 -20.469 1 98 144 TRP B C 1
ATOM 5582 O O . TRP B 1 144 ? -11.586 -3.926 -20.359 1 98 144 TRP B O 1
ATOM 5592 N N . LYS B 1 145 ? -13.773 -3.832 -20.719 1 96.25 145 LYS B N 1
ATOM 5593 C CA . LYS B 1 145 ? -13.789 -2.383 -20.891 1 96.25 145 LYS B CA 1
ATOM 5594 C C . LYS B 1 145 ? -13.391 -1.665 -19.609 1 96.25 145 LYS B C 1
ATOM 5596 O O . LYS B 1 145 ? -12.938 -0.517 -19.641 1 96.25 145 LYS B O 1
ATOM 5601 N N . ASP B 1 146 ? -13.531 -2.342 -18.484 1 96.62 146 ASP B N 1
ATOM 5602 C CA . ASP B 1 146 ? -13.258 -1.732 -17.188 1 96.62 146 ASP B CA 1
ATOM 5603 C C . ASP B 1 146 ? -11.883 -2.148 -16.672 1 96.62 146 ASP B C 1
ATOM 5605 O O . ASP B 1 146 ? -11.508 -1.782 -15.555 1 96.62 146 ASP B O 1
ATOM 5609 N N . ILE B 1 147 ? -11.125 -2.873 -17.406 1 98.06 147 ILE B N 1
ATOM 5610 C CA . ILE B 1 147 ? -9.812 -3.371 -17 1 98.06 147 ILE B CA 1
ATOM 5611 C C . ILE B 1 147 ? -8.719 -2.602 -17.734 1 98.06 147 ILE B C 1
ATOM 5613 O O . ILE B 1 147 ? -8.656 -2.621 -18.969 1 98.06 147 ILE B O 1
ATOM 5617 N N . THR B 1 148 ? -7.863 -1.916 -17 1 98.31 148 THR B N 1
ATOM 5618 C CA . THR B 1 148 ? -6.781 -1.138 -17.594 1 98.31 148 THR B CA 1
ATOM 5619 C C . THR B 1 148 ? -5.488 -1.948 -17.641 1 98.31 148 THR B C 1
ATOM 5621 O O . THR B 1 148 ? -5.406 -3.023 -17.031 1 98.31 148 THR B O 1
ATOM 5624 N N . ILE B 1 149 ? -4.492 -1.404 -18.328 1 98.62 149 ILE B N 1
ATOM 5625 C CA . ILE B 1 149 ? -3.16 -1.996 -18.359 1 98.62 149 ILE B CA 1
ATOM 5626 C C . ILE B 1 149 ? -2.578 -2.053 -16.953 1 98.62 149 ILE B C 1
ATOM 5628 O O . ILE B 1 149 ? -2.002 -3.068 -16.547 1 98.62 149 ILE B O 1
ATOM 5632 N N . ARG B 1 150 ? -2.814 -1.005 -16.188 1 97.62 150 ARG B N 1
ATOM 5633 C CA . ARG B 1 150 ? -2.355 -0.943 -14.797 1 97.62 150 ARG B CA 1
ATOM 5634 C C . ARG B 1 150 ? -3.02 -2.023 -13.953 1 97.62 150 ARG B C 1
ATOM 5636 O O . ARG B 1 150 ? -2.357 -2.682 -13.148 1 97.62 150 ARG B O 1
ATOM 5643 N N . SER B 1 151 ? -4.324 -2.189 -14.156 1 97.56 151 SER B N 1
ATOM 5644 C CA . SER B 1 151 ? -5.062 -3.223 -13.43 1 97.56 151 SER B CA 1
ATOM 5645 C C . SER B 1 151 ? -4.453 -4.602 -13.672 1 97.56 151 SER B C 1
ATOM 5647 O O . SER B 1 151 ? -4.266 -5.371 -12.727 1 97.56 151 SER B O 1
ATOM 5649 N N . MET B 1 152 ? -4.133 -4.859 -14.852 1 98.44 152 MET B N 1
ATOM 5650 C CA . MET B 1 152 ? -3.586 -6.164 -15.219 1 98.44 152 MET B CA 1
ATOM 5651 C C . MET B 1 152 ? -2.191 -6.352 -14.633 1 98.44 152 MET B C 1
ATOM 5653 O O . MET B 1 152 ? -1.917 -7.363 -13.984 1 98.44 152 MET B O 1
ATOM 5657 N N . ALA B 1 153 ? -1.365 -5.363 -14.781 1 98.25 153 ALA B N 1
ATOM 5658 C CA . ALA B 1 153 ? 0.018 -5.465 -14.32 1 98.25 153 ALA B CA 1
ATOM 5659 C C . ALA B 1 153 ? 0.086 -5.559 -12.797 1 98.25 153 ALA B C 1
ATOM 5661 O O . ALA B 1 153 ? 1.05 -6.098 -12.25 1 98.25 153 ALA B O 1
ATOM 5662 N N . SER B 1 154 ? -0.958 -5.105 -12.086 1 97 154 SER B N 1
ATOM 5663 C CA . SER B 1 154 ? -0.984 -5.086 -10.625 1 97 154 SER B CA 1
ATOM 5664 C C . SER B 1 154 ? -1.851 -6.215 -10.078 1 97 154 SER B C 1
ATOM 5666 O O . SER B 1 154 ? -2.199 -6.215 -8.891 1 97 154 SER B O 1
ATOM 5668 N N . GLN B 1 155 ? -2.293 -7.09 -10.914 1 97.62 155 GLN B N 1
ATOM 5669 C CA . GLN B 1 155 ? -3.092 -8.242 -10.523 1 97.62 155 GLN B CA 1
ATOM 5670 C C . GLN B 1 155 ? -4.422 -7.816 -9.906 1 97.62 155 GLN B C 1
ATOM 5672 O O . GLN B 1 155 ? -4.879 -8.398 -8.93 1 97.62 155 GLN B O 1
ATOM 5677 N N . LEU B 1 156 ? -5.023 -6.75 -10.445 1 97.38 156 LEU B N 1
ATOM 5678 C CA . LEU B 1 156 ? -6.262 -6.188 -9.922 1 97.38 156 LEU B CA 1
ATOM 5679 C C . LEU B 1 156 ? -7.402 -6.367 -10.914 1 97.38 156 LEU B C 1
ATOM 5681 O O . LEU B 1 156 ? -8.5 -5.832 -10.711 1 97.38 156 LEU B O 1
ATOM 5685 N N . SER B 1 157 ? -7.234 -7.145 -11.93 1 97.75 157 SER B N 1
ATOM 5686 C CA . SER B 1 157 ? -8.211 -7.215 -13.008 1 97.75 157 SER B CA 1
ATOM 5687 C C . SER B 1 157 ? -9.422 -8.055 -12.617 1 97.75 157 SER B C 1
ATOM 5689 O O . SER B 1 157 ? -10.5 -7.91 -13.195 1 97.75 157 SER B O 1
ATOM 5691 N N . GLY B 1 158 ? -9.219 -9.016 -11.688 1 97 158 GLY B N 1
ATOM 5692 C CA . GLY B 1 158 ? -10.273 -9.945 -11.328 1 97 158 GLY B CA 1
ATOM 5693 C C . GLY B 1 158 ? -10.391 -11.109 -12.297 1 97 158 GLY B C 1
ATOM 5694 O O . GLY B 1 158 ? -11.281 -11.953 -12.148 1 97 158 GLY B O 1
ATOM 5695 N N . VAL B 1 159 ? -9.484 -11.258 -13.242 1 97 159 VAL B N 1
ATOM 5696 C CA . VAL B 1 159 ? -9.516 -12.336 -14.227 1 97 159 VAL B CA 1
ATOM 5697 C C . VAL B 1 159 ? -8.977 -13.617 -13.602 1 97 159 VAL B C 1
ATOM 5699 O O . VAL B 1 159 ? -8.164 -13.57 -12.672 1 97 159 VAL B O 1
ATOM 5702 N N . PRO B 1 160 ? -9.414 -14.742 -14.07 1 95 160 PRO B N 1
ATOM 5703 C CA . PRO B 1 160 ? -8.953 -16 -13.484 1 95 160 PRO B CA 1
ATOM 5704 C C . PRO B 1 160 ? -7.441 -16.172 -13.586 1 95 160 PRO B C 1
ATOM 5706 O O . PRO B 1 160 ? -6.793 -15.531 -14.414 1 95 160 PRO B O 1
ATOM 5709 N N . ARG B 1 161 ? -6.957 -17.094 -12.805 1 95.62 161 ARG B N 1
ATOM 5710 C CA . ARG B 1 161 ? -5.52 -17.328 -12.719 1 95.62 161 ARG B CA 1
ATOM 5711 C C . ARG B 1 161 ? -4.977 -17.891 -14.031 1 95.62 161 ARG B C 1
ATOM 5713 O O . ARG B 1 161 ? -3.93 -17.453 -14.508 1 95.62 161 ARG B O 1
ATOM 5720 N N . GLU B 1 162 ? -5.73 -18.922 -14.547 1 94.94 162 GLU B N 1
ATOM 5721 C CA . GLU B 1 162 ? -5.273 -19.672 -15.703 1 94.94 162 GLU B CA 1
ATOM 5722 C C . GLU B 1 162 ? -6.348 -19.719 -16.797 1 94.94 162 GLU B C 1
ATOM 5724 O O . GLU B 1 162 ? -7.539 -19.625 -16.5 1 94.94 162 GLU B O 1
ATOM 5729 N N . PHE B 1 163 ? -5.871 -19.984 -18.062 1 92 163 PHE B N 1
ATOM 5730 C CA . PHE B 1 163 ? -6.824 -20.297 -19.125 1 92 163 PHE B CA 1
ATOM 5731 C C . PHE B 1 163 ? -6.691 -21.75 -19.562 1 92 163 PHE B C 1
ATOM 5733 O O . PHE B 1 163 ? -7.578 -22.281 -20.219 1 92 163 PHE B O 1
ATOM 5740 N N . GLY B 1 164 ? -5.602 -22.406 -19.172 1 87.56 164 GLY B N 1
ATOM 5741 C CA . GLY B 1 164 ? -5.441 -23.75 -19.734 1 87.56 164 GLY B CA 1
ATOM 5742 C C . GLY B 1 164 ? -4.637 -24.672 -18.828 1 87.56 164 GLY B C 1
ATOM 5743 O O . GLY B 1 164 ? -4.535 -25.875 -19.094 1 87.56 164 GLY B O 1
ATOM 5744 N N . GLN B 1 165 ? -4.105 -24.203 -17.781 1 86.5 165 GLN B N 1
ATOM 5745 C CA . GLN B 1 165 ? -3.26 -25 -16.922 1 86.5 165 GLN B CA 1
ATOM 5746 C C . GLN B 1 165 ? -3.998 -25.406 -15.641 1 86.5 165 GLN B C 1
ATOM 5748 O O . GLN B 1 165 ? -4.969 -24.75 -15.25 1 86.5 165 GLN B O 1
ATOM 5753 N N . SER B 1 166 ? -3.535 -26.547 -15 1 88.69 166 SER B N 1
ATOM 5754 C CA . SER B 1 166 ? -3.914 -26.969 -13.648 1 88.69 166 SER B CA 1
ATOM 5755 C C . SER B 1 166 ? -5.371 -27.406 -13.594 1 88.69 166 SER B C 1
ATOM 5757 O O . SER B 1 166 ? -6.094 -27.062 -12.656 1 88.69 166 SER B O 1
ATOM 5759 N N . ASP B 1 167 ? -5.812 -28.094 -14.594 1 92 167 ASP B N 1
ATOM 5760 C CA . ASP B 1 167 ? -7.133 -28.719 -14.57 1 92 167 ASP B CA 1
ATOM 5761 C C . ASP B 1 167 ? -7.051 -30.188 -14.133 1 92 167 ASP B C 1
ATOM 5763 O O . ASP B 1 167 ? -6.387 -30.984 -14.781 1 92 167 ASP B O 1
ATOM 5767 N N . LEU B 1 168 ? -7.742 -30.547 -13.156 1 91 168 LEU B N 1
ATOM 5768 C CA . LEU B 1 168 ? -7.676 -31.875 -12.562 1 91 168 LEU B CA 1
ATOM 5769 C C . LEU B 1 168 ? -8.18 -32.938 -13.547 1 91 168 LEU B C 1
ATOM 5771 O O . LEU B 1 168 ? -7.805 -34.094 -13.445 1 91 168 LEU B O 1
ATOM 5775 N N . LEU B 1 169 ? -8.977 -32.531 -14.469 1 91.88 169 LEU B N 1
ATOM 5776 C CA . LEU B 1 169 ? -9.453 -33.469 -15.461 1 91.88 169 LEU B CA 1
ATOM 5777 C C . LEU B 1 169 ? -8.289 -34.031 -16.281 1 91.88 169 LEU B C 1
ATOM 5779 O O . LEU B 1 169 ? -8.297 -35.188 -16.688 1 91.88 169 LEU B O 1
ATOM 5783 N N . ASN B 1 170 ? -7.332 -33.156 -16.5 1 88.06 170 ASN B N 1
ATOM 5784 C CA . ASN B 1 170 ? -6.145 -33.562 -17.25 1 88.06 170 ASN B CA 1
ATOM 5785 C C . ASN B 1 170 ? -5.07 -34.125 -16.328 1 88.06 170 ASN B C 1
ATOM 5787 O O . ASN B 1 170 ? -4.293 -35 -16.734 1 88.06 170 ASN B O 1
ATOM 5791 N N . LEU B 1 171 ? -5.02 -33.719 -15.117 1 84.81 171 LEU B N 1
ATOM 5792 C CA . LEU B 1 171 ? -3.877 -34 -14.258 1 84.81 171 LEU B CA 1
ATOM 5793 C C . LEU B 1 171 ? -4.094 -35.281 -13.453 1 84.81 171 LEU B C 1
ATOM 5795 O O . LEU B 1 171 ? -3.139 -35.969 -13.133 1 84.81 171 LEU B O 1
ATOM 5799 N N . ALA B 1 172 ? -5.324 -35.469 -13.039 1 86.38 172 ALA B N 1
ATOM 5800 C CA . ALA B 1 172 ? -5.605 -36.594 -12.18 1 86.38 172 ALA B CA 1
ATOM 5801 C C . ALA B 1 172 ? -5.605 -37.906 -12.977 1 86.38 172 ALA B C 1
ATOM 5803 O O . ALA B 1 172 ? -6.09 -37.938 -14.109 1 86.38 172 ALA B O 1
ATOM 5804 N N . GLU B 1 173 ? -4.992 -38.938 -12.367 1 85.44 173 GLU B N 1
ATOM 5805 C CA . GLU B 1 173 ? -5.047 -40.25 -12.992 1 85.44 173 GLU B CA 1
ATOM 5806 C C . GLU B 1 173 ? -6.484 -40.75 -13.102 1 85.44 173 GLU B C 1
ATOM 5808 O O . GLU B 1 173 ? -6.879 -41.312 -14.125 1 85.44 173 GLU B O 1
ATOM 5813 N N . ASP B 1 174 ? -7.176 -40.594 -12 1 90.25 174 ASP B N 1
ATOM 5814 C CA . ASP B 1 174 ? -8.586 -40.938 -11.93 1 90.25 174 ASP B CA 1
ATOM 5815 C C . ASP B 1 174 ? -9.383 -39.906 -11.141 1 90.25 174 ASP B C 1
ATOM 5817 O O . ASP B 1 174 ? -9.461 -39.969 -9.914 1 90.25 174 ASP B O 1
ATOM 5821 N N . ALA B 1 175 ? -10.039 -39.094 -11.859 1 90.69 175 ALA B N 1
ATOM 5822 C CA . ALA B 1 175 ? -10.797 -38 -11.25 1 90.69 175 ALA B CA 1
ATOM 5823 C C . ALA B 1 175 ? -11.969 -38.531 -10.422 1 90.69 175 ALA B C 1
ATOM 5825 O O . ALA B 1 175 ? -12.336 -37.938 -9.406 1 90.69 175 ALA B O 1
ATOM 5826 N N . LEU B 1 176 ? -12.445 -39.656 -10.773 1 91.81 176 LEU B N 1
ATOM 5827 C CA . LEU B 1 176 ? -13.594 -40.219 -10.078 1 91.81 176 LEU B CA 1
ATOM 5828 C C . LEU B 1 176 ? -13.211 -40.656 -8.672 1 91.81 176 LEU B C 1
ATOM 5830 O O . LEU B 1 176 ? -14.008 -40.562 -7.738 1 91.81 176 LEU B O 1
ATOM 5834 N N . LYS B 1 177 ? -12 -41.094 -8.562 1 90.69 177 LYS B N 1
ATOM 5835 C CA . LYS B 1 177 ? -11.516 -41.531 -7.262 1 90.69 177 LYS B CA 1
ATOM 5836 C C . LYS B 1 177 ? -11.336 -40.375 -6.297 1 90.69 177 LYS B C 1
ATOM 5838 O O . LYS B 1 177 ? -11.258 -40.562 -5.086 1 90.69 177 LYS B O 1
ATOM 5843 N N . LEU B 1 178 ? -11.352 -39.25 -6.879 1 91.06 178 LEU B N 1
ATOM 5844 C CA . LEU B 1 178 ? -11.227 -38.062 -6.062 1 91.06 178 LEU B CA 1
ATOM 5845 C C . LEU B 1 178 ? -12.602 -37.5 -5.703 1 91.06 178 LEU B C 1
ATOM 5847 O O . LEU B 1 178 ? -12.695 -36.438 -5.102 1 91.06 178 LEU B O 1
ATOM 5851 N N . GLY B 1 179 ? -13.578 -38.188 -6.074 1 93.38 179 GLY B N 1
ATOM 5852 C CA . GLY B 1 179 ? -14.938 -37.75 -5.785 1 93.38 179 GLY B CA 1
ATOM 5853 C C . GLY B 1 179 ? -15.484 -36.781 -6.832 1 93.38 179 GLY B C 1
ATOM 5854 O O . GLY B 1 179 ? -16.578 -36.25 -6.668 1 93.38 179 GLY B O 1
ATOM 5855 N N . LEU B 1 180 ? -14.758 -36.625 -7.898 1 94.88 180 LEU B N 1
ATOM 5856 C CA . LEU B 1 180 ? -15.172 -35.719 -8.953 1 94.88 180 LEU B CA 1
ATOM 5857 C C . LEU B 1 180 ? -16.125 -36.406 -9.922 1 94.88 180 LEU B C 1
ATOM 5859 O O . LEU B 1 180 ? -16.031 -37.594 -10.141 1 94.88 180 LEU B O 1
ATOM 5863 N N . PRO B 1 181 ? -17.062 -35.625 -10.516 1 95.12 181 PRO B N 1
ATOM 5864 C CA . PRO B 1 181 ? -18.031 -36.219 -11.461 1 95.12 181 PRO B CA 1
ATOM 5865 C C . PRO B 1 181 ? -17.422 -36.469 -12.844 1 95.12 181 PRO B C 1
ATOM 5867 O O . PRO B 1 181 ? -16.375 -35.906 -13.164 1 95.12 181 PRO B O 1
ATOM 5870 N N . PRO B 1 182 ? -18.109 -37.344 -13.57 1 94.88 182 PRO B N 1
ATOM 5871 C CA . PRO B 1 182 ? -17.672 -37.469 -14.953 1 94.88 182 PRO B CA 1
ATOM 5872 C C . PRO B 1 182 ? -17.75 -36.156 -15.719 1 94.88 182 PRO B C 1
ATOM 5874 O O . PRO B 1 182 ? -18.703 -35.375 -15.523 1 94.88 182 PRO B O 1
ATOM 5877 N N . ALA B 1 183 ? -16.75 -35.938 -16.5 1 95 183 ALA B N 1
ATOM 5878 C CA . ALA B 1 183 ? -16.719 -34.719 -17.297 1 95 183 ALA B CA 1
ATOM 5879 C C . ALA B 1 183 ? -16.016 -34.969 -18.625 1 95 183 ALA B C 1
ATOM 5881 O O . ALA B 1 183 ? -15.289 -35.938 -18.797 1 95 183 ALA B O 1
ATOM 5882 N N . SER B 1 184 ? -16.359 -34.031 -19.547 1 92.88 184 SER B N 1
ATOM 5883 C CA . SER B 1 184 ? -15.727 -34.062 -20.859 1 92.88 184 SER B CA 1
ATOM 5884 C C . SER B 1 184 ? -14.602 -33.031 -20.969 1 92.88 184 SER B C 1
ATOM 5886 O O . SER B 1 184 ? -14.688 -31.953 -20.406 1 92.88 184 SER B O 1
ATOM 5888 N N . LYS B 1 185 ? -13.586 -33.375 -21.75 1 90.94 185 LYS B N 1
ATOM 5889 C CA . LYS B 1 185 ? -12.461 -32.469 -21.984 1 90.94 185 LYS B CA 1
ATOM 5890 C C . LYS B 1 185 ? -12.758 -31.516 -23.125 1 90.94 185 LYS B C 1
ATOM 5892 O O . LYS B 1 185 ? -11.93 -30.672 -23.469 1 90.94 185 LYS B O 1
ATOM 5897 N N . GLU B 1 186 ? -13.922 -31.531 -23.656 1 88.12 186 GLU B N 1
ATOM 5898 C CA . GLU B 1 186 ? -14.273 -30.781 -24.859 1 88.12 186 GLU B CA 1
ATOM 5899 C C . GLU B 1 186 ? -14.164 -29.281 -24.625 1 88.12 186 GLU B C 1
ATOM 5901 O O . GLU B 1 186 ? -13.844 -28.531 -25.547 1 88.12 186 GLU B O 1
ATOM 5906 N N . SER B 1 187 ? -14.375 -28.922 -23.453 1 84.5 187 SER B N 1
ATOM 5907 C CA . SER B 1 187 ? -14.383 -27.5 -23.172 1 84.5 187 SER B CA 1
ATOM 5908 C C . SER B 1 187 ? -12.992 -27 -22.781 1 84.5 187 SER B C 1
ATOM 5910 O O . SER B 1 187 ? -12.773 -25.797 -22.625 1 84.5 187 SER B O 1
ATOM 5912 N N . LEU B 1 188 ? -12.039 -27.828 -22.672 1 91.69 188 LEU B N 1
ATOM 5913 C CA . LEU B 1 188 ? -10.68 -27.453 -22.281 1 91.69 188 LEU B CA 1
ATOM 5914 C C . LEU B 1 188 ? -9.844 -27.125 -23.516 1 91.69 188 LEU B C 1
ATOM 5916 O O . LEU B 1 188 ? -10.078 -27.672 -24.594 1 91.69 188 LEU B O 1
ATOM 5920 N N . PRO B 1 189 ? -8.922 -26.203 -23.328 1 91.69 189 PRO B N 1
ATOM 5921 C CA . PRO B 1 189 ? -8 -25.984 -24.453 1 91.69 189 PRO B CA 1
ATOM 5922 C C . PRO B 1 189 ? -7.172 -27.234 -24.766 1 91.69 189 PRO B C 1
ATOM 5924 O O . PRO B 1 189 ? -6.805 -27.984 -23.859 1 91.69 189 PRO B O 1
ATOM 5927 N N . PRO B 1 190 ? -6.832 -27.438 -26 1 89.31 190 PRO B N 1
ATOM 5928 C CA . PRO B 1 190 ? -6.047 -28.594 -26.406 1 89.31 190 PRO B CA 1
ATOM 5929 C C . PRO B 1 190 ? -4.547 -28.406 -26.188 1 89.31 190 PRO B C 1
ATOM 5931 O O . PRO B 1 190 ? -3.736 -29.109 -26.781 1 89.31 190 PRO B O 1
ATOM 5934 N N . CYS B 1 191 ? -4.223 -27.453 -25.469 1 91.56 191 CYS B N 1
ATOM 5935 C CA . CYS B 1 191 ? -2.834 -27.031 -25.312 1 91.56 191 CYS B CA 1
ATOM 5936 C C . CYS B 1 191 ? -2.566 -26.531 -23.891 1 91.56 191 CYS B C 1
ATOM 5938 O O . CYS B 1 191 ? -3.492 -26.406 -23.094 1 91.56 191 CYS B O 1
ATOM 5940 N N . ASP B 1 192 ? -1.249 -26.438 -23.5 1 86.81 192 ASP B N 1
ATOM 5941 C CA . ASP B 1 192 ? -0.681 -25.672 -22.391 1 86.81 192 ASP B CA 1
ATOM 5942 C C . ASP B 1 192 ? -0.84 -26.422 -21.062 1 86.81 192 ASP B C 1
ATOM 5944 O O . ASP B 1 192 ? -0.393 -25.953 -20.016 1 86.81 192 ASP B O 1
ATOM 5948 N N . GLU B 1 193 ? -1.394 -27.516 -21.062 1 84.94 193 GLU B N 1
ATOM 5949 C CA . GLU B 1 193 ? -1.533 -28.25 -19.797 1 84.94 193 GLU B CA 1
ATOM 5950 C C . GLU B 1 193 ? -0.214 -28.891 -19.391 1 84.94 193 GLU B C 1
ATOM 5952 O O . GLU B 1 193 ? 0.595 -29.266 -20.25 1 84.94 193 GLU B O 1
ATOM 5957 N N . TYR B 1 194 ? -0.055 -28.969 -18.047 1 73.31 194 TYR B N 1
ATOM 5958 C CA . TYR B 1 194 ? 1.138 -29.609 -17.516 1 73.31 194 TYR B CA 1
ATOM 5959 C C . TYR B 1 194 ? 1.118 -31.109 -17.797 1 73.31 194 TYR B C 1
ATOM 5961 O O . TYR B 1 194 ? 0.587 -31.891 -17 1 73.31 194 TYR B O 1
ATOM 5969 N N . VAL B 1 195 ? 1.312 -31.484 -19 1 69.19 195 VAL B N 1
ATOM 5970 C CA . VAL B 1 195 ? 1.203 -32.906 -19.312 1 69.19 195 VAL B CA 1
ATOM 5971 C C . VAL B 1 195 ? 2.594 -33.5 -19.547 1 69.19 195 VAL B C 1
ATOM 5973 O O . VAL B 1 195 ? 3.51 -32.781 -19.969 1 69.19 195 VAL B O 1
ATOM 5976 N N . ARG B 1 196 ? 2.791 -34.719 -19.047 1 61.34 196 ARG B N 1
ATOM 5977 C CA . ARG B 1 196 ? 4.043 -35.469 -19.094 1 61.34 196 ARG B CA 1
ATOM 5978 C C . ARG B 1 196 ? 4.578 -35.531 -20.516 1 61.34 196 ARG B C 1
ATOM 5980 O O . ARG B 1 196 ? 5.758 -35.281 -20.766 1 61.34 196 ARG B O 1
ATOM 5987 N N . ASN B 1 197 ? 3.725 -36.062 -21.344 1 66.38 197 ASN B N 1
ATOM 5988 C CA . ASN B 1 197 ? 4.176 -36.344 -22.703 1 66.38 197 ASN B CA 1
ATOM 5989 C C . ASN B 1 197 ? 3.334 -35.594 -23.75 1 66.38 197 ASN B C 1
ATOM 5991 O O . ASN B 1 197 ? 2.133 -35.406 -23.547 1 66.38 197 ASN B O 1
ATOM 5995 N N . ASN B 1 198 ? 4.008 -34.75 -24.609 1 74.81 198 ASN B N 1
ATOM 5996 C CA . ASN B 1 198 ? 3.371 -34.156 -25.781 1 74.81 198 ASN B CA 1
ATOM 5997 C C . ASN B 1 198 ? 2.805 -32.781 -25.453 1 74.81 198 ASN B C 1
ATOM 5999 O O . ASN B 1 198 ? 1.675 -32.469 -25.844 1 74.81 198 ASN B O 1
ATOM 6003 N N . TYR B 1 199 ? 3.498 -32.062 -24.734 1 84.44 199 TYR B N 1
ATOM 6004 C CA . TYR B 1 199 ? 3.092 -30.672 -24.5 1 84.44 199 TYR B CA 1
ATOM 6005 C C . TYR B 1 199 ? 2.924 -29.922 -25.812 1 84.44 199 TYR B C 1
ATOM 6007 O O . TYR B 1 199 ? 3.75 -30.047 -26.719 1 84.44 199 TYR B O 1
ATOM 6015 N N . LYS B 1 200 ? 1.795 -29.234 -25.969 1 89.69 200 LYS B N 1
ATOM 6016 C CA . LYS B 1 200 ? 1.524 -28.328 -27.094 1 89.69 200 LYS B CA 1
ATOM 6017 C C . LYS B 1 200 ? 1.265 -26.906 -26.594 1 89.69 200 LYS B C 1
ATOM 6019 O O . LYS B 1 200 ? 0.366 -26.688 -25.781 1 89.69 200 LYS B O 1
ATOM 6024 N N . PRO B 1 201 ? 2.086 -26 -27.078 1 93.06 201 PRO B N 1
ATOM 6025 C CA . PRO B 1 201 ? 1.843 -24.609 -26.672 1 93.06 201 PRO B CA 1
ATOM 6026 C C . PRO B 1 201 ? 0.568 -24.031 -27.281 1 93.06 201 PRO B C 1
ATOM 6028 O O . PRO B 1 201 ? 0.24 -24.312 -28.438 1 93.06 201 PRO B O 1
ATOM 6031 N N . CYS B 1 202 ? -0.096 -23.234 -26.516 1 95.69 202 CYS B N 1
ATOM 6032 C CA . CYS B 1 202 ? -1.251 -22.5 -27.031 1 95.69 202 CYS B CA 1
ATOM 6033 C C . CYS B 1 202 ? -0.818 -21.234 -27.75 1 95.69 202 CYS B C 1
ATOM 6035 O O . CYS B 1 202 ? 0.281 -20.719 -27.531 1 95.69 202 CYS B O 1
ATOM 6037 N N . GLY B 1 203 ? -1.707 -20.75 -28.672 1 96.56 203 GLY B N 1
ATOM 6038 C CA . GLY B 1 203 ? -1.538 -19.469 -29.328 1 96.56 203 GLY B CA 1
ATOM 6039 C C . GLY B 1 203 ? -2.602 -18.453 -28.938 1 96.56 203 GLY B C 1
ATOM 6040 O O . GLY B 1 203 ? -3.42 -18.719 -28.047 1 96.56 203 GLY B O 1
ATOM 6041 N N . ARG B 1 204 ? -2.5 -17.312 -29.578 1 97.12 204 ARG B N 1
ATOM 6042 C CA . ARG B 1 204 ? -3.422 -16.203 -29.344 1 97.12 204 ARG B CA 1
ATOM 6043 C C . ARG B 1 204 ? -4.871 -16.656 -29.484 1 97.12 204 ARG B C 1
ATOM 6045 O O . ARG B 1 204 ? -5.711 -16.344 -28.656 1 97.12 204 ARG B O 1
ATOM 6052 N N . ALA B 1 205 ? -5.152 -17.406 -30.516 1 96.81 205 ALA B N 1
ATOM 6053 C CA . ALA B 1 205 ? -6.523 -17.828 -30.797 1 96.81 205 ALA B CA 1
ATOM 6054 C C . ALA B 1 205 ? -7.059 -18.734 -29.703 1 96.81 205 ALA B C 1
ATOM 6056 O O . ALA B 1 205 ? -8.219 -18.625 -29.297 1 96.81 205 ALA B O 1
ATOM 6057 N N . ASP B 1 206 ? -6.215 -19.688 -29.234 1 96.5 206 ASP B N 1
ATOM 6058 C CA . ASP B 1 206 ? -6.605 -20.578 -28.156 1 96.5 206 ASP B CA 1
ATOM 6059 C C . ASP B 1 206 ? -6.945 -19.797 -26.891 1 96.5 206 ASP B C 1
ATOM 6061 O O . ASP B 1 206 ? -7.965 -20.062 -26.25 1 96.5 206 ASP B O 1
ATOM 6065 N N . LEU B 1 207 ? -6.066 -18.844 -26.562 1 97.06 207 LEU B N 1
ATOM 6066 C CA . LEU B 1 207 ? -6.242 -18.016 -25.375 1 97.06 207 LEU B CA 1
ATOM 6067 C C . LEU B 1 207 ? -7.562 -17.25 -25.438 1 97.06 207 LEU B C 1
ATOM 6069 O O . LEU B 1 207 ? -8.375 -17.328 -24.516 1 97.06 207 LEU B O 1
ATOM 6073 N N . LEU B 1 208 ? -7.82 -16.531 -26.516 1 97.25 208 LEU B N 1
ATOM 6074 C CA . LEU B 1 208 ? -9.008 -15.695 -26.641 1 97.25 208 LEU B CA 1
ATOM 6075 C C . LEU B 1 208 ? -10.273 -16.547 -26.672 1 97.25 208 LEU B C 1
ATOM 6077 O O . LEU B 1 208 ? -11.297 -16.156 -26.109 1 97.25 208 LEU B O 1
ATOM 6081 N N . LYS B 1 209 ? -10.188 -17.672 -27.328 1 95.81 209 LYS B N 1
ATOM 6082 C CA . LYS B 1 209 ? -11.344 -18.578 -27.359 1 95.81 209 LYS B CA 1
ATOM 6083 C C . LYS B 1 209 ? -11.711 -19.031 -25.953 1 95.81 209 LYS B C 1
ATOM 6085 O O . LYS B 1 209 ? -12.891 -19.031 -25.578 1 95.81 209 LYS B O 1
ATOM 6090 N N . ARG B 1 210 ? -10.734 -19.438 -25.219 1 95.56 210 ARG B N 1
ATOM 6091 C CA . ARG B 1 210 ? -10.984 -19.922 -23.875 1 95.56 210 ARG B CA 1
ATOM 6092 C C . ARG B 1 210 ? -11.562 -18.812 -23 1 95.56 210 ARG B C 1
ATOM 6094 O O . ARG B 1 210 ? -12.383 -19.078 -22.109 1 95.56 210 ARG B O 1
ATOM 6101 N N . LEU B 1 211 ? -11.141 -17.594 -23.172 1 96.44 211 LEU B N 1
ATOM 6102 C CA . LEU B 1 211 ? -11.57 -16.469 -22.344 1 96.44 211 LEU B CA 1
ATOM 6103 C C . LEU B 1 211 ? -13.039 -16.156 -22.578 1 96.44 211 LEU B C 1
ATOM 6105 O O . LEU B 1 211 ? -13.672 -15.484 -21.75 1 96.44 211 LEU B O 1
ATOM 6109 N N . LYS B 1 212 ? -13.602 -16.641 -23.672 1 95.62 212 LYS B N 1
ATOM 6110 C CA . LYS B 1 212 ? -15.031 -16.453 -23.906 1 95.62 212 LYS B CA 1
ATOM 6111 C C . LYS B 1 212 ? -15.867 -17.188 -22.859 1 95.62 212 LYS B C 1
ATOM 6113 O O . LYS B 1 212 ? -16.969 -16.75 -22.516 1 95.62 212 LYS B O 1
ATOM 6118 N N . SER B 1 213 ? -15.305 -18.25 -22.359 1 93.12 213 SER B N 1
ATOM 6119 C CA . SER B 1 213 ? -16.047 -19.047 -21.391 1 93.12 213 SER B CA 1
ATOM 6120 C C . SER B 1 213 ? -15.664 -18.688 -19.953 1 93.12 213 SER B C 1
ATOM 6122 O O . SER B 1 213 ? -16.281 -19.172 -19.016 1 93.12 213 SER B O 1
ATOM 6124 N N . ALA B 1 214 ? -14.68 -17.891 -19.828 1 94.38 214 ALA B N 1
ATOM 6125 C CA . ALA B 1 214 ? -14.188 -17.562 -18.5 1 94.38 214 ALA B CA 1
ATOM 6126 C C . ALA B 1 214 ? -15.109 -16.562 -17.812 1 94.38 214 ALA B C 1
ATOM 6128 O O . ALA B 1 214 ? -15.727 -15.711 -18.469 1 94.38 214 ALA B O 1
ATOM 6129 N N . LYS B 1 215 ? -15.219 -16.656 -16.469 1 94.94 215 LYS B N 1
ATOM 6130 C CA . LYS B 1 215 ? -15.961 -15.727 -15.625 1 94.94 215 LYS B CA 1
ATOM 6131 C C . LYS B 1 215 ? -15.023 -14.977 -14.68 1 94.94 215 LYS B C 1
ATOM 6133 O O . LYS B 1 215 ? -13.984 -15.508 -14.273 1 94.94 215 LYS B O 1
ATOM 6138 N N . PRO B 1 216 ? -15.406 -13.734 -14.336 1 96.31 216 PRO B N 1
ATOM 6139 C CA . PRO B 1 216 ? -14.547 -12.977 -13.422 1 96.31 216 PRO B CA 1
ATOM 6140 C C . PRO B 1 216 ? -14.555 -13.547 -12.008 1 96.31 216 PRO B C 1
ATOM 6142 O O . PRO B 1 216 ? -15.602 -14 -11.523 1 96.31 216 PRO B O 1
ATOM 6145 N N . LEU B 1 217 ? -13.438 -13.523 -11.344 1 96.88 217 LEU B N 1
ATOM 6146 C CA . LEU B 1 217 ? -13.336 -13.867 -9.93 1 96.88 217 LEU B CA 1
ATOM 6147 C C . LEU B 1 217 ? -13.766 -12.703 -9.047 1 96.88 217 LEU B C 1
ATOM 6149 O O . LEU B 1 217 ? -14.492 -12.898 -8.07 1 96.88 217 LEU B O 1
ATOM 6153 N N . PHE B 1 218 ? -13.242 -11.516 -9.32 1 97.19 218 PHE B N 1
ATOM 6154 C CA . PHE B 1 218 ? -13.602 -10.266 -8.664 1 97.19 218 PHE B CA 1
ATOM 6155 C C . PHE B 1 218 ? -13.961 -9.195 -9.695 1 97.19 218 PHE B C 1
ATOM 6157 O O . PHE B 1 218 ? -13.602 -9.312 -10.867 1 97.19 218 PHE B O 1
ATOM 6164 N N . ALA B 1 219 ? -14.703 -8.164 -9.234 1 97 219 ALA B N 1
ATOM 6165 C CA . ALA B 1 219 ? -14.82 -6.973 -10.062 1 97 219 ALA B CA 1
ATOM 6166 C C . ALA B 1 219 ? -13.461 -6.309 -10.266 1 97 219 ALA B C 1
ATOM 6168 O O . ALA B 1 219 ? -12.602 -6.352 -9.383 1 97 219 ALA B O 1
ATOM 6169 N N . PRO B 1 220 ? -13.258 -5.738 -11.477 1 97.62 220 PRO B N 1
ATOM 6170 C CA . PRO B 1 220 ? -11.984 -5.047 -11.688 1 97.62 220 PRO B CA 1
ATOM 6171 C C . PRO B 1 220 ? -11.656 -4.055 -10.578 1 97.62 220 PRO B C 1
ATOM 6173 O O . PRO B 1 220 ? -12.531 -3.301 -10.141 1 97.62 220 PRO B O 1
ATOM 6176 N N . ASN B 1 221 ? -10.406 -4.129 -10.031 1 96.81 221 ASN B N 1
ATOM 6177 C CA . ASN B 1 221 ? -9.82 -3.197 -9.078 1 96.81 221 ASN B CA 1
ATOM 6178 C C . ASN B 1 221 ? -10.383 -3.402 -7.672 1 96.81 221 ASN B C 1
ATOM 6180 O O . ASN B 1 221 ? -10.125 -2.604 -6.77 1 96.81 221 ASN B O 1
ATOM 6184 N N . GLN B 1 222 ? -11.141 -4.477 -7.465 1 95.81 222 GLN B N 1
ATOM 6185 C CA . GLN B 1 222 ? -11.727 -4.75 -6.156 1 95.81 222 GLN B CA 1
ATOM 6186 C C . GLN B 1 222 ? -10.711 -5.402 -5.223 1 95.81 222 GLN B C 1
ATOM 6188 O O . GLN B 1 222 ? -10.617 -5.039 -4.047 1 95.81 222 GLN B O 1
ATOM 6193 N N . LYS B 1 223 ? -10.047 -6.355 -5.715 1 94.62 223 LYS B N 1
ATOM 6194 C CA . LYS B 1 223 ? -9.086 -7.16 -4.961 1 94.62 223 LYS B CA 1
ATOM 6195 C C . LYS B 1 223 ? -8.062 -7.805 -5.887 1 94.62 223 LYS B C 1
ATOM 6197 O O . LYS B 1 223 ? -8.406 -8.258 -6.98 1 94.62 223 LYS B O 1
ATOM 6202 N N . SER B 1 224 ? -6.844 -7.809 -5.352 1 93.94 224 SER B N 1
ATOM 6203 C CA . SER B 1 224 ? -5.797 -8.469 -6.121 1 93.94 224 SER B CA 1
ATOM 6204 C C . SER B 1 224 ? -5.844 -9.984 -5.93 1 93.94 224 SER B C 1
ATOM 6206 O O . SER B 1 224 ? -6.074 -10.469 -4.816 1 93.94 224 SER B O 1
ATOM 6208 N N . THR B 1 225 ? -5.656 -10.68 -6.969 1 94.75 225 THR B N 1
ATOM 6209 C CA . THR B 1 225 ? -5.422 -12.117 -7.008 1 94.75 225 THR B CA 1
ATOM 6210 C C . THR B 1 225 ? -4.492 -12.484 -8.164 1 94.75 225 THR B C 1
ATOM 6212 O O . THR B 1 225 ? -4.52 -11.836 -9.211 1 94.75 225 THR B O 1
ATOM 6215 N N . TYR B 1 226 ? -3.725 -13.438 -7.934 1 95.81 226 TYR B N 1
ATOM 6216 C CA . TYR B 1 226 ? -2.701 -13.812 -8.898 1 95.81 226 TYR B CA 1
ATOM 6217 C C . TYR B 1 226 ? -3.33 -14.336 -10.188 1 95.81 226 TYR B C 1
ATOM 6219 O O . TYR B 1 226 ? -4.168 -15.242 -10.148 1 95.81 226 TYR B O 1
ATOM 6227 N N . SER B 1 227 ? -2.908 -13.75 -11.344 1 97.25 227 SER B N 1
ATOM 6228 C CA . SER B 1 227 ? -3.406 -14.172 -12.648 1 97.25 227 SER B CA 1
ATOM 6229 C C . SER B 1 227 ? -2.285 -14.211 -13.68 1 97.25 227 SER B C 1
ATOM 6231 O O . SER B 1 227 ? -1.682 -13.188 -13.992 1 97.25 227 SER B O 1
ATOM 6233 N N . ASN B 1 228 ? -2.033 -15.383 -14.234 1 97.62 228 ASN B N 1
ATOM 6234 C CA . ASN B 1 228 ? -1.14 -15.508 -15.383 1 97.62 228 ASN B CA 1
ATOM 6235 C C . ASN B 1 228 ? -1.761 -14.914 -16.641 1 97.62 228 ASN B C 1
ATOM 6237 O O . ASN B 1 228 ? -1.053 -14.352 -17.484 1 97.62 228 ASN B O 1
ATOM 6241 N N . VAL B 1 229 ? -3.039 -14.977 -16.75 1 97.88 229 VAL B N 1
ATOM 6242 C CA . VAL B 1 229 ? -3.766 -14.508 -17.922 1 97.88 229 VAL B CA 1
ATOM 6243 C C . VAL B 1 229 ? -3.516 -13.008 -18.125 1 97.88 229 VAL B C 1
ATOM 6245 O O . VAL B 1 229 ? -3.402 -12.539 -19.25 1 97.88 229 VAL B O 1
ATOM 6248 N N . ASN B 1 230 ? -3.414 -12.258 -17.016 1 98.69 230 ASN B N 1
ATOM 6249 C CA . ASN B 1 230 ? -3.078 -10.844 -17.125 1 98.69 230 ASN B CA 1
ATOM 6250 C C . ASN B 1 230 ? -1.832 -10.617 -17.969 1 98.69 230 ASN B C 1
ATOM 6252 O O . ASN B 1 230 ? -1.823 -9.758 -18.859 1 98.69 230 ASN B O 1
ATOM 6256 N N . PHE B 1 231 ? -0.893 -11.445 -17.812 1 98.81 231 PHE B N 1
ATOM 6257 C CA . PHE B 1 231 ? 0.402 -11.211 -18.438 1 98.81 231 PHE B CA 1
ATOM 6258 C C . PHE B 1 231 ? 0.455 -11.852 -19.828 1 98.81 231 PHE B C 1
ATOM 6260 O O . PHE B 1 231 ? 1.145 -11.352 -20.719 1 98.81 231 PHE B O 1
ATOM 6267 N N . ASP B 1 232 ? -0.335 -12.938 -20.016 1 98.69 232 ASP B N 1
ATOM 6268 C CA . ASP B 1 232 ? -0.508 -13.422 -21.375 1 98.69 232 ASP B CA 1
ATOM 6269 C C . ASP B 1 232 ? -1.062 -12.328 -22.281 1 98.69 232 ASP B C 1
ATOM 6271 O O . ASP B 1 232 ? -0.538 -12.094 -23.375 1 98.69 232 ASP B O 1
ATOM 6275 N N . LEU B 1 233 ? -2.025 -11.648 -21.766 1 98.88 233 LEU B N 1
ATOM 6276 C CA . LEU B 1 233 ? -2.672 -10.586 -22.531 1 98.88 233 LEU B CA 1
ATOM 6277 C C . LEU B 1 233 ? -1.753 -9.375 -22.672 1 98.88 233 LEU B C 1
ATOM 6279 O O . LEU B 1 233 ? -1.73 -8.727 -23.719 1 98.88 233 LEU B O 1
ATOM 6283 N N . LEU B 1 234 ? -0.989 -9.016 -21.609 1 98.94 234 LEU B N 1
ATOM 6284 C CA . LEU B 1 234 ? -0.043 -7.914 -21.703 1 98.94 234 LEU B CA 1
ATOM 6285 C C . LEU B 1 234 ? 1.004 -8.188 -22.781 1 98.94 234 LEU B C 1
ATOM 6287 O O . LEU B 1 234 ? 1.479 -7.266 -23.453 1 98.94 234 LEU B O 1
ATOM 6291 N N . GLY B 1 235 ? 1.38 -9.477 -22.953 1 98.94 235 GLY B N 1
ATOM 6292 C CA . GLY B 1 235 ? 2.232 -9.836 -24.078 1 98.94 235 GLY B CA 1
ATOM 6293 C C . GLY B 1 235 ? 1.635 -9.461 -25.422 1 98.94 235 GLY B C 1
ATOM 6294 O O . GLY B 1 235 ? 2.328 -8.922 -26.281 1 98.94 235 GLY B O 1
ATOM 6295 N N . LEU B 1 236 ? 0.341 -9.742 -25.594 1 98.88 236 LEU B N 1
ATOM 6296 C CA . LEU B 1 236 ? -0.35 -9.375 -26.828 1 98.88 236 LEU B CA 1
ATOM 6297 C C . LEU B 1 236 ? -0.389 -7.859 -27 1 98.88 236 LEU B C 1
ATOM 6299 O O . LEU B 1 236 ? -0.278 -7.355 -28.125 1 98.88 236 LEU B O 1
ATOM 6303 N N . VAL B 1 237 ? -0.578 -7.137 -25.875 1 98.94 237 VAL B N 1
ATOM 6304 C CA . VAL B 1 237 ? -0.568 -5.676 -25.922 1 98.94 237 VAL B CA 1
ATOM 6305 C C . VAL B 1 237 ? 0.779 -5.184 -26.438 1 98.94 237 VAL B C 1
ATOM 6307 O O . VAL B 1 237 ? 0.832 -4.293 -27.297 1 98.94 237 VAL B O 1
ATOM 6310 N N . ILE B 1 238 ? 1.87 -5.727 -25.953 1 98.94 238 ILE B N 1
ATOM 6311 C CA . ILE B 1 238 ? 3.213 -5.336 -26.375 1 98.94 238 ILE B CA 1
ATOM 6312 C C . ILE B 1 238 ? 3.381 -5.594 -27.875 1 98.94 238 ILE B C 1
ATOM 6314 O O . ILE B 1 238 ? 3.908 -4.75 -28.594 1 98.94 238 ILE B O 1
ATOM 6318 N N . GLU B 1 239 ? 2.912 -6.762 -28.344 1 98.88 239 GLU B N 1
ATOM 6319 C CA . GLU B 1 239 ? 2.982 -7.059 -29.766 1 98.88 239 GLU B CA 1
ATOM 6320 C C . GLU B 1 239 ? 2.229 -6.012 -30.594 1 98.88 239 GLU B C 1
ATOM 6322 O O . GLU B 1 239 ? 2.719 -5.555 -31.625 1 98.88 239 GLU B O 1
ATOM 6327 N N . GLN B 1 240 ? 1.086 -5.656 -30.094 1 98.75 240 GLN B N 1
ATOM 6328 C CA . GLN B 1 240 ? 0.233 -4.715 -30.812 1 98.75 240 GLN B CA 1
ATOM 6329 C C . GLN B 1 240 ? 0.892 -3.342 -30.906 1 98.75 240 GLN B C 1
ATOM 6331 O O . GLN B 1 240 ? 0.901 -2.729 -31.984 1 98.75 240 GLN B O 1
ATOM 6336 N N . VAL B 1 241 ? 1.468 -2.84 -29.828 1 98.69 241 VAL B N 1
ATOM 6337 C CA . VAL B 1 241 ? 1.921 -1.455 -29.781 1 98.69 241 VAL B CA 1
ATOM 6338 C C . VAL B 1 241 ? 3.303 -1.341 -30.422 1 98.69 241 VAL B C 1
ATOM 6340 O O . VAL B 1 241 ? 3.682 -0.274 -30.906 1 98.69 241 VAL B O 1
ATOM 6343 N N . THR B 1 242 ? 4.07 -2.453 -30.469 1 98.62 242 THR B N 1
ATOM 6344 C CA . THR B 1 242 ? 5.43 -2.387 -31 1 98.62 242 THR B CA 1
ATOM 6345 C C . THR B 1 242 ? 5.477 -2.879 -32.438 1 98.62 242 THR B C 1
ATOM 6347 O O . THR B 1 242 ? 6.43 -2.594 -33.156 1 98.62 242 THR B O 1
ATOM 6350 N N . GLY B 1 243 ? 4.527 -3.775 -32.781 1 98.44 243 GLY B N 1
ATOM 6351 C CA . GLY B 1 243 ? 4.539 -4.406 -34.094 1 98.44 243 GLY B CA 1
ATOM 6352 C C . GLY B 1 243 ? 5.523 -5.559 -34.188 1 98.44 243 GLY B C 1
ATOM 6353 O O . GLY B 1 243 ? 5.801 -6.055 -35.281 1 98.44 243 GLY B O 1
ATOM 6354 N N . MET B 1 244 ? 6.066 -6.004 -33.094 1 98.38 244 MET B N 1
ATOM 6355 C CA . MET B 1 244 ? 7.031 -7.094 -33.031 1 98.38 244 MET B CA 1
ATOM 6356 C C . MET B 1 244 ? 6.473 -8.258 -32.219 1 98.38 244 MET B C 1
ATOM 6358 O O . MET B 1 244 ? 5.652 -8.062 -31.328 1 98.38 244 MET B O 1
ATOM 6362 N N . PRO B 1 245 ? 6.992 -9.484 -32.594 1 98.5 245 PRO B N 1
ATOM 6363 C CA . PRO B 1 245 ? 6.703 -10.562 -31.625 1 98.5 245 PRO B CA 1
ATOM 6364 C C . PRO B 1 245 ? 7.227 -10.266 -30.219 1 98.5 245 PRO B C 1
ATOM 6366 O O . PRO B 1 245 ? 8.297 -9.664 -30.078 1 98.5 245 PRO B O 1
ATOM 6369 N N . TYR B 1 246 ? 6.516 -10.695 -29.266 1 98.69 246 TYR B N 1
ATOM 6370 C CA . TYR B 1 246 ? 6.836 -10.398 -27.875 1 98.69 246 TYR B CA 1
ATOM 6371 C C . TYR B 1 246 ? 8.281 -10.766 -27.562 1 98.69 246 TYR B C 1
ATOM 6373 O O . TYR B 1 246 ? 9.039 -9.945 -27.031 1 98.69 246 TYR B O 1
ATOM 6381 N N . GLU B 1 247 ? 8.656 -11.969 -27.875 1 98.75 247 GLU B N 1
ATOM 6382 C CA . GLU B 1 247 ? 9.984 -12.477 -27.547 1 98.75 247 GLU B CA 1
ATOM 6383 C C . GLU B 1 247 ? 11.078 -11.625 -28.172 1 98.75 247 GLU B C 1
ATOM 6385 O O . GLU B 1 247 ? 12.07 -11.289 -27.531 1 98.75 247 GLU B O 1
ATOM 6390 N N . GLU B 1 248 ? 10.883 -11.281 -29.391 1 98.62 248 GLU B N 1
ATOM 6391 C CA . GLU B 1 248 ? 11.859 -10.469 -30.094 1 98.62 248 GLU B CA 1
ATOM 6392 C C . GLU B 1 248 ? 12 -9.086 -29.453 1 98.62 248 GLU B C 1
ATOM 6394 O O . GLU B 1 248 ? 13.109 -8.578 -29.312 1 98.62 248 GLU B O 1
ATOM 6399 N N . TYR B 1 249 ? 10.914 -8.539 -29.109 1 98.81 249 TYR B N 1
ATOM 6400 C CA . TYR B 1 249 ? 10.961 -7.219 -28.484 1 98.81 249 TYR B CA 1
ATOM 6401 C C . TYR B 1 249 ? 11.719 -7.262 -27.156 1 98.81 249 TYR B C 1
ATOM 6403 O O . TYR B 1 249 ? 12.531 -6.383 -26.875 1 98.81 249 TYR B O 1
ATOM 6411 N N . ILE B 1 250 ? 11.438 -8.211 -26.297 1 98.88 250 ILE B N 1
ATOM 6412 C CA . ILE B 1 250 ? 12.086 -8.32 -25 1 98.88 250 ILE B CA 1
ATOM 6413 C C . ILE B 1 250 ? 13.594 -8.461 -25.188 1 98.88 250 ILE B C 1
ATOM 6415 O O . ILE B 1 250 ? 14.375 -7.816 -24.484 1 98.88 250 ILE B O 1
ATOM 6419 N N . VAL B 1 251 ? 13.969 -9.266 -26.125 1 98.69 251 VAL B N 1
ATOM 6420 C CA . VAL B 1 251 ? 15.391 -9.484 -26.375 1 98.69 251 VAL B CA 1
ATOM 6421 C C . VAL B 1 251 ? 16.047 -8.172 -26.812 1 98.69 251 VAL B C 1
ATOM 6423 O O . VAL B 1 251 ? 17.047 -7.746 -26.234 1 98.69 251 VAL B O 1
ATOM 6426 N N . GLU B 1 252 ? 15.453 -7.496 -27.734 1 98.31 252 GLU B N 1
ATOM 6427 C CA . GLU B 1 252 ? 16.031 -6.297 -28.328 1 98.31 252 GLU B CA 1
ATOM 6428 C C . GLU B 1 252 ? 16 -5.125 -27.344 1 98.31 252 GLU B C 1
ATOM 6430 O O . GLU B 1 252 ? 16.969 -4.367 -27.25 1 98.31 252 GLU B O 1
ATOM 6435 N N . ALA B 1 253 ? 14.906 -5.012 -26.641 1 98.56 253 ALA B N 1
ATOM 6436 C CA . ALA B 1 253 ? 14.664 -3.795 -25.875 1 98.56 253 ALA B CA 1
ATOM 6437 C C . ALA B 1 253 ? 15.203 -3.93 -24.453 1 98.56 253 ALA B C 1
ATOM 6439 O O . ALA B 1 253 ? 15.461 -2.928 -23.781 1 98.56 253 ALA B O 1
ATOM 6440 N N . ILE B 1 254 ? 15.43 -5.164 -23.953 1 98.81 254 ILE B N 1
ATOM 6441 C CA . ILE B 1 254 ? 15.766 -5.309 -22.547 1 98.81 254 ILE B CA 1
ATOM 6442 C C . ILE B 1 254 ? 17 -6.191 -22.391 1 98.81 254 ILE B C 1
ATOM 6444 O O . ILE B 1 254 ? 18.031 -5.75 -21.875 1 98.81 254 ILE B O 1
ATOM 6448 N N . LEU B 1 255 ? 17.031 -7.395 -22.938 1 98.88 255 LEU B N 1
ATOM 6449 C CA . LEU B 1 255 ? 18.125 -8.336 -22.688 1 98.88 255 LEU B CA 1
ATOM 6450 C C . LEU B 1 255 ? 19.422 -7.832 -23.297 1 98.88 255 LEU B C 1
ATOM 6452 O O . LEU B 1 255 ? 20.469 -7.844 -22.625 1 98.88 255 LEU B O 1
ATOM 6456 N N . GLU B 1 256 ? 19.359 -7.418 -24.516 1 98.69 256 GLU B N 1
ATOM 6457 C CA . GLU B 1 256 ? 20.578 -6.996 -25.203 1 98.69 256 GLU B CA 1
ATOM 6458 C C . GLU B 1 256 ? 21.172 -5.746 -24.562 1 98.69 256 GLU B C 1
ATOM 6460 O O . GLU B 1 256 ? 22.359 -5.723 -24.219 1 98.69 256 GLU B O 1
ATOM 6465 N N . PRO B 1 257 ? 20.344 -4.734 -24.297 1 98.69 257 PRO B N 1
ATOM 6466 C CA . PRO B 1 257 ? 20.906 -3.541 -23.672 1 98.69 257 PRO B CA 1
ATOM 6467 C C . PRO B 1 257 ? 21.5 -3.83 -22.281 1 98.69 257 PRO B C 1
ATOM 6469 O O . PRO B 1 257 ? 22.422 -3.152 -21.859 1 98.69 257 PRO B O 1
ATOM 6472 N N . LEU B 1 258 ? 21.031 -4.82 -21.594 1 98.69 258 LEU B N 1
ATOM 6473 C CA . LEU B 1 258 ? 21.5 -5.137 -20.25 1 98.69 258 LEU B CA 1
ATOM 6474 C C . LEU B 1 258 ? 22.625 -6.168 -20.297 1 98.69 258 LEU B C 1
ATOM 6476 O O . LEU B 1 258 ? 23.078 -6.641 -19.25 1 98.69 258 LEU B O 1
ATOM 6480 N N . ASP B 1 259 ? 23 -6.562 -21.469 1 98.5 259 ASP B N 1
ATOM 6481 C CA . ASP B 1 259 ? 24.047 -7.559 -21.688 1 98.5 259 ASP B CA 1
ATOM 6482 C C . ASP B 1 259 ? 23.672 -8.891 -21.031 1 98.5 259 ASP B C 1
ATOM 6484 O O . ASP B 1 259 ? 24.531 -9.539 -20.422 1 98.5 259 ASP B O 1
ATOM 6488 N N . MET B 1 260 ? 22.422 -9.188 -21 1 98.75 260 MET B N 1
ATOM 6489 C CA . MET B 1 260 ? 21.938 -10.484 -20.531 1 98.75 260 MET B CA 1
ATOM 6490 C C . MET B 1 260 ? 22 -11.516 -21.656 1 98.75 260 MET B C 1
ATOM 6492 O O . MET B 1 260 ? 20.969 -12.055 -22.078 1 98.75 260 MET B O 1
ATOM 6496 N N . VAL B 1 261 ? 23.109 -11.969 -21.969 1 96.31 261 VAL B N 1
ATOM 6497 C CA . VAL B 1 261 ? 23.391 -12.672 -23.219 1 96.31 261 VAL B CA 1
ATOM 6498 C C . VAL B 1 261 ? 23.031 -14.148 -23.078 1 96.31 261 VAL B C 1
ATOM 65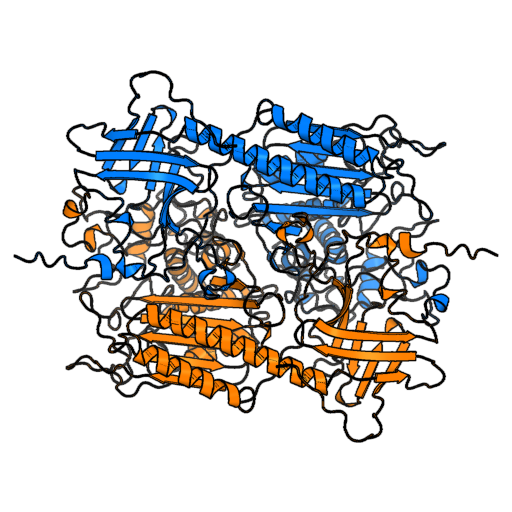00 O O . VAL B 1 261 ? 22.875 -14.852 -24.078 1 96.31 261 VAL B O 1
ATOM 6503 N N . SER B 1 262 ? 22.953 -14.594 -21.859 1 97.5 262 SER B N 1
ATOM 6504 C CA . SER B 1 262 ? 22.625 -16 -21.656 1 97.5 262 SER B CA 1
ATOM 6505 C C . SER B 1 262 ? 21.125 -16.219 -21.547 1 97.5 262 SER B C 1
ATOM 6507 O O . SER B 1 262 ? 20.641 -17.344 -21.609 1 97.5 262 SER B O 1
ATOM 6509 N N . SER B 1 263 ? 20.375 -15.148 -21.406 1 98.69 263 SER B N 1
ATOM 6510 C CA . SER B 1 263 ? 18.922 -15.25 -21.266 1 98.69 263 SER B CA 1
ATOM 6511 C C . SER B 1 263 ? 18.234 -15.359 -22.609 1 98.69 263 SER B C 1
ATOM 6513 O O . SER B 1 263 ? 18.641 -14.711 -23.578 1 98.69 263 SER B O 1
ATOM 6515 N N . SER B 1 264 ? 17.219 -16.219 -22.656 1 97.81 264 SER B N 1
ATOM 6516 C CA . SER B 1 264 ? 16.562 -16.484 -23.938 1 97.81 264 SER B CA 1
ATOM 6517 C C . SER B 1 264 ? 15.18 -17.078 -23.75 1 97.81 264 SER B C 1
ATOM 6519 O O . SER B 1 264 ? 14.875 -17.625 -22.688 1 97.81 264 SER B O 1
ATOM 6521 N N . PHE B 1 265 ? 14.375 -16.938 -24.797 1 98.12 265 PHE B N 1
ATOM 6522 C CA . PHE B 1 265 ? 13.109 -17.672 -24.859 1 98.12 265 PHE B CA 1
ATOM 6523 C C . PHE B 1 265 ? 13.273 -18.984 -25.609 1 98.12 265 PHE B C 1
ATOM 6525 O O . PHE B 1 265 ? 12.438 -19.875 -25.484 1 98.12 265 PHE B O 1
ATOM 6532 N N . GLU B 1 266 ? 14.242 -19.016 -26.375 1 96.75 266 GLU B N 1
ATOM 6533 C CA . GLU B 1 266 ? 14.594 -20.266 -27.016 1 96.75 266 GLU B CA 1
ATOM 6534 C C . GLU B 1 266 ? 15.367 -21.188 -26.062 1 96.75 266 GLU B C 1
ATOM 6536 O O . GLU B 1 266 ? 16.219 -20.719 -25.312 1 96.75 266 GLU B O 1
ATOM 6541 N N . LYS B 1 267 ? 15.016 -22.422 -26.125 1 96.06 267 LYS B N 1
ATOM 6542 C CA . LYS B 1 267 ? 15.68 -23.391 -25.25 1 96.06 267 LYS B CA 1
ATOM 6543 C C . LYS B 1 267 ? 17.188 -23.375 -25.469 1 96.06 267 LYS B C 1
ATOM 6545 O O . LYS B 1 267 ? 17.656 -23.578 -26.594 1 96.06 267 LYS B O 1
ATOM 6550 N N . PRO B 1 268 ? 17.906 -23.234 -24.391 1 96.19 268 PRO B N 1
ATOM 6551 C CA . PRO B 1 268 ? 19.375 -23.266 -24.531 1 96.19 268 PRO B CA 1
ATOM 6552 C C . PRO B 1 268 ? 19.922 -24.688 -24.547 1 96.19 268 PRO B C 1
ATOM 6554 O O . PRO B 1 268 ? 19.172 -25.656 -24.391 1 96.19 268 PRO B O 1
ATOM 6557 N N . SER B 1 269 ? 21.25 -24.703 -24.703 1 94.88 269 SER B N 1
ATOM 6558 C CA . SER B 1 269 ? 21.938 -25.984 -24.703 1 94.88 269 SER B CA 1
ATOM 6559 C C . SER B 1 269 ? 21.875 -26.641 -23.328 1 94.88 269 SER B C 1
ATOM 6561 O O . SER B 1 269 ? 21.969 -25.969 -22.297 1 94.88 269 SER B O 1
ATOM 6563 N N . ASP B 1 270 ? 21.812 -27.953 -23.344 1 96 270 ASP B N 1
ATOM 6564 C CA . ASP B 1 270 ? 21.781 -28.719 -22.109 1 96 270 ASP B CA 1
ATOM 6565 C C . ASP B 1 270 ? 23.094 -28.578 -21.344 1 96 270 ASP B C 1
ATOM 6567 O O . ASP B 1 270 ? 23.156 -28.812 -20.141 1 96 270 ASP B O 1
ATOM 6571 N N . LYS B 1 271 ? 24.094 -28.25 -22.078 1 93.88 271 LYS B N 1
ATOM 6572 C CA . LYS B 1 271 ? 25.438 -28.188 -21.5 1 93.88 271 LYS B CA 1
ATOM 6573 C C . LYS B 1 271 ? 25.469 -27.281 -20.266 1 93.88 271 LYS B C 1
ATOM 6575 O O . LYS B 1 271 ? 26.203 -27.547 -19.312 1 93.88 271 LYS B O 1
ATOM 6580 N N . HIS B 1 272 ? 24.688 -26.25 -20.266 1 95.12 272 HIS B N 1
ATOM 6581 C CA . HIS B 1 272 ? 24.703 -25.281 -19.172 1 95.12 272 HIS B CA 1
ATOM 6582 C C . HIS B 1 272 ? 23.359 -25.266 -18.438 1 95.12 272 HIS B C 1
ATOM 6584 O O . HIS B 1 272 ? 23.094 -24.344 -17.672 1 95.12 272 HIS B O 1
ATOM 6590 N N . ALA B 1 273 ? 22.656 -26.344 -18.688 1 97.94 273 ALA B N 1
ATOM 6591 C CA . ALA B 1 273 ? 21.297 -26.375 -18.141 1 97.94 273 ALA B CA 1
ATOM 6592 C C . ALA B 1 273 ? 21.266 -27.078 -16.781 1 97.94 273 ALA B C 1
ATOM 6594 O O . ALA B 1 273 ? 21.891 -28.125 -16.609 1 97.94 273 ALA B O 1
ATOM 6595 N N . VAL B 1 274 ? 20.672 -26.438 -15.82 1 98.12 274 VAL B N 1
ATOM 6596 C CA . VAL B 1 274 ? 20.266 -27.172 -14.625 1 98.12 274 VAL B CA 1
ATOM 6597 C C . VAL B 1 274 ? 19.031 -28 -14.922 1 98.12 274 VAL B C 1
ATOM 6599 O O . VAL B 1 274 ? 17.953 -27.453 -15.195 1 98.12 274 VAL B O 1
ATOM 6602 N N . LEU B 1 275 ? 19.172 -29.328 -14.852 1 96.75 275 LEU B N 1
ATOM 6603 C CA . LEU B 1 275 ? 18.094 -30.234 -15.18 1 96.75 275 LEU B CA 1
ATOM 6604 C C . LEU B 1 275 ? 17.719 -31.094 -13.969 1 96.75 275 LEU B C 1
ATOM 6606 O O . LEU B 1 275 ? 18.156 -32.219 -13.844 1 96.75 275 LEU B O 1
ATOM 6610 N N . PRO B 1 276 ? 16.859 -30.562 -13.141 1 94 276 PRO B N 1
ATOM 6611 C CA . PRO B 1 276 ? 16.484 -31.344 -11.961 1 94 276 PRO B CA 1
ATOM 6612 C C . PRO B 1 276 ? 15.727 -32.625 -12.312 1 94 276 PRO B C 1
ATOM 6614 O O . PRO B 1 276 ? 14.953 -32.656 -13.266 1 94 276 PRO B O 1
ATOM 6617 N N . VAL B 1 277 ? 15.906 -33.625 -11.461 1 89.06 277 VAL B N 1
ATOM 6618 C CA . VAL B 1 277 ? 15.156 -34.875 -11.594 1 89.06 277 VAL B CA 1
ATOM 6619 C C . VAL B 1 277 ? 13.797 -34.719 -10.906 1 89.06 277 VAL B C 1
ATOM 6621 O O . VAL B 1 277 ? 13.719 -34.594 -9.688 1 89.06 277 VAL B O 1
ATOM 6624 N N . VAL B 1 278 ? 12.844 -34.656 -11.664 1 81.81 278 VAL B N 1
ATOM 6625 C CA . VAL B 1 278 ? 11.477 -34.5 -11.164 1 81.81 278 VAL B CA 1
ATOM 6626 C C . VAL B 1 278 ? 10.688 -35.781 -11.438 1 81.81 278 VAL B C 1
ATOM 6628 O O . VAL B 1 278 ? 10.562 -36.188 -12.594 1 81.81 278 VAL B O 1
ATOM 6631 N N . PRO B 1 279 ? 10.289 -36.375 -10.359 1 72.62 279 PRO B N 1
ATOM 6632 C CA . PRO B 1 279 ? 9.477 -37.562 -10.609 1 72.62 279 PRO B CA 1
ATOM 6633 C C . PRO B 1 279 ? 8.188 -37.25 -11.375 1 72.62 279 PRO B C 1
ATOM 6635 O O . PRO B 1 279 ? 7.566 -36.219 -11.141 1 72.62 279 PRO B O 1
ATOM 6638 N N . GLY B 1 280 ? 7.77 -38.125 -12.242 1 64.62 280 GLY B N 1
ATOM 6639 C CA . GLY B 1 280 ? 6.492 -38 -12.922 1 64.62 280 GLY B CA 1
ATOM 6640 C C . GLY B 1 280 ? 6.594 -37.188 -14.211 1 64.62 280 GLY B C 1
ATOM 6641 O O . GLY B 1 280 ? 7.219 -37.625 -15.172 1 64.62 280 GLY B O 1
ATOM 6642 N N . THR B 1 281 ? 6.191 -35.875 -14.156 1 61.5 281 THR B N 1
ATOM 6643 C CA . THR B 1 281 ? 5.969 -35.031 -15.328 1 61.5 281 THR B CA 1
ATOM 6644 C C . THR B 1 281 ? 7.297 -34.594 -15.938 1 61.5 281 THR B C 1
ATOM 6646 O O . THR B 1 281 ? 7.34 -34.156 -17.078 1 61.5 281 THR B O 1
ATOM 6649 N N . GLY B 1 282 ? 8.367 -34.812 -15.266 1 77.19 282 GLY B N 1
ATOM 6650 C CA . GLY B 1 282 ? 9.633 -34.281 -15.742 1 77.19 282 GLY B CA 1
ATOM 6651 C C . GLY B 1 282 ? 9.789 -32.812 -15.453 1 77.19 282 GLY B C 1
ATOM 6652 O O . GLY B 1 282 ? 8.875 -32.156 -14.938 1 77.19 282 GLY B O 1
ATOM 6653 N N . ASN B 1 283 ? 10.953 -32.312 -15.773 1 84.81 283 ASN B N 1
ATOM 6654 C CA . ASN B 1 283 ? 11.18 -30.906 -15.57 1 84.81 283 ASN B CA 1
ATOM 6655 C C . ASN B 1 283 ? 10.727 -30.078 -16.781 1 84.81 283 ASN B C 1
ATOM 6657 O O . ASN B 1 283 ? 10.477 -30.641 -17.844 1 84.81 283 ASN B O 1
ATOM 6661 N N . TYR B 1 284 ? 10.414 -28.922 -16.719 1 90.69 284 TYR B N 1
ATOM 6662 C CA . TYR B 1 284 ? 9.82 -28.031 -17.703 1 90.69 284 TYR B CA 1
ATOM 6663 C C . TYR B 1 284 ? 10.891 -27.391 -18.594 1 90.69 284 TYR B C 1
ATOM 6665 O O . TYR B 1 284 ? 10.648 -26.375 -19.25 1 90.69 284 TYR B O 1
ATOM 6673 N N . TRP B 1 285 ? 12.039 -28.031 -18.734 1 94.19 285 TRP B N 1
ATOM 6674 C CA . TRP B 1 285 ? 13.156 -27.438 -19.469 1 94.19 285 TRP B CA 1
ATOM 6675 C C . TRP B 1 285 ? 12.852 -27.344 -20.953 1 94.19 285 TRP B C 1
ATOM 6677 O O . TRP B 1 285 ? 13.18 -26.359 -21.594 1 94.19 285 TRP B O 1
ATOM 6687 N N . ASP B 1 286 ? 12.148 -28.328 -21.484 1 93.12 286 ASP B N 1
ATOM 6688 C CA . ASP B 1 286 ? 12.008 -28.469 -22.938 1 93.12 286 ASP B CA 1
ATOM 6689 C C . ASP B 1 286 ? 10.703 -27.844 -23.422 1 93.12 286 ASP B C 1
ATOM 6691 O O . ASP B 1 286 ? 10.336 -28 -24.594 1 93.12 286 ASP B O 1
ATOM 6695 N N . ILE B 1 287 ? 10.031 -27.156 -22.594 1 91.81 287 ILE B N 1
ATOM 6696 C CA . ILE B 1 287 ? 8.68 -26.719 -22.922 1 91.81 287 ILE B CA 1
ATOM 6697 C C . ILE B 1 287 ? 8.703 -25.297 -23.469 1 91.81 287 ILE B C 1
ATOM 6699 O O . ILE B 1 287 ? 9.273 -24.391 -22.844 1 91.81 287 ILE B O 1
ATOM 6703 N N . ASP B 1 288 ? 8.141 -25.125 -24.609 1 92.5 288 ASP B N 1
ATOM 6704 C CA . ASP B 1 288 ? 7.82 -23.797 -25.141 1 92.5 288 ASP B CA 1
ATOM 6705 C C . ASP B 1 288 ? 6.453 -23.328 -24.656 1 92.5 288 ASP B C 1
ATOM 6707 O O . ASP B 1 288 ? 5.43 -23.953 -24.969 1 92.5 288 ASP B O 1
ATOM 6711 N N . GLU B 1 289 ? 6.383 -22.188 -24.047 1 93.19 289 GLU B N 1
ATOM 6712 C CA . GLU B 1 289 ? 5.152 -21.781 -23.375 1 93.19 289 GLU B CA 1
ATOM 6713 C C . GLU B 1 289 ? 4.238 -21.016 -24.328 1 93.19 289 GLU B C 1
ATOM 6715 O O . GLU B 1 289 ? 3.121 -20.641 -23.969 1 93.19 289 GLU B O 1
ATOM 6720 N N . GLY B 1 290 ? 4.691 -20.703 -25.578 1 95.56 290 GLY B N 1
ATOM 6721 C CA . GLY B 1 290 ? 3.838 -20.062 -26.578 1 9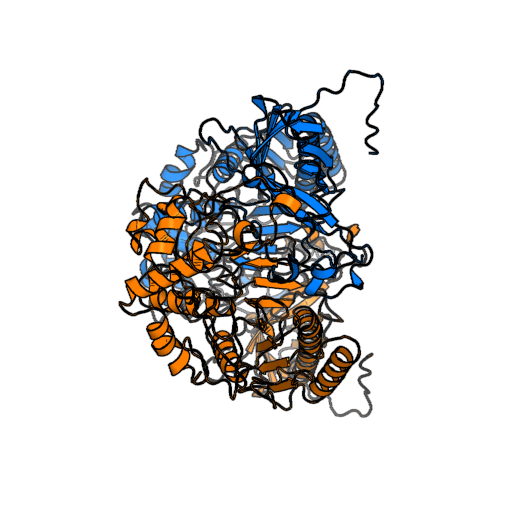5.56 290 GLY B CA 1
ATOM 6722 C C . GLY B 1 290 ? 3.273 -18.734 -26.109 1 95.56 290 GLY B C 1
ATOM 6723 O O . GLY B 1 290 ? 4.02 -17.844 -25.672 1 95.56 290 GLY B O 1
ATOM 6724 N N . VAL B 1 291 ? 1.944 -18.641 -26.078 1 97.31 291 VAL B N 1
ATOM 6725 C CA . VAL B 1 291 ? 1.266 -17.406 -25.734 1 97.31 291 VAL B CA 1
ATOM 6726 C C . VAL B 1 291 ? 1.502 -17.078 -24.25 1 97.31 291 VAL B C 1
ATOM 6728 O O . VAL B 1 291 ? 1.293 -15.945 -23.812 1 97.31 291 VAL B O 1
ATOM 6731 N N . GLN B 1 292 ? 2.062 -18.016 -23.453 1 97.25 292 GLN B N 1
ATOM 6732 C CA . GLN B 1 292 ? 2.334 -17.812 -22.031 1 97.25 292 GLN B CA 1
ATOM 6733 C C . GLN B 1 292 ? 3.779 -17.375 -21.812 1 97.25 292 GLN B C 1
ATOM 6735 O O . GLN B 1 292 ? 4.219 -17.234 -20.672 1 97.25 292 GLN B O 1
ATOM 6740 N N . ASN B 1 293 ? 4.559 -17.125 -22.875 1 98.38 293 ASN B N 1
ATOM 6741 C CA . ASN B 1 293 ? 5.934 -16.672 -22.719 1 98.38 293 ASN B CA 1
ATOM 6742 C C . ASN B 1 293 ? 6.012 -15.398 -21.875 1 98.38 293 ASN B C 1
ATOM 6744 O O . ASN B 1 293 ? 6.879 -15.266 -21.016 1 98.38 293 ASN B O 1
ATOM 6748 N N . PRO B 1 294 ? 5.031 -14.469 -22.031 1 98.81 294 PRO B N 1
ATOM 6749 C CA . PRO B 1 294 ? 5.09 -13.25 -21.219 1 98.81 294 PRO B CA 1
ATOM 6750 C C . PRO B 1 294 ? 4.902 -13.516 -19.734 1 98.81 294 PRO B C 1
ATOM 6752 O O . PRO B 1 294 ? 5.246 -12.672 -18.906 1 98.81 294 PRO B O 1
ATOM 6755 N N . THR B 1 295 ? 4.41 -14.617 -19.391 1 97.69 295 THR B N 1
ATOM 6756 C CA . THR B 1 295 ? 4.133 -14.938 -17.984 1 97.69 295 THR B CA 1
ATOM 6757 C C . THR B 1 295 ? 5.281 -15.742 -17.391 1 97.69 295 THR B C 1
ATOM 6759 O O . THR B 1 295 ? 5.551 -15.633 -16.188 1 97.69 295 THR B O 1
ATOM 6762 N N . GLY B 1 296 ? 5.973 -16.594 -18.266 1 97.62 296 GLY B N 1
ATOM 6763 C CA . GLY B 1 296 ? 6.91 -17.453 -17.562 1 97.62 296 GLY B CA 1
ATOM 6764 C C . GLY B 1 296 ? 7.918 -18.109 -18.484 1 97.62 296 GLY B C 1
ATOM 6765 O O . GLY B 1 296 ? 8.531 -19.125 -18.125 1 97.62 296 GLY B O 1
ATOM 6766 N N . GLY B 1 297 ? 8.227 -17.594 -19.656 1 98.12 297 GLY B N 1
ATOM 6767 C CA . GLY B 1 297 ? 8.914 -18.375 -20.656 1 98.12 297 GLY B CA 1
ATOM 6768 C C . GLY B 1 297 ? 10.414 -18.156 -20.672 1 98.12 297 GLY B C 1
ATOM 6769 O O . GLY B 1 297 ? 11.148 -18.859 -21.375 1 98.12 297 GLY B O 1
ATOM 6770 N N . LEU B 1 298 ? 10.938 -17.312 -19.844 1 98.81 298 LEU B N 1
ATOM 6771 C CA . LEU B 1 298 ? 12.328 -16.875 -19.969 1 98.81 298 LEU B CA 1
ATOM 6772 C C . LEU B 1 298 ? 13.266 -17.859 -19.266 1 98.81 298 LEU B C 1
ATOM 6774 O O . LEU B 1 298 ? 12.984 -18.297 -18.156 1 98.81 298 LEU B O 1
ATOM 6778 N N . TYR B 1 299 ? 14.359 -18.312 -19.984 1 98.81 299 TYR B N 1
ATOM 6779 C CA . TYR B 1 299 ? 15.531 -18.953 -19.391 1 98.81 299 TYR B CA 1
ATOM 6780 C C . TYR B 1 299 ? 16.562 -17.922 -18.969 1 98.81 299 TYR B C 1
ATOM 6782 O O . TYR B 1 299 ? 16.781 -16.922 -19.656 1 98.81 299 TYR B O 1
ATOM 6790 N N . SER B 1 300 ? 17.156 -18.109 -17.859 1 98.88 300 SER B N 1
ATOM 6791 C CA . SER B 1 300 ? 18.172 -17.172 -17.438 1 98.88 300 SER B CA 1
ATOM 6792 C C . SER B 1 300 ? 19.125 -17.797 -16.422 1 98.88 300 SER B C 1
ATOM 6794 O O . SER B 1 300 ? 19.031 -18.984 -16.125 1 98.88 300 SER B O 1
ATOM 6796 N N . CYS B 1 301 ? 20.172 -17.094 -16.062 1 98.88 301 CYS B N 1
ATOM 6797 C CA . CYS B 1 301 ? 21.156 -17.484 -15.055 1 98.88 301 CYS B CA 1
ATOM 6798 C C . CYS B 1 301 ? 21.312 -16.391 -13.992 1 98.88 301 CYS B C 1
ATOM 6800 O O . CYS B 1 301 ? 20.766 -15.297 -14.133 1 98.88 301 CYS B O 1
ATOM 6802 N N . SER B 1 302 ? 21.938 -16.766 -12.93 1 98.81 302 SER B N 1
ATOM 6803 C CA . SER B 1 302 ? 22 -15.828 -11.812 1 98.81 302 SER B CA 1
ATOM 6804 C C . SER B 1 302 ? 22.812 -14.586 -12.172 1 98.81 302 SER B C 1
ATOM 6806 O O . SER B 1 302 ? 22.516 -13.484 -11.711 1 98.81 302 SER B O 1
ATOM 6808 N N . SER B 1 303 ? 23.812 -14.719 -13.039 1 98.69 303 SER B N 1
ATOM 6809 C CA . SER B 1 303 ? 24.609 -13.57 -13.461 1 98.69 303 SER B CA 1
ATOM 6810 C C . SER B 1 303 ? 23.766 -12.57 -14.234 1 98.69 303 SER B C 1
ATOM 6812 O O . SER B 1 303 ? 23.828 -11.359 -13.977 1 98.69 303 SER B O 1
ATOM 6814 N N . ASP B 1 304 ? 23.016 -13.039 -15.219 1 98.88 304 ASP B N 1
ATOM 6815 C CA . ASP B 1 304 ? 22.109 -12.172 -15.977 1 98.88 304 ASP B CA 1
ATOM 6816 C C . ASP B 1 304 ? 21.062 -11.547 -15.07 1 98.88 304 ASP B C 1
ATOM 6818 O O . ASP B 1 304 ? 20.766 -10.352 -15.18 1 98.88 304 ASP B O 1
ATOM 6822 N N . MET B 1 305 ? 20.5 -12.344 -14.172 1 98.94 305 MET B N 1
ATOM 6823 C CA . MET B 1 305 ? 19.469 -11.836 -13.273 1 98.94 305 MET B CA 1
ATOM 6824 C C . MET B 1 305 ? 20.031 -10.766 -12.352 1 98.94 305 MET B C 1
ATOM 6826 O O . MET B 1 305 ? 19.344 -9.812 -11.992 1 98.94 305 MET B O 1
ATOM 6830 N N . SER B 1 306 ? 21.266 -10.922 -11.953 1 98.75 306 SER B N 1
ATOM 6831 C CA . SER B 1 306 ? 21.906 -9.891 -11.148 1 98.75 306 SER B CA 1
ATOM 6832 C C . SER B 1 306 ? 22 -8.57 -11.914 1 98.75 306 SER B C 1
ATOM 6834 O O . SER B 1 306 ? 21.828 -7.496 -11.336 1 98.75 306 SER B O 1
ATOM 6836 N N . LYS B 1 307 ? 22.297 -8.641 -13.227 1 98.88 307 LYS B N 1
ATOM 6837 C CA . LYS B 1 307 ? 22.312 -7.438 -14.055 1 98.88 307 LYS B CA 1
ATOM 6838 C C . LYS B 1 307 ? 20.938 -6.777 -14.078 1 98.88 307 LYS B C 1
ATOM 6840 O O . LYS B 1 307 ? 20.828 -5.551 -13.969 1 98.88 307 LYS B O 1
ATOM 6845 N N . PHE B 1 308 ? 19.953 -7.594 -14.242 1 98.94 308 PHE B N 1
ATOM 6846 C CA . PHE B 1 308 ? 18.594 -7.082 -14.281 1 98.94 308 PHE B CA 1
ATOM 6847 C C . PHE B 1 308 ? 18.219 -6.426 -12.961 1 98.94 308 PHE B C 1
ATOM 6849 O O . PHE B 1 308 ? 17.641 -5.34 -12.938 1 98.94 308 PHE B O 1
ATOM 6856 N N . VAL B 1 309 ? 18.547 -7.062 -11.836 1 98.88 309 V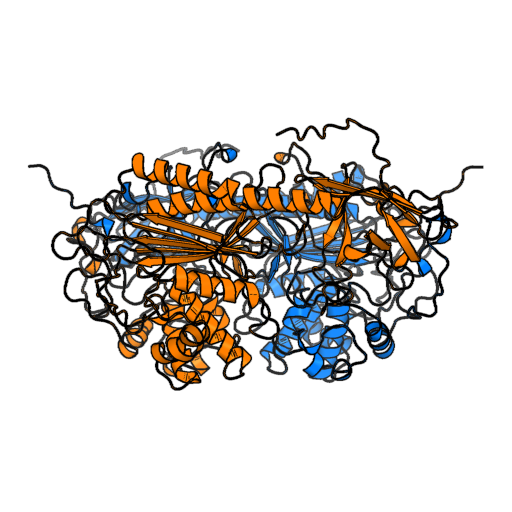AL B N 1
ATOM 6857 C CA . VAL B 1 309 ? 18.266 -6.539 -10.5 1 98.88 309 VAL B CA 1
ATOM 6858 C C . VAL B 1 309 ? 19.016 -5.219 -10.297 1 98.88 309 VAL B C 1
ATOM 6860 O O . VAL B 1 309 ? 18.469 -4.273 -9.727 1 98.88 309 VAL B O 1
ATOM 6863 N N . ARG B 1 310 ? 20.219 -5.09 -10.805 1 98.44 310 ARG B N 1
ATOM 6864 C CA . ARG B 1 310 ? 20.969 -3.84 -10.734 1 98.44 310 ARG B CA 1
ATOM 6865 C C . ARG B 1 310 ? 20.281 -2.74 -11.539 1 98.44 310 ARG B C 1
ATOM 6867 O O . ARG B 1 310 ? 20.219 -1.591 -11.094 1 98.44 310 ARG B O 1
ATOM 6874 N N . TYR B 1 311 ? 19.797 -3.156 -12.648 1 98.81 311 TYR B N 1
ATOM 6875 C CA . TYR B 1 311 ? 19.047 -2.201 -13.453 1 98.81 311 TYR B CA 1
ATOM 6876 C C . TYR B 1 311 ? 17.844 -1.661 -12.688 1 98.81 311 TYR B C 1
ATOM 6878 O O . TYR B 1 311 ? 17.594 -0.455 -12.688 1 98.81 311 TYR B O 1
ATOM 6886 N N . ILE B 1 312 ? 17.125 -2.527 -12.023 1 98.81 312 ILE B N 1
ATOM 6887 C CA . ILE B 1 312 ? 15.961 -2.104 -11.242 1 98.81 312 ILE B CA 1
ATOM 6888 C C . ILE B 1 312 ? 16.406 -1.156 -10.133 1 98.81 312 ILE B C 1
ATOM 6890 O O . ILE B 1 312 ? 15.828 -0.085 -9.953 1 98.81 312 ILE B O 1
ATOM 6894 N N . LEU B 1 313 ? 17.469 -1.466 -9.461 1 98.5 313 LEU B N 1
ATOM 6895 C CA . LEU B 1 313 ? 17.969 -0.682 -8.336 1 98.5 313 LEU B CA 1
ATOM 6896 C C . LEU B 1 313 ? 18.328 0.732 -8.773 1 98.5 313 LEU B C 1
ATOM 6898 O O . LEU B 1 313 ? 18.219 1.679 -7.992 1 98.5 313 LEU B O 1
ATOM 6902 N N . THR B 1 314 ? 18.688 0.852 -10.023 1 97.69 314 THR B N 1
ATOM 6903 C CA . THR B 1 314 ? 19.188 2.145 -10.461 1 97.69 314 THR B CA 1
ATOM 6904 C C . THR B 1 314 ? 18.141 2.902 -11.266 1 97.69 314 THR B C 1
ATOM 6906 O O . THR B 1 314 ? 18.297 4.094 -11.539 1 97.69 314 THR B O 1
ATOM 6909 N N . HIS B 1 315 ? 17 2.258 -11.656 1 98.25 315 HIS B N 1
ATOM 6910 C CA . HIS B 1 315 ? 16.094 2.916 -12.594 1 98.25 315 HIS B CA 1
ATOM 6911 C C . HIS B 1 315 ? 14.656 2.9 -12.086 1 98.25 315 HIS B C 1
ATOM 6913 O O . HIS B 1 315 ? 13.766 3.49 -12.703 1 98.25 315 HIS B O 1
ATOM 6919 N N . PHE B 1 316 ? 14.367 2.332 -10.969 1 98.19 316 PHE B N 1
ATOM 6920 C CA . PHE B 1 316 ? 13.008 2.035 -10.531 1 98.19 316 PHE B CA 1
ATOM 6921 C C . PHE B 1 316 ? 12.164 3.303 -10.484 1 98.19 316 PHE B C 1
ATOM 6923 O O . PHE B 1 316 ? 10.945 3.248 -10.641 1 98.19 316 PHE B O 1
ATOM 6930 N N . ASN B 1 317 ? 12.719 4.461 -10.312 1 97.31 317 ASN B N 1
ATOM 6931 C CA . ASN B 1 317 ? 11.969 5.707 -10.172 1 97.31 317 ASN B CA 1
ATOM 6932 C C . ASN B 1 317 ? 12.195 6.629 -11.367 1 97.31 317 ASN B C 1
ATOM 6934 O O . ASN B 1 317 ? 11.93 7.832 -11.289 1 97.31 317 ASN B O 1
ATOM 6938 N N . THR B 1 318 ? 12.758 6.141 -12.492 1 96.38 318 THR B N 1
ATOM 6939 C CA . THR B 1 318 ? 13.055 6.992 -13.633 1 96.38 318 THR B CA 1
ATOM 6940 C C . THR B 1 318 ? 12.57 6.352 -14.93 1 96.38 318 THR B C 1
ATOM 6942 O O . THR B 1 318 ? 12.852 6.852 -16.016 1 96.38 318 THR B O 1
ATOM 6945 N N . LEU B 1 319 ? 11.852 5.227 -14.82 1 97.31 319 LEU B N 1
ATOM 6946 C CA . LEU B 1 319 ? 11.422 4.477 -15.992 1 97.31 319 LEU B CA 1
ATOM 6947 C C . LEU B 1 319 ? 10.344 5.242 -16.766 1 97.31 319 LEU B C 1
ATOM 6949 O O . LEU B 1 319 ? 10.281 5.156 -17.984 1 97.31 319 LEU B O 1
ATOM 6953 N N . ALA B 1 320 ? 9.523 5.855 -16.031 1 95.31 320 ALA B N 1
ATOM 6954 C CA . ALA B 1 320 ? 8.461 6.715 -16.562 1 95.31 320 ALA B CA 1
ATOM 6955 C C . ALA B 1 320 ? 8.117 7.824 -15.57 1 95.31 320 ALA B C 1
ATOM 6957 O O . ALA B 1 320 ? 8.242 7.641 -14.352 1 95.31 320 ALA B O 1
ATOM 6958 N N . THR B 1 321 ? 7.672 8.938 -16.125 1 92.44 321 THR B N 1
ATOM 6959 C CA . THR B 1 321 ? 7.32 10.062 -15.273 1 92.44 321 THR B CA 1
ATOM 6960 C C . THR B 1 321 ? 6.227 9.672 -14.289 1 92.44 321 THR B C 1
ATOM 6962 O O . THR B 1 321 ? 5.184 9.148 -14.688 1 92.44 321 THR B O 1
ATOM 6965 N N . GLY B 1 322 ? 6.57 9.898 -13.07 1 91.88 322 GLY B N 1
ATOM 6966 C CA . GLY B 1 322 ? 5.562 9.703 -12.039 1 91.88 322 GLY B CA 1
ATOM 6967 C C . GLY B 1 322 ? 5.457 8.266 -11.57 1 91.88 322 GLY B C 1
ATOM 6968 O O . GLY B 1 322 ? 4.578 7.926 -10.773 1 91.88 322 GLY B O 1
ATOM 6969 N N . VAL B 1 323 ? 6.348 7.41 -12.07 1 94.44 323 VAL B N 1
ATOM 6970 C CA . VAL B 1 323 ? 6.246 6 -11.703 1 94.44 323 VAL B CA 1
ATOM 6971 C C . VAL B 1 323 ? 7.43 5.609 -10.82 1 94.44 323 VAL B C 1
ATOM 6973 O O . VAL B 1 323 ? 8.586 5.766 -11.219 1 94.44 323 VAL B O 1
ATOM 6976 N N . ASN B 1 324 ? 7.18 5.219 -9.609 1 97.44 324 ASN B N 1
ATOM 6977 C CA . ASN B 1 324 ? 8.094 4.41 -8.812 1 97.44 324 ASN B CA 1
ATOM 6978 C C . ASN B 1 324 ? 7.719 2.934 -8.852 1 97.44 324 ASN B C 1
ATOM 6980 O O . ASN B 1 324 ? 6.699 2.537 -8.281 1 97.44 324 ASN B O 1
ATOM 6984 N N . TRP B 1 325 ? 8.508 2.152 -9.516 1 98.31 325 TRP B N 1
ATOM 6985 C CA . TRP B 1 325 ? 8.18 0.771 -9.852 1 98.31 325 TRP B CA 1
ATOM 6986 C C . TRP B 1 325 ? 8.117 -0.095 -8.594 1 98.31 325 TRP B C 1
ATOM 6988 O O . TRP B 1 325 ? 7.617 -1.221 -8.633 1 98.31 325 TRP B O 1
ATOM 6998 N N . LEU B 1 326 ? 8.586 0.377 -7.445 1 98.25 326 LEU B N 1
ATOM 6999 C CA . LEU B 1 326 ? 8.734 -0.467 -6.266 1 98.25 326 LEU B CA 1
ATOM 7000 C C . LEU B 1 326 ? 7.66 -0.16 -5.23 1 98.25 326 LEU B C 1
ATOM 7002 O O . LEU B 1 326 ? 7.66 -0.73 -4.137 1 98.25 326 LEU B O 1
ATOM 7006 N N . MET B 1 327 ? 6.695 0.654 -5.551 1 97.31 327 MET B N 1
ATOM 7007 C CA . MET B 1 327 ? 5.633 1.034 -4.625 1 97.31 327 MET B CA 1
ATOM 7008 C C . MET B 1 327 ? 4.531 -0.018 -4.602 1 97.31 327 MET B C 1
ATOM 7010 O O . MET B 1 327 ? 4.359 -0.766 -5.566 1 97.31 327 MET B O 1
ATOM 7014 N N . PRO B 1 328 ? 3.752 -0.077 -3.506 1 96.56 328 PRO B N 1
ATOM 7015 C CA . PRO B 1 328 ? 2.58 -0.956 -3.48 1 96.56 328 PRO B CA 1
ATOM 7016 C C . PRO B 1 328 ? 1.429 -0.428 -4.332 1 96.56 328 PRO B C 1
ATOM 7018 O O . PRO B 1 328 ? 1.365 0.771 -4.617 1 96.56 328 PRO B O 1
ATOM 7021 N N . GLY B 1 329 ? 0.567 -1.388 -4.727 1 95.5 329 GLY B N 1
ATOM 7022 C CA . GLY B 1 329 ? -0.616 -0.999 -5.48 1 95.5 329 GLY B CA 1
ATOM 7023 C C . GLY B 1 329 ? -1.907 -1.492 -4.855 1 95.5 329 GLY B C 1
ATOM 7024 O O . GLY B 1 329 ? -2.98 -0.946 -5.121 1 95.5 329 GLY B O 1
ATOM 7025 N N . SER B 1 330 ? -1.757 -2.533 -4.094 1 96.38 330 SER B N 1
ATOM 7026 C CA . SER B 1 330 ? -2.91 -3.125 -3.424 1 96.38 330 SER B CA 1
ATOM 7027 C C . SER B 1 330 ? -2.479 -4.039 -2.281 1 96.38 330 SER B C 1
ATOM 7029 O O . SER B 1 330 ? -1.288 -4.309 -2.111 1 96.38 330 SER B O 1
ATOM 7031 N N . TRP B 1 331 ? -3.469 -4.48 -1.559 1 94.88 331 TRP B N 1
ATOM 7032 C CA . TRP B 1 331 ? -3.209 -5.43 -0.482 1 94.88 331 TRP B CA 1
ATOM 7033 C C . TRP B 1 331 ? -3.238 -6.863 -1.001 1 94.88 331 TRP B C 1
ATOM 7035 O O . TRP B 1 331 ? -4.055 -7.203 -1.86 1 94.88 331 TRP B O 1
ATOM 7045 N N . ALA B 1 332 ? -2.307 -7.629 -0.473 1 95 332 ALA B N 1
ATOM 7046 C CA . ALA B 1 332 ? -2.51 -9.078 -0.451 1 95 332 ALA B CA 1
ATOM 7047 C C . ALA B 1 332 ? -3.094 -9.531 0.884 1 95 332 ALA B C 1
ATOM 7049 O O . ALA B 1 332 ? -3.594 -8.711 1.659 1 95 332 ALA B O 1
ATOM 7050 N N . THR B 1 333 ? -3.127 -10.828 1.112 1 93.31 333 THR B N 1
ATOM 7051 C CA . THR B 1 333 ? -3.711 -11.328 2.352 1 93.31 333 THR B CA 1
ATOM 7052 C C . THR B 1 333 ? -2.775 -11.078 3.531 1 93.31 333 THR B C 1
ATOM 7054 O O . THR B 1 333 ? -1.568 -11.305 3.434 1 93.31 333 THR B O 1
ATOM 7057 N N . GLY B 1 334 ? -3.379 -10.547 4.609 1 92.56 334 GLY B N 1
ATOM 7058 C CA . GLY B 1 334 ? -2.623 -10.305 5.828 1 92.56 334 GLY B CA 1
ATOM 7059 C C . GLY B 1 334 ? -2.107 -8.883 5.934 1 92.56 334 GLY B C 1
ATOM 7060 O O . GLY B 1 334 ? -2.469 -8.023 5.125 1 92.56 334 GLY B O 1
ATOM 7061 N N . MET B 1 335 ? -1.278 -8.602 6.941 1 94.56 335 MET B N 1
ATOM 7062 C CA . MET B 1 335 ? -0.778 -7.258 7.23 1 94.56 335 MET B CA 1
ATOM 7063 C C . MET B 1 335 ? 0.476 -6.957 6.418 1 94.56 335 MET B C 1
ATOM 7065 O O . MET B 1 335 ? 0.753 -5.797 6.105 1 94.56 335 MET B O 1
ATOM 7069 N N . ASN B 1 336 ? 1.197 -8.031 6.02 1 96.31 336 ASN B N 1
ATOM 7070 C CA . ASN B 1 336 ? 2.598 -7.848 5.652 1 96.31 336 ASN B CA 1
ATOM 7071 C C . ASN B 1 336 ? 2.799 -7.949 4.141 1 96.31 336 ASN B C 1
ATOM 7073 O O . ASN B 1 336 ? 3.9 -7.711 3.643 1 96.31 336 ASN B O 1
ATOM 7077 N N . SER B 1 337 ? 1.758 -8.273 3.391 1 96.81 337 SER B N 1
ATOM 7078 C CA . SER B 1 337 ? 1.934 -8.609 1.983 1 96.81 337 SER B CA 1
ATOM 7079 C C . SER B 1 337 ? 1.141 -7.672 1.083 1 96.81 337 SER B C 1
ATOM 7081 O O . SER B 1 337 ? 0.011 -7.297 1.408 1 96.81 337 SER B O 1
ATOM 7083 N N . PHE B 1 338 ? 1.767 -7.312 -0.055 1 97.44 338 PHE B N 1
ATOM 7084 C CA . PHE B 1 338 ? 1.182 -6.379 -1.013 1 97.44 338 PHE B CA 1
ATOM 7085 C C . PHE B 1 338 ? 1.499 -6.801 -2.441 1 97.44 338 PHE B C 1
ATOM 7087 O O . PHE B 1 338 ? 2.461 -7.535 -2.68 1 97.44 338 PHE B O 1
ATOM 7094 N N . TYR B 1 339 ? 0.646 -6.379 -3.352 1 97.5 339 TYR B N 1
ATOM 7095 C CA . TYR B 1 339 ? 0.989 -6.434 -4.77 1 97.5 339 TYR B CA 1
ATOM 7096 C C . TYR B 1 339 ? 1.453 -5.07 -5.27 1 97.5 339 TYR B C 1
ATOM 7098 O O . TYR B 1 339 ? 0.878 -4.039 -4.91 1 97.5 339 TYR B O 1
ATOM 7106 N N . GLY B 1 340 ? 2.566 -5.074 -5.969 1 97.56 340 GLY B N 1
ATOM 7107 C CA . GLY B 1 340 ? 2.969 -3.957 -6.812 1 97.56 340 GLY B CA 1
ATOM 7108 C C . GLY B 1 340 ? 2.67 -4.18 -8.281 1 97.56 340 GLY B C 1
ATOM 7109 O O . GLY B 1 340 ? 1.595 -4.672 -8.633 1 97.56 340 GLY B O 1
ATOM 7110 N N . THR B 1 341 ? 3.623 -3.75 -9.102 1 96.44 341 THR B N 1
ATOM 7111 C CA . THR B 1 341 ? 3.461 -3.885 -10.547 1 96.44 341 THR B CA 1
ATOM 7112 C C . THR B 1 341 ? 4.703 -4.508 -11.172 1 96.44 341 THR B C 1
ATOM 7114 O O . THR B 1 341 ? 5.582 -3.791 -11.664 1 96.44 341 THR B O 1
ATOM 7117 N N . PRO B 1 342 ? 4.918 -5.762 -11.172 1 97.25 342 PRO B N 1
ATOM 7118 C CA . PRO B 1 342 ? 3.992 -6.773 -10.656 1 97.25 342 PRO B CA 1
ATOM 7119 C C . PRO B 1 342 ? 4.484 -7.426 -9.367 1 97.25 342 PRO B C 1
ATOM 7121 O O . PRO B 1 342 ? 4.113 -8.562 -9.07 1 97.25 342 PRO B O 1
ATOM 7124 N N . PHE B 1 343 ? 5.23 -6.875 -8.609 1 98.56 343 PHE B N 1
ATOM 7125 C CA . PHE B 1 343 ? 5.996 -7.441 -7.5 1 98.56 343 PHE B CA 1
ATOM 7126 C C . PHE B 1 343 ? 5.07 -7.926 -6.391 1 98.56 343 PHE B C 1
ATOM 7128 O O . PHE B 1 343 ? 4.012 -7.336 -6.16 1 98.56 343 PHE B O 1
ATOM 7135 N N . GLU B 1 344 ? 5.484 -9.055 -5.777 1 97.81 344 GLU B N 1
ATOM 7136 C CA . GLU B 1 344 ? 4.965 -9.484 -4.48 1 97.81 344 GLU B CA 1
ATOM 7137 C C . GLU B 1 344 ? 5.77 -8.875 -3.334 1 97.81 344 GLU B C 1
ATOM 7139 O O . GLU B 1 344 ? 6.82 -9.406 -2.961 1 97.81 344 GLU B O 1
ATOM 7144 N N . ILE B 1 345 ? 5.223 -7.855 -2.752 1 98.44 345 ILE B N 1
ATOM 7145 C CA . ILE B 1 345 ? 5.984 -7.074 -1.782 1 98.44 345 ILE B CA 1
ATOM 7146 C C . ILE B 1 345 ? 5.73 -7.609 -0.375 1 98.44 345 ILE B C 1
ATOM 7148 O O . ILE B 1 345 ? 4.582 -7.859 0.002 1 98.44 345 ILE B O 1
ATOM 7152 N N . PHE B 1 346 ? 6.82 -7.867 0.38 1 98 346 PHE B N 1
ATOM 7153 C CA . PHE B 1 346 ? 6.785 -8.328 1.764 1 98 346 PHE B CA 1
ATOM 7154 C C . PHE B 1 346 ? 7.414 -7.297 2.693 1 98 346 PHE B C 1
ATOM 7156 O O . PHE B 1 346 ? 8.562 -6.891 2.492 1 98 346 PHE B O 1
ATOM 7163 N N . ARG B 1 347 ? 6.688 -6.809 3.662 1 97.38 347 ARG B N 1
ATOM 7164 C CA . ARG B 1 347 ? 7.172 -5.871 4.672 1 97.38 347 ARG B CA 1
ATOM 7165 C C . ARG B 1 347 ? 7.105 -6.488 6.066 1 97.38 347 ARG B C 1
ATOM 7167 O O . ARG B 1 347 ? 6.109 -7.117 6.426 1 97.38 347 ARG B O 1
ATOM 7174 N N . SER B 1 348 ? 8.227 -6.34 6.863 1 96.75 348 SER B N 1
ATOM 7175 C CA . SER B 1 348 ? 8.273 -6.934 8.195 1 96.75 348 SER B CA 1
ATOM 7176 C C . SER B 1 348 ? 9.07 -6.062 9.164 1 96.75 348 SER B C 1
ATOM 7178 O O . SER B 1 348 ? 10.062 -5.453 8.773 1 96.75 348 SER B O 1
ATOM 7180 N N . ASP B 1 349 ? 8.594 -6.016 10.414 1 94.62 349 ASP B N 1
ATOM 7181 C CA . ASP B 1 349 ? 9.344 -5.324 11.461 1 94.62 349 ASP B CA 1
ATOM 7182 C C . ASP B 1 349 ? 10.055 -6.32 12.375 1 94.62 349 ASP B C 1
ATOM 7184 O O . ASP B 1 349 ? 10.438 -5.977 13.5 1 94.62 349 ASP B O 1
ATOM 7188 N N . ARG B 1 350 ? 10.266 -7.57 11.898 1 94.56 350 ARG B N 1
ATOM 7189 C CA . ARG B 1 350 ? 10.836 -8.625 12.727 1 94.56 350 ARG B CA 1
ATOM 7190 C C . ARG B 1 350 ? 12.25 -8.969 12.273 1 94.56 350 ARG B C 1
ATOM 7192 O O . ARG B 1 350 ? 12.852 -9.922 12.766 1 94.56 350 ARG B O 1
ATOM 7199 N N . VAL B 1 351 ? 12.727 -8.242 11.312 1 97.12 351 VAL B N 1
ATOM 7200 C CA . VAL B 1 351 ? 13.977 -8.656 10.688 1 97.12 351 VAL B CA 1
ATOM 7201 C C . VAL B 1 351 ? 15.164 -8.148 11.516 1 97.12 351 VAL B C 1
ATOM 7203 O O . VAL B 1 351 ? 16.109 -8.898 11.766 1 97.12 351 VAL B O 1
ATOM 7206 N N . LEU B 1 352 ? 15.117 -6.934 11.93 1 96.81 352 LEU B N 1
ATOM 7207 C CA . LEU B 1 352 ? 16.234 -6.285 12.594 1 96.81 352 LEU B CA 1
ATOM 7208 C C . LEU B 1 352 ? 16.328 -6.734 14.055 1 96.81 352 LEU B C 1
ATOM 7210 O O . LEU B 1 352 ? 15.312 -6.953 14.711 1 96.81 352 LEU B O 1
ATOM 7214 N N . LYS B 1 353 ? 17.5 -6.781 14.586 1 94 353 LYS B N 1
ATOM 7215 C CA . LYS B 1 353 ? 17.734 -7.273 15.938 1 94 353 LYS B CA 1
ATOM 7216 C C . LYS B 1 353 ? 17.406 -6.207 16.984 1 94 353 LYS B C 1
ATOM 7218 O O . LYS B 1 353 ? 16.906 -6.523 18.062 1 94 353 LYS B O 1
ATOM 7223 N N . ASP B 1 354 ? 17.656 -4.938 16.625 1 92 354 ASP B N 1
ATOM 7224 C CA . ASP B 1 354 ? 17.641 -3.898 17.656 1 92 354 ASP B CA 1
ATOM 7225 C C . ASP B 1 354 ? 16.531 -2.875 17.391 1 92 354 ASP B C 1
ATOM 7227 O O . ASP B 1 354 ? 16.469 -1.84 18.062 1 92 354 ASP B O 1
ATOM 7231 N N . SER B 1 355 ? 15.844 -3.096 16.391 1 92.19 355 SER B N 1
ATOM 7232 C CA . SER B 1 355 ? 14.828 -2.131 15.984 1 92.19 355 SER B CA 1
ATOM 7233 C C . SER B 1 355 ? 13.625 -2.824 15.344 1 92.19 355 SER B C 1
ATOM 7235 O O . SER B 1 355 ? 13.75 -3.941 14.836 1 92.19 355 SER B O 1
ATOM 7237 N N . ARG B 1 356 ? 12.492 -2.168 15.414 1 92.5 356 ARG B N 1
ATOM 7238 C CA . ARG B 1 356 ? 11.297 -2.66 14.742 1 92.5 356 ARG B CA 1
ATOM 7239 C C . ARG B 1 356 ? 11.016 -1.858 13.477 1 92.5 356 ARG B C 1
ATOM 7241 O O . ARG B 1 356 ? 9.875 -1.794 13.016 1 92.5 356 ARG B O 1
ATOM 7248 N N . ARG B 1 357 ? 12.039 -1.111 12.961 1 94.94 357 ARG B N 1
ATOM 7249 C CA . ARG B 1 357 ? 11.883 -0.42 11.688 1 94.94 357 ARG B CA 1
ATOM 7250 C C . ARG B 1 357 ? 11.492 -1.393 10.578 1 94.94 357 ARG B C 1
ATOM 7252 O O . ARG B 1 357 ? 12.117 -2.439 10.414 1 94.94 357 ARG B O 1
ATOM 7259 N N . PRO B 1 358 ? 10.477 -1.094 9.883 1 96.06 358 PRO B N 1
ATOM 7260 C CA . PRO B 1 358 ? 10.031 -2.023 8.844 1 96.06 358 PRO B CA 1
ATOM 7261 C C . PRO B 1 358 ? 11.055 -2.184 7.719 1 96.06 358 PRO B C 1
ATOM 7263 O O . PRO B 1 358 ? 11.656 -1.199 7.285 1 96.06 358 PRO B O 1
ATOM 7266 N N . ILE B 1 359 ? 11.219 -3.414 7.336 1 98 359 ILE B N 1
ATOM 7267 C CA . ILE B 1 359 ? 12.031 -3.738 6.168 1 98 359 ILE B CA 1
ATOM 7268 C C . ILE B 1 359 ? 11.125 -4.172 5.02 1 98 359 ILE B C 1
ATOM 7270 O O . ILE B 1 359 ? 10.242 -5.016 5.199 1 98 359 ILE B O 1
ATOM 7274 N N . THR B 1 360 ? 11.305 -3.559 3.898 1 98.25 360 THR B N 1
ATOM 7275 C CA . THR B 1 360 ? 10.508 -3.879 2.721 1 98.25 360 THR B CA 1
ATOM 7276 C C . THR B 1 360 ? 11.305 -4.723 1.734 1 98.25 360 THR B C 1
ATOM 7278 O O . THR B 1 360 ? 12.391 -4.32 1.303 1 98.25 360 THR B O 1
ATOM 7281 N N . PHE B 1 361 ? 10.805 -5.902 1.402 1 98.81 361 PHE B N 1
ATOM 7282 C CA . PHE B 1 361 ? 11.305 -6.766 0.341 1 98.81 361 PHE B CA 1
ATOM 7283 C C . PHE B 1 361 ? 10.406 -6.695 -0.887 1 98.81 361 PHE B C 1
ATOM 7285 O O . PHE B 1 361 ? 9.266 -7.164 -0.855 1 98.81 361 PHE B O 1
ATOM 7292 N N . VAL B 1 362 ? 10.898 -6.078 -1.934 1 98.81 362 VAL B N 1
ATOM 7293 C CA . VAL B 1 362 ? 10.172 -6.121 -3.199 1 98.81 362 VAL B CA 1
ATOM 7294 C C . VAL B 1 362 ? 10.602 -7.355 -3.994 1 98.81 362 VAL B C 1
ATOM 7296 O O . VAL B 1 362 ? 11.742 -7.441 -4.453 1 98.81 362 VAL B O 1
ATOM 7299 N N . THR B 1 363 ? 9.664 -8.312 -4.18 1 98.69 363 THR B N 1
ATOM 7300 C CA . THR B 1 363 ? 10.078 -9.609 -4.703 1 98.69 363 THR B CA 1
ATOM 7301 C C . THR B 1 363 ? 9.227 -10.008 -5.906 1 98.69 363 THR B C 1
ATOM 7303 O O . THR B 1 363 ? 8.156 -9.438 -6.129 1 98.69 363 THR B O 1
ATOM 7306 N N . LYS B 1 364 ? 9.75 -10.844 -6.656 1 98.69 364 LYS B N 1
ATOM 7307 C CA . LYS B 1 364 ? 9 -11.625 -7.641 1 98.69 364 LYS B CA 1
ATOM 7308 C C . LYS B 1 364 ? 9.484 -13.078 -7.664 1 98.69 364 LYS B C 1
ATOM 7310 O O . LYS B 1 364 ? 10.672 -13.336 -7.863 1 98.69 364 LYS B O 1
ATOM 7315 N N . SER B 1 365 ? 8.57 -13.961 -7.445 1 97.88 365 SER B N 1
ATOM 7316 C CA . SER B 1 365 ? 8.891 -15.383 -7.461 1 97.88 365 SER B CA 1
ATOM 7317 C C . SER B 1 365 ? 8.516 -16.016 -8.797 1 97.88 365 SER B C 1
ATOM 7319 O O . SER B 1 365 ? 7.754 -15.445 -9.57 1 97.88 365 SER B O 1
ATOM 7321 N N . GLY B 1 366 ? 9.148 -17.109 -9.078 1 98.12 366 GLY B N 1
ATOM 7322 C CA . GLY B 1 366 ? 8.828 -17.953 -10.227 1 98.12 366 GLY B CA 1
ATOM 7323 C C . GLY B 1 366 ? 8.719 -19.422 -9.867 1 98.12 366 GLY B C 1
ATOM 7324 O O . GLY B 1 366 ? 9.453 -19.922 -9.023 1 98.12 366 GLY B O 1
ATOM 7325 N N . GLY B 1 367 ? 7.766 -20.062 -10.492 1 95.94 367 GLY B N 1
ATOM 7326 C CA . GLY B 1 367 ? 7.602 -21.5 -10.297 1 95.94 367 GLY B CA 1
ATOM 7327 C C . GLY B 1 367 ? 7.129 -22.219 -11.547 1 95.94 367 GLY B C 1
ATOM 7328 O O . GLY B 1 367 ? 6.191 -21.766 -12.211 1 95.94 367 GLY B O 1
ATOM 7329 N N . LEU B 1 368 ? 7.805 -23.203 -11.93 1 93.81 368 LEU B N 1
ATOM 7330 C CA . LEU B 1 368 ? 7.48 -24.234 -12.914 1 93.81 368 LEU B CA 1
ATOM 7331 C C . LEU B 1 368 ? 7.914 -25.609 -12.422 1 93.81 368 LEU B C 1
ATOM 7333 O O . LEU B 1 368 ? 8.75 -25.719 -11.523 1 93.81 368 LEU B O 1
ATOM 7337 N N . PRO B 1 369 ? 7.352 -26.672 -12.953 1 90.81 369 PRO B N 1
ATOM 7338 C CA . PRO B 1 369 ? 7.828 -28 -12.516 1 90.81 369 PRO B CA 1
ATOM 7339 C C . PRO B 1 369 ? 9.344 -28.125 -12.57 1 90.81 369 PRO B C 1
ATOM 7341 O O . PRO B 1 369 ? 9.945 -27.953 -13.641 1 90.81 369 PRO B O 1
ATOM 7344 N N . GLY B 1 370 ? 9.906 -28.266 -11.406 1 93.5 370 GLY B N 1
ATOM 7345 C CA . GLY B 1 370 ? 11.344 -28.469 -11.297 1 93.5 370 GLY B CA 1
ATOM 7346 C C . GLY B 1 370 ? 12.109 -27.188 -11.016 1 93.5 370 GLY B C 1
ATOM 7347 O O . GLY B 1 370 ? 13.289 -27.234 -10.656 1 93.5 370 GLY B O 1
ATOM 7348 N N . TYR B 1 371 ? 11.523 -26.078 -11.188 1 96.88 371 TYR B N 1
ATOM 7349 C CA . TYR B 1 371 ? 12.234 -24.812 -11.047 1 96.88 371 TYR B CA 1
ATOM 7350 C C . TYR B 1 371 ? 11.492 -23.875 -10.094 1 96.88 371 TYR B C 1
ATOM 7352 O O . TYR B 1 371 ? 10.281 -23.688 -10.227 1 96.88 371 TYR B O 1
ATOM 7360 N N . PHE B 1 372 ? 12.188 -23.297 -9.133 1 97.62 372 PHE B N 1
ATOM 7361 C CA . PHE B 1 372 ? 11.68 -22.344 -8.148 1 97.62 372 PHE B CA 1
ATOM 7362 C C . PHE B 1 372 ? 12.68 -21.234 -7.906 1 97.62 372 PHE B C 1
ATOM 7364 O O . PHE B 1 372 ? 13.805 -21.484 -7.457 1 97.62 372 PHE B O 1
ATOM 7371 N N . THR B 1 373 ? 12.25 -20.016 -8.211 1 98.75 373 THR B N 1
ATOM 7372 C CA . THR B 1 373 ? 13.18 -18.906 -8.297 1 98.75 373 THR B CA 1
ATOM 7373 C C . THR B 1 373 ? 12.602 -17.656 -7.633 1 98.75 373 THR B C 1
ATOM 7375 O O . THR B 1 373 ? 11.391 -17.594 -7.383 1 98.75 373 THR B O 1
ATOM 7378 N N . ARG B 1 374 ? 13.477 -16.734 -7.254 1 98.75 374 ARG B N 1
ATOM 7379 C CA . ARG B 1 374 ? 13.039 -15.469 -6.672 1 98.75 374 ARG B CA 1
ATOM 7380 C C . ARG B 1 374 ? 14.102 -14.391 -6.859 1 98.75 374 ARG B C 1
ATOM 7382 O O . ARG B 1 374 ? 15.297 -14.641 -6.703 1 98.75 374 ARG B O 1
ATOM 7389 N N . ILE B 1 375 ? 13.641 -13.219 -7.215 1 98.94 375 ILE B N 1
ATOM 7390 C CA . ILE B 1 375 ? 14.469 -12.023 -7.09 1 98.94 375 ILE B CA 1
ATOM 7391 C C . ILE B 1 375 ? 13.914 -11.125 -5.988 1 98.94 375 ILE B C 1
ATOM 7393 O O . ILE B 1 375 ? 12.703 -11.094 -5.75 1 98.94 375 ILE B O 1
ATOM 7397 N N . ILE B 1 376 ? 14.805 -10.43 -5.32 1 98.94 376 ILE B N 1
ATOM 7398 C CA . ILE B 1 376 ? 14.461 -9.555 -4.199 1 98.94 376 ILE B CA 1
ATOM 7399 C C . ILE B 1 376 ? 15.211 -8.234 -4.328 1 98.94 376 ILE B C 1
ATOM 7401 O O . ILE B 1 376 ? 16.438 -8.219 -4.508 1 98.94 376 ILE B O 1
ATOM 7405 N N . ILE B 1 377 ? 14.484 -7.164 -4.254 1 98.88 377 ILE B N 1
ATOM 7406 C CA . ILE B 1 377 ? 15.055 -5.824 -4.258 1 98.88 377 ILE B CA 1
ATOM 7407 C C . ILE B 1 377 ? 14.922 -5.199 -2.873 1 98.88 377 ILE B C 1
ATOM 7409 O O . ILE B 1 377 ? 13.82 -5.102 -2.334 1 98.88 377 ILE B O 1
ATOM 7413 N N . LEU B 1 378 ? 16.016 -4.816 -2.295 1 98.69 378 LEU B N 1
ATOM 7414 C CA . LEU B 1 378 ? 16.094 -4.051 -1.057 1 98.69 378 LEU B CA 1
ATOM 7415 C C . LEU B 1 378 ? 16.547 -2.621 -1.331 1 98.69 378 LEU B C 1
ATOM 7417 O O . LEU B 1 378 ? 17.719 -2.285 -1.127 1 98.69 378 LEU B O 1
ATOM 7421 N N . GLU B 1 379 ? 15.609 -1.817 -1.667 1 97.5 379 GLU B N 1
ATOM 7422 C CA . GLU B 1 379 ? 15.898 -0.465 -2.135 1 97.5 379 GLU B CA 1
ATOM 7423 C C . GLU B 1 379 ? 16.672 0.326 -1.087 1 97.5 379 GLU B C 1
ATOM 7425 O O . GLU B 1 379 ? 17.688 0.952 -1.399 1 97.5 379 GLU B O 1
ATOM 7430 N N . GLU B 1 380 ? 16.203 0.292 0.153 1 96.81 380 GLU B N 1
ATOM 7431 C CA . GLU B 1 380 ? 16.797 1.091 1.22 1 96.81 380 GLU B CA 1
ATOM 7432 C C . GLU B 1 380 ? 18.25 0.707 1.448 1 96.81 380 GLU B C 1
ATOM 7434 O O . GLU B 1 380 ? 19.078 1.551 1.818 1 96.81 380 GLU B O 1
ATOM 7439 N N . PHE B 1 381 ? 18.594 -0.523 1.196 1 98.44 381 PHE B N 1
ATOM 7440 C CA . PHE B 1 381 ? 19.922 -1.032 1.474 1 98.44 381 PHE B CA 1
ATOM 7441 C C . PHE B 1 381 ? 20.781 -1.018 0.214 1 98.44 381 PHE B C 1
ATOM 7443 O O . PHE B 1 381 ? 21.969 -1.338 0.262 1 98.44 381 PHE B O 1
ATOM 7450 N N . ASN B 1 382 ? 20.141 -0.666 -0.91 1 98.44 382 ASN B N 1
ATOM 7451 C CA . ASN B 1 382 ? 20.844 -0.72 -2.191 1 98.44 382 ASN B CA 1
ATOM 7452 C C . ASN B 1 382 ? 21.422 -2.104 -2.451 1 98.44 382 ASN B C 1
ATOM 7454 O O . ASN B 1 382 ? 22.594 -2.227 -2.814 1 98.44 382 ASN B O 1
ATOM 7458 N N . LEU B 1 383 ? 20.578 -3.1 -2.191 1 98.81 383 LEU B N 1
ATOM 7459 C CA . LEU B 1 383 ? 20.969 -4.488 -2.404 1 98.81 383 LEU B CA 1
ATOM 7460 C C . LEU B 1 383 ? 19.891 -5.246 -3.18 1 98.81 383 LEU B C 1
ATOM 7462 O O . LEU B 1 383 ? 18.719 -4.871 -3.148 1 98.81 383 LEU B O 1
ATOM 7466 N N . GLY B 1 384 ? 20.281 -6.191 -3.904 1 98.75 384 GLY B N 1
ATOM 7467 C CA . GLY B 1 384 ? 19.438 -7.156 -4.582 1 98.75 384 GLY B CA 1
ATOM 7468 C C . GLY B 1 384 ? 19.875 -8.594 -4.387 1 98.75 384 GLY B C 1
ATOM 7469 O O . GLY B 1 384 ? 21.062 -8.852 -4.199 1 98.75 384 GLY B O 1
ATOM 7470 N N . ILE B 1 385 ? 18.969 -9.5 -4.398 1 98.94 385 ILE B N 1
ATOM 7471 C CA . ILE B 1 385 ? 19.25 -10.922 -4.211 1 98.94 385 ILE B CA 1
ATOM 7472 C C . ILE B 1 385 ? 18.562 -11.742 -5.293 1 98.94 385 ILE B C 1
ATOM 7474 O O . ILE B 1 385 ? 17.391 -11.484 -5.617 1 98.94 385 ILE B O 1
ATOM 7478 N N . THR B 1 386 ? 19.25 -12.641 -5.875 1 98.94 386 THR B N 1
ATOM 7479 C CA . THR B 1 386 ? 18.734 -13.625 -6.812 1 98.94 386 THR B CA 1
ATOM 7480 C C . THR B 1 386 ? 18.906 -15.039 -6.258 1 98.94 386 THR B C 1
ATOM 7482 O O . THR B 1 386 ? 20 -15.414 -5.828 1 98.94 386 THR B O 1
ATOM 7485 N N . ILE B 1 387 ? 17.844 -15.797 -6.234 1 98.94 387 ILE B N 1
ATOM 7486 C CA . ILE B 1 387 ? 17.875 -17.203 -5.824 1 98.94 387 ILE B CA 1
ATOM 7487 C C . ILE B 1 387 ? 17.219 -18.062 -6.902 1 98.94 387 ILE B C 1
ATOM 7489 O O . ILE B 1 387 ? 16.031 -17.938 -7.172 1 98.94 387 ILE B O 1
ATOM 7493 N N . LEU B 1 388 ? 18 -18.906 -7.523 1 98.94 388 LEU B N 1
ATOM 7494 C CA . LEU B 1 388 ? 17.5 -19.859 -8.516 1 98.94 388 LEU B CA 1
ATOM 7495 C C . LEU B 1 388 ? 17.688 -21.297 -8.023 1 98.94 388 LEU B C 1
ATOM 7497 O O . LEU B 1 388 ? 18.812 -21.719 -7.727 1 98.94 388 LEU B O 1
ATOM 7501 N N . VAL B 1 389 ? 16.594 -22.016 -7.953 1 98.31 389 VAL B N 1
ATOM 7502 C CA . VAL B 1 389 ? 16.641 -23.391 -7.48 1 98.31 389 VAL B CA 1
ATOM 7503 C C . VAL B 1 389 ? 16.047 -24.328 -8.539 1 98.31 389 VAL B C 1
ATOM 7505 O O . VAL B 1 389 ? 14.953 -24.078 -9.055 1 98.31 389 VAL B O 1
ATOM 7508 N N . GLY B 1 390 ? 16.797 -25.328 -8.984 1 97.19 390 GLY B N 1
ATOM 7509 C CA . GLY B 1 390 ? 16.281 -26.484 -9.703 1 97.19 390 GLY B CA 1
ATOM 7510 C C . GLY B 1 390 ? 16.109 -27.703 -8.82 1 97.19 390 GLY B C 1
ATOM 7511 O O . GLY B 1 390 ? 17.094 -28.25 -8.32 1 97.19 390 GLY B O 1
ATOM 7512 N N . GLY B 1 391 ? 14.891 -28.109 -8.562 1 93.94 391 GLY B N 1
ATOM 7513 C CA . GLY B 1 391 ? 14.656 -29.25 -7.684 1 93.94 391 GLY B CA 1
ATOM 7514 C C . GLY B 1 391 ? 13.547 -29 -6.676 1 93.94 391 GLY B C 1
ATOM 7515 O O . GLY B 1 391 ? 12.43 -28.641 -7.047 1 93.94 391 GLY B O 1
ATOM 7516 N N . ASN B 1 392 ? 13.867 -29.047 -5.406 1 92.06 392 ASN B N 1
ATOM 7517 C CA . ASN B 1 392 ? 12.898 -29.016 -4.316 1 92.06 392 ASN B CA 1
ATOM 7518 C C . ASN B 1 392 ? 12.516 -27.594 -3.947 1 92.06 392 ASN B C 1
ATOM 7520 O O . ASN B 1 392 ? 13.375 -26.797 -3.559 1 92.06 392 ASN B O 1
ATOM 7524 N N . PRO B 1 393 ? 11.234 -27.234 -3.984 1 91.5 393 PRO B N 1
ATOM 7525 C CA . PRO B 1 393 ? 10.812 -25.875 -3.666 1 91.5 393 PRO B CA 1
ATOM 7526 C C . PRO B 1 393 ? 11.102 -25.484 -2.217 1 91.5 393 PRO B C 1
ATOM 7528 O O . PRO B 1 393 ? 11.297 -24.312 -1.913 1 91.5 393 PRO B O 1
ATOM 7531 N N . LYS B 1 394 ? 11.125 -26.359 -1.274 1 91.69 394 LYS B N 1
ATOM 7532 C CA . LYS B 1 394 ? 11.406 -26.062 0.127 1 91.69 394 LYS B CA 1
ATOM 7533 C C . LYS B 1 394 ? 12.812 -25.5 0.297 1 91.69 394 LYS B C 1
ATOM 7535 O O . LYS B 1 394 ? 13.078 -24.75 1.237 1 91.69 394 LYS B O 1
ATOM 7540 N N . LEU B 1 395 ? 13.695 -25.922 -0.599 1 95.5 395 LEU B N 1
ATOM 7541 C CA . LEU B 1 395 ? 15.047 -25.391 -0.552 1 95.5 395 LEU B CA 1
ATOM 7542 C C . LEU B 1 395 ? 15.055 -23.891 -0.827 1 95.5 395 LEU B C 1
ATOM 7544 O O . LEU B 1 395 ? 15.805 -23.141 -0.198 1 95.5 395 LEU B O 1
ATOM 7548 N N . LEU B 1 396 ? 14.219 -23.422 -1.767 1 96.75 396 LEU B N 1
ATOM 7549 C CA . LEU B 1 396 ? 14.102 -21.984 -2.006 1 96.75 396 LEU B CA 1
ATOM 7550 C C . LEU B 1 396 ? 13.695 -21.25 -0.734 1 96.75 396 LEU B C 1
ATOM 7552 O O . LEU B 1 396 ? 14.258 -20.203 -0.404 1 96.75 396 LEU B O 1
ATOM 7556 N N . ASP B 1 397 ? 12.727 -21.797 -0.014 1 94.5 397 ASP B N 1
ATOM 7557 C CA . ASP B 1 397 ? 12.227 -21.156 1.2 1 94.5 397 ASP B CA 1
ATOM 7558 C C . ASP B 1 397 ? 13.328 -21.016 2.246 1 94.5 397 ASP B C 1
ATOM 7560 O O . ASP B 1 397 ? 13.453 -19.984 2.893 1 94.5 397 ASP B O 1
ATOM 7564 N N . LYS B 1 398 ? 14.055 -22.094 2.398 1 96.19 398 LYS B N 1
ATOM 7565 C CA . LYS B 1 398 ? 15.133 -22.109 3.385 1 96.19 398 LYS B CA 1
ATOM 7566 C C . LYS B 1 398 ? 16.219 -21.094 3.014 1 96.19 398 LYS B C 1
ATOM 7568 O O . LYS B 1 398 ? 16.703 -20.359 3.869 1 96.19 398 LYS B O 1
ATOM 7573 N N . ILE B 1 399 ? 16.578 -21.094 1.725 1 98.12 399 ILE B N 1
ATOM 7574 C CA . ILE B 1 399 ? 17.625 -20.172 1.265 1 98.12 399 ILE B CA 1
ATOM 7575 C C . ILE B 1 399 ? 17.125 -18.734 1.394 1 98.12 399 ILE B C 1
ATOM 7577 O O . ILE B 1 399 ? 17.875 -17.859 1.849 1 98.12 399 ILE B O 1
ATOM 7581 N N . ASN B 1 400 ? 15.922 -18.5 1.006 1 98.19 400 ASN B N 1
ATOM 7582 C CA . ASN B 1 400 ? 15.32 -17.172 1.086 1 98.19 400 ASN B CA 1
ATOM 7583 C C . ASN B 1 400 ? 15.375 -16.625 2.508 1 98.19 400 ASN B C 1
ATOM 7585 O O . ASN B 1 400 ? 15.828 -15.5 2.727 1 98.19 400 ASN B O 1
ATOM 7589 N N . GLU B 1 401 ? 14.875 -17.391 3.467 1 97.5 401 GLU B N 1
ATOM 7590 C CA . GLU B 1 401 ? 14.898 -16.984 4.871 1 97.5 401 GLU B CA 1
ATOM 7591 C C . GLU B 1 401 ? 16.312 -16.703 5.344 1 97.5 401 GLU B C 1
ATOM 7593 O O . GLU B 1 401 ? 16.594 -15.633 5.895 1 97.5 401 GLU B O 1
ATOM 7598 N N . LEU B 1 402 ? 17.203 -17.594 5.102 1 98 402 LEU B N 1
ATOM 7599 C CA . LEU B 1 402 ? 18.562 -17.5 5.609 1 98 402 LEU B CA 1
ATOM 7600 C C . LEU B 1 402 ? 19.281 -16.281 5.008 1 98 402 LEU B C 1
ATOM 7602 O O . LEU B 1 402 ? 19.812 -15.453 5.738 1 98 402 LEU B O 1
ATOM 7606 N N . VAL B 1 403 ? 19.234 -16.172 3.67 1 98.75 403 VAL B N 1
ATOM 7607 C CA . VAL B 1 403 ? 20.062 -15.195 2.984 1 98.75 403 VAL B CA 1
ATOM 7608 C C . VAL B 1 403 ? 19.516 -13.789 3.227 1 98.75 403 VAL B C 1
ATOM 7610 O O . VAL B 1 403 ? 20.266 -12.875 3.576 1 98.75 403 VAL B O 1
ATOM 7613 N N . THR B 1 404 ? 18.234 -13.578 3.139 1 98.69 404 THR B N 1
ATOM 7614 C CA . THR B 1 404 ? 17.656 -12.234 3.254 1 98.69 404 THR B CA 1
ATOM 7615 C C . THR B 1 404 ? 17.828 -11.695 4.672 1 98.69 404 THR B C 1
ATOM 7617 O O . THR B 1 404 ? 18.266 -10.562 4.859 1 98.69 404 THR B O 1
ATOM 7620 N N . VAL B 1 405 ? 17.516 -12.508 5.652 1 98.31 405 VAL B N 1
ATOM 7621 C CA . VAL B 1 405 ? 17.594 -12.062 7.039 1 98.31 405 VAL B CA 1
ATOM 7622 C C . VAL B 1 405 ? 19.047 -11.781 7.41 1 98.31 405 VAL B C 1
ATOM 7624 O O . VAL B 1 405 ? 19.359 -10.727 7.965 1 98.31 405 VAL B O 1
ATOM 7627 N N . SER B 1 406 ? 19.938 -12.703 7.008 1 98.38 406 SER B N 1
ATOM 7628 C CA . SER B 1 406 ? 21.344 -12.539 7.348 1 98.38 406 SER B CA 1
ATOM 7629 C C . SER B 1 406 ? 21.953 -11.32 6.648 1 98.38 406 SER B C 1
ATOM 7631 O O . SER B 1 406 ? 22.688 -10.555 7.262 1 98.38 406 SER B O 1
ATOM 7633 N N . VAL B 1 407 ? 21.625 -11.148 5.387 1 98.56 407 VAL B N 1
ATOM 7634 C CA . VAL B 1 407 ? 22.188 -10.047 4.605 1 98.56 407 VAL B CA 1
ATOM 7635 C C . VAL B 1 407 ? 21.688 -8.719 5.16 1 98.56 407 VAL B C 1
ATOM 7637 O O . VAL B 1 407 ? 22.469 -7.773 5.316 1 98.56 407 VAL B O 1
ATOM 7640 N N . VAL B 1 408 ? 20.438 -8.594 5.48 1 98.56 408 VAL B N 1
ATOM 7641 C CA . VAL B 1 408 ? 19.875 -7.352 5.992 1 98.56 408 VAL B CA 1
ATOM 7642 C C . VAL B 1 408 ? 20.5 -7.016 7.34 1 98.56 408 VAL B C 1
ATOM 7644 O O . VAL B 1 408 ? 20.875 -5.867 7.586 1 98.56 408 VAL B O 1
ATOM 7647 N N . GLN B 1 409 ? 20.609 -8 8.188 1 98.06 409 GLN B N 1
ATOM 7648 C CA . GLN B 1 409 ? 21.172 -7.762 9.508 1 98.06 409 GLN B CA 1
ATOM 7649 C C . GLN B 1 409 ? 22.641 -7.352 9.398 1 98.06 409 GLN B C 1
ATOM 7651 O O . GLN B 1 409 ? 23.078 -6.426 10.094 1 98.06 409 GLN B O 1
ATOM 7656 N N . ALA B 1 410 ? 23.391 -8.039 8.531 1 97.69 410 ALA B N 1
ATOM 7657 C CA . ALA B 1 410 ? 24.781 -7.68 8.312 1 97.69 410 ALA B CA 1
ATOM 7658 C C . ALA B 1 410 ? 24.906 -6.273 7.738 1 97.69 410 ALA B C 1
ATOM 7660 O O . ALA B 1 410 ? 25.734 -5.48 8.188 1 97.69 410 ALA B O 1
ATOM 7661 N N . ALA B 1 411 ? 24.109 -5.965 6.738 1 98.06 411 ALA B N 1
ATOM 7662 C CA . ALA B 1 411 ? 24.125 -4.648 6.105 1 98.06 411 ALA B CA 1
ATOM 7663 C C . ALA B 1 411 ? 23.781 -3.551 7.109 1 98.06 411 ALA B C 1
ATOM 7665 O O . ALA B 1 411 ? 24.438 -2.504 7.145 1 98.06 411 ALA B O 1
ATOM 7666 N N . GLU B 1 412 ? 22.75 -3.803 7.887 1 97.38 412 GLU B N 1
ATOM 7667 C CA . GLU B 1 412 ? 22.328 -2.854 8.914 1 97.38 412 GLU B CA 1
ATOM 7668 C C . GLU B 1 412 ? 23.484 -2.523 9.859 1 97.38 412 GLU B C 1
ATOM 7670 O O . GLU B 1 412 ? 23.75 -1.353 10.141 1 97.38 412 GLU B O 1
ATOM 7675 N N . ALA B 1 413 ? 24.125 -3.529 10.32 1 95.81 413 ALA B N 1
ATOM 7676 C CA . ALA B 1 413 ? 25.25 -3.336 11.227 1 95.81 413 ALA B CA 1
ATOM 7677 C C . ALA B 1 413 ? 26.359 -2.531 10.555 1 95.81 413 ALA B C 1
ATOM 7679 O O . ALA B 1 413 ? 26.922 -1.614 11.156 1 95.81 413 ALA B O 1
ATOM 7680 N N . ALA B 1 414 ? 26.688 -2.895 9.352 1 96.38 414 ALA B N 1
ATOM 7681 C CA . ALA B 1 414 ? 27.75 -2.217 8.617 1 96.38 414 ALA B CA 1
ATOM 7682 C C . ALA B 1 414 ? 27.406 -0.748 8.383 1 96.38 414 ALA B C 1
ATOM 7684 O O . ALA B 1 414 ? 28.266 0.124 8.492 1 96.38 414 ALA B O 1
ATOM 7685 N N . ILE B 1 415 ? 26.203 -0.455 8.062 1 97.38 415 ILE B N 1
ATOM 7686 C CA . ILE B 1 415 ? 25.75 0.901 7.762 1 97.38 415 ILE B CA 1
ATOM 7687 C C . ILE B 1 415 ? 25.875 1.772 9.008 1 97.38 415 ILE B C 1
ATOM 7689 O O . ILE B 1 415 ? 26.438 2.871 8.953 1 97.38 415 ILE B O 1
ATOM 7693 N N . TRP B 1 416 ? 25.406 1.312 10.086 1 96.75 416 TRP B N 1
ATOM 7694 C CA . TRP B 1 416 ? 25.453 2.121 11.297 1 96.75 416 TRP B CA 1
ATOM 7695 C C . TRP B 1 416 ? 26.891 2.277 11.797 1 96.75 416 TRP B C 1
ATOM 7697 O O . TRP B 1 416 ? 27.25 3.318 12.352 1 96.75 416 TRP B O 1
ATOM 7707 N N . SER B 1 417 ? 27.719 1.223 11.625 1 94.88 417 SER B N 1
ATOM 7708 C CA . SER B 1 417 ? 29.125 1.374 11.938 1 94.88 417 SER B CA 1
ATOM 7709 C C . SER B 1 417 ? 29.766 2.486 11.109 1 94.88 417 SER B C 1
ATOM 7711 O O . SER B 1 417 ? 30.531 3.301 11.633 1 94.88 417 SER B O 1
ATOM 7713 N N . SER B 1 418 ? 29.453 2.492 9.852 1 95.31 418 SER B N 1
ATOM 7714 C CA . SER B 1 418 ? 29.969 3.523 8.961 1 95.31 418 SER B CA 1
ATOM 7715 C C . SER B 1 418 ? 29.453 4.906 9.352 1 95.31 418 SER B C 1
ATOM 7717 O O . SER B 1 418 ? 30.219 5.871 9.391 1 95.31 418 SER B O 1
ATOM 7719 N N . LEU B 1 419 ? 28.219 5.047 9.672 1 96.94 419 LEU B N 1
ATOM 7720 C CA . LEU B 1 419 ? 27.625 6.328 10.031 1 96.94 419 LEU B CA 1
ATOM 7721 C C . LEU B 1 419 ? 28.188 6.832 11.359 1 96.94 419 LEU B C 1
ATOM 7723 O O . LEU B 1 419 ? 28.328 8.039 11.562 1 96.94 419 LEU B O 1
ATOM 7727 N N . ALA B 1 420 ? 28.406 5.895 12.258 1 96.44 420 ALA B N 1
ATOM 7728 C CA . ALA B 1 420 ? 29 6.262 13.547 1 96.44 420 ALA B CA 1
ATOM 7729 C C . ALA B 1 420 ? 30.359 6.93 13.359 1 96.44 420 ALA B C 1
ATOM 7731 O O . ALA B 1 420 ? 30.75 7.789 14.148 1 96.44 420 ALA B O 1
ATOM 7732 N N . GLN B 1 421 ? 31.031 6.602 12.344 1 94.75 421 GLN B N 1
ATOM 7733 C CA . GLN B 1 421 ? 32.344 7.16 12.07 1 94.75 421 GLN B CA 1
ATOM 7734 C C . GLN B 1 421 ? 32.25 8.492 11.328 1 94.75 421 GLN B C 1
ATOM 7736 O O . GLN B 1 421 ? 33.031 9.414 11.578 1 94.75 421 GLN B O 1
ATOM 7741 N N . SER B 1 422 ? 31.25 8.57 10.508 1 96 422 SER B N 1
ATOM 7742 C CA . SER B 1 422 ? 31.25 9.688 9.578 1 96 422 SER B CA 1
ATOM 7743 C C . SER B 1 422 ? 30.328 10.812 10.055 1 96 422 SER B C 1
ATOM 7745 O O . SER B 1 422 ? 30.516 11.977 9.703 1 96 422 SER B O 1
ATOM 7747 N N . HIS B 1 423 ? 29.234 10.508 10.852 1 98 423 HIS B N 1
ATOM 7748 C CA . HIS B 1 423 ? 28.172 11.477 11.062 1 98 423 HIS B CA 1
ATOM 7749 C C . HIS B 1 423 ? 28.016 11.82 12.539 1 98 423 HIS B C 1
ATOM 7751 O O . HIS B 1 423 ? 27.109 12.555 12.914 1 98 423 HIS B O 1
ATOM 7757 N N . THR B 1 424 ? 28.797 11.258 13.383 1 97.94 424 THR B N 1
ATOM 7758 C CA . THR B 1 424 ? 28.609 11.484 14.812 1 97.94 424 THR B CA 1
ATOM 7759 C C . THR B 1 424 ? 29.734 12.352 15.375 1 97.94 424 THR B C 1
ATOM 7761 O O . THR B 1 424 ? 30.719 12.625 14.688 1 97.94 424 THR B O 1
ATOM 7764 N N . GLY B 1 425 ? 29.531 12.844 16.641 1 97.5 425 GLY B N 1
ATOM 7765 C CA . GLY B 1 425 ? 30.5 13.656 17.344 1 97.5 425 GLY B CA 1
ATOM 7766 C C . GLY B 1 425 ? 29.922 14.938 17.906 1 97.5 425 GLY B C 1
ATOM 7767 O O . GLY B 1 425 ? 28.703 15.141 17.859 1 97.5 425 GLY B O 1
ATOM 7768 N N . SER B 1 426 ? 30.781 15.68 18.516 1 97.88 426 SER B N 1
ATOM 7769 C CA . SER B 1 426 ? 30.438 17.016 19 1 97.88 426 SER B CA 1
ATOM 7770 C C . SER B 1 426 ? 30.875 18.094 18.016 1 97.88 426 SER B C 1
ATOM 7772 O O . SER B 1 426 ? 31.984 18.031 17.484 1 97.88 426 SER B O 1
ATOM 7774 N N . PHE B 1 427 ? 29.969 19 17.75 1 98.19 427 PHE B N 1
ATOM 7775 C CA . PHE B 1 427 ? 30.219 20.094 16.812 1 98.19 427 PHE B CA 1
ATOM 7776 C C . PHE B 1 427 ? 30.062 21.438 17.484 1 98.19 427 PHE B C 1
ATOM 7778 O O . PHE B 1 427 ? 29.156 21.625 18.312 1 98.19 427 PHE B O 1
ATOM 7785 N N . THR B 1 428 ? 30.953 22.344 17.156 1 97.88 428 THR B N 1
ATOM 7786 C CA . THR B 1 428 ? 30.859 23.703 17.688 1 97.88 428 THR B CA 1
ATOM 7787 C C . THR B 1 428 ? 30.875 24.734 16.547 1 97.88 428 THR B C 1
ATOM 7789 O O . THR B 1 428 ? 31.516 24.5 15.523 1 97.88 428 THR B O 1
ATOM 7792 N N . ALA B 1 429 ? 30.25 25.844 16.812 1 98.19 429 ALA B N 1
ATOM 7793 C CA . ALA B 1 429 ? 30.141 26.891 15.805 1 98.19 429 ALA B CA 1
ATOM 7794 C C . ALA B 1 429 ? 31.516 27.312 15.312 1 98.19 429 ALA B C 1
ATOM 7796 O O . ALA B 1 429 ? 32.438 27.469 16.109 1 98.19 429 ALA B O 1
ATOM 7797 N N . VAL B 1 430 ? 31.594 27.453 13.984 1 97.5 430 VAL B N 1
ATOM 7798 C CA . VAL B 1 430 ? 32.844 27.953 13.406 1 97.5 430 VAL B CA 1
ATOM 7799 C C . VAL B 1 430 ? 33.125 29.375 13.891 1 97.5 430 VAL B C 1
ATOM 7801 O O . VAL B 1 430 ? 34.25 29.734 14.164 1 97.5 430 VAL B O 1
ATOM 7804 N N . ASP B 1 431 ? 32.062 30.172 13.906 1 95.62 431 ASP B N 1
ATOM 7805 C CA . ASP B 1 431 ? 32.125 31.484 14.547 1 95.62 431 ASP B CA 1
ATOM 7806 C C . ASP B 1 431 ? 32 31.359 16.062 1 95.62 431 ASP B C 1
ATOM 7808 O O . ASP B 1 431 ? 30.906 31.172 16.594 1 95.62 431 ASP B O 1
ATOM 7812 N N . PRO B 1 432 ? 33.031 31.562 16.703 1 87.75 432 PRO B N 1
ATOM 7813 C CA . PRO B 1 432 ? 33.031 31.312 18.141 1 87.75 432 PRO B CA 1
ATOM 7814 C C . PRO B 1 432 ? 32.125 32.281 18.906 1 87.75 432 PRO B C 1
ATOM 7816 O O . PRO B 1 432 ? 31.781 32.062 20.062 1 87.75 432 PRO B O 1
ATOM 7819 N N . SER B 1 433 ? 31.797 33.406 18.234 1 92.81 433 SER B N 1
ATOM 7820 C CA . SER B 1 433 ? 30.922 34.344 18.906 1 92.81 433 SER B CA 1
ATOM 7821 C C . SER B 1 433 ? 29.516 33.781 19.062 1 92.81 433 SER B C 1
ATOM 7823 O O . SER B 1 433 ? 28.719 34.281 19.859 1 92.81 433 SER B O 1
ATOM 7825 N N . LEU B 1 434 ? 29.328 32.812 18.266 1 93.62 434 LEU B N 1
ATOM 7826 C CA . LEU B 1 434 ? 28.047 32.125 18.375 1 93.62 434 LEU B CA 1
ATOM 7827 C C . LEU B 1 434 ? 28.141 30.969 19.375 1 93.62 434 LEU B C 1
ATOM 7829 O O . LEU B 1 434 ? 28.891 30.016 19.156 1 93.62 434 LEU B O 1
ATOM 7833 N N . ASN B 1 435 ? 27.688 31.031 20.578 1 94.88 435 ASN B N 1
ATOM 7834 C CA . ASN B 1 435 ? 27.641 29.953 21.547 1 94.88 435 ASN B CA 1
ATOM 7835 C C . ASN B 1 435 ? 26.672 28.859 21.109 1 94.88 435 ASN B C 1
ATOM 7837 O O . ASN B 1 435 ? 25.641 28.656 21.75 1 94.88 435 ASN B O 1
ATOM 7841 N N . SER B 1 436 ? 27.031 28.203 20.031 1 97.31 436 SER B N 1
ATOM 7842 C CA . SER B 1 436 ? 26.188 27.156 19.453 1 97.31 436 SER B CA 1
ATOM 7843 C C . SER B 1 436 ? 26.969 25.859 19.266 1 97.31 436 SER B C 1
ATOM 7845 O O . SER B 1 436 ? 28.156 25.891 18.891 1 97.31 436 SER B O 1
ATOM 7847 N N . SER B 1 437 ? 26.375 24.734 19.656 1 97.19 437 SER B N 1
ATOM 7848 C CA . SER B 1 437 ? 26.969 23.406 19.547 1 97.19 437 SER B CA 1
ATOM 7849 C C . SER B 1 437 ? 25.906 22.328 19.438 1 97.19 437 SER B C 1
ATOM 7851 O O . SER B 1 437 ? 24.734 22.562 19.75 1 97.19 437 SER B O 1
ATOM 7853 N N . LEU B 1 438 ? 26.281 21.188 18.891 1 97.19 438 LEU B N 1
ATOM 7854 C CA . LEU B 1 438 ? 25.406 20.031 18.922 1 97.19 438 LEU B CA 1
ATOM 7855 C C . LEU B 1 438 ? 26.203 18.734 19.016 1 97.19 438 LEU B C 1
ATOM 7857 O O . LEU B 1 438 ? 27.422 18.734 18.766 1 97.19 438 LEU B O 1
ATOM 7861 N N . THR B 1 439 ? 25.594 17.703 19.5 1 98.12 439 THR B N 1
ATOM 7862 C CA . THR B 1 439 ? 26.188 16.375 19.609 1 98.12 439 THR B CA 1
ATOM 7863 C C . THR B 1 439 ? 25.312 15.344 18.922 1 98.12 439 THR B C 1
ATOM 7865 O O . THR B 1 439 ? 24.094 15.312 19.125 1 98.12 439 THR B O 1
ATOM 7868 N N . LEU B 1 440 ? 25.906 14.578 18.094 1 98.31 440 LEU B N 1
ATOM 7869 C CA . LEU B 1 440 ? 25.234 13.508 17.375 1 98.31 440 LEU B CA 1
ATOM 7870 C C . LEU B 1 440 ? 25.797 12.148 17.766 1 98.31 440 LEU B C 1
ATOM 7872 O O . LEU B 1 440 ? 27 11.992 17.906 1 98.31 440 LEU B O 1
ATOM 7876 N N . THR B 1 441 ? 24.906 11.227 17.969 1 97.62 441 THR B N 1
ATOM 7877 C CA . THR B 1 441 ? 25.266 9.836 18.219 1 97.62 441 THR B CA 1
ATOM 7878 C C . THR B 1 441 ? 24.484 8.906 17.297 1 97.62 441 THR B C 1
ATOM 7880 O O . THR B 1 441 ? 23.484 9.305 16.703 1 97.62 441 THR B O 1
ATOM 7883 N N . ALA B 1 442 ? 25 7.75 17.094 1 96.69 442 ALA B N 1
ATOM 7884 C CA . ALA B 1 442 ? 24.359 6.777 16.219 1 96.69 442 ALA B CA 1
ATOM 7885 C C . ALA B 1 442 ? 24.25 5.41 16.891 1 96.69 442 ALA B C 1
ATOM 7887 O O . ALA B 1 442 ? 25.172 4.992 17.594 1 96.69 442 ALA B O 1
ATOM 7888 N N . SER B 1 443 ? 23.141 4.734 16.703 1 93.12 443 SER B N 1
ATOM 7889 C CA . SER B 1 443 ? 22.953 3.354 17.125 1 93.12 443 SER B CA 1
ATOM 7890 C C . SER B 1 443 ? 21.922 2.639 16.25 1 93.12 443 SER B C 1
ATOM 7892 O O . SER B 1 443 ? 21.031 3.275 15.688 1 93.12 443 SER B O 1
ATOM 7894 N N . PRO B 1 444 ? 22.031 1.341 16.172 1 92 444 PRO B N 1
ATOM 7895 C CA . PRO B 1 444 ? 21.047 0.588 15.391 1 92 444 PRO B CA 1
ATOM 7896 C C . PRO B 1 444 ? 19.625 0.701 15.953 1 92 444 PRO B C 1
ATOM 7898 O O . PRO B 1 444 ? 18.656 0.626 15.195 1 92 444 PRO B O 1
ATOM 7901 N N . SER B 1 445 ? 19.453 0.921 17.188 1 91.19 445 SER B N 1
ATOM 7902 C CA . SER B 1 445 ? 18.141 0.938 17.828 1 91.19 445 SER B CA 1
ATOM 7903 C C . SER B 1 445 ? 17.453 2.281 17.625 1 91.19 445 SER B C 1
ATOM 7905 O O . SER B 1 445 ? 16.219 2.346 17.547 1 91.19 445 SER B O 1
ATOM 7907 N N . LYS B 1 446 ? 18.234 3.377 17.5 1 92.62 446 LYS B N 1
ATOM 7908 C CA . LYS B 1 446 ? 17.594 4.691 17.5 1 92.62 446 LYS B CA 1
ATOM 7909 C C . LYS B 1 446 ? 18.031 5.516 16.297 1 92.62 446 LYS B C 1
ATOM 7911 O O . LYS B 1 446 ? 17.562 6.641 16.109 1 92.62 446 LYS B O 1
ATOM 7916 N N . GLY B 1 447 ? 18.922 4.961 15.477 1 95.38 447 GLY B N 1
ATOM 7917 C CA . GLY B 1 447 ? 19.406 5.691 14.32 1 95.38 447 GLY B CA 1
ATOM 7918 C C . GLY B 1 447 ? 20.375 6.797 14.672 1 95.38 447 GLY B C 1
ATOM 7919 O O . GLY B 1 447 ? 21.109 6.699 15.656 1 95.38 447 GLY B O 1
ATOM 7920 N N . LEU B 1 448 ? 20.531 7.77 13.781 1 98.06 448 LEU B N 1
ATOM 7921 C CA . LEU B 1 448 ? 21.312 8.969 14.062 1 98.06 448 LEU B CA 1
ATOM 7922 C C . LEU B 1 448 ? 20.516 9.953 14.906 1 98.06 448 LEU B C 1
ATOM 7924 O O . LEU B 1 448 ? 19.438 10.406 14.492 1 98.06 448 LEU B O 1
ATOM 7928 N N . GLN B 1 449 ? 21.078 10.352 16.094 1 96.69 449 GLN B N 1
ATOM 7929 C CA . GLN B 1 449 ? 20.312 11.117 17.062 1 96.69 449 GLN B CA 1
ATOM 7930 C C . GLN B 1 449 ? 21 12.438 17.406 1 96.69 449 GLN B C 1
ATOM 7932 O O . GLN B 1 449 ? 22.234 12.484 17.5 1 96.69 449 GLN B O 1
ATOM 7937 N N . LEU B 1 450 ? 20.188 13.367 17.531 1 96.94 450 LEU B N 1
ATOM 7938 C CA . LEU B 1 450 ? 20.625 14.594 18.188 1 96.94 450 LEU B CA 1
ATOM 7939 C C . LEU B 1 450 ? 20.469 14.484 19.703 1 96.94 450 LEU B C 1
ATOM 7941 O O . LEU B 1 450 ? 19.344 14.43 20.219 1 96.94 450 LEU B O 1
ATOM 7945 N N . THR B 1 451 ? 21.562 14.523 20.438 1 96.25 451 THR B N 1
ATOM 7946 C CA . THR B 1 451 ? 21.469 14.25 21.859 1 96.25 451 THR B CA 1
ATOM 7947 C C . THR B 1 451 ? 21.703 15.523 22.672 1 96.25 451 THR B C 1
ATOM 7949 O O . THR B 1 451 ? 21.406 15.578 23.859 1 96.25 451 THR B O 1
ATOM 7952 N N . ALA B 1 452 ? 22.312 16.516 22.062 1 96.38 452 ALA B N 1
ATOM 7953 C CA . ALA B 1 452 ? 22.469 17.844 22.641 1 96.38 452 ALA B CA 1
ATOM 7954 C C . ALA B 1 452 ? 22.469 18.922 21.547 1 96.38 452 ALA B C 1
ATOM 7956 O O . ALA B 1 452 ? 23 18.703 20.453 1 96.38 452 ALA B O 1
ATOM 7957 N N . ALA B 1 453 ? 21.891 20.016 21.844 1 96.25 453 ALA B N 1
ATOM 7958 C CA . ALA B 1 453 ? 21.859 21.125 20.891 1 96.25 453 ALA B CA 1
ATOM 7959 C C . ALA B 1 453 ? 21.703 22.453 21.594 1 96.25 453 ALA B C 1
ATOM 7961 O O . ALA B 1 453 ? 20.688 22.703 22.25 1 96.25 453 ALA B O 1
ATOM 7962 N N . ILE B 1 454 ? 22.688 23.297 21.484 1 96 454 ILE B N 1
ATOM 7963 C CA . ILE B 1 454 ? 22.688 24.656 22.016 1 96 454 ILE B CA 1
ATOM 7964 C C . ILE B 1 454 ? 22.766 25.656 20.859 1 96 454 ILE B C 1
ATOM 7966 O O . ILE B 1 454 ? 23.656 25.531 20 1 96 454 ILE B O 1
ATOM 7970 N N . SER B 1 455 ? 21.859 26.531 20.766 1 95.81 455 SER B N 1
ATOM 7971 C CA . SER B 1 455 ? 21.906 27.641 19.812 1 95.81 455 SER B CA 1
ATOM 7972 C C . SER B 1 455 ? 21.906 28.984 20.531 1 95.81 455 SER B C 1
ATOM 7974 O O . SER B 1 455 ? 20.938 29.328 21.203 1 95.81 455 SER B O 1
ATOM 7976 N N . ASN B 1 456 ? 23.016 29.75 20.375 1 94.31 456 ASN B N 1
ATOM 7977 C CA . ASN B 1 456 ? 23.125 31.047 21.016 1 94.31 456 ASN B CA 1
ATOM 7978 C C . ASN B 1 456 ? 22.828 30.953 22.516 1 94.31 456 ASN B C 1
ATOM 7980 O O . ASN B 1 456 ? 21.984 31.688 23.031 1 94.31 456 ASN B O 1
ATOM 7984 N N . SER B 1 457 ? 23.344 30 23.141 1 93.5 457 SER B N 1
ATOM 7985 C CA . SER B 1 457 ? 23.312 29.766 24.594 1 93.5 457 SER B CA 1
ATOM 7986 C C . SER B 1 457 ? 21.953 29.25 25.047 1 93.5 457 SER B C 1
ATOM 7988 O O . SER B 1 457 ? 21.672 29.203 26.234 1 93.5 457 SER B O 1
ATOM 7990 N N . THR B 1 458 ? 21.125 28.875 24.094 1 94.31 458 THR B N 1
ATOM 7991 C CA . THR B 1 458 ? 19.797 28.344 24.406 1 94.31 458 THR B CA 1
ATOM 7992 C C . THR B 1 458 ? 19.719 26.859 24.094 1 94.31 458 THR B C 1
ATOM 7994 O O . THR B 1 458 ? 20.125 26.422 23.016 1 94.31 458 THR B O 1
ATOM 7997 N N . ASP B 1 459 ? 19.25 26.031 25.016 1 93.56 459 ASP B N 1
ATOM 7998 C CA . ASP B 1 459 ? 18.969 24.625 24.781 1 93.56 459 ASP B CA 1
ATOM 7999 C C . ASP B 1 459 ? 17.766 24.453 23.859 1 93.56 459 ASP B C 1
ATOM 8001 O O . ASP B 1 459 ? 16.625 24.641 24.297 1 93.56 459 ASP B O 1
ATOM 8005 N N . ILE B 1 460 ? 18.047 24.047 22.672 1 90.5 460 ILE B N 1
ATOM 8006 C CA . ILE B 1 460 ? 16.953 24.031 21.719 1 90.5 460 ILE B CA 1
ATOM 8007 C C . ILE B 1 460 ? 16.344 22.641 21.641 1 90.5 460 ILE B C 1
ATOM 8009 O O . ILE B 1 460 ? 15.25 22.453 21.109 1 90.5 460 ILE B O 1
ATOM 8013 N N . LEU B 1 461 ? 17.031 21.625 22.062 1 87.12 461 LEU B N 1
ATOM 8014 C CA . LEU B 1 461 ? 16.484 20.266 22.078 1 87.12 461 LEU B CA 1
ATOM 8015 C C . LEU B 1 461 ? 15.281 20.172 23 1 87.12 461 LEU B C 1
ATOM 8017 O O . LEU B 1 461 ? 14.242 19.625 22.625 1 87.12 461 LEU B O 1
ATOM 8021 N N . ASN B 1 462 ? 15.297 20.719 24.156 1 78.81 462 ASN B N 1
ATOM 8022 C CA . ASN B 1 462 ? 14.195 20.703 25.109 1 78.81 462 ASN B CA 1
ATOM 8023 C C . ASN B 1 462 ? 13.32 21.953 24.969 1 78.81 462 ASN B C 1
ATOM 8025 O O . ASN B 1 462 ? 12.469 22.203 25.828 1 78.81 462 ASN B O 1
ATOM 8029 N N . GLY B 1 463 ? 13.5 22.672 23.906 1 79.31 463 GLY B N 1
ATOM 8030 C CA . GLY B 1 463 ? 12.727 23.875 23.641 1 79.31 463 GLY B CA 1
ATOM 8031 C C . GLY B 1 463 ? 11.906 23.781 22.359 1 79.31 463 GLY B C 1
ATOM 8032 O O . GLY B 1 463 ? 10.961 23 22.281 1 79.31 463 GLY B O 1
ATOM 8033 N N . VAL B 1 464 ? 12.469 24.422 21.359 1 75 464 VAL B N 1
ATOM 8034 C CA . VAL B 1 464 ? 11.734 24.672 20.125 1 75 464 VAL B CA 1
ATOM 8035 C C . VAL B 1 464 ? 11.508 23.359 19.391 1 75 464 VAL B C 1
ATOM 8037 O O . VAL B 1 464 ? 10.477 23.188 18.719 1 75 464 VAL B O 1
ATOM 8040 N N . LEU B 1 465 ? 12.406 22.438 19.547 1 70.88 465 LEU B N 1
ATOM 8041 C CA . LEU B 1 465 ? 12.266 21.188 18.797 1 70.88 465 LEU B CA 1
ATOM 8042 C C . LEU B 1 465 ? 11.289 20.234 19.484 1 70.88 465 LEU B C 1
ATOM 8044 O O . LEU B 1 465 ? 10.695 19.375 18.844 1 70.88 465 LEU B O 1
ATOM 8048 N N . SER B 1 466 ? 11.242 20.109 20.812 1 62.91 466 SER B N 1
ATOM 8049 C CA . SER B 1 466 ? 10.367 19.188 21.516 1 62.91 466 SER B CA 1
ATOM 8050 C C . SER B 1 466 ? 8.953 19.734 21.625 1 62.91 466 SER B C 1
ATOM 8052 O O . SER B 1 466 ? 8.008 18.984 21.875 1 62.91 466 SER B O 1
ATOM 8054 N N . GLY B 1 467 ? 8.789 20.703 21.016 1 56.25 467 GLY B N 1
ATOM 8055 C CA . GLY B 1 467 ? 7.48 21.297 21.219 1 56.25 467 GLY B CA 1
ATOM 8056 C C . GLY B 1 467 ? 7.062 21.359 22.672 1 56.25 467 GLY B C 1
ATOM 8057 O O . GLY B 1 467 ? 7.762 20.844 23.547 1 56.25 467 GLY B O 1
ATOM 8058 N N . ASN B 1 468 ? 6.391 22.156 23.219 1 42.91 468 ASN B N 1
ATOM 8059 C CA . ASN B 1 468 ? 5.93 22.125 24.609 1 42.91 468 ASN B CA 1
ATOM 8060 C C . ASN B 1 468 ? 5.262 20.797 24.953 1 42.91 468 ASN B C 1
ATOM 8062 O O . ASN B 1 468 ? 4.543 20.234 24.125 1 42.91 468 ASN B O 1
ATOM 8066 N N . ASP B 1 469 ? 5.879 20.109 25.859 1 42.12 469 ASP B N 1
ATOM 8067 C CA . ASP B 1 469 ? 5.43 18.859 26.5 1 42.12 469 ASP B CA 1
ATOM 8068 C C . ASP B 1 469 ? 3.91 18.719 26.406 1 42.12 469 ASP B C 1
ATOM 8070 O O . ASP B 1 469 ? 3.391 17.625 26.234 1 42.12 469 ASP B O 1
ATOM 8074 N N . ASP B 1 470 ? 3.273 19.812 26.781 1 41.94 470 ASP B N 1
ATOM 8075 C CA . ASP B 1 470 ? 1.821 19.734 26.922 1 41.94 470 ASP B CA 1
ATOM 8076 C C . ASP B 1 470 ? 1.152 19.453 25.578 1 41.94 470 ASP B C 1
ATOM 8078 O O . ASP B 1 470 ? -0.019 19.062 25.531 1 41.94 470 ASP B O 1
ATOM 8082 N N . ASP B 1 471 ? 1.784 19.828 24.625 1 42.19 471 ASP B N 1
ATOM 8083 C CA . ASP B 1 471 ? 1.131 19.734 23.328 1 42.19 471 ASP B CA 1
ATOM 8084 C C . ASP B 1 471 ? 1.217 18.312 22.766 1 42.19 471 ASP B C 1
ATOM 8086 O O . ASP B 1 471 ? 0.384 17.906 21.953 1 42.19 471 ASP B O 1
ATOM 8090 N N . PHE B 1 472 ? 2.279 17.625 23.031 1 41.81 472 PHE B N 1
ATOM 8091 C CA . PHE B 1 472 ? 2.289 16.234 22.594 1 41.81 472 PHE B CA 1
ATOM 8092 C C . PHE B 1 472 ? 1.678 15.336 23.672 1 41.81 472 PHE B C 1
ATOM 8094 O O . PHE B 1 472 ? 1.612 14.117 23.5 1 41.81 472 PHE B O 1
ATOM 8101 N N . GLY B 1 473 ? 1.06 15.844 24.547 1 42.41 473 GLY B N 1
ATOM 8102 C CA . GLY B 1 473 ? 0.28 15.094 25.516 1 42.41 473 GLY B CA 1
ATOM 8103 C C . GLY B 1 473 ? 0.965 13.812 25.969 1 42.41 473 GLY B C 1
ATOM 8104 O O . GLY B 1 473 ? 0.412 13.055 26.766 1 42.41 473 GLY B O 1
ATOM 8105 N N . SER B 1 474 ? 1.9 13.258 25.125 1 50.75 474 SER B N 1
ATOM 8106 C CA . SER B 1 474 ? 2.305 11.906 25.516 1 50.75 474 SER B CA 1
ATOM 8107 C C . SER B 1 474 ? 3.525 11.938 26.422 1 50.75 474 SER B C 1
ATOM 8109 O O . SER B 1 474 ? 4.488 12.664 26.172 1 50.75 474 SER B O 1
ATOM 8111 N N . SER B 1 475 ? 3.404 11.711 27.688 1 57.94 475 SER B N 1
ATOM 8112 C CA . SER B 1 475 ? 4.438 11.367 28.656 1 57.94 475 SER B CA 1
ATOM 8113 C C . SER B 1 475 ? 5.383 10.305 28.094 1 57.94 475 SER B C 1
ATOM 8115 O O . SER B 1 475 ? 6.297 9.852 28.781 1 57.94 475 SER B O 1
ATOM 8117 N N . ALA B 1 476 ? 5.211 10.062 26.781 1 68 476 ALA B N 1
ATOM 8118 C CA . ALA B 1 476 ? 6.055 8.977 26.281 1 68 476 ALA B CA 1
ATOM 8119 C C . ALA B 1 476 ? 7.461 9.477 25.969 1 68 476 ALA B C 1
ATOM 8121 O O . ALA B 1 476 ? 7.633 10.594 25.484 1 68 476 ALA B O 1
ATOM 8122 N N . PRO B 1 477 ? 8.438 8.688 26.359 1 81.69 477 PRO B N 1
ATOM 8123 C CA . PRO B 1 477 ? 9.812 9.031 26.016 1 81.69 477 PRO B CA 1
ATOM 8124 C C . PRO B 1 477 ? 10 9.25 24.516 1 81.69 477 PRO B C 1
ATOM 8126 O O . PRO B 1 477 ? 9.312 8.617 23.703 1 81.69 477 PRO B O 1
ATOM 8129 N N . TRP B 1 478 ? 10.742 10.305 24.156 1 87.5 478 TRP B N 1
ATOM 8130 C CA . TRP B 1 478 ? 11.023 10.625 22.766 1 87.5 478 TRP B CA 1
ATOM 8131 C C . TRP B 1 478 ? 12.492 10.992 22.578 1 87.5 478 TRP B C 1
ATOM 8133 O O . TRP B 1 478 ? 13.219 11.195 23.547 1 87.5 478 TRP B O 1
ATOM 8143 N N . HIS B 1 479 ? 13 10.914 21.438 1 91.25 479 HIS B N 1
ATOM 8144 C CA . HIS B 1 479 ? 14.312 11.414 21.031 1 91.25 479 HIS B CA 1
ATOM 8145 C C . HIS B 1 479 ? 14.242 12.086 19.656 1 91.25 479 HIS B C 1
ATOM 8147 O O . HIS B 1 479 ? 13.227 12 18.969 1 91.25 479 HIS B O 1
ATOM 8153 N N . VAL B 1 480 ? 15.281 12.867 19.328 1 94.12 480 VAL B N 1
ATOM 8154 C CA . VAL B 1 480 ? 15.367 13.5 18.016 1 94.12 480 VAL B CA 1
ATOM 8155 C C . VAL B 1 480 ? 16.219 12.641 17.094 1 94.12 480 VAL B C 1
ATOM 8157 O O . VAL B 1 480 ? 17.406 12.43 17.359 1 94.12 480 VAL B O 1
ATOM 8160 N N . GLN B 1 481 ? 15.594 12.164 16.078 1 95.5 481 GLN B N 1
ATOM 8161 C CA . GLN B 1 481 ? 16.281 11.352 15.078 1 95.5 481 GLN B CA 1
ATOM 8162 C C . GLN B 1 481 ? 16.469 12.117 13.773 1 95.5 481 GLN B C 1
ATOM 8164 O O . GLN B 1 481 ? 15.562 12.836 13.336 1 95.5 481 GLN B O 1
ATOM 8169 N N . LEU B 1 482 ? 17.656 12.023 13.227 1 97.75 482 LEU B N 1
ATOM 8170 C CA . LEU B 1 482 ? 17.906 12.57 11.898 1 97.75 482 LEU B CA 1
ATOM 8171 C C . LEU B 1 482 ? 17.562 11.547 10.82 1 97.75 482 LEU B C 1
ATOM 8173 O O . LEU B 1 482 ? 17.922 10.375 10.938 1 97.75 482 LEU B O 1
ATOM 8177 N N . VAL B 1 483 ? 16.875 11.992 9.82 1 97.12 483 VAL B N 1
ATOM 8178 C CA . VAL B 1 483 ? 16.547 11.164 8.664 1 97.12 483 VAL B CA 1
ATOM 8179 C C . VAL B 1 483 ? 16.984 11.859 7.379 1 97.12 483 VAL B C 1
ATOM 8181 O O . VAL B 1 483 ? 16.781 13.07 7.219 1 97.12 483 VAL B O 1
ATOM 8184 N N . PRO B 1 484 ? 17.609 11.117 6.465 1 98 484 PRO B N 1
ATOM 8185 C CA . PRO B 1 484 ? 18.078 11.75 5.23 1 98 484 PRO B CA 1
ATOM 8186 C C . PRO B 1 484 ? 16.953 12.008 4.23 1 98 484 PRO B C 1
ATOM 8188 O O . PRO B 1 484 ? 15.992 11.227 4.164 1 98 484 PRO B O 1
ATOM 8191 N N . THR B 1 485 ? 17.047 13.07 3.461 1 97.75 485 THR B N 1
ATOM 8192 C CA . THR B 1 485 ? 16.141 13.328 2.346 1 97.75 485 THR B CA 1
ATOM 8193 C C . THR B 1 485 ? 16.609 12.602 1.089 1 97.75 485 THR B C 1
ATOM 8195 O O . THR B 1 485 ? 15.859 12.492 0.115 1 97.75 485 THR B O 1
ATOM 8198 N N . LEU B 1 486 ? 17.844 12.102 1.138 1 97.5 486 LEU B N 1
ATOM 8199 C CA . LEU B 1 486 ? 18.5 11.43 0.027 1 97.5 486 LEU B CA 1
ATOM 8200 C C . LEU B 1 486 ? 18.891 12.422 -1.062 1 97.5 486 LEU B C 1
ATOM 8202 O O . LEU B 1 486 ? 19.109 12.039 -2.213 1 97.5 486 LEU B O 1
ATOM 8206 N N . LEU B 1 487 ? 18.875 13.719 -0.751 1 97.75 487 LEU B N 1
ATOM 8207 C CA . LEU B 1 487 ? 19.297 14.781 -1.66 1 97.75 487 LEU B CA 1
ATOM 8208 C C . LEU B 1 487 ? 20.562 15.469 -1.153 1 97.75 487 LEU B C 1
ATOM 8210 O O . LEU B 1 487 ? 20.938 15.289 0.006 1 97.75 487 LEU B O 1
ATOM 8214 N N . TYR B 1 488 ? 21.188 16.188 -2.051 1 97.88 488 TYR B N 1
ATOM 8215 C CA . TYR B 1 488 ? 22.406 16.938 -1.769 1 97.88 488 TYR B CA 1
ATOM 8216 C C . TYR B 1 488 ? 22.266 18.391 -2.215 1 97.88 488 TYR B C 1
ATOM 8218 O O . TYR B 1 488 ? 21.484 18.703 -3.111 1 97.88 488 TYR B O 1
ATOM 8226 N N . LYS B 1 489 ? 23.016 19.25 -1.501 1 97.56 489 LYS B N 1
ATOM 8227 C CA . LYS B 1 489 ? 23.078 20.625 -1.962 1 97.56 489 LYS B CA 1
ATOM 8228 C C . LYS B 1 489 ? 23.703 20.719 -3.354 1 97.56 489 LYS B C 1
ATOM 8230 O O . LYS B 1 489 ? 23.266 21.516 -4.184 1 97.56 489 LYS B O 1
ATOM 8235 N N . ASN B 1 490 ? 24.688 19.938 -3.559 1 96.69 490 ASN B N 1
ATOM 8236 C CA . ASN B 1 490 ? 25.281 19.734 -4.875 1 96.69 490 ASN B CA 1
ATOM 8237 C C . ASN B 1 490 ? 25.094 18.297 -5.355 1 96.69 490 ASN B C 1
ATOM 8239 O O . ASN B 1 490 ? 25.891 17.406 -5.016 1 96.69 490 ASN B O 1
ATOM 8243 N N . GLU B 1 491 ? 24.172 18.047 -6.195 1 94.69 491 GLU B N 1
ATOM 8244 C CA . GLU B 1 491 ? 23.797 16.703 -6.625 1 94.69 491 GLU B CA 1
ATOM 8245 C C . GLU B 1 491 ? 24.906 16.062 -7.469 1 94.69 491 GLU B C 1
ATOM 8247 O O . GLU B 1 491 ? 25.172 14.867 -7.352 1 94.69 491 GLU B O 1
ATOM 8252 N N . THR B 1 492 ? 25.562 16.875 -8.242 1 94.5 492 THR B N 1
ATOM 8253 C CA . THR B 1 492 ? 26.562 16.359 -9.164 1 94.5 492 THR B CA 1
ATOM 8254 C C . THR B 1 492 ? 27.75 15.773 -8.398 1 94.5 492 THR B C 1
ATOM 8256 O O . THR B 1 492 ? 28.203 14.672 -8.711 1 94.5 492 THR B O 1
ATOM 8259 N N . THR B 1 493 ? 28.172 16.516 -7.371 1 95.12 493 THR B N 1
ATOM 8260 C CA . THR B 1 493 ? 29.328 16.062 -6.613 1 95.12 493 THR B CA 1
ATOM 8261 C C . THR B 1 493 ? 28.891 15.297 -5.371 1 95.12 493 THR B C 1
ATOM 8263 O O . THR B 1 493 ? 29.734 14.766 -4.641 1 95.12 493 THR B O 1
ATOM 8266 N N . GLN B 1 494 ? 27.594 15.266 -5.145 1 95 494 GLN B N 1
ATOM 8267 C CA . GLN B 1 494 ? 27.016 14.625 -3.969 1 95 494 GLN B CA 1
ATOM 8268 C C . GLN B 1 494 ? 27.625 15.172 -2.682 1 95 494 GLN B C 1
ATOM 8270 O O . GLN B 1 494 ? 28.094 14.398 -1.839 1 95 494 GLN B O 1
ATOM 8275 N N . GLN B 1 495 ? 27.734 16.484 -2.607 1 97.25 495 GLN B N 1
ATOM 8276 C CA . GLN B 1 495 ? 28.203 17.203 -1.425 1 97.25 495 GLN B CA 1
ATOM 8277 C C . GLN B 1 495 ? 27.047 17.969 -0.764 1 97.25 495 GLN B C 1
ATOM 8279 O O . GLN B 1 495 ? 26.156 18.469 -1.448 1 97.25 495 GLN B O 1
ATOM 8284 N N . GLY B 1 496 ? 27.141 18.062 0.532 1 98.31 496 GLY B N 1
ATOM 8285 C CA . GLY B 1 496 ? 26.062 18.688 1.271 1 98.31 496 GLY B CA 1
ATOM 8286 C C . GLY B 1 496 ? 24.844 17.797 1.439 1 98.31 496 GLY B C 1
ATOM 8287 O O . GLY B 1 496 ? 23.766 18.094 0.925 1 98.31 496 GLY B O 1
ATOM 8288 N N . GLU B 1 497 ? 25.047 16.734 2.182 1 98.5 497 GLU B N 1
ATOM 8289 C CA . GLU B 1 497 ? 23.984 15.758 2.404 1 98.5 497 GLU B CA 1
ATOM 8290 C C . GLU B 1 497 ? 22.875 16.344 3.264 1 98.5 497 GLU B C 1
ATOM 8292 O O . GLU B 1 497 ? 23.125 16.797 4.383 1 98.5 497 GLU B O 1
ATOM 8297 N N . ILE B 1 498 ? 21.641 16.328 2.748 1 98.62 498 ILE B N 1
ATOM 8298 C CA . ILE B 1 498 ? 20.531 17.031 3.402 1 98.62 498 ILE B CA 1
ATOM 8299 C C . ILE B 1 498 ? 19.75 16.047 4.281 1 98.62 498 ILE B C 1
ATOM 8301 O O . ILE B 1 498 ? 19.312 15.008 3.809 1 98.62 498 ILE B O 1
ATOM 8305 N N . TRP B 1 499 ? 19.594 16.312 5.57 1 98.56 499 TRP B N 1
ATOM 8306 C CA . TRP B 1 499 ? 18.844 15.539 6.551 1 98.56 499 TRP B CA 1
ATOM 8307 C C . TRP B 1 499 ? 17.766 16.391 7.211 1 98.56 499 TRP B C 1
ATOM 8309 O O . TRP B 1 499 ? 17.734 17.609 7.047 1 98.56 499 TRP B O 1
ATOM 8319 N N . ARG B 1 500 ? 16.812 15.75 7.879 1 97.19 500 ARG B N 1
ATOM 8320 C CA . ARG B 1 500 ? 15.805 16.391 8.727 1 97.19 500 ARG B CA 1
ATOM 8321 C C . ARG B 1 500 ? 15.828 15.789 10.133 1 97.19 500 ARG B C 1
ATOM 8323 O O . ARG B 1 500 ? 15.992 14.578 10.297 1 97.19 500 ARG B O 1
ATOM 8330 N N . MET B 1 501 ? 15.648 16.641 11.125 1 95.81 501 MET B N 1
ATOM 8331 C CA . MET B 1 501 ? 15.461 16.219 12.516 1 95.81 501 MET B CA 1
ATOM 8332 C C . MET B 1 501 ? 13.992 15.961 12.82 1 95.81 501 MET B C 1
ATOM 8334 O O . MET B 1 501 ? 13.156 16.844 12.656 1 95.81 501 MET B O 1
ATOM 8338 N N . LEU B 1 502 ? 13.727 14.734 13.273 1 93.31 502 LEU B N 1
ATOM 8339 C CA . LEU B 1 502 ? 12.352 14.367 13.609 1 93.31 502 LEU B CA 1
ATOM 8340 C C . LEU B 1 502 ? 12.242 13.977 15.078 1 93.31 502 LEU B C 1
ATOM 8342 O O . LEU B 1 502 ? 13.141 13.344 15.633 1 93.31 502 LEU B O 1
ATOM 8346 N N . ILE B 1 503 ? 11.156 14.344 15.656 1 89.75 503 ILE B N 1
ATOM 8347 C CA . ILE B 1 503 ? 10.828 13.828 16.984 1 89.75 503 ILE B CA 1
ATOM 8348 C C . ILE B 1 503 ? 10.242 12.422 16.844 1 89.75 503 ILE B C 1
ATOM 8350 O O . ILE B 1 503 ? 9.227 12.219 16.172 1 89.75 503 ILE B O 1
ATOM 8354 N N . VAL B 1 504 ? 10.852 11.5 17.469 1 90.12 504 VAL B N 1
ATOM 8355 C CA . VAL B 1 504 ? 10.453 10.102 17.391 1 90.12 504 VAL B CA 1
ATOM 8356 C C . VAL B 1 504 ? 10.133 9.562 18.781 1 90.12 504 VAL B C 1
ATOM 8358 O O . VAL B 1 504 ? 10.906 9.766 19.719 1 90.12 504 VAL B O 1
ATOM 8361 N N . HIS B 1 505 ? 9.031 8.891 18.828 1 85.69 505 HIS B N 1
ATOM 8362 C CA . HIS B 1 505 ? 8.617 8.32 20.109 1 85.69 505 HIS B CA 1
ATOM 8363 C C . HIS B 1 505 ? 9.156 6.902 20.281 1 85.69 505 HIS B C 1
ATOM 8365 O O . HIS B 1 505 ? 9.383 6.199 19.297 1 85.69 505 HIS B O 1
ATOM 8371 N N . GLU B 1 506 ? 9.398 6.594 21.5 1 84.19 506 GLU B N 1
ATOM 8372 C CA . GLU B 1 506 ? 9.836 5.234 21.812 1 84.19 506 GLU B CA 1
ATOM 8373 C C . GLU B 1 506 ? 8.641 4.324 22.094 1 84.19 506 GLU B C 1
ATOM 8375 O O . GLU B 1 506 ? 7.656 4.758 22.688 1 84.19 506 GLU B O 1
ATOM 8380 N N . ARG B 1 507 ? 8.742 3.107 21.594 1 80.75 507 ARG B N 1
ATOM 8381 C CA . ARG B 1 507 ? 7.672 2.148 21.828 1 80.75 507 ARG B CA 1
ATOM 8382 C C . ARG B 1 507 ? 7.625 1.734 23.297 1 80.75 507 ARG B C 1
ATOM 8384 O O . ARG B 1 507 ? 8.672 1.602 23.938 1 80.75 507 ARG B O 1
ATOM 8391 N N . VAL B 1 508 ? 6.43 1.64 23.734 1 71.62 508 VAL B N 1
ATOM 8392 C CA . VAL B 1 508 ? 6.246 1.169 25.109 1 71.62 508 VAL B CA 1
ATOM 8393 C C . VAL B 1 508 ? 6.176 -0.356 25.125 1 71.62 508 VAL B C 1
ATOM 8395 O O . VAL B 1 508 ? 5.777 -0.977 24.141 1 71.62 508 VAL B O 1
ATOM 8398 N N . GLU B 1 509 ? 6.605 -0.978 26.109 1 64.12 509 GLU B N 1
ATOM 8399 C CA . GLU B 1 509 ? 6.754 -2.422 26.266 1 64.12 509 GLU B CA 1
ATOM 8400 C C . GLU B 1 509 ? 5.418 -3.137 26.094 1 64.12 509 GLU B C 1
ATOM 8402 O O . GLU B 1 509 ? 5.34 -4.176 25.438 1 64.12 509 GLU B O 1
ATOM 8407 N N . ASP B 1 510 ? 4.324 -2.604 26.672 1 66.38 510 ASP B N 1
ATOM 8408 C CA . ASP B 1 510 ? 3.072 -3.35 26.609 1 66.38 510 ASP B CA 1
ATOM 8409 C C . ASP B 1 510 ? 2.201 -2.854 25.453 1 66.38 510 ASP B C 1
ATOM 8411 O O . ASP B 1 510 ? 1.291 -2.049 25.656 1 66.38 510 ASP B O 1
ATOM 8415 N N . GLU B 1 511 ? 2.404 -3.422 24.312 1 63.75 511 GLU B N 1
ATOM 8416 C CA . GLU B 1 511 ? 1.729 -2.996 23.094 1 63.75 511 GLU B CA 1
ATOM 8417 C C . GLU B 1 511 ? 0.264 -3.42 23.094 1 63.75 511 GLU B C 1
ATOM 8419 O O . GLU B 1 511 ? -0.58 -2.76 22.484 1 63.75 511 GLU B O 1
ATOM 8424 N N . LYS B 1 512 ? 0.006 -4.422 23.781 1 64 512 LYS B N 1
ATOM 8425 C CA . LYS B 1 512 ? -1.362 -4.934 23.781 1 64 512 LYS B CA 1
ATOM 8426 C C . LYS B 1 512 ? -2.289 -4.023 24.594 1 64 512 LYS B C 1
ATOM 8428 O O . LYS B 1 512 ? -3.498 -3.994 24.344 1 64 512 LYS B O 1
ATOM 8433 N N . ALA B 1 513 ? -1.755 -3.277 25.25 1 71.69 513 ALA B N 1
ATOM 8434 C CA . ALA B 1 513 ? -2.586 -2.447 26.125 1 71.69 513 ALA B CA 1
ATOM 8435 C C . ALA B 1 513 ? -2.742 -1.042 25.547 1 71.69 513 ALA B C 1
ATOM 8437 O O . ALA B 1 513 ? -3.596 -0.273 26 1 71.69 513 ALA B O 1
ATOM 8438 N N . LYS B 1 514 ? -2.182 -0.822 24.547 1 84.06 514 LYS B N 1
ATOM 8439 C CA . LYS B 1 514 ? -2.25 0.537 24.031 1 84.06 514 LYS B CA 1
ATOM 8440 C C . LYS B 1 514 ? -3.43 0.698 23.078 1 84.06 514 LYS B C 1
ATOM 8442 O O . LYS B 1 514 ? -3.865 -0.271 22.453 1 84.06 514 LYS B O 1
ATOM 8447 N N . PRO B 1 515 ? -3.953 1.959 22.984 1 90.75 515 PRO B N 1
ATOM 8448 C CA . PRO B 1 515 ? -5.02 2.211 22 1 90.75 515 PRO B CA 1
ATOM 8449 C C . PRO B 1 515 ? -4.629 1.804 20.594 1 90.75 515 PRO B C 1
ATOM 8451 O O . PRO B 1 515 ? -3.463 1.924 20.203 1 90.75 515 PRO B O 1
ATOM 8454 N N . VAL B 1 516 ? -5.59 1.281 19.844 1 94.75 516 VAL B N 1
ATOM 8455 C CA . VAL B 1 516 ? -5.375 0.784 18.484 1 94.75 516 VAL B CA 1
ATOM 8456 C C . VAL B 1 516 ? -4.773 1.889 17.625 1 94.75 516 VAL B C 1
ATOM 8458 O O . VAL B 1 516 ? -3.822 1.652 16.875 1 94.75 516 VAL B O 1
ATOM 8461 N N . TRP B 1 517 ? -5.203 3.096 17.766 1 94.75 517 TRP B N 1
ATOM 8462 C CA . TRP B 1 517 ? -4.871 4.184 16.844 1 94.75 517 TRP B CA 1
ATOM 8463 C C . TRP B 1 517 ? -3.51 4.785 17.188 1 94.75 517 TRP B C 1
ATOM 8465 O O . TRP B 1 517 ? -2.99 5.621 16.438 1 94.75 517 TRP B O 1
ATOM 8475 N N . ASP B 1 518 ? -2.859 4.312 18.234 1 89.88 518 ASP B N 1
ATOM 8476 C CA . ASP B 1 518 ? -1.487 4.711 18.531 1 89.88 518 ASP B CA 1
ATOM 8477 C C . ASP B 1 518 ? -0.522 4.188 17.469 1 89.88 518 ASP B C 1
ATOM 8479 O O . ASP B 1 518 ? 0.617 4.648 17.375 1 89.88 518 ASP B O 1
ATOM 8483 N N . ASP B 1 519 ? -1.016 3.266 16.672 1 91.12 519 ASP B N 1
ATOM 8484 C CA . ASP B 1 519 ? -0.157 2.676 15.641 1 91.12 519 ASP B CA 1
ATOM 8485 C C . ASP B 1 519 ? -0.207 3.486 14.352 1 91.12 519 ASP B C 1
ATOM 8487 O O . ASP B 1 519 ? 0.574 3.244 13.43 1 91.12 519 ASP B O 1
ATOM 8491 N N . GLN B 1 520 ? -1.082 4.449 14.219 1 93.25 520 GLN B N 1
ATOM 8492 C CA . GLN B 1 520 ? -1.141 5.25 13 1 93.25 520 GLN B CA 1
ATOM 8493 C C . GLN B 1 520 ? -0.093 6.359 13.023 1 93.25 520 GLN B C 1
ATOM 8495 O O . GLN B 1 520 ? 0.071 7.047 14.039 1 93.25 520 GLN B O 1
ATOM 8500 N N . CYS B 1 521 ? 0.619 6.469 11.938 1 91.62 521 CYS B N 1
ATOM 8501 C CA . CYS B 1 521 ? 1.565 7.562 11.75 1 91.62 521 CYS B CA 1
ATOM 8502 C C . CYS B 1 521 ? 1.472 8.125 10.336 1 91.62 521 CYS B C 1
ATOM 8504 O O . CYS B 1 521 ? 1.804 7.434 9.367 1 91.62 521 CYS B O 1
ATOM 8506 N N . VAL B 1 522 ? 1.054 9.336 10.258 1 89 522 VAL B N 1
ATOM 8507 C CA . VAL B 1 522 ? 1.055 10.047 8.977 1 89 522 VAL B CA 1
ATOM 8508 C C . VAL B 1 522 ? 2.402 10.734 8.773 1 89 522 VAL B C 1
ATOM 8510 O O . VAL B 1 522 ? 2.846 11.516 9.617 1 89 522 VAL B O 1
ATOM 8513 N N . THR B 1 523 ? 3.145 10.375 7.801 1 89.31 523 THR B N 1
ATOM 8514 C CA . THR B 1 523 ? 4.453 10.961 7.52 1 89.31 523 THR B CA 1
ATOM 8515 C C . THR B 1 523 ? 4.32 12.438 7.18 1 89.31 523 THR B C 1
ATOM 8517 O O . THR B 1 523 ? 3.752 12.797 6.145 1 89.31 523 THR B O 1
ATOM 8520 N N . ASP B 1 524 ? 4.754 13.281 8.055 1 92.31 524 ASP B N 1
ATOM 8521 C CA . ASP B 1 524 ? 4.816 14.734 7.93 1 92.31 524 ASP B CA 1
ATOM 8522 C C . ASP B 1 524 ? 6.176 15.273 8.375 1 92.31 524 ASP B C 1
ATOM 8524 O O . ASP B 1 524 ? 6.375 15.555 9.562 1 92.31 524 ASP B O 1
ATOM 8528 N N . VAL B 1 525 ? 7.113 15.516 7.465 1 92.19 525 VAL B N 1
ATOM 8529 C CA . VAL B 1 525 ? 8.523 15.688 7.781 1 92.19 525 VAL B CA 1
ATOM 8530 C C . VAL B 1 525 ? 8.82 17.156 8.055 1 92.19 525 VAL B C 1
ATOM 8532 O O . VAL B 1 525 ? 9.602 17.484 8.953 1 92.19 525 VAL B O 1
ATOM 8535 N N . ASP B 1 526 ? 8.273 18.125 7.273 1 90.12 526 ASP B N 1
ATOM 8536 C CA . ASP B 1 526 ? 8.555 19.547 7.391 1 90.12 526 ASP B CA 1
ATOM 8537 C C . ASP B 1 526 ? 7.344 20.297 7.949 1 90.12 526 ASP B C 1
ATOM 8539 O O . ASP B 1 526 ? 6.574 20.906 7.191 1 90.12 526 ASP B O 1
ATOM 8543 N N . GLN B 1 527 ? 7.352 20.469 9.203 1 86.56 527 GLN B N 1
ATOM 8544 C CA . GLN B 1 527 ? 6.129 21.016 9.789 1 86.56 527 GLN B CA 1
ATOM 8545 C C . GLN B 1 527 ? 6.289 22.516 10.094 1 86.56 527 GLN B C 1
ATOM 8547 O O . GLN B 1 527 ? 5.309 23.266 10.086 1 86.56 527 GLN B O 1
ATOM 8552 N N . ILE B 1 528 ? 7.551 22.906 10.367 1 90.94 528 ILE B N 1
ATOM 8553 C CA . ILE B 1 528 ? 7.777 24.266 10.859 1 90.94 528 ILE B CA 1
ATOM 8554 C C . ILE B 1 528 ? 8.969 24.891 10.133 1 90.94 528 ILE B C 1
ATOM 8556 O O . ILE B 1 528 ? 9.969 24.219 9.883 1 90.94 528 ILE B O 1
ATOM 8560 N N . SER B 1 529 ? 8.758 26.156 9.836 1 92.88 529 SER B N 1
ATOM 8561 C CA . SER B 1 529 ? 9.836 26.891 9.188 1 92.88 529 SER B CA 1
ATOM 8562 C C . SER B 1 529 ? 10.266 28.094 10.016 1 92.88 529 SER B C 1
ATOM 8564 O O . SER B 1 529 ? 9.594 28.453 10.984 1 92.88 529 SER B O 1
ATOM 8566 N N . TYR B 1 530 ? 11.383 28.656 9.742 1 94.31 530 TYR B N 1
ATOM 8567 C CA . TYR B 1 530 ? 11.875 29.938 10.234 1 94.31 530 TYR B CA 1
ATOM 8568 C C . TYR B 1 530 ? 12.508 30.734 9.102 1 94.31 530 TYR B C 1
ATOM 8570 O O . TYR B 1 530 ? 13.484 30.312 8.492 1 94.31 530 TYR B O 1
ATOM 8578 N N . ALA B 1 531 ? 11.859 31.828 8.805 1 94.38 531 ALA B N 1
ATOM 8579 C CA . ALA B 1 531 ? 12.273 32.719 7.711 1 94.38 531 ALA B CA 1
ATOM 8580 C C . ALA B 1 531 ? 12.266 31.969 6.379 1 94.38 531 ALA B C 1
ATOM 8582 O O . ALA B 1 531 ? 13.18 32.125 5.566 1 94.38 531 ALA B O 1
ATOM 8583 N N . GLY B 1 532 ? 11.359 31.094 6.242 1 92.5 532 GLY B N 1
ATOM 8584 C CA . GLY B 1 532 ? 11.133 30.406 4.98 1 92.5 532 GLY B CA 1
ATOM 8585 C C . GLY B 1 532 ? 11.93 29.125 4.848 1 92.5 532 GLY B C 1
ATOM 8586 O O . GLY B 1 532 ? 11.812 28.406 3.844 1 92.5 532 GLY B O 1
ATOM 8587 N N . LEU B 1 533 ? 12.727 28.797 5.828 1 94.44 533 LEU B N 1
ATOM 8588 C CA . LEU B 1 533 ? 13.531 27.594 5.789 1 94.44 533 LEU B CA 1
ATOM 8589 C C . LEU B 1 533 ? 13.062 26.578 6.836 1 94.44 533 LEU B C 1
ATOM 8591 O O . LEU B 1 533 ? 12.68 26.969 7.945 1 94.44 533 LEU B O 1
ATOM 8595 N N . PRO B 1 534 ? 13.094 25.297 6.477 1 94.56 534 PRO B N 1
ATOM 8596 C CA . PRO B 1 534 ? 12.711 24.328 7.492 1 94.56 534 PRO B CA 1
ATOM 8597 C C . PRO B 1 534 ? 13.609 24.359 8.727 1 94.56 534 PRO B C 1
ATOM 8599 O O . PRO B 1 534 ? 14.836 24.25 8.602 1 94.56 534 PRO B O 1
ATOM 8602 N N . ILE B 1 535 ? 13.062 24.422 9.875 1 93.56 535 ILE B N 1
ATOM 8603 C CA . ILE B 1 535 ? 13.828 24.578 11.109 1 93.56 535 ILE B CA 1
ATOM 8604 C C . ILE B 1 535 ? 14.57 23.281 11.438 1 93.56 535 ILE B C 1
ATOM 8606 O O . ILE B 1 535 ? 15.555 23.297 12.18 1 93.56 535 ILE B O 1
ATOM 8610 N N . ASN B 1 536 ? 14.062 22.172 10.859 1 95.31 536 ASN B N 1
ATOM 8611 C CA . ASN B 1 536 ? 14.617 20.875 11.234 1 95.31 536 ASN B CA 1
ATOM 8612 C C . ASN B 1 536 ? 15.617 20.375 10.195 1 95.31 536 ASN B C 1
ATOM 8614 O O . ASN B 1 536 ? 15.961 19.203 10.18 1 95.31 536 ASN B O 1
ATOM 8618 N N . GLU B 1 537 ? 16.062 21.219 9.273 1 97.38 537 GLU B N 1
ATOM 8619 C CA . GLU B 1 537 ? 17.047 20.828 8.266 1 97.38 537 GLU B CA 1
ATOM 8620 C C . GLU B 1 537 ? 18.453 20.844 8.852 1 97.38 537 GLU B C 1
ATOM 8622 O O . GLU B 1 537 ? 18.828 21.75 9.594 1 97.38 537 GLU B O 1
ATOM 8627 N N . ILE B 1 538 ? 19.203 19.844 8.609 1 98.31 538 ILE B N 1
ATOM 8628 C CA . ILE B 1 538 ? 20.625 19.766 8.906 1 98.31 538 ILE B CA 1
ATOM 8629 C C . ILE B 1 538 ? 21.375 19.234 7.684 1 98.31 538 ILE B C 1
ATOM 8631 O O . ILE B 1 538 ? 20.922 18.312 7.012 1 98.31 538 ILE B O 1
ATOM 8635 N N . VAL B 1 539 ? 22.484 19.875 7.324 1 98.81 539 VAL B N 1
ATOM 8636 C CA . VAL B 1 539 ? 23.266 19.516 6.148 1 98.81 539 VAL B CA 1
ATOM 8637 C C . VAL B 1 539 ? 24.672 19.062 6.574 1 98.81 539 VAL B C 1
ATOM 8639 O O . VAL B 1 539 ? 25.375 19.797 7.281 1 98.81 539 VAL B O 1
ATOM 8642 N N . PHE B 1 540 ? 25.078 17.922 6.148 1 98.75 540 PHE B N 1
ATOM 8643 C CA . PHE B 1 540 ? 26.406 17.406 6.414 1 98.75 540 PHE B CA 1
ATOM 8644 C C . PHE B 1 540 ? 27.344 17.703 5.254 1 98.75 540 PHE B C 1
ATOM 8646 O O . PHE B 1 540 ? 27.141 17.25 4.133 1 98.75 540 PHE B O 1
ATOM 8653 N N . TRP B 1 541 ? 28.344 18.484 5.52 1 98.25 541 TRP B N 1
ATOM 8654 C CA . TRP B 1 541 ? 29.5 18.625 4.637 1 98.25 541 TRP B CA 1
ATOM 8655 C C . TRP B 1 541 ? 30.656 17.734 5.094 1 98.25 541 TRP B C 1
ATOM 8657 O O . TRP B 1 541 ? 31.641 18.219 5.637 1 98.25 541 TRP B O 1
ATOM 8667 N N . LEU B 1 542 ? 30.531 16.516 4.785 1 96.62 542 LEU B N 1
ATOM 8668 C CA . LEU B 1 542 ? 31.375 15.484 5.363 1 96.62 542 LEU B CA 1
ATOM 8669 C C . LEU B 1 542 ? 32.844 15.695 4.988 1 96.62 542 LEU B C 1
ATOM 8671 O O . LEU B 1 542 ? 33.719 15.453 5.801 1 96.62 542 LEU B O 1
ATOM 8675 N N . GLU B 1 543 ? 33.125 16.141 3.816 1 94.62 543 GLU B N 1
ATOM 8676 C CA . GLU B 1 543 ? 34.5 16.344 3.357 1 94.62 543 GLU B CA 1
ATOM 8677 C C . GLU B 1 543 ? 35.188 17.422 4.172 1 94.62 543 GLU B C 1
ATOM 8679 O O . GLU B 1 543 ? 36.406 17.406 4.316 1 94.62 543 GLU B O 1
ATOM 8684 N N . ASP B 1 544 ? 34.438 18.266 4.762 1 95.56 544 ASP B N 1
ATOM 8685 C CA . ASP B 1 544 ? 35 19.406 5.48 1 95.56 544 ASP B CA 1
ATOM 8686 C C . ASP B 1 544 ? 34.844 19.234 6.992 1 95.56 544 ASP B C 1
ATOM 8688 O O . ASP B 1 544 ? 35.281 20.078 7.77 1 95.56 544 ASP B O 1
ATOM 8692 N N . GLY B 1 545 ? 34.125 18.141 7.371 1 96 545 GLY B N 1
ATOM 8693 C CA . GLY B 1 545 ? 33.844 17.938 8.789 1 96 545 GLY B CA 1
ATOM 8694 C C . GLY B 1 545 ? 32.906 18.984 9.375 1 96 545 GLY B C 1
ATOM 8695 O O . GLY B 1 545 ? 33.094 19.406 10.516 1 96 545 GLY B O 1
ATOM 8696 N N . LEU B 1 546 ? 32 19.516 8.531 1 97.88 546 LEU B N 1
ATOM 8697 C CA . LEU B 1 546 ? 31.109 20.578 8.945 1 97.88 546 LEU B CA 1
ATOM 8698 C C . LEU B 1 546 ? 29.656 20.109 8.953 1 97.88 546 LEU B C 1
ATOM 8700 O O . LEU B 1 546 ? 29.297 19.203 8.195 1 97.88 546 LEU B O 1
ATOM 8704 N N . VAL B 1 547 ? 28.906 20.672 9.812 1 98.5 547 VAL B N 1
ATOM 8705 C CA . VAL B 1 547 ? 27.438 20.562 9.836 1 98.5 547 VAL B CA 1
ATOM 8706 C C . VAL B 1 547 ? 26.812 21.953 9.805 1 98.5 547 VAL B C 1
ATOM 8708 O O . VAL B 1 547 ? 27.281 22.859 10.477 1 98.5 547 VAL B O 1
ATOM 8711 N N . GLU B 1 548 ? 25.844 22.047 8.945 1 98.5 548 GLU B N 1
ATOM 8712 C CA . GLU B 1 548 ? 25.156 23.328 8.781 1 98.5 548 GLU B CA 1
ATOM 8713 C C . GLU B 1 548 ? 23.688 23.219 9.164 1 98.5 548 GLU B C 1
ATOM 8715 O O . GLU B 1 548 ? 23.016 22.234 8.828 1 98.5 548 GLU B O 1
ATOM 8720 N N . LEU B 1 549 ? 23.219 24.141 9.898 1 97.94 549 LEU B N 1
ATOM 8721 C CA . LEU B 1 549 ? 21.797 24.359 10.141 1 97.94 549 LEU B CA 1
ATOM 8722 C C . LEU B 1 549 ? 21.312 25.641 9.469 1 97.94 549 LEU B C 1
ATOM 8724 O O . LEU B 1 549 ? 21.344 26.719 10.07 1 97.94 549 LEU B O 1
ATOM 8728 N N . PRO B 1 550 ? 20.688 25.5 8.312 1 97.06 550 PRO B N 1
ATOM 8729 C CA . PRO B 1 550 ? 20.422 26.672 7.496 1 97.06 550 PRO B CA 1
ATOM 8730 C C . PRO B 1 550 ? 19.469 27.656 8.18 1 97.06 550 PRO B C 1
ATOM 8732 O O . PRO B 1 550 ? 19.75 28.859 8.227 1 97.06 550 PRO B O 1
ATOM 8735 N N . ALA B 1 551 ? 18.375 27.203 8.711 1 95.62 551 ALA B N 1
ATOM 8736 C CA . ALA B 1 551 ? 17.406 28.094 9.328 1 95.62 551 ALA B CA 1
ATOM 8737 C C . ALA B 1 551 ? 18 28.797 10.547 1 95.62 551 ALA B C 1
ATOM 8739 O O . ALA B 1 551 ? 17.609 29.922 10.883 1 95.62 551 ALA B O 1
ATOM 8740 N N . TRP B 1 552 ? 18.938 28.172 11.156 1 96.38 552 TRP B N 1
ATOM 8741 C CA . TRP B 1 552 ? 19.578 28.688 12.367 1 96.38 552 TRP B CA 1
ATOM 8742 C C . TRP B 1 552 ? 20.797 29.547 12.023 1 96.38 552 TRP B C 1
ATOM 8744 O O . TRP B 1 552 ? 21.422 30.125 12.914 1 96.38 552 TRP B O 1
ATOM 8754 N N . LYS B 1 553 ? 21.172 29.594 10.82 1 96 553 LYS B N 1
ATOM 8755 C CA . LYS B 1 553 ? 22.297 30.375 10.297 1 96 553 LYS B CA 1
ATOM 8756 C C . LYS B 1 553 ? 23.578 30.062 11.047 1 96 553 LYS B C 1
ATOM 8758 O O . LYS B 1 553 ? 24.281 30.969 11.484 1 96 553 LYS B O 1
ATOM 8763 N N . VAL B 1 554 ? 23.844 28.797 11.195 1 97.69 554 VAL B N 1
ATOM 8764 C CA . VAL B 1 554 ? 25.062 28.406 11.898 1 97.69 554 VAL B CA 1
ATOM 8765 C C . VAL B 1 554 ? 25.734 27.234 11.172 1 97.69 554 VAL B C 1
ATOM 8767 O O . VAL B 1 554 ? 25.047 26.344 10.656 1 97.69 554 VAL B O 1
ATOM 8770 N N . THR B 1 555 ? 26.969 27.281 11.008 1 98.31 555 THR B N 1
ATOM 8771 C CA . THR B 1 555 ? 27.844 26.203 10.578 1 98.31 555 THR B CA 1
ATOM 8772 C C . THR B 1 555 ? 28.766 25.766 11.703 1 98.31 555 THR B C 1
ATOM 8774 O O . THR B 1 555 ? 29.359 26.609 12.383 1 98.31 555 THR B O 1
ATOM 8777 N N . MET B 1 556 ? 28.859 24.531 11.93 1 98.5 556 MET B N 1
ATOM 8778 C CA . MET B 1 556 ? 29.641 24 13.039 1 98.5 556 MET B CA 1
ATOM 8779 C C . MET B 1 556 ? 30.656 22.969 12.555 1 98.5 556 MET B C 1
ATOM 8781 O O . MET B 1 556 ? 30.453 22.328 11.523 1 98.5 556 MET B O 1
ATOM 8785 N N . LYS B 1 557 ? 31.688 22.859 13.273 1 97.88 557 LYS B N 1
ATOM 8786 C CA . LYS B 1 557 ? 32.781 21.938 12.922 1 97.88 557 LYS B CA 1
ATOM 8787 C C . LYS B 1 557 ? 32.969 20.875 13.992 1 97.88 557 LYS B C 1
ATOM 8789 O O . LYS B 1 557 ? 32.781 21.141 15.18 1 97.88 557 LYS B O 1
ATOM 8794 N N . LEU B 1 558 ? 33.344 19.75 13.609 1 96.94 558 LEU B N 1
ATOM 8795 C CA . LEU B 1 558 ? 33.656 18.625 14.5 1 96.94 558 LEU B CA 1
ATOM 8796 C C . LEU B 1 558 ? 34.781 18.984 15.461 1 96.94 558 LEU B C 1
ATOM 8798 O O . LEU B 1 558 ? 35.812 19.531 15.047 1 96.94 558 LEU B O 1
ATOM 8802 N N . VAL B 1 559 ? 34.531 18.719 16.688 1 93.5 559 VAL B N 1
ATOM 8803 C CA . VAL B 1 559 ? 35.531 18.953 17.719 1 93.5 559 VAL B CA 1
ATOM 8804 C C . VAL B 1 559 ? 36.438 17.734 17.812 1 93.5 559 VAL B C 1
ATOM 8806 O O . VAL B 1 559 ? 35.969 16.609 17.984 1 93.5 559 VAL B O 1
ATOM 8809 N N . GLU B 1 560 ? 37.594 17.891 17.422 1 80.31 560 GLU B N 1
ATOM 8810 C CA . GLU B 1 560 ? 38.562 16.797 17.531 1 80.31 560 GLU B CA 1
ATOM 8811 C C . GLU B 1 560 ? 38.781 16.406 18.984 1 80.31 560 GLU B C 1
ATOM 8813 O O . GLU B 1 560 ? 38.969 17.281 19.844 1 80.31 560 GLU B O 1
ATOM 8818 N N . GLU B 1 561 ? 38.125 15.367 19.406 1 63.28 561 GLU B N 1
ATOM 8819 C CA . GLU B 1 561 ? 38.5 14.938 20.75 1 63.28 561 GLU B CA 1
ATOM 8820 C C . GLU B 1 561 ? 40.031 14.875 20.906 1 63.28 561 GLU B C 1
ATOM 8822 O O . GLU B 1 561 ? 40.719 14.289 20.062 1 63.28 561 GLU B O 1
ATOM 8827 N N . LYS B 1 562 ? 40.625 15.75 21.5 1 47.16 562 LYS B N 1
ATOM 8828 C CA . LYS B 1 562 ? 42 15.445 21.922 1 47.16 562 LYS B CA 1
ATOM 8829 C C . LYS B 1 562 ? 42.094 14.008 22.438 1 47.16 562 LYS B C 1
ATOM 8831 O O . LYS B 1 562 ? 41.188 13.508 23.094 1 47.16 562 LYS B O 1
ATOM 8836 N N . ASP B 1 563 ? 42.875 13.133 21.766 1 41.16 563 ASP B N 1
ATOM 8837 C CA . ASP B 1 563 ? 43.281 11.789 22.141 1 41.16 563 ASP B CA 1
ATOM 8838 C C . ASP B 1 563 ? 43.281 11.633 23.656 1 41.16 563 ASP B C 1
ATOM 8840 O O . ASP B 1 563 ? 44.281 11.961 24.312 1 41.16 563 ASP B O 1
ATOM 8844 N N . ASP B 1 564 ? 42.406 12.008 24.406 1 36.09 564 ASP B N 1
ATOM 8845 C CA . ASP B 1 564 ? 42.719 11.25 25.625 1 36.09 564 ASP B CA 1
ATOM 8846 C C . ASP B 1 564 ? 42.719 9.75 25.344 1 36.09 564 ASP B C 1
ATOM 8848 O O . ASP B 1 564 ? 42.062 9.281 24.422 1 36.09 564 ASP B O 1
ATOM 8852 N N . GLU B 1 565 ? 43.562 8.797 26.109 1 34.41 565 GLU B N 1
ATOM 8853 C CA . GLU B 1 565 ? 43.781 7.359 26 1 34.41 565 GLU B CA 1
ATOM 8854 C C . GLU B 1 565 ? 42.5 6.617 25.703 1 34.41 565 GLU B C 1
ATOM 8856 O O . GLU B 1 565 ? 42.375 5.902 24.703 1 34.41 565 GLU B O 1
ATOM 8861 N N . GLY B 1 566 ? 41.938 5.73 26.781 1 30.75 566 GLY B N 1
ATOM 8862 C CA . GLY B 1 566 ? 41.344 4.406 26.859 1 30.75 566 GLY B CA 1
ATOM 8863 C C . GLY B 1 566 ? 39.844 4.402 26.531 1 30.75 566 GLY B C 1
ATOM 8864 O O . GLY B 1 566 ? 39.094 3.648 27.141 1 30.75 566 GLY B O 1
ATOM 8865 N N . LYS B 1 567 ? 39.25 5.207 25.938 1 34.16 567 LYS B N 1
ATOM 8866 C CA . LYS B 1 567 ? 37.844 4.918 25.984 1 34.16 567 LYS B CA 1
ATOM 8867 C C . LYS B 1 567 ? 37.469 3.748 25.078 1 34.16 567 LYS B C 1
ATOM 8869 O O . LYS B 1 567 ? 37.531 3.871 23.844 1 34.16 567 LYS B O 1
ATOM 8874 N N . GLU B 1 568 ? 37.5 2.441 25.625 1 28.95 568 GLU B N 1
ATOM 8875 C CA . GLU B 1 568 ? 37 1.189 25.078 1 28.95 568 GLU B CA 1
ATOM 8876 C C . GLU B 1 568 ? 35.5 1.297 24.766 1 28.95 568 GLU B C 1
ATOM 8878 O O . GLU B 1 568 ? 34.688 1.578 25.641 1 28.95 568 GLU B O 1
ATOM 8883 N N . TYR B 1 569 ? 35.062 1.629 23.672 1 30.81 569 TYR B N 1
ATOM 8884 C CA . TYR B 1 569 ? 33.688 1.47 23.219 1 30.81 569 TYR B CA 1
ATOM 8885 C C . TYR B 1 569 ? 33.219 0.025 23.375 1 30.81 569 TYR B C 1
ATOM 8887 O O . TYR B 1 569 ? 33.812 -0.889 22.797 1 30.81 569 TYR B O 1
ATOM 8895 N N . THR B 1 570 ? 32.688 -0.331 24.578 1 28.05 570 THR B N 1
ATOM 8896 C CA . THR B 1 570 ? 32.062 -1.633 24.766 1 28.05 570 THR B CA 1
ATOM 8897 C C . THR B 1 570 ? 30.75 -1.732 23.969 1 28.05 570 THR B C 1
ATOM 8899 O O . THR B 1 570 ? 29.797 -1.006 24.219 1 28.05 570 THR B O 1
ATOM 8902 N N . PHE B 1 571 ? 30.812 -1.998 22.734 1 26.98 571 PHE B N 1
ATOM 8903 C CA . PHE B 1 571 ? 29.641 -2.467 22 1 26.98 571 PHE B CA 1
ATOM 8904 C C . PHE B 1 571 ? 29.016 -3.666 22.703 1 26.98 571 PHE B C 1
ATOM 8906 O O . PHE B 1 571 ? 29.672 -4.68 22.922 1 26.98 571 PHE B O 1
ATOM 8913 N N . ASP B 1 572 ? 28.172 -3.502 23.672 1 27.67 572 ASP B N 1
ATOM 8914 C CA . ASP B 1 572 ? 27.422 -4.672 24.109 1 27.67 572 ASP B CA 1
ATOM 8915 C C . ASP B 1 572 ? 26.875 -5.445 22.906 1 27.67 572 ASP B C 1
ATOM 8917 O O . ASP B 1 572 ? 26.094 -4.902 22.125 1 27.67 572 ASP B O 1
ATOM 8921 N N . LEU B 1 573 ? 27.594 -6.406 22.375 1 24.42 573 LEU B N 1
ATOM 8922 C CA . LEU B 1 573 ? 27.125 -7.457 21.484 1 24.42 573 LEU B CA 1
ATOM 8923 C C . LEU B 1 573 ? 25.922 -8.18 22.062 1 24.42 573 LEU B C 1
ATOM 8925 O O . LEU B 1 573 ? 25.906 -8.523 23.25 1 24.42 573 LEU B O 1
#

Foldseek 3Di:
DPPPPPLVLVPQPLPVLQFDFDDPPQFFADDDDLPACVVLVVVLVVVLVVVPVPDPQQLKKKKKWKAFLPGTNDIDIDAHNDADPVQRFARDADQLFKDQQFQVLLVLLLLLVLLCCQVVLDPQAQQLCVQVVLVVDPLAQQPSNNAGNVLLLQQQRQFDADLAEDDCVQVPPDCVVVVDDDDDCVLHQPAQYLAQPDHDADEPVSLSVSRSPTHGRDHGRPDGDHHLNSQLSSQSSSCRSVVDRSQVCSCVVPCVVLVQVSKHLDQDDSNSYRFGAFPDSGFCRHDRNYSSCSRGRMMGGNNSVSSVLSVCLVCQCPSHPPGRQQDFDADDPDDAWGAGSHWTKGWFLPLEDQASNIFIWTKDWRDDGQKTWMKTHRNSNSMIMTMIMGGDNVSVVVSVVSVVSSVVHSSLVSSQVVCQVQPFAKWAFPPNVWRWIWGWGADSNQRIFTPFIDTSNDTPQVPPQVNPPVSSVDPFDKTWRKHWPNDAPDRVVRFWTKIFIDIHTDDDPCPVPDDPSSNDDDDDGQSDAAPPHGQGIWTDRRVQQWIDRVSSGTIIHHDPPDPDDDPPPPPVD/DPPPPPQVLVPQPPPVLQFDFDDPPQFFADDDDLPACVVLVVVLVVVLVVVPVPDPQQLKKKKKWKAFLPGTNDIDIDAHNDADPVQRFARPADQLFKDQQFQVLLVLLLLLVLLCCQVVLDPQAQQLCVQVVLVVDPLAQQPSNNAGNVLLLQQQRQFDADLAEDDCVQVPPDVVVVVDDDDDCVLHQPAQYLAQPDHDADEPVSLSVSRSPTHGRDHGRPDGDHHLNSQLSSQSSSCRSVVDRSQVCSCVVPCVVLVQVSKHLDQDDSNSYRFGAFPDSGFCRHDRNYSSCSRGRMMGGNNSVSSVLSVCLVCQCPSHPPGRQQDFDADDPDDAWGAGSHWTKGWFLPLEDQASNIFIWTKDWRDDRQKTWMKTHRNSNSMIMTMIMGGDNVSVVVSVVSVVSSVVHSSLVSSQVVCQVQPFAKWAFPPNVWRWIWGWGADSNQRIFTPFIATSNDTPQCPVQVNPPVSSVDPFDKTWRKHWPNDAPDRVVRFWTKIFIDIHTDDDPCPVPDDPSSNDDDDDGQSDAAPPHGQGIWIDRRVQQWIDRVSSGTIIHGDPPDPDDDDPPPPPD

Organism: Zymoseptoria tritici (strain CBS 115943 / IPO323) (NCBI:txid336722)

Nearest PDB structures (foldseek):
  3fkv-assembly2_B  TM=7.616E-01  e=4.526E-20  Escherichia coli
  5ggw-assembly1_A  TM=7.613E-01  e=1.076E-19  Escherichia coli
  1fco-assembly1_A  TM=7.705E-01  e=1.750E-19  Escherichia coli
  1pi4-assembly2_B  TM=7.643E-01  e=9.883E-19  Escherichia coli
  1fsw-assembly1_B  TM=7.536E-01  e=1.043E-18  Escherichia coli K-12

pLDDT: mean 90.7, std 15.49, range [23.55, 98.94]

Sequence (1146 aa):
MFSTTFPLLACILPIAAATCYEPSPAFPVPSWNKEDLKSDFPLIEASLRDILDQENYESSSFSVEVTSSTETLWSAFHTAKVLNETRPGDQNVSSSSLYRIASITKTFTTLAILHQHNAGNLSLDDPVIKYIPELDSSDFTIPWKDITIRSMASQLSGVPREFGQSDLLNLAEDALKLGLPPASKESLPPCDEYVRNNYKPCGRADLLKRLKSAKPLFAPNQKSTYSNVNFDLLGLVIEQVTGMPYEEYIVEAILEPLDMVSSSFEKPSDKHAVLPVVPGTGNYWDIDEGVQNPTGGLYSCSSDMSKFVRYILTHFNTLATGVNWLMPGSWATGMNSFYGTPFEIFRSDRVLKDSRRPITFVTKSGGLPGYFTRIIILEEFNLGITILVGGNPKLLDKINELVTVSVVQAAEAAIWSSLAQSHTGSFTAVDPSLNSSLTLTASPSKGLQLTAAISNSTDILNGVLSGNDDDFGSSAPWHVQLVPTLLYKNETTQQGEIWRMLIVHERVEDEKAKPVWDDQCVTDVDQISYAGLPINEIVFWLEDGLVELPAWKVTMKLVEEKDDEGKEYTFDLMFSTTFPLLACILPIAAATCYEPSPAFPVPSWNKEDLKSDFPLIEASLRDILDQENYESSSFSVEVTSSTETLWSAFHTAKVLNETRPGDQNVSSSSLYRIASITKTFTTLAILHQHNAGNLSLDDPVIKYIPELDSSDFTIPWKDITIRSMASQLSGVPREFGQSDLLNLAEDALKLGLPPASKESLPPCDEYVRNNYKPCGRADLLKRLKSAKPLFAPNQKSTYSNVNFDLLGLVIEQVTGMPYEEYIVEAILEPLDMVSSSFEKPSDKHAVLPVVPGTGNYWDIDEGVQNPTGGLYSCSSDMSKFVRYILTHFNTLATGVNWLMPGSWATGMNSFYGTPFEIFRSDRVLKDSRRPITFVTKSGGLPGYFTRIIILEEFNLGITILVGGNPKLLDKINELVTVSVVQAAEAAIWSSLAQSHTGSFTAVDPSLNSSLTLTASPSKGLQLTAAISNSTDILNGVLSGNDDDFGSSAPWHVQLVPTLLYKNETTQQGEIWRMLIVHERVEDEKAKPVWDDQCVTDVDQISYAGLPINEIVFWLEDGLVELPAWKVTMKLVEEKDDEGKEYTFDL

Solvent-accessible surface area (backbone atoms only — not comparable to full-atom values): 60028 Å² total; per-residue (Å²): 132,81,77,75,73,68,75,68,64,74,68,54,64,70,56,80,78,44,53,36,43,57,63,74,55,55,56,59,74,55,84,78,54,58,78,54,66,50,82,52,52,59,56,53,51,52,51,53,51,50,52,56,72,73,41,95,48,48,38,25,29,36,30,36,37,37,25,33,66,83,47,77,55,47,74,51,59,38,56,37,78,47,56,36,87,92,57,40,36,32,82,71,44,43,53,75,30,30,39,61,37,12,34,40,27,34,52,57,46,43,50,52,50,40,50,34,33,55,70,64,74,42,53,51,70,37,37,45,34,81,56,41,55,81,58,70,44,87,68,38,67,46,66,42,77,46,24,13,44,46,25,31,48,35,27,14,38,15,54,46,23,59,76,43,48,53,31,39,67,77,62,40,94,54,45,59,80,59,29,38,58,93,77,65,69,81,80,47,62,94,25,51,39,87,48,60,74,80,69,38,54,34,44,68,68,56,53,58,57,46,47,38,74,39,60,56,55,30,56,52,49,70,46,46,35,53,34,50,44,39,31,26,51,48,32,50,37,50,20,59,72,68,72,38,60,49,70,59,45,47,40,64,72,45,31,57,77,59,64,22,78,79,44,35,72,62,79,72,65,53,70,38,21,58,44,28,68,36,85,86,53,40,42,57,73,85,63,63,45,54,46,39,32,30,26,34,33,34,32,31,20,50,52,42,49,48,44,52,46,21,49,44,68,73,34,37,63,67,62,27,75,56,38,40,56,82,38,51,52,40,62,27,32,48,86,28,12,24,26,13,58,59,27,50,28,34,45,42,45,74,64,46,91,60,33,64,46,61,44,61,38,44,21,36,57,14,60,48,55,30,23,29,24,35,40,35,39,28,69,75,62,36,35,29,40,38,40,42,29,26,30,59,62,67,55,44,54,54,48,50,50,53,51,53,47,50,50,50,45,50,48,52,53,52,51,45,57,51,41,42,70,67,68,38,48,44,28,34,32,69,55,71,88,43,50,26,36,36,28,32,45,57,41,80,61,65,37,37,27,56,79,44,38,31,28,65,74,28,64,29,57,85,32,74,68,55,44,55,64,77,72,61,67,53,91,58,60,64,49,37,27,43,29,42,42,76,46,38,77,35,65,89,79,63,40,32,42,35,28,34,52,37,80,32,42,58,83,66,89,66,63,85,75,47,66,76,66,58,55,32,13,77,37,61,80,61,76,45,25,30,71,79,28,49,60,41,41,38,30,39,31,64,94,74,44,31,40,33,28,70,45,54,71,44,47,21,31,61,56,76,72,73,82,62,88,81,78,75,79,76,71,84,123,134,80,76,75,73,69,75,67,62,74,68,54,65,71,55,81,80,43,54,36,44,57,62,74,55,54,55,59,75,54,85,79,55,57,77,55,65,51,83,52,52,59,57,52,51,52,52,52,49,50,52,57,71,72,41,96,48,47,36,25,30,37,29,35,36,36,24,35,64,84,47,75,56,46,75,51,59,39,54,38,79,46,57,34,87,92,56,41,36,32,81,72,46,43,53,73,30,31,38,61,37,11,34,40,28,34,52,58,47,42,50,52,50,42,49,34,34,53,71,62,72,44,53,51,69,37,38,45,34,83,56,39,56,80,58,71,43,88,67,36,66,46,68,43,78,48,23,14,45,45,25,32,48,35,27,13,37,15,55,46,24,59,78,44,49,53,31,40,68,76,63,40,94,54,46,58,81,60,28,39,58,92,79,63,69,81,81,46,61,94,24,52,40,86,49,61,74,81,69,37,54,34,46,68,66,57,54,57,57,47,48,39,74,39,62,55,56,29,56,51,50,70,47,46,36,52,34,49,43,40,32,26,50,48,32,51,37,50,20,58,71,69,73,38,59,50,68,58,43,48,41,64,73,45,31,56,77,60,65,21,79,79,44,36,74,64,79,73,64,53,71,38,19,58,46,29,67,36,83,86,55,40,43,56,74,85,64,63,45,53,47,40,33,31,26,34,34,35,32,31,23,49,52,41,50,47,45,52,47,20,47,45,71,71,34,37,63,67,60,27,71,59,38,38,56,81,39,50,51,38,60,26,31,47,85,28,14,25,26,13,59,59,29,50,28,34,45,42,45,72,65,45,91,61,34,63,46,62,43,62,39,44,21,37,56,14,60,46,56,31,22,29,25,35,40,36,38,28,71,73,62,36,34,28,38,37,39,41,29,25,30,61,61,68,54,46,55,54,48,51,51,53,50,54,46,50,51,51,44,51,49,52,52,51,49,44,56,52,41,43,68,68,69,38,48,43,27,34,33,69,54,71,88,44,50,26,35,37,30,32,45,58,41,78,59,65,36,36,25,57,79,44,36,30,29,65,75,26,63,28,55,84,34,74,68,55,43,56,67,77,72,62,67,54,91,59,58,65,49,37,27,42,28,43,43,76,46,38,76,37,65,89,78,64,39,33,43,35,29,35,52,38,79,31,42,56,85,68,90,65,62,85,74,48,66,75,66,58,55,33,13,77,38,61,78,64,74,46,26,31,70,81,27,46,59,39,39,36,30,38,31,65,96,74,44,30,40,34,29,70,44,54,70,46,47,22,31,63,56,74,72,73,82,66,88,78,83,74,81,75,73,83,124

Radius of gyration: 30.63 Å; Cα contacts (8 Å, |Δi|>4): 2596; chains: 2; bounding box: 80×96×74 Å